Protein AF-0000000083552379 (afdb_homodimer)

Solvent-accessible surface area (backbone atoms only — not comparable to full-atom values): 50255 Å² total; per-residue (Å²): 136,83,77,77,76,73,77,76,77,77,76,72,52,44,50,58,52,42,52,51,47,37,53,50,40,31,54,47,55,54,47,52,36,70,73,76,73,83,84,56,86,86,41,32,59,34,33,29,39,21,57,22,73,61,21,47,32,29,53,51,40,29,38,46,55,10,47,71,55,46,42,28,28,20,52,40,52,89,89,48,46,54,44,47,80,64,39,48,59,56,69,42,51,89,58,67,52,64,53,26,42,72,20,79,62,30,49,61,47,11,48,57,44,48,46,30,29,72,62,30,66,68,50,53,72,68,51,72,48,43,38,22,64,58,53,50,50,49,53,52,45,53,40,56,77,68,65,58,53,68,42,56,63,36,44,72,45,32,44,48,52,34,78,74,30,30,40,37,31,31,76,88,69,50,74,49,42,13,42,25,38,37,41,20,40,40,79,48,85,22,26,49,62,46,80,60,71,53,50,43,80,78,33,55,83,79,37,40,40,46,50,82,41,91,73,68,43,72,77,35,42,65,29,39,32,36,32,41,29,70,35,48,60,24,39,20,48,48,25,47,33,49,73,44,41,24,55,28,36,42,30,35,20,63,50,65,66,68,48,42,46,44,58,68,66,64,62,59,48,62,46,46,63,56,9,38,63,62,36,56,67,70,54,32,48,51,53,45,50,51,54,62,69,54,42,64,37,40,54,43,66,41,53,50,57,32,64,72,43,87,45,63,47,76,38,51,50,18,47,68,58,31,35,36,76,51,89,88,27,35,34,38,39,35,81,61,48,93,54,43,78,25,48,31,37,37,39,23,57,59,68,37,54,31,47,77,64,16,61,44,30,66,79,43,34,92,32,48,20,26,31,57,76,76,52,82,66,56,80,94,63,61,48,74,69,62,27,45,28,48,36,47,48,97,54,32,13,41,32,61,56,47,91,84,34,61,78,13,45,55,35,36,19,46,44,13,49,49,28,30,71,46,40,38,56,40,39,67,45,71,88,25,43,57,51,24,24,46,53,43,30,48,41,48,40,14,50,53,32,46,76,42,36,66,64,52,50,51,49,48,72,66,58,75,84,52,51,53,28,66,91,44,96,66,49,61,67,72,63,54,73,70,62,59,111,134,83,78,78,78,74,76,74,79,75,75,72,50,44,51,57,51,43,52,52,47,38,52,49,40,31,52,46,56,54,47,52,38,70,74,76,74,83,84,56,86,86,42,32,59,34,33,29,38,21,57,22,74,61,22,46,32,30,52,50,40,28,37,45,56,10,47,71,54,46,41,28,28,20,52,39,52,88,89,48,48,52,44,46,80,64,38,49,60,55,69,41,50,90,58,67,54,66,53,26,42,72,21,80,63,30,50,61,48,11,48,58,45,49,47,32,30,71,62,30,66,69,51,54,72,67,52,72,48,43,39,24,62,57,52,50,49,49,51,53,45,52,40,57,77,68,66,60,51,68,43,56,62,37,43,71,44,34,45,47,51,35,77,75,30,31,40,36,30,31,76,88,70,49,73,47,42,12,42,26,36,36,40,20,40,40,79,46,84,23,26,48,64,44,80,61,70,52,50,43,83,79,33,59,74,84,35,31,39,46,52,81,40,92,71,70,43,71,78,36,43,66,30,39,32,36,31,42,29,70,35,47,60,24,39,22,48,48,25,48,32,50,74,44,40,24,55,28,35,42,29,35,19,62,50,65,65,71,48,42,47,46,58,68,67,64,63,59,50,62,46,47,64,56,10,39,64,62,38,55,68,70,54,32,47,51,53,44,50,50,55,62,70,53,41,63,38,40,54,41,66,43,52,50,57,32,64,73,43,87,44,64,45,76,39,50,49,16,48,70,58,30,34,36,75,53,87,87,26,35,33,38,40,36,79,60,49,88,53,44,78,24,50,32,37,37,40,25,56,58,69,37,54,32,46,78,65,17,60,44,30,66,79,44,36,91,32,47,19,26,30,57,76,74,51,82,66,56,80,94,63,62,49,74,71,64,27,46,28,48,36,47,49,96,53,32,15,41,32,62,56,47,91,84,32,60,78,14,44,55,33,35,20,47,44,13,49,50,28,30,72,46,40,38,56,39,38,66,44,71,89,24,42,56,52,25,23,47,53,42,30,48,40,49,42,15,50,52,32,47,75,41,36,65,66,54,51,50,48,48,73,67,60,73,84,51,51,54,28,66,91,44,94,65,48,62,66,74,66,53,72,69,60,60,110

pLDDT: mean 92.62, std 12.37, range [23.27, 98.94]

Sequence (970 aa):
MRSDAATGTTSETGLARLERQVADDLGALNLPWRDWVPAEEDILDVAILGAGQFGIGVAGALKLRGIRNVRVFDRAGEGQEGPWVTYARMPTLRSPKTLPGLSFGIPSLTFRSWYRAAYGDAAWEDLYKVWNGEWQDYILWIRKVLGLDVRNGRDAVDLIPAADHVTIRFVDGSAQRARHVVVATGRGATGGTVPVPGTGADLGPGLVAHTSDAIDFAALRGRRIAVIGAGASAWDNAATAIEAGAASVTMFARRSALPQLNKGRASTGIGFFEGWQSLPDADRWRLGAYLDDMQSPPPHETIQRALAHPGISVHFGTRIVSATRQGDRVRIAAEHGPSGDYDFLILGTGFRVDLAQEPLFSSVAGQIALWSDRYAPPPDLARPHLGRFPYLGDAFELLPKSPDAPAGLGRIHLFNMASWLSAGTLAADVPTLEVGPDRLAAALTARLFAENFEPIFDRLVAWEEEHELQDTAFYAPDYVNRTGRMRSDAATGTTSETGLARLERQVADDLGALNLPWRDWVPAEEDILDVAILGAGQFGIGVAGALKLRGIRNVRVFDRAGEGQEGPWVTYARMPTLRSPKTLPGLSFGIPSLTFRSWYRAAYGDAAWEDLYKVWNGEWQDYILWIRKVLGLDVRNGRDAVDLIPAADHVTIRFVDGSAQRARHVVVATGRGATGGTVPVPGTGADLGPGLVAHTSDAIDFAALRGRRIAVIGAGASAWDNAATAIEAGAASVTMFARRSALPQLNKGRASTGIGFFEGWQSLPDADRWRLGAYLDDMQSPPPHETIQRALAHPGISVHFGTRIVSATRQGDRVRIAAEHGPSGDYDFLILGTGFRVDLAQEPLFSSVAGQIALWSDRYAPPPDLARPHLGRFPYLGDAFELLPKSPDAPAGLGRIHLFNMASWLSAGTLAADVPTLEVGPDRLAAALTARLFAENFEPIFDRLVAWEEEHELQDTAFYAPDYVNRTGR

InterPro domains:
  IPR036188 FAD/NAD(P)-binding domain superfamily [G3DSA:3.50.50.60] (36-380)
  IPR036188 FAD/NAD(P)-binding domain superfamily [SSF51905] (45-397)
  IPR050982 Auxin biosynthesis and cation transport [PTHR43539] (46-257)

Secondary structure (DSSP, 8-state):
-------------HHHHHHHHHHHHHHHTT-SPPP-SPP-TT-EEEEEE--SHHHHHHHHHHHHTT---EEEEESSPTT--SSTTTT--SSB-SS-TTS--S-TT-GGGSHHHHHHHHH-HHHHHH--S-BHHHHHHHHHHHHHHTT--EEES--EEEEEE-SS-EEEEETTS-EEEEEEEEE--TTTTSS-BPP-TTB-GGGTTTTEEETTS---GGGGTT-EEEEE--SHHHHHHHHHHHHTT-SEEEEE-SSSS---B-HHHHT-SHHHHHHGGGS-HHHHHHHHHHHHHH-PPPPHHHHHHHHTSTTEEEE-S--EEEEEEETTEEEEEETTS--EEESEEEE---B---GGG-GGGTTTGGGBPBHHHH----GGG--TTGGGSB-B-TTSBB-BSSTTS-GGGGGEEE-SGGGHHHHTTTTT-GGGTTTHHHHHHHHHHHHHHHHTHHHHHHHHHH----BTTTTSTT---HHHHHH--/-------------HHHHHHHHHHHHHHHTT-SPPP-SPP-TT-EEEEEE--SHHHHHHHHHHHHTT---EEEEESSPTT--SSTTTT--SSB-SS-TTS--S-TT-GGGSHHHHHHHHH-HHHHHH--S-BHHHHHHHHHHHHHHTT--EEES--EEEEEE-SS-EEEEETTS-EEEEEEEEE--TTTTSS-BPP-TTB-TTSTTTTEEETTS---GGGGTT-EEEEE--SHHHHHHHHHHHHTT-SEEEEE-SSSS---B-HHHHT-SHHHHHHGGGS-HHHHHHHHHHHHHH-PPPPHHHHHHHHTSTTEEEE-S--EEEEEEETTEEEEEESSS--EEESEEEE---B---GGG-GGGTTTGGGBPBHHHH----GGG--TTGGGSB-B-TTSBB-BSSTTS-TTGGGEEE-SGGGHHHHTTTTT-GGGTTTHHHHHHHHHHHHHHHHTHHHHHHHHHH----BTTTTSTT---HHHHHH--

Nearest PDB structures (foldseek):
  5vqb-assembly3_C  TM=6.924E-01  e=1.327E-07  Streptomyces venezuelae ATCC 10712
  5kow-assembly1_A  TM=6.622E-01  e=3.886E-08  Nocardia farcinica
  6brd-assembly3_C  TM=6.849E-01  e=2.194E-07  Streptomyces venezuelae ATCC 10712
  5vqb-assembly2_B  TM=6.575E-01  e=3.625E-07  Streptomyces venezuelae ATCC 10712
  6brd-assembly1_A  TM=6.853E-01  e=5.992E-07  Streptomyces venezuelae ATCC 10712

Structure (mmCIF, N/CA/C/O backbone):
data_AF-0000000083552379-model_v1
#
loop_
_entity.id
_entity.type
_entity.pdbx_description
1 polymer 'NAD(P)/FAD-dependent oxidoreductase'
#
loop_
_atom_site.group_PDB
_atom_site.id
_atom_site.type_symbol
_atom_site.label_atom_id
_atom_site.label_alt_id
_atom_site.label_comp_id
_atom_site.label_asym_id
_atom_site.label_entity_id
_atom_site.label_seq_id
_atom_site.pdbx_PDB_ins_code
_atom_site.Cartn_x
_atom_site.Cartn_y
_atom_site.Cartn_z
_atom_site.occupancy
_atom_site.B_iso_or_equiv
_atom_site.auth_seq_id
_atom_site.auth_comp_id
_atom_site.auth_asym_id
_atom_site.auth_atom_id
_atom_site.pdbx_PDB_model_num
ATOM 1 N N . MET A 1 1 ? -64.312 -1.335 15.656 1 23.95 1 MET A N 1
ATOM 2 C CA . MET A 1 1 ? -63.344 -0.247 15.516 1 23.95 1 MET A CA 1
ATOM 3 C C . MET A 1 1 ? -61.938 -0.791 15.359 1 23.95 1 MET A C 1
ATOM 5 O O . MET A 1 1 ? -61.312 -1.241 16.328 1 23.95 1 MET A O 1
ATOM 9 N N . ARG A 1 2 ? -61.562 -1.427 14.195 1 25.73 2 ARG A N 1
ATOM 10 C CA . ARG A 1 2 ? -60.375 -2.18 13.773 1 25.73 2 ARG A CA 1
ATOM 11 C C . ARG A 1 2 ? -59.156 -1.275 13.68 1 25.73 2 ARG A C 1
ATOM 13 O O . ARG A 1 2 ? -59.156 -0.309 12.914 1 25.73 2 ARG A O 1
ATOM 20 N N . SER A 1 3 ? -58.531 -1.001 14.867 1 27.45 3 SER A N 1
ATOM 21 C CA . SER A 1 3 ? -57.344 -0.153 14.992 1 27.45 3 SER A CA 1
ATOM 22 C C . SER A 1 3 ? -56.281 -0.56 13.992 1 27.45 3 SER A C 1
ATOM 24 O O . SER A 1 3 ? -55.875 -1.728 13.93 1 27.45 3 SER A O 1
ATOM 26 N N . ASP A 1 4 ? -56.25 0.085 12.844 1 29.86 4 ASP A N 1
ATOM 27 C CA . ASP A 1 4 ? -55.344 -0.076 11.727 1 29.86 4 ASP A CA 1
ATOM 28 C C . ASP A 1 4 ? -53.875 0.079 12.188 1 29.86 4 ASP A C 1
ATOM 30 O O . ASP A 1 4 ? -53.5 1.153 12.641 1 29.86 4 ASP A O 1
ATOM 34 N N . ALA A 1 5 ? -53.25 -0.945 12.852 1 30.11 5 ALA A N 1
ATOM 35 C CA . ALA A 1 5 ? -51.844 -1.134 13.164 1 30.11 5 ALA A CA 1
ATOM 36 C C . ALA A 1 5 ? -50.969 -0.809 11.953 1 30.11 5 ALA A C 1
ATOM 38 O O . ALA A 1 5 ? -50.812 -1.636 11.055 1 30.11 5 ALA A O 1
ATOM 39 N N . ALA A 1 6 ? -51.219 0.387 11.281 1 31.91 6 ALA A N 1
ATOM 40 C CA . ALA A 1 6 ? -50.25 0.746 10.25 1 31.91 6 ALA A CA 1
ATOM 41 C C . ALA A 1 6 ? -48.812 0.562 10.75 1 31.91 6 ALA A C 1
ATOM 43 O O . ALA A 1 6 ? -48.406 1.2 11.727 1 31.91 6 ALA A O 1
ATOM 44 N N . THR A 1 7 ? -48.25 -0.6 10.711 1 34.88 7 THR A N 1
ATOM 45 C CA . THR A 1 7 ? -46.844 -0.965 10.961 1 34.88 7 THR A CA 1
ATOM 46 C C . THR A 1 7 ? -45.906 0.025 10.297 1 34.88 7 THR A C 1
ATOM 48 O O . THR A 1 7 ? -45.875 0.116 9.062 1 34.88 7 THR A O 1
ATOM 51 N N . GLY A 1 8 ? -45.812 1.315 10.711 1 34.03 8 GLY A N 1
ATOM 52 C CA . GLY A 1 8 ? -44.906 2.344 10.219 1 34.03 8 GLY A CA 1
ATOM 53 C C . GLY A 1 8 ? -43.5 1.817 9.906 1 34.03 8 GLY A C 1
ATOM 54 O O . GLY A 1 8 ? -42.781 1.393 10.812 1 34.03 8 GLY A O 1
ATOM 55 N N . THR A 1 9 ? -43.219 1.197 8.797 1 37.56 9 THR A N 1
ATOM 56 C CA . THR A 1 9 ? -41.906 0.854 8.273 1 37.56 9 THR A CA 1
ATOM 57 C C . THR A 1 9 ? -40.938 2.023 8.438 1 37.56 9 THR A C 1
ATOM 59 O O . THR A 1 9 ? -41.094 3.078 7.828 1 37.56 9 THR A O 1
ATOM 62 N N . THR A 1 10 ? -40.406 2.479 9.508 1 41.56 10 THR A N 1
ATOM 63 C CA . THR A 1 10 ? -39.438 3.498 9.828 1 41.56 10 THR A CA 1
ATOM 64 C C . THR A 1 10 ? -38.281 3.496 8.805 1 41.56 10 THR A C 1
ATOM 66 O O . THR A 1 10 ? -37.625 2.479 8.617 1 41.56 10 THR A O 1
ATOM 69 N N . SER A 1 11 ? -38.312 4.207 7.691 1 48.69 11 SER A N 1
ATOM 70 C CA . SER A 1 11 ? -37.344 4.449 6.629 1 48.69 11 SER A CA 1
ATOM 71 C C . SER A 1 11 ? -35.938 4.617 7.195 1 48.69 11 SER A C 1
ATOM 73 O O . SER A 1 11 ? -35.719 5.43 8.102 1 48.69 11 SER A O 1
ATOM 75 N N . GLU A 1 12 ? -35.094 3.736 7.113 1 66.56 12 GLU A N 1
ATOM 76 C CA . GLU A 1 12 ? -33.719 3.736 7.57 1 66.56 12 GLU A CA 1
ATOM 77 C C . GLU A 1 12 ? -33.031 5.055 7.234 1 66.56 12 GLU A C 1
ATOM 79 O O . GLU A 1 12 ? -33.188 5.586 6.137 1 66.56 12 GLU A O 1
ATOM 84 N N . THR A 1 13 ? -32.438 5.848 8.281 1 80.19 13 THR A N 1
ATOM 85 C CA . THR A 1 13 ? -31.688 7.078 8.047 1 80.19 13 THR A CA 1
ATOM 86 C C . THR A 1 13 ? -30.594 6.863 7.004 1 80.19 13 THR A C 1
ATOM 88 O O . THR A 1 13 ? -30.234 5.723 6.711 1 80.19 13 THR A O 1
ATOM 91 N N . GLY A 1 14 ? -30.422 7.852 6.262 1 92.69 14 GLY A N 1
ATOM 92 C CA . GLY A 1 14 ? -29.344 7.809 5.281 1 92.69 14 GLY A CA 1
ATOM 93 C C . GLY A 1 14 ? -28.062 7.223 5.828 1 92.69 14 GLY A C 1
ATOM 94 O O . GLY A 1 14 ? -27.406 6.398 5.172 1 92.69 14 GLY A O 1
ATOM 95 N N . LEU A 1 15 ? -27.812 7.473 7.117 1 95.38 15 LEU A N 1
ATOM 96 C CA . LEU A 1 15 ? -26.562 7.004 7.727 1 95.38 15 LEU A CA 1
ATOM 97 C C . LEU A 1 15 ? -26.641 5.516 8.039 1 95.38 15 LEU A C 1
ATOM 99 O O . LEU A 1 15 ? -25.656 4.793 7.891 1 95.38 15 LEU A O 1
ATOM 103 N N . ALA A 1 16 ? -27.766 5.031 8.523 1 96.56 16 ALA A N 1
ATOM 104 C CA . ALA A 1 16 ? -27.922 3.605 8.789 1 96.56 16 ALA A CA 1
ATOM 105 C C . ALA A 1 16 ? -27.75 2.789 7.508 1 96.56 16 ALA A C 1
ATOM 107 O O . ALA A 1 16 ? -27.141 1.716 7.527 1 96.56 16 ALA A O 1
ATOM 108 N N . ARG A 1 17 ? -28.312 3.305 6.465 1 97.19 17 ARG A N 1
ATOM 109 C CA . ARG A 1 17 ? -28.156 2.645 5.172 1 97.19 17 ARG A CA 1
ATOM 110 C C . ARG A 1 17 ? -26.688 2.615 4.75 1 97.19 17 ARG A C 1
ATOM 112 O O . ARG A 1 17 ? -26.203 1.607 4.23 1 97.19 17 ARG A O 1
ATOM 119 N N . LEU A 1 18 ? -26 3.785 4.938 1 98.12 18 LEU A N 1
ATOM 120 C CA . LEU A 1 18 ? -24.578 3.846 4.594 1 98.12 18 LEU A CA 1
ATOM 121 C C . LEU A 1 18 ? -23.781 2.855 5.43 1 98.12 18 LEU A C 1
ATOM 123 O O . LEU A 1 18 ? -22.891 2.174 4.914 1 98.12 18 LEU A O 1
ATOM 127 N N . GLU A 1 19 ? -24.094 2.75 6.668 1 98.31 19 GLU A N 1
ATOM 128 C CA . GLU A 1 19 ? -23.375 1.847 7.559 1 98.31 19 GLU A CA 1
ATOM 129 C C . GLU A 1 19 ? -23.578 0.391 7.148 1 98.31 19 GLU A C 1
ATOM 131 O O . GLU A 1 19 ? -22.641 -0.416 7.223 1 98.31 19 GLU A O 1
ATOM 136 N N . ARG A 1 20 ? -24.734 0.01 6.68 1 97.88 20 ARG A N 1
ATOM 137 C CA . ARG A 1 20 ? -24.953 -1.318 6.117 1 97.88 20 ARG A CA 1
ATOM 138 C C . ARG A 1 20 ? -24.125 -1.528 4.855 1 97.88 20 ARG A C 1
ATOM 140 O O . ARG A 1 20 ? -23.578 -2.609 4.641 1 97.88 20 ARG A O 1
ATOM 147 N N . GLN A 1 21 ? -24.094 -0.455 4.062 1 97.81 21 GLN A N 1
ATOM 148 C CA . GLN A 1 21 ? -23.281 -0.53 2.852 1 97.81 21 GLN A CA 1
ATOM 149 C C . GLN A 1 21 ? -21.812 -0.738 3.188 1 97.81 21 GLN A C 1
ATOM 151 O O . GLN A 1 21 ? -21.109 -1.482 2.498 1 97.81 21 GLN A O 1
ATOM 156 N N . VAL A 1 22 ? -21.328 -0.018 4.215 1 98.62 22 VAL A N 1
ATOM 157 C CA . VAL A 1 22 ? -19.953 -0.195 4.652 1 98.62 22 VAL A CA 1
ATOM 158 C C . VAL A 1 22 ? -19.719 -1.654 5.035 1 98.62 22 VAL A C 1
ATOM 160 O O . VAL A 1 22 ? -18.719 -2.252 4.633 1 98.62 22 VAL A O 1
ATOM 163 N N . ALA A 1 23 ? -20.641 -2.236 5.766 1 98.31 23 ALA A N 1
ATOM 164 C CA . ALA A 1 23 ? -20.531 -3.637 6.168 1 98.31 23 ALA A CA 1
ATOM 165 C C . ALA A 1 23 ? -20.5 -4.555 4.945 1 98.31 23 ALA A C 1
ATOM 167 O O . ALA A 1 23 ? -19.703 -5.492 4.887 1 98.31 23 ALA A O 1
ATOM 168 N N . ASP A 1 24 ? -21.328 -4.309 3.977 1 97.38 24 ASP A N 1
ATOM 169 C CA . ASP A 1 24 ? -21.359 -5.09 2.746 1 97.38 24 ASP A CA 1
ATOM 170 C C . ASP A 1 24 ? -20.062 -4.957 1.968 1 97.38 24 ASP A C 1
ATOM 172 O O . ASP A 1 24 ? -19.547 -5.941 1.442 1 97.38 24 ASP A O 1
ATOM 176 N N . ASP A 1 25 ? -19.609 -3.703 1.872 1 98.38 25 ASP A N 1
ATOM 177 C CA . ASP A 1 25 ? -18.359 -3.447 1.165 1 98.38 25 ASP A CA 1
ATOM 178 C C . ASP A 1 25 ? -17.188 -4.176 1.831 1 98.38 25 ASP A C 1
ATOM 180 O O . ASP A 1 25 ? -16.375 -4.797 1.152 1 98.38 25 ASP A O 1
ATOM 184 N N . LEU A 1 26 ? -17.141 -4.078 3.16 1 98.25 26 LEU A N 1
ATOM 185 C CA . LEU A 1 26 ? -16.094 -4.789 3.9 1 98.25 26 LEU A CA 1
ATOM 186 C C . LEU A 1 26 ? -16.219 -6.293 3.691 1 98.25 26 LEU A C 1
ATOM 188 O O . LEU A 1 26 ? -15.211 -6.98 3.508 1 98.25 26 LEU A O 1
ATOM 192 N N . GLY A 1 27 ? -17.422 -6.824 3.658 1 96.88 27 GLY A N 1
ATOM 193 C CA . GLY A 1 27 ? -17.656 -8.227 3.371 1 96.88 27 GLY A CA 1
ATOM 194 C C . GLY A 1 27 ? -17.172 -8.641 1.994 1 96.88 27 GLY A C 1
ATOM 195 O O . GLY A 1 27 ? -16.531 -9.68 1.844 1 96.88 27 GLY A O 1
ATOM 196 N N . ALA A 1 28 ? -17.453 -7.805 1.009 1 96.81 28 ALA A N 1
ATOM 197 C CA . ALA A 1 28 ? -17.047 -8.086 -0.367 1 96.81 28 ALA A CA 1
ATOM 198 C C . ALA A 1 28 ? -15.531 -8.109 -0.5 1 96.81 28 ALA A C 1
ATOM 200 O O . ALA A 1 28 ? -14.984 -8.82 -1.35 1 96.81 28 ALA A O 1
ATOM 201 N N . LEU A 1 29 ? -14.859 -7.418 0.39 1 97.81 29 LEU A N 1
ATOM 202 C CA . LEU A 1 29 ? -13.406 -7.309 0.322 1 97.81 29 LEU A CA 1
ATOM 203 C C . LEU A 1 29 ? -12.742 -8.266 1.306 1 97.81 29 LEU A C 1
ATOM 205 O O . LEU A 1 29 ? -11.516 -8.328 1.388 1 97.81 29 LEU A O 1
ATOM 209 N N . ASN A 1 30 ? -13.5 -9.016 2.057 1 96.38 30 ASN A N 1
ATOM 210 C CA . ASN A 1 30 ? -13.008 -9.914 3.09 1 96.38 30 ASN A CA 1
ATOM 211 C C . ASN A 1 30 ? -12.172 -9.18 4.129 1 96.38 30 ASN A C 1
ATOM 213 O O . ASN A 1 30 ? -11.07 -9.617 4.469 1 96.38 30 ASN A O 1
ATOM 217 N N . LEU A 1 31 ? -12.68 -8.016 4.562 1 97.19 31 LEU A N 1
ATOM 218 C CA . LEU A 1 31 ? -12.023 -7.199 5.574 1 97.19 31 LEU A CA 1
ATOM 219 C C . LEU A 1 31 ? -12.859 -7.137 6.852 1 97.19 31 LEU A C 1
ATOM 221 O O . LEU A 1 31 ? -14.086 -7.148 6.793 1 97.19 31 LEU A O 1
ATOM 225 N N . PRO A 1 32 ? -12.312 -7.039 7.98 1 97.38 32 PRO A N 1
ATOM 226 C CA . PRO A 1 32 ? -10.867 -7.039 8.188 1 97.38 32 PRO A CA 1
ATOM 227 C C . PRO A 1 32 ? -10.242 -8.43 8.039 1 97.38 32 PRO A C 1
ATOM 229 O O . PRO A 1 32 ? -10.953 -9.438 8.133 1 97.38 32 PRO A O 1
ATOM 232 N N . TRP A 1 33 ? -8.898 -8.469 7.77 1 97.19 33 TRP A N 1
ATOM 233 C CA . TRP A 1 33 ? -8.164 -9.734 7.793 1 97.19 33 TRP A CA 1
ATOM 234 C C . TRP A 1 33 ? -8.273 -10.398 9.156 1 97.19 33 TRP A C 1
ATOM 236 O O . TRP A 1 33 ? -8.531 -9.734 10.164 1 97.19 33 TRP A O 1
ATOM 246 N N . ARG A 1 34 ? -8.102 -11.695 9.148 1 94.31 34 ARG A N 1
ATOM 247 C CA . ARG A 1 34 ? -8.109 -12.438 10.406 1 94.31 34 ARG A CA 1
ATOM 248 C C . ARG A 1 34 ? -6.949 -12.008 11.297 1 94.31 34 ARG A C 1
ATOM 250 O O . ARG A 1 34 ? -5.848 -11.734 10.812 1 94.31 34 ARG A O 1
ATOM 257 N N . ASP A 1 35 ? -7.238 -12.023 12.578 1 95.38 35 ASP A N 1
ATOM 258 C CA . ASP A 1 35 ? -6.203 -11.727 13.562 1 95.38 35 ASP A CA 1
ATOM 259 C C . ASP A 1 35 ? -5.039 -12.711 13.445 1 95.38 35 ASP A C 1
ATOM 261 O O . ASP A 1 35 ? -5.246 -13.914 13.312 1 95.38 35 ASP A O 1
ATOM 265 N N . TRP A 1 36 ? -3.811 -12.25 13.469 1 95.94 36 TRP A N 1
ATOM 266 C CA . TRP A 1 36 ? -2.686 -13.133 13.195 1 95.94 36 TRP A CA 1
ATOM 267 C C . TRP A 1 36 ? -1.536 -12.867 14.164 1 95.94 36 TRP A C 1
ATOM 269 O O . TRP A 1 36 ? -0.594 -13.656 14.25 1 95.94 36 TRP A O 1
ATOM 279 N N . VAL A 1 37 ? -1.535 -11.719 14.914 1 96.88 37 VAL A N 1
ATOM 280 C CA . VAL A 1 37 ? -0.46 -11.375 15.836 1 96.88 37 VAL A CA 1
ATOM 281 C C . VAL A 1 37 ? -0.628 -12.148 17.141 1 96.88 37 VAL A C 1
ATOM 283 O O . VAL A 1 37 ? -1.677 -12.078 17.781 1 96.88 37 VAL A O 1
ATOM 286 N N . PRO A 1 38 ? 0.387 -12.852 17.531 1 94.62 38 PRO A N 1
ATOM 287 C CA . PRO A 1 38 ? 0.289 -13.562 18.812 1 94.62 38 PRO A CA 1
ATOM 288 C C . PRO A 1 38 ? 0.051 -12.633 20 1 94.62 38 PRO A C 1
ATOM 290 O O . PRO A 1 38 ? 0.73 -11.609 20.125 1 94.62 38 PRO A O 1
ATOM 293 N N . ALA A 1 39 ? -0.86 -12.969 20.797 1 87.56 39 ALA A N 1
ATOM 294 C CA . ALA A 1 39 ? -1.237 -12.148 21.938 1 87.56 39 ALA A CA 1
ATOM 295 C C . ALA A 1 39 ? -0.234 -12.305 23.078 1 87.56 39 ALA A C 1
ATOM 297 O O . ALA A 1 39 ? 0.33 -13.383 23.281 1 87.56 39 ALA A O 1
ATOM 298 N N . GLU A 1 40 ? 0.055 -11.203 23.703 1 90.25 40 GLU A N 1
ATOM 299 C CA . GLU A 1 40 ? 0.808 -11.172 24.953 1 90.25 40 GLU A CA 1
ATOM 300 C C . GLU A 1 40 ? 0.039 -10.43 26.047 1 90.25 40 GLU A C 1
ATOM 302 O O . GLU A 1 40 ? -0.674 -9.469 25.766 1 90.25 40 GLU A O 1
ATOM 307 N N . GLU A 1 41 ? 0.169 -10.898 27.234 1 89.56 41 GLU A N 1
ATOM 308 C CA . GLU A 1 41 ? -0.6 -10.328 28.328 1 89.56 41 GLU A CA 1
ATOM 309 C C . GLU A 1 41 ? -0.124 -8.914 28.656 1 89.56 41 GLU A C 1
ATOM 311 O O . GLU A 1 41 ? 1.08 -8.656 28.703 1 89.56 41 GLU A O 1
ATOM 316 N N . ASP A 1 42 ? -1.01 -8 28.828 1 92.06 42 ASP A N 1
ATOM 317 C CA . ASP A 1 42 ? -0.851 -6.648 29.359 1 92.06 42 ASP A CA 1
ATOM 318 C C . ASP A 1 42 ? 0.058 -5.809 28.453 1 92.06 42 ASP A C 1
ATOM 320 O O . ASP A 1 42 ? 0.798 -4.953 28.953 1 92.06 42 ASP A O 1
ATOM 324 N N . ILE A 1 43 ? 0.166 -6.168 27.219 1 97.06 43 ILE A N 1
ATOM 325 C CA . ILE A 1 43 ? 0.948 -5.375 26.266 1 97.06 43 ILE A CA 1
ATOM 326 C C . ILE A 1 43 ? 0.165 -5.199 24.969 1 97.06 43 ILE A C 1
ATOM 328 O O . ILE A 1 43 ? -0.432 -6.148 24.469 1 97.06 43 ILE A O 1
ATOM 332 N N . LEU A 1 44 ? -0.014 -4 24.531 1 98.5 44 LEU A N 1
ATOM 333 C CA . LEU A 1 44 ? -0.636 -3.715 23.25 1 98.5 44 LEU A CA 1
ATOM 334 C C . LEU A 1 44 ? 0.322 -4.023 22.094 1 98.5 44 LEU A C 1
ATOM 336 O O . LEU A 1 44 ? 1.539 -3.889 22.25 1 98.5 44 LEU A O 1
ATOM 340 N N . ASP A 1 45 ? -0.231 -4.492 20.969 1 98.62 45 ASP A N 1
ATOM 341 C CA . ASP A 1 45 ? 0.605 -4.57 19.781 1 98.62 45 ASP A CA 1
ATOM 342 C C . ASP A 1 45 ? 1.056 -3.182 19.328 1 98.62 45 ASP A C 1
ATOM 344 O O . ASP A 1 45 ? 2.227 -2.979 19 1 98.62 45 ASP A O 1
ATOM 348 N N . VAL A 1 46 ? 0.06 -2.234 19.297 1 98.88 46 VAL A N 1
ATOM 349 C CA . VAL A 1 46 ? 0.358 -0.861 18.906 1 98.88 46 VAL A CA 1
ATOM 350 C C . VAL A 1 46 ? -0.45 0.11 19.75 1 98.88 46 VAL A C 1
ATOM 352 O O . VAL A 1 46 ? -1.662 -0.055 19.922 1 98.88 46 VAL A O 1
ATOM 355 N N . ALA A 1 47 ? 0.193 1.041 20.344 1 98.94 47 ALA A N 1
ATOM 356 C CA . ALA A 1 47 ? -0.452 2.203 20.953 1 98.94 47 ALA A CA 1
ATOM 357 C C . ALA A 1 47 ? -0.302 3.438 20.062 1 98.94 47 ALA A C 1
ATOM 359 O O . ALA A 1 47 ? 0.769 3.68 19.5 1 98.94 47 ALA A O 1
ATOM 360 N N . ILE A 1 48 ? -1.383 4.141 19.922 1 98.94 48 ILE A N 1
ATOM 361 C CA . ILE A 1 48 ? -1.367 5.363 19.125 1 98.94 48 ILE A CA 1
ATOM 362 C C . ILE A 1 48 ? -1.67 6.566 20.016 1 98.94 48 ILE A C 1
ATOM 364 O O . ILE A 1 48 ? -2.674 6.578 20.734 1 98.94 48 ILE A O 1
ATOM 368 N N . LEU A 1 49 ? -0.764 7.488 20.016 1 98.88 49 LEU A N 1
ATOM 369 C CA . LEU A 1 49 ? -0.976 8.727 20.75 1 98.88 49 LEU A CA 1
ATOM 370 C C . LEU A 1 49 ? -1.519 9.82 19.828 1 98.88 49 LEU A C 1
ATOM 372 O O . LEU A 1 49 ? -0.815 10.289 18.938 1 98.88 49 LEU A O 1
ATOM 376 N N . GLY A 1 50 ? -2.752 10.242 20.078 1 98.56 50 GLY A N 1
ATOM 377 C CA . GLY A 1 50 ? -3.488 11.172 19.234 1 98.56 50 GLY A CA 1
ATOM 378 C C . GLY A 1 50 ? -4.629 10.508 18.484 1 98.56 50 GLY A C 1
ATOM 379 O O . GLY A 1 50 ? -4.41 9.602 17.672 1 98.56 50 GLY A O 1
ATOM 380 N N . ALA A 1 51 ? -5.848 10.977 18.766 1 98.5 51 ALA A N 1
ATOM 381 C CA . ALA A 1 51 ? -7.039 10.422 18.141 1 98.5 51 ALA A CA 1
ATOM 382 C C . ALA A 1 51 ? -7.633 11.391 17.125 1 98.5 51 ALA A C 1
ATOM 384 O O . ALA A 1 51 ? -8.844 11.383 16.891 1 98.5 51 ALA A O 1
ATOM 385 N N . GLY A 1 52 ? -6.789 12.32 16.594 1 97.75 52 GLY A N 1
ATOM 386 C CA . GLY A 1 52 ? -7.199 13.102 15.445 1 97.75 52 GLY A CA 1
ATOM 387 C C . GLY A 1 52 ? -7.266 12.289 14.164 1 97.75 52 GLY A C 1
ATOM 388 O O . GLY A 1 52 ? -7.266 11.062 14.195 1 97.75 52 GLY A O 1
ATOM 389 N N . GLN A 1 53 ? -7.316 13.008 13 1 97.81 53 GLN A N 1
ATOM 390 C CA . GLN A 1 53 ? -7.559 12.359 11.719 1 97.81 53 GLN A CA 1
ATOM 391 C C . GLN A 1 53 ? -6.465 11.336 11.406 1 97.81 53 GLN A C 1
ATOM 393 O O . GLN A 1 53 ? -6.75 10.25 10.906 1 97.81 53 GLN A O 1
ATOM 398 N N . PHE A 1 54 ? -5.219 11.562 11.75 1 98.12 54 PHE A N 1
ATOM 399 C CA . PHE A 1 54 ? -4.137 10.656 11.398 1 98.12 54 PHE A CA 1
ATOM 400 C C . PHE A 1 54 ? -4.094 9.469 12.352 1 98.12 54 PHE A C 1
ATOM 402 O O . PHE A 1 54 ? -3.85 8.336 11.938 1 98.12 54 PHE A O 1
ATOM 409 N N . GLY A 1 55 ? -4.324 9.719 13.672 1 98.69 55 GLY A N 1
ATOM 410 C CA . GLY A 1 55 ? -4.391 8.602 14.602 1 98.69 55 GLY A CA 1
ATOM 411 C C . GLY A 1 55 ? -5.512 7.629 14.281 1 98.69 55 GLY A C 1
ATOM 412 O O . GLY A 1 55 ? -5.309 6.414 14.281 1 98.69 55 GLY A O 1
ATOM 413 N N . ILE A 1 56 ? -6.68 8.188 14 1 98.81 56 ILE A N 1
ATOM 414 C CA . ILE A 1 56 ? -7.84 7.379 13.625 1 98.81 56 ILE A CA 1
ATOM 415 C C . ILE A 1 56 ? -7.562 6.648 12.312 1 98.81 56 ILE A C 1
ATOM 417 O O . ILE A 1 56 ? -7.934 5.484 12.156 1 98.81 56 ILE A O 1
ATOM 421 N N . GLY A 1 57 ? -6.918 7.332 11.367 1 98.69 57 GLY A N 1
ATOM 422 C CA . GLY A 1 57 ? -6.531 6.695 10.117 1 98.69 57 GLY A CA 1
ATOM 423 C C . GLY A 1 57 ? -5.621 5.496 10.312 1 98.69 57 GLY A C 1
ATOM 424 O O . GLY A 1 57 ? -5.844 4.441 9.719 1 98.69 57 GLY A O 1
ATOM 425 N N . VAL A 1 58 ? -4.609 5.652 11.164 1 98.81 58 VAL A N 1
ATOM 426 C CA . VAL A 1 58 ? -3.668 4.566 11.414 1 98.81 58 VAL A CA 1
ATOM 427 C C . VAL A 1 58 ? -4.383 3.412 12.117 1 98.81 58 VAL A C 1
ATOM 429 O O . VAL A 1 58 ? -4.199 2.248 11.758 1 98.81 58 VAL A O 1
ATOM 432 N N . ALA A 1 59 ? -5.219 3.76 13.109 1 98.88 59 ALA A N 1
ATOM 433 C CA . ALA A 1 59 ? -5.957 2.734 13.844 1 98.88 59 ALA A CA 1
ATOM 434 C C . ALA A 1 59 ? -6.836 1.913 12.906 1 98.88 59 ALA A C 1
ATOM 436 O O . ALA A 1 59 ? -6.859 0.683 12.984 1 98.88 59 ALA A O 1
ATOM 437 N N . GLY A 1 60 ? -7.551 2.602 12.031 1 98.81 60 GLY A N 1
ATOM 438 C CA . GLY A 1 60 ? -8.383 1.904 11.062 1 98.81 60 GLY A CA 1
ATOM 439 C C . GLY A 1 60 ? -7.586 1.014 10.125 1 98.81 60 GLY A C 1
ATOM 440 O O . GLY A 1 60 ? -7.969 -0.13 9.875 1 98.81 60 GLY A O 1
ATOM 441 N N . ALA A 1 61 ? -6.461 1.517 9.609 1 98.75 61 ALA A N 1
ATOM 442 C CA . ALA A 1 61 ? -5.621 0.756 8.688 1 98.75 61 ALA A CA 1
ATOM 443 C C . ALA A 1 61 ? -5.074 -0.502 9.359 1 98.75 61 ALA A C 1
ATOM 445 O O . ALA A 1 61 ? -5.008 -1.564 8.742 1 98.75 61 ALA A O 1
ATOM 446 N N . LEU A 1 62 ? -4.691 -0.363 10.625 1 98.81 62 LEU A N 1
ATOM 447 C CA . LEU A 1 62 ? -4.188 -1.508 11.375 1 98.81 62 LEU A CA 1
ATOM 448 C C . LEU A 1 62 ? -5.289 -2.535 11.609 1 98.81 62 LEU A C 1
ATOM 450 O O . LEU A 1 62 ? -5.074 -3.734 11.422 1 98.81 62 LEU A O 1
ATOM 454 N N . LYS A 1 63 ? -6.453 -2.061 11.969 1 98.44 63 LYS A N 1
ATOM 455 C CA . LYS A 1 63 ? -7.586 -2.949 12.211 1 98.44 63 LYS A CA 1
ATOM 456 C C . LYS A 1 63 ? -7.926 -3.754 10.961 1 98.44 63 LYS A C 1
ATOM 458 O O . LYS A 1 63 ? -8.164 -4.961 11.039 1 98.44 63 LYS A O 1
ATOM 463 N N . LEU A 1 64 ? -7.945 -3.127 9.836 1 98.25 64 LEU A N 1
ATOM 464 C CA . LEU A 1 64 ? -8.297 -3.779 8.578 1 98.25 64 LEU A CA 1
ATOM 465 C C . LEU A 1 64 ? -7.246 -4.816 8.195 1 98.25 64 LEU A C 1
ATOM 467 O O . LEU A 1 64 ? -7.523 -5.727 7.41 1 98.25 64 LEU A O 1
ATOM 471 N N . ARG A 1 65 ? -6.027 -4.746 8.773 1 98.19 65 ARG A N 1
ATOM 472 C CA . ARG A 1 65 ? -4.953 -5.703 8.523 1 98.19 65 ARG A CA 1
ATOM 473 C C . ARG A 1 65 ? -4.977 -6.832 9.547 1 98.19 65 ARG A C 1
ATOM 475 O O . ARG A 1 65 ? -4.059 -7.652 9.602 1 98.19 65 ARG A O 1
ATOM 482 N N . GLY A 1 66 ? -5.969 -6.859 10.383 1 97.81 66 GLY A N 1
ATOM 483 C CA . GLY A 1 66 ? -6.117 -7.93 11.359 1 97.81 66 GLY A CA 1
ATOM 484 C C . GLY A 1 66 ? -5.273 -7.723 12.602 1 97.81 66 GLY A C 1
ATOM 485 O O . GLY A 1 66 ? -5.039 -8.664 13.359 1 97.81 66 GLY A O 1
ATOM 486 N N . ILE A 1 67 ? -4.73 -6.57 12.805 1 98.25 67 ILE A N 1
ATOM 487 C CA . ILE A 1 67 ? -4.051 -6.215 14.047 1 98.25 67 ILE A CA 1
ATOM 488 C C . ILE A 1 67 ? -5.055 -5.613 15.023 1 98.25 67 ILE A C 1
ATOM 490 O O . ILE A 1 67 ? -5.441 -4.449 14.891 1 98.25 67 ILE A O 1
ATOM 494 N N . ARG A 1 68 ? -5.453 -6.336 16.016 1 93.38 68 ARG A N 1
ATOM 495 C CA . ARG A 1 68 ? -6.648 -5.98 16.766 1 93.38 68 ARG A CA 1
ATOM 496 C C . ARG A 1 68 ? -6.285 -5.398 18.141 1 93.38 68 ARG A C 1
ATOM 498 O O . ARG A 1 68 ? -7.062 -4.645 18.719 1 93.38 68 ARG A O 1
ATOM 505 N N . ASN A 1 69 ? -5.133 -5.766 18.656 1 97.88 69 ASN A N 1
ATOM 506 C CA . ASN A 1 69 ? -4.73 -5.246 19.969 1 97.88 69 ASN A CA 1
ATOM 507 C C . ASN A 1 69 ? -4.082 -3.871 19.844 1 97.88 69 ASN A C 1
ATOM 509 O O . ASN A 1 69 ? -2.9 -3.711 20.156 1 97.88 69 ASN A O 1
ATOM 513 N N . VAL A 1 70 ? -4.914 -2.936 19.391 1 98.69 70 VAL A N 1
ATOM 514 C CA . VAL A 1 70 ? -4.527 -1.547 19.172 1 98.69 70 VAL A CA 1
ATOM 515 C C . VAL A 1 70 ? -5.383 -0.624 20.031 1 98.69 70 VAL A C 1
ATOM 517 O O . VAL A 1 70 ? -6.59 -0.829 20.156 1 98.69 70 VAL A O 1
ATOM 520 N N . ARG A 1 71 ? -4.824 0.322 20.656 1 98.69 71 ARG A N 1
ATOM 521 C CA . ARG A 1 71 ? -5.555 1.319 21.438 1 98.69 71 ARG A CA 1
ATOM 522 C C . ARG A 1 71 ? -5.047 2.727 21.125 1 98.69 71 ARG A C 1
ATOM 524 O O . ARG A 1 71 ? -3.84 2.943 21 1 98.69 71 ARG A O 1
ATOM 531 N N . VAL A 1 72 ? -5.973 3.656 20.922 1 98.94 72 VAL A N 1
ATOM 532 C CA . VAL A 1 72 ? -5.656 5.062 20.703 1 98.94 72 VAL A CA 1
ATOM 533 C C . VAL A 1 72 ? -5.871 5.852 22 1 98.94 72 VAL A C 1
ATOM 535 O O . VAL A 1 72 ? -6.867 5.648 22.703 1 98.94 72 VAL A O 1
ATOM 538 N N . PHE A 1 73 ? -4.922 6.68 22.297 1 98.88 73 PHE A N 1
ATOM 539 C CA . PHE A 1 73 ? -5.031 7.547 23.469 1 98.88 73 PHE A CA 1
ATOM 540 C C . PHE A 1 73 ? -5.043 9.016 23.062 1 98.88 73 PHE A C 1
ATOM 542 O O . PHE A 1 73 ? -4.305 9.414 22.156 1 98.88 73 PHE A O 1
ATOM 549 N N . ASP A 1 74 ? -5.887 9.75 23.688 1 98.62 74 ASP A N 1
ATOM 550 C CA . ASP A 1 74 ? -5.922 11.195 23.469 1 98.62 74 ASP A CA 1
ATOM 551 C C . ASP A 1 74 ? -6.219 11.938 24.766 1 98.62 74 ASP A C 1
ATOM 553 O O . ASP A 1 74 ? -7.043 11.492 25.562 1 98.62 74 ASP A O 1
ATOM 557 N N . ARG A 1 75 ? -5.594 13.023 24.953 1 97.31 75 ARG A N 1
ATOM 558 C CA . ARG A 1 75 ? -5.82 13.82 26.156 1 97.31 75 ARG A CA 1
ATOM 559 C C . ARG A 1 75 ? -7.172 14.523 26.094 1 97.31 75 ARG A C 1
ATOM 561 O O . ARG A 1 75 ? -7.781 14.797 27.125 1 97.31 75 ARG A O 1
ATOM 568 N N . ALA A 1 76 ? -7.668 14.789 24.922 1 97.62 76 ALA A N 1
ATOM 569 C CA . ALA A 1 76 ? -8.93 15.5 24.75 1 97.62 76 ALA A CA 1
ATOM 570 C C . ALA A 1 76 ? -10.117 14.594 25.078 1 97.62 76 ALA A C 1
ATOM 572 O O . ALA A 1 76 ? -9.992 13.367 25.047 1 97.62 76 ALA A O 1
ATOM 573 N N . GLY A 1 77 ? -11.273 15.258 25.422 1 97.88 77 GLY A N 1
ATOM 574 C CA . GLY A 1 77 ? -12.523 14.516 25.5 1 97.88 77 GLY A CA 1
ATOM 575 C C . GLY A 1 77 ? -13.039 14.078 24.141 1 97.88 77 GLY A C 1
ATOM 576 O O . GLY A 1 77 ? -12.625 14.617 23.109 1 97.88 77 GLY A O 1
ATOM 577 N N . GLU A 1 78 ? -13.922 13.047 24.203 1 97.75 78 GLU A N 1
ATOM 578 C CA . GLU A 1 78 ? -14.477 12.539 22.938 1 97.75 78 GLU A CA 1
ATOM 579 C C . GLU A 1 78 ? -15.156 13.656 22.156 1 97.75 78 GLU A C 1
ATOM 581 O O . GLU A 1 78 ? -15.977 14.398 22.703 1 97.75 78 GLU A O 1
ATOM 586 N N . GLY A 1 79 ? -14.742 13.805 20.938 1 96.94 79 GLY A N 1
ATOM 587 C CA . GLY A 1 79 ? -15.328 14.812 20.078 1 96.94 79 GLY A CA 1
ATOM 588 C C . GLY A 1 79 ? -14.523 16.094 20.016 1 96.94 79 GLY A C 1
ATOM 589 O O . GLY A 1 79 ? -14.789 16.969 19.188 1 96.94 79 GLY A O 1
ATOM 590 N N . GLN A 1 80 ? -13.461 16.188 20.812 1 97 80 GLN A N 1
ATOM 591 C CA . GLN A 1 80 ? -12.633 17.391 20.875 1 97 80 GLN A CA 1
ATOM 592 C C . GLN A 1 80 ? -11.211 17.094 20.406 1 97 80 GLN A C 1
ATOM 594 O O . GLN A 1 80 ? -10.305 17.906 20.609 1 97 80 GLN A O 1
ATOM 599 N N . GLU A 1 81 ? -11.039 15.859 19.859 1 97 81 GLU A N 1
ATOM 600 C CA . GLU A 1 81 ? -9.719 15.477 19.375 1 97 81 GLU A CA 1
ATOM 601 C C . GLU A 1 81 ? -9.32 16.297 18.156 1 97 81 GLU A C 1
ATOM 603 O O . GLU A 1 81 ? -10.148 16.562 17.281 1 97 81 GLU A O 1
ATOM 608 N N . GLY A 1 82 ? -8.062 16.703 18.125 1 94.44 82 GLY A N 1
ATOM 609 C CA . GLY A 1 82 ? -7.574 17.453 16.969 1 94.44 82 GLY A CA 1
ATOM 610 C C . GLY A 1 82 ? -7.992 18.922 17 1 94.44 82 GLY A C 1
ATOM 611 O O . GLY A 1 82 ? -8.477 19.422 18.016 1 94.44 82 GLY A O 1
ATOM 612 N N . PRO A 1 83 ? -7.816 19.625 15.922 1 95.88 83 PRO A N 1
ATOM 613 C CA . PRO A 1 83 ? -7.961 21.078 15.93 1 95.88 83 PRO A CA 1
ATOM 614 C C . PRO A 1 83 ? -9.344 21.547 15.477 1 95.88 83 PRO A C 1
ATOM 616 O O . PRO A 1 83 ? -9.727 22.688 15.703 1 95.88 83 PRO A O 1
ATOM 619 N N . TRP A 1 84 ? -10.109 20.688 14.906 1 96.44 84 TRP A N 1
ATOM 620 C CA . TRP A 1 84 ? -11.164 21.094 13.984 1 96.44 84 TRP A CA 1
ATOM 621 C C . TRP A 1 84 ? -12.273 21.844 14.711 1 96.44 84 TRP A C 1
ATOM 623 O O . TRP A 1 84 ? -12.852 22.797 14.164 1 96.44 84 TRP A O 1
ATOM 633 N N . VAL A 1 85 ? -12.547 21.484 15.953 1 96 85 VAL A N 1
ATOM 634 C CA . VAL A 1 85 ? -13.594 22.172 16.703 1 96 85 VAL A CA 1
ATOM 635 C C . VAL A 1 85 ? -13 22.812 17.953 1 96 85 VAL A C 1
ATOM 637 O O . VAL A 1 85 ? -13.727 23.203 18.875 1 96 85 VAL A O 1
ATOM 640 N N . THR A 1 86 ? -11.695 22.906 18.016 1 94.5 86 THR A N 1
ATOM 641 C CA . THR A 1 86 ? -11.031 23.469 19.188 1 94.5 86 THR A CA 1
ATOM 642 C C . THR A 1 86 ? -10.258 24.734 18.812 1 94.5 86 THR A C 1
ATOM 644 O O . THR A 1 86 ? -10.742 25.844 19.016 1 94.5 86 THR A O 1
ATOM 647 N N . TYR A 1 87 ? -9.203 24.609 18 1 94.69 87 TYR A N 1
ATOM 648 C CA . TYR A 1 87 ? -8.398 25.812 17.828 1 94.69 87 TYR A CA 1
ATOM 649 C C . TYR A 1 87 ? -8.258 26.156 16.359 1 94.69 87 TYR A C 1
ATOM 651 O O . TYR A 1 87 ? -7.641 27.172 16 1 94.69 87 TYR A O 1
ATOM 659 N N . ALA A 1 88 ? -8.789 25.328 15.5 1 95.31 88 ALA A N 1
ATOM 660 C CA . ALA A 1 88 ? -8.922 25.797 14.125 1 95.31 88 ALA A CA 1
ATOM 661 C C . ALA A 1 88 ? -9.914 26.938 14.031 1 95.31 88 ALA A C 1
ATOM 663 O O . ALA A 1 88 ? -11.023 26.859 14.562 1 95.31 88 ALA A O 1
ATOM 664 N N . ARG A 1 89 ? -9.5 28.031 13.352 1 96.56 89 ARG A N 1
ATOM 665 C CA . ARG A 1 89 ? -10.359 29.219 13.352 1 96.56 89 ARG A CA 1
ATOM 666 C C . ARG A 1 89 ? -10.93 29.484 11.961 1 96.56 89 ARG A C 1
ATOM 668 O O . ARG A 1 89 ? -11.773 30.359 11.789 1 96.56 89 ARG A O 1
ATOM 675 N N . MET A 1 90 ? -10.422 28.719 10.922 1 95.75 90 MET A N 1
ATOM 676 C CA . MET A 1 90 ? -11.102 28.75 9.633 1 95.75 90 MET A CA 1
ATOM 677 C C . MET A 1 90 ? -12.414 27.969 9.688 1 95.75 90 MET A C 1
ATOM 679 O O . MET A 1 90 ? -12.5 26.953 10.367 1 95.75 90 MET A O 1
ATOM 683 N N . PRO A 1 91 ? -13.398 28.453 9.023 1 95.38 91 PRO A N 1
ATOM 684 C CA . PRO A 1 91 ? -14.695 27.797 9.133 1 95.38 91 PRO A CA 1
ATOM 685 C C . PRO A 1 91 ? -14.742 26.453 8.398 1 95.38 91 PRO A C 1
ATOM 687 O O . PRO A 1 91 ? -15.484 25.547 8.789 1 95.38 91 PRO A O 1
ATOM 690 N N . THR A 1 92 ? -14 26.359 7.262 1 96.44 92 THR A N 1
ATOM 691 C CA . THR A 1 92 ? -13.969 25.156 6.434 1 96.44 92 THR A CA 1
ATOM 692 C C . THR A 1 92 ? -12.547 24.641 6.262 1 96.44 92 THR A C 1
ATOM 694 O O . THR A 1 92 ? -11.586 25.375 6.504 1 96.44 92 THR A O 1
ATOM 697 N N . LEU A 1 93 ? -12.484 23.391 5.898 1 95.94 93 LEU A N 1
ATOM 698 C CA . LEU A 1 93 ? -11.188 22.906 5.426 1 95.94 93 LEU A CA 1
ATOM 699 C C . LEU A 1 93 ? -10.688 23.766 4.266 1 95.94 93 LEU A C 1
ATOM 701 O O . LEU A 1 93 ? -11.469 24.484 3.639 1 95.94 93 LEU A O 1
ATOM 705 N N . ARG A 1 94 ? -9.383 23.75 4.098 1 92.25 94 ARG A N 1
ATOM 706 C CA . ARG A 1 94 ? -8.773 24.469 2.979 1 92.25 94 ARG A CA 1
ATOM 707 C C . ARG A 1 94 ? -8.727 23.594 1.732 1 92.25 94 ARG A C 1
ATOM 709 O O . ARG A 1 94 ? -8.68 24.094 0.61 1 92.25 94 ARG A O 1
ATOM 716 N N . SER A 1 95 ? -8.781 22.25 1.91 1 91.81 95 SER A N 1
ATOM 717 C CA . SER A 1 95 ? -8.734 21.281 0.821 1 91.81 95 SER A CA 1
ATOM 718 C C . SER A 1 95 ? -10.094 21.141 0.142 1 91.81 95 SER A C 1
ATOM 720 O O . SER A 1 95 ? -11.125 21.391 0.754 1 91.81 95 SER A O 1
ATOM 722 N N . PRO A 1 96 ? -10.07 20.719 -1.155 1 93.25 96 PRO A N 1
ATOM 723 C CA . PRO A 1 96 ? -11.344 20.516 -1.857 1 93.25 96 PRO A CA 1
ATOM 724 C C . PRO A 1 96 ? -12.195 19.422 -1.218 1 93.25 96 PRO A C 1
ATOM 726 O O . PRO A 1 96 ? -11.664 18.438 -0.691 1 93.25 96 PRO A O 1
ATOM 729 N N . LYS A 1 97 ? -13.516 19.562 -1.373 1 96.5 97 LYS A N 1
ATOM 730 C CA . LYS A 1 97 ? -14.469 18.641 -0.766 1 96.5 97 LYS A CA 1
ATOM 731 C C . LYS A 1 97 ? -14.359 17.25 -1.383 1 96.5 97 LYS A C 1
ATOM 733 O O . LYS A 1 97 ? -14.875 16.281 -0.832 1 96.5 97 LYS A O 1
ATOM 738 N N . THR A 1 98 ? -13.664 17.156 -2.564 1 95.94 98 THR A N 1
ATOM 739 C CA . THR A 1 98 ? -13.68 15.93 -3.346 1 95.94 98 THR A CA 1
ATOM 740 C C . THR A 1 98 ? -12.641 14.938 -2.82 1 95.94 98 THR A C 1
ATOM 742 O O . THR A 1 98 ? -12.625 13.773 -3.225 1 95.94 98 THR A O 1
ATOM 745 N N . LEU A 1 99 ? -11.781 15.352 -1.877 1 96.19 99 LEU A N 1
ATOM 746 C CA . LEU A 1 99 ? -10.828 14.406 -1.311 1 96.19 99 LEU A CA 1
ATOM 747 C C . LEU A 1 99 ? -11.555 13.289 -0.566 1 96.19 99 LEU A C 1
ATOM 749 O O . LEU A 1 99 ? -12.547 13.531 0.116 1 96.19 99 LEU A O 1
ATOM 753 N N . PRO A 1 100 ? -11.039 12.109 -0.646 1 97.06 100 PRO A N 1
ATOM 754 C CA . PRO A 1 100 ? -11.781 10.969 -0.114 1 97.06 100 PRO A CA 1
ATOM 755 C C . PRO A 1 100 ? -11.828 10.945 1.412 1 97.06 100 PRO A C 1
ATOM 757 O O . PRO A 1 100 ? -12.742 10.359 2.002 1 97.06 100 PRO A O 1
ATOM 760 N N . GLY A 1 101 ? -10.82 11.539 2.086 1 97.19 101 GLY A N 1
ATOM 761 C CA . GLY A 1 101 ? -10.742 11.484 3.537 1 97.19 101 GLY A CA 1
ATOM 762 C C . GLY A 1 101 ? -10.195 10.172 4.062 1 97.19 101 GLY A C 1
ATOM 763 O O . GLY A 1 101 ? -9.195 9.664 3.559 1 97.19 101 GLY A O 1
ATOM 764 N N . LEU A 1 102 ? -10.82 9.648 5.125 1 97.75 102 LEU A N 1
ATOM 765 C CA . LEU A 1 102 ? -10.422 8.398 5.766 1 97.75 102 LEU A CA 1
ATOM 766 C C . LEU A 1 102 ? -11.18 7.223 5.168 1 97.75 102 LEU A C 1
ATOM 768 O O . LEU A 1 102 ? -11.891 6.508 5.879 1 97.75 102 LEU A O 1
ATOM 772 N N . SER A 1 103 ? -10.914 6.988 3.887 1 98 103 SER A N 1
ATOM 773 C CA . SER A 1 103 ? -11.742 6.031 3.168 1 98 103 SER A CA 1
ATOM 774 C C . SER A 1 103 ? -11.117 4.641 3.18 1 98 103 SER A C 1
ATOM 776 O O . SER A 1 103 ? -11.805 3.643 2.941 1 98 103 SER A O 1
ATOM 778 N N . PHE A 1 104 ? -9.766 4.559 3.361 1 97.75 104 PHE A N 1
ATOM 779 C CA . PHE A 1 104 ? -9.039 3.299 3.285 1 97.75 104 PHE A CA 1
ATOM 780 C C . PHE A 1 104 ? -9.25 2.633 1.93 1 97.75 104 PHE A C 1
ATOM 782 O O . PHE A 1 104 ? -9.219 1.405 1.824 1 97.75 104 PHE A O 1
ATOM 789 N N . GLY A 1 105 ? -9.562 3.461 0.896 1 97 105 GLY A N 1
ATOM 790 C CA . GLY A 1 105 ? -9.805 2.977 -0.455 1 97 105 GLY A CA 1
ATOM 791 C C . GLY A 1 105 ? -11.203 2.43 -0.656 1 97 105 GLY A C 1
ATOM 792 O O . GLY A 1 105 ? -11.516 1.874 -1.712 1 97 105 GLY A O 1
ATOM 793 N N . ILE A 1 106 ? -12.047 2.52 0.266 1 98.5 106 ILE A N 1
ATOM 794 C CA . ILE A 1 106 ? -13.406 1.987 0.201 1 98.5 106 ILE A CA 1
ATOM 795 C C . ILE A 1 106 ? -14.398 3.127 -0.015 1 98.5 106 ILE A C 1
ATOM 797 O O . ILE A 1 106 ? -14.547 4 0.842 1 98.5 106 ILE A O 1
ATOM 801 N N . PRO A 1 107 ? -15.141 3.137 -1.079 1 98.44 107 PRO A N 1
ATOM 802 C CA . PRO A 1 107 ? -15.984 4.273 -1.46 1 98.44 107 PRO A CA 1
ATOM 803 C C . PRO A 1 107 ? -17.016 4.621 -0.395 1 98.44 107 PRO A C 1
ATOM 805 O O . PRO A 1 107 ? -17.281 5.801 -0.143 1 98.44 107 PRO A O 1
ATOM 808 N N . SER A 1 108 ? -17.547 3.648 0.281 1 98.62 108 SER A N 1
ATOM 809 C CA . SER A 1 108 ? -18.609 3.896 1.248 1 98.62 108 SER A CA 1
ATOM 810 C C . SER A 1 108 ? -18.062 4.586 2.498 1 98.62 108 SER A C 1
ATOM 812 O O . SER A 1 108 ? -18.844 5.121 3.297 1 98.62 108 SER A O 1
ATOM 814 N N . LEU A 1 109 ? -16.781 4.637 2.625 1 98.75 109 LEU A N 1
ATOM 815 C CA . LEU A 1 109 ? -16.188 5.258 3.801 1 98.75 109 LEU A CA 1
ATOM 816 C C . LEU A 1 109 ? -15.703 6.672 3.484 1 98.75 109 LEU A C 1
ATOM 818 O O . LEU A 1 109 ? -15.219 7.379 4.371 1 98.75 109 LEU A O 1
ATOM 822 N N . THR A 1 110 ? -15.875 7.164 2.236 1 98.75 110 THR A N 1
ATOM 823 C CA . THR A 1 110 ? -15.43 8.5 1.853 1 98.75 110 THR A CA 1
ATOM 824 C C . THR A 1 110 ? -16.266 9.57 2.549 1 98.75 110 THR A C 1
ATOM 826 O O . THR A 1 110 ? -17.391 9.312 2.957 1 98.75 110 THR A O 1
ATOM 829 N N . PHE A 1 111 ? -15.656 10.766 2.748 1 98.44 111 PHE A N 1
ATOM 830 C CA . PHE A 1 111 ? -16.422 11.891 3.271 1 98.44 111 PHE A CA 1
ATOM 831 C C . PHE A 1 111 ? -17.672 12.141 2.42 1 98.44 111 PHE A C 1
ATOM 833 O O . PHE A 1 111 ? -18.75 12.398 2.951 1 98.44 111 PHE A O 1
ATOM 840 N N . ARG A 1 112 ? -17.531 12.078 1.103 1 98.38 112 ARG A N 1
ATOM 841 C CA . ARG A 1 112 ? -18.641 12.281 0.174 1 98.38 112 ARG A CA 1
ATOM 842 C C . ARG A 1 112 ? -19.812 11.359 0.497 1 98.38 112 ARG A C 1
ATOM 844 O O . ARG A 1 112 ? -20.953 11.805 0.579 1 98.38 112 ARG A O 1
ATOM 851 N N . SER A 1 113 ? -19.5 10.039 0.655 1 98.44 113 SER A N 1
ATOM 852 C CA . SER A 1 113 ? -20.547 9.07 0.963 1 98.44 113 SER A CA 1
ATOM 853 C C . SER A 1 113 ? -21.219 9.391 2.297 1 98.44 113 SER A C 1
ATOM 855 O O . SER A 1 113 ? -22.453 9.328 2.414 1 98.44 113 SER A O 1
ATOM 857 N N . TRP A 1 114 ? -20.422 9.719 3.289 1 98.56 114 TRP A N 1
ATOM 858 C CA . TRP A 1 114 ? -20.953 10.062 4.605 1 98.56 114 TRP A CA 1
ATOM 859 C C . TRP A 1 114 ? -21.828 11.305 4.535 1 98.56 114 TRP A C 1
ATOM 861 O O . TRP A 1 114 ? -22.938 11.32 5.066 1 98.56 114 TRP A O 1
ATOM 871 N N . TYR A 1 115 ? -21.344 12.383 3.852 1 98.44 115 TYR A N 1
ATOM 872 C CA . TYR A 1 115 ? -22.062 13.648 3.773 1 98.44 115 TYR A CA 1
ATOM 873 C C . TYR A 1 115 ? -23.391 13.469 3.041 1 98.44 115 TYR A C 1
ATOM 875 O O . TYR A 1 115 ? -24.422 13.969 3.482 1 98.44 115 TYR A O 1
ATOM 883 N N . ARG A 1 116 ? -23.375 12.742 1.928 1 97.81 116 ARG A N 1
ATOM 884 C CA . ARG A 1 116 ? -24.594 12.492 1.174 1 97.81 116 ARG A CA 1
ATOM 885 C C . ARG A 1 116 ? -25.609 11.719 2.014 1 97.81 116 ARG A C 1
ATOM 887 O O . ARG A 1 116 ? -26.812 11.961 1.926 1 97.81 116 ARG A O 1
ATOM 894 N N . ALA A 1 117 ? -25.156 10.766 2.734 1 98 117 ALA A N 1
ATOM 895 C CA . ALA A 1 117 ? -26.031 9.969 3.592 1 98 117 ALA A CA 1
ATOM 896 C C . ALA A 1 117 ? -26.625 10.828 4.703 1 98 117 ALA A C 1
ATOM 898 O O . ALA A 1 117 ? -27.797 10.672 5.051 1 98 117 ALA A O 1
ATOM 899 N N . ALA A 1 118 ? -25.828 11.734 5.223 1 97.19 118 ALA A N 1
ATOM 900 C CA . ALA A 1 118 ? -26.234 12.539 6.371 1 97.19 118 ALA A CA 1
ATOM 901 C C . ALA A 1 118 ? -27.109 13.703 5.941 1 97.19 118 ALA A C 1
ATOM 903 O O . ALA A 1 118 ? -28.047 14.078 6.645 1 97.19 118 ALA A O 1
ATOM 904 N N . TYR A 1 119 ? -26.797 14.32 4.688 1 97.12 119 TYR A N 1
ATOM 905 C CA . TYR A 1 119 ? -27.422 15.602 4.375 1 97.12 119 TYR A CA 1
ATOM 906 C C . TYR A 1 119 ? -28.125 15.555 3.023 1 97.12 119 TYR A C 1
ATOM 908 O O . TYR A 1 119 ? -28.891 16.469 2.676 1 97.12 119 TYR A O 1
ATOM 916 N N . GLY A 1 120 ? -27.875 14.578 2.225 1 96.75 120 GLY A N 1
ATOM 917 C CA . GLY A 1 120 ? -28.531 14.422 0.938 1 96.75 120 GLY A CA 1
ATOM 918 C C . GLY A 1 120 ? -27.688 14.891 -0.229 1 96.75 120 GLY A C 1
ATOM 919 O O . GLY A 1 120 ? -26.688 15.602 -0.039 1 96.75 120 GLY A O 1
ATOM 920 N N . ASP A 1 121 ? -28.078 14.492 -1.453 1 96.31 121 ASP A N 1
ATOM 921 C CA . ASP A 1 121 ? -27.328 14.773 -2.678 1 96.31 121 ASP A CA 1
ATOM 922 C C . ASP A 1 121 ? -27.328 16.266 -2.982 1 96.31 121 ASP A C 1
ATOM 924 O O . ASP A 1 121 ? -26.312 16.812 -3.422 1 96.31 121 ASP A O 1
ATOM 928 N N . ALA A 1 122 ? -28.375 16.922 -2.834 1 97.56 122 ALA A N 1
ATOM 929 C CA . ALA A 1 122 ? -28.484 18.344 -3.119 1 97.56 122 ALA A CA 1
ATOM 930 C C . ALA A 1 122 ? -27.531 19.156 -2.24 1 97.56 122 ALA A C 1
ATOM 932 O O . ALA A 1 122 ? -26.875 20.094 -2.713 1 97.56 122 ALA A O 1
ATOM 933 N N . ALA A 1 123 ? -27.484 18.719 -0.989 1 97.62 123 ALA A N 1
ATOM 934 C CA . ALA A 1 123 ? -26.578 19.391 -0.066 1 97.62 123 ALA A CA 1
ATOM 935 C C . ALA A 1 123 ? -25.125 19.219 -0.51 1 97.62 123 ALA A C 1
ATOM 937 O O . ALA A 1 123 ? -24.328 20.156 -0.39 1 97.62 123 ALA A O 1
ATOM 938 N N . TRP A 1 124 ? -24.781 18.062 -0.948 1 97.5 124 TRP A N 1
ATOM 939 C CA . TRP A 1 124 ? -23.422 17.812 -1.442 1 97.5 124 TRP A CA 1
ATOM 940 C C . TRP A 1 124 ? -23.109 18.719 -2.625 1 97.5 124 TRP A C 1
ATOM 942 O O . TRP A 1 124 ? -22.016 19.281 -2.699 1 97.5 124 TRP A O 1
ATOM 952 N N . GLU A 1 125 ? -23.984 18.844 -3.537 1 97.38 125 GLU A N 1
ATOM 953 C CA . GLU A 1 125 ? -23.766 19.656 -4.723 1 97.38 125 GLU A CA 1
ATOM 954 C C . GLU A 1 125 ? -23.562 21.125 -4.344 1 97.38 125 GLU A C 1
ATOM 956 O O . GLU A 1 125 ? -22.766 21.828 -4.961 1 97.38 125 GLU A O 1
ATOM 961 N N . ASP A 1 126 ? -24.172 21.562 -3.328 1 97.88 126 ASP A N 1
ATOM 962 C CA . ASP A 1 126 ? -24.125 22.953 -2.902 1 97.88 126 ASP A CA 1
ATOM 963 C C . ASP A 1 126 ? -22.891 23.234 -2.045 1 97.88 126 ASP A C 1
ATOM 965 O O . ASP A 1 126 ? -22.484 24.375 -1.891 1 97.88 126 ASP A O 1
ATOM 969 N N . LEU A 1 127 ? -22.344 22.188 -1.492 1 97.81 127 LEU A N 1
ATOM 970 C CA . LEU A 1 127 ? -21.219 22.344 -0.585 1 97.81 127 LEU A CA 1
ATOM 971 C C . LEU A 1 127 ? -19.984 22.844 -1.332 1 97.81 127 LEU A C 1
ATOM 973 O O . LEU A 1 127 ? -19.578 22.234 -2.332 1 97.81 127 LEU A O 1
ATOM 977 N N . TYR A 1 128 ? -19.359 23.922 -0.903 1 96.25 128 TYR A N 1
ATOM 978 C CA . TYR A 1 128 ? -18.125 24.453 -1.471 1 96.25 128 TYR A CA 1
ATOM 979 C C . TYR A 1 128 ? -16.906 23.75 -0.88 1 96.25 128 TYR A C 1
ATOM 981 O O . TYR A 1 128 ? -16.281 22.922 -1.547 1 96.25 128 TYR A O 1
ATOM 989 N N . LYS A 1 129 ? -16.734 23.875 0.441 1 97.06 129 LYS A N 1
ATOM 990 C CA . LYS A 1 129 ? -15.703 23.188 1.216 1 97.06 129 LYS A CA 1
ATOM 991 C C . LYS A 1 129 ? -16.281 22.594 2.5 1 97.06 129 LYS A C 1
ATOM 993 O O . LYS A 1 129 ? -17.344 23 2.949 1 97.06 129 LYS A O 1
ATOM 998 N N . VAL A 1 130 ? -15.57 21.688 3.006 1 97.94 130 VAL A N 1
ATOM 999 C CA . VAL A 1 130 ? -16.062 20.922 4.152 1 97.94 130 VAL A CA 1
ATOM 1000 C C . VAL A 1 130 ? -15.984 21.781 5.414 1 97.94 130 VAL A C 1
ATOM 1002 O O . VAL A 1 130 ? -14.922 22.312 5.742 1 97.94 130 VAL A O 1
ATOM 1005 N N . TRP A 1 131 ? -17.078 21.906 6.094 1 97.88 131 TRP A N 1
ATOM 1006 C CA . TRP A 1 131 ? -17.094 22.625 7.359 1 97.88 131 TRP A CA 1
ATOM 1007 C C . TRP A 1 131 ? -16.312 21.875 8.43 1 97.88 131 TRP A C 1
ATOM 1009 O O . TRP A 1 131 ? -16.406 20.641 8.516 1 97.88 131 TRP A O 1
ATOM 1019 N N . ASN A 1 132 ? -15.625 22.578 9.312 1 97.5 132 ASN A N 1
ATOM 1020 C CA . ASN A 1 132 ? -14.789 21.969 10.328 1 97.5 132 ASN A CA 1
ATOM 1021 C C . ASN A 1 132 ? -15.586 21.031 11.227 1 97.5 132 ASN A C 1
ATOM 1023 O O . ASN A 1 132 ? -15.148 19.922 11.523 1 97.5 132 ASN A O 1
ATOM 1027 N N . GLY A 1 133 ? -16.734 21.5 11.648 1 97.62 133 GLY A N 1
ATOM 1028 C CA . GLY A 1 133 ? -17.578 20.672 12.508 1 97.62 133 GLY A CA 1
ATOM 1029 C C . GLY A 1 133 ? -17.984 19.375 11.859 1 97.62 133 GLY A C 1
ATOM 1030 O O . GLY A 1 133 ? -17.984 18.328 12.508 1 97.62 133 GLY A O 1
ATOM 1031 N N . GLU A 1 134 ? -18.312 19.438 10.562 1 97.81 134 GLU A N 1
ATOM 1032 C CA . GLU A 1 134 ? -18.719 18.25 9.82 1 97.81 134 GLU A CA 1
ATOM 1033 C C . GLU A 1 134 ? -17.547 17.281 9.609 1 97.81 134 GLU A C 1
ATOM 1035 O O . GLU A 1 134 ? -17.734 16.062 9.625 1 97.81 134 GLU A O 1
ATOM 1040 N N . TRP A 1 135 ? -16.359 17.859 9.422 1 98.12 135 TRP A N 1
ATOM 1041 C CA . TRP A 1 135 ? -15.172 17.031 9.312 1 98.12 135 TRP A CA 1
ATOM 1042 C C . TRP A 1 135 ? -14.922 16.25 10.602 1 98.12 135 TRP A C 1
ATOM 1044 O O . TRP A 1 135 ? -14.641 15.055 10.57 1 98.12 135 TRP A O 1
ATOM 1054 N N . GLN A 1 136 ? -15.078 16.953 11.742 1 98.38 136 GLN A N 1
ATOM 1055 C CA . GLN A 1 136 ? -14.93 16.297 13.039 1 98.38 136 GLN A CA 1
ATOM 1056 C C . GLN A 1 136 ? -15.961 15.188 13.219 1 98.38 136 GLN A C 1
ATOM 1058 O O . GLN A 1 136 ? -15.633 14.109 13.719 1 98.38 136 GLN A O 1
ATOM 1063 N N . ASP A 1 137 ? -17.188 15.453 12.781 1 98.38 137 ASP A N 1
ATOM 1064 C CA . ASP A 1 137 ? -18.25 14.461 12.875 1 98.38 137 ASP A CA 1
ATOM 1065 C C . ASP A 1 137 ? -17.938 13.234 12.023 1 98.38 137 ASP A C 1
ATOM 1067 O O . ASP A 1 137 ? -18.188 12.102 12.438 1 98.38 137 ASP A O 1
ATOM 1071 N N . TYR A 1 138 ? -17.438 13.469 10.875 1 98.38 138 TYR A N 1
ATOM 1072 C CA . TYR A 1 138 ? -17.031 12.391 9.984 1 98.38 138 TYR A CA 1
ATOM 1073 C C . TYR A 1 138 ? -15.961 11.516 10.625 1 98.38 138 TYR A C 1
ATOM 1075 O O . TYR A 1 138 ? -16.047 10.289 10.594 1 98.38 138 TYR A O 1
ATOM 1083 N N . ILE A 1 139 ? -14.93 12.148 11.258 1 98.62 139 ILE A N 1
ATOM 1084 C CA . ILE A 1 139 ? -13.859 11.414 11.922 1 98.62 139 ILE A CA 1
ATOM 1085 C C . ILE A 1 139 ? -14.445 10.555 13.047 1 98.62 139 ILE A C 1
ATOM 1087 O O . ILE A 1 139 ? -14.078 9.391 13.203 1 98.62 139 ILE A O 1
ATOM 1091 N N . LEU A 1 140 ? -15.359 11.125 13.797 1 98.62 140 LEU A N 1
ATOM 1092 C CA . LEU A 1 140 ? -16.016 10.383 14.875 1 98.62 140 LEU A CA 1
ATOM 1093 C C . LEU A 1 140 ? -16.828 9.219 14.32 1 98.62 140 LEU A C 1
ATOM 1095 O O . LEU A 1 140 ? -16.906 8.156 14.945 1 98.62 140 LEU A O 1
ATOM 1099 N N . TRP A 1 141 ? -17.438 9.445 13.172 1 98.56 141 TRP A N 1
ATOM 1100 C CA . TRP A 1 141 ? -18.203 8.383 12.523 1 98.56 141 TRP A CA 1
ATOM 1101 C C . TRP A 1 141 ? -17.297 7.227 12.125 1 98.56 141 TRP A C 1
ATOM 1103 O O . TRP A 1 141 ? -17.641 6.059 12.312 1 98.56 141 TRP A O 1
ATOM 1113 N N . ILE A 1 142 ? -16.156 7.496 11.586 1 98.75 142 ILE A N 1
ATOM 1114 C CA . ILE A 1 142 ? -15.188 6.465 11.227 1 98.75 142 ILE A CA 1
ATOM 1115 C C . ILE A 1 142 ? -14.797 5.66 12.461 1 98.75 142 ILE A C 1
ATOM 1117 O O . ILE A 1 142 ? -14.773 4.426 12.422 1 98.75 142 ILE A O 1
ATOM 1121 N N . ARG A 1 143 ? -14.484 6.395 13.555 1 98.62 143 ARG A N 1
ATOM 1122 C CA . ARG A 1 143 ? -14.172 5.77 14.836 1 98.62 143 ARG A CA 1
ATOM 1123 C C . ARG A 1 143 ? -15.25 4.773 15.234 1 98.62 143 ARG A C 1
ATOM 1125 O O . ARG A 1 143 ? -14.945 3.641 15.625 1 98.62 143 ARG A O 1
ATOM 1132 N N . LYS A 1 144 ? -16.453 5.152 15.07 1 98.19 144 LYS A N 1
ATOM 1133 C CA . LYS A 1 144 ? -17.594 4.355 15.5 1 98.19 144 LYS A CA 1
ATOM 1134 C C . LYS A 1 144 ? -17.828 3.18 14.555 1 98.19 144 LYS A C 1
ATOM 1136 O O . LYS A 1 144 ? -17.953 2.035 15 1 98.19 144 LYS A O 1
ATOM 1141 N N . VAL A 1 145 ? -17.891 3.467 13.273 1 98.19 145 VAL A N 1
ATOM 1142 C CA . VAL A 1 145 ? -18.312 2.463 12.305 1 98.19 145 VAL A CA 1
ATOM 1143 C C . VAL A 1 145 ? -17.266 1.358 12.211 1 98.19 145 VAL A C 1
ATOM 1145 O O . VAL A 1 145 ? -17.594 0.197 11.961 1 98.19 145 VAL A O 1
ATOM 1148 N N . LEU A 1 146 ? -15.969 1.67 12.516 1 98.31 146 LEU A N 1
ATOM 1149 C CA . LEU A 1 146 ? -14.914 0.661 12.477 1 98.31 146 LEU A CA 1
ATOM 1150 C C . LEU A 1 146 ? -14.672 0.08 13.867 1 98.31 146 LEU A C 1
ATOM 1152 O O . LEU A 1 146 ? -13.859 -0.832 14.031 1 98.31 146 LEU A O 1
ATOM 1156 N N . GLY A 1 147 ? -15.352 0.572 14.852 1 98.25 147 GLY A N 1
ATOM 1157 C CA . GLY A 1 147 ? -15.219 0.057 16.203 1 98.25 147 GLY A CA 1
ATOM 1158 C C . GLY A 1 147 ? -13.828 0.22 16.781 1 98.25 147 GLY A C 1
ATOM 1159 O O . GLY A 1 147 ? -13.258 -0.727 17.328 1 98.25 147 GLY A O 1
ATOM 1160 N N . LEU A 1 148 ? -13.234 1.412 16.672 1 98.75 148 LEU A N 1
ATOM 1161 C CA . LEU A 1 148 ? -11.867 1.641 17.109 1 98.75 148 LEU A CA 1
ATOM 1162 C C . LEU A 1 148 ? -11.828 1.896 18.625 1 98.75 148 LEU A C 1
ATOM 1164 O O . LEU A 1 148 ? -12.703 2.57 19.156 1 98.75 148 LEU A O 1
ATOM 1168 N N . ASP A 1 149 ? -10.852 1.346 19.281 1 98.75 149 ASP A N 1
ATOM 1169 C CA . ASP A 1 149 ? -10.672 1.51 20.719 1 98.75 149 ASP A CA 1
ATOM 1170 C C . ASP A 1 149 ? -9.922 2.805 21.031 1 98.75 149 ASP A C 1
ATOM 1172 O O . ASP A 1 149 ? -8.688 2.846 20.969 1 98.75 149 ASP A O 1
ATOM 1176 N N . VAL A 1 150 ? -10.656 3.805 21.422 1 98.81 150 VAL A N 1
ATOM 1177 C CA . VAL A 1 150 ? -10.086 5.109 21.75 1 98.81 150 VAL A CA 1
ATOM 1178 C C . VAL A 1 150 ? -10.336 5.434 23.219 1 98.81 150 VAL A C 1
ATOM 1180 O O . VAL A 1 150 ? -11.461 5.332 23.703 1 98.81 150 VAL A O 1
ATOM 1183 N N . ARG A 1 151 ? -9.297 5.738 23.906 1 98.75 151 ARG A N 1
ATOM 1184 C CA . ARG A 1 151 ? -9.383 6.191 25.297 1 98.75 151 ARG A CA 1
ATOM 1185 C C . ARG A 1 151 ? -9.094 7.684 25.391 1 98.75 151 ARG A C 1
ATOM 1187 O O . ARG A 1 151 ? -7.934 8.109 25.312 1 98.75 151 ARG A O 1
ATOM 1194 N N . ASN A 1 152 ? -10.102 8.414 25.688 1 98.56 152 ASN A N 1
ATOM 1195 C CA . ASN A 1 152 ? -9.992 9.859 25.859 1 98.56 152 ASN A CA 1
ATOM 1196 C C . ASN A 1 152 ? -9.594 10.234 27.281 1 98.56 152 ASN A C 1
ATOM 1198 O O . ASN A 1 152 ? -9.648 9.398 28.188 1 98.56 152 ASN A O 1
ATOM 1202 N N . GLY A 1 153 ? -9.148 11.43 27.391 1 97.94 153 GLY A N 1
ATOM 1203 C CA . GLY A 1 153 ? -8.75 11.914 28.703 1 97.94 153 GLY A CA 1
ATOM 1204 C C . GLY A 1 153 ? -7.441 11.32 29.188 1 97.94 153 GLY A C 1
ATOM 1205 O O . GLY A 1 153 ? -7.211 11.211 30.391 1 97.94 153 GLY A O 1
ATOM 1206 N N . ARG A 1 154 ? -6.637 10.789 28.25 1 97.81 154 ARG A N 1
ATOM 1207 C CA . ARG A 1 154 ? -5.34 10.195 28.578 1 97.81 154 ARG A CA 1
ATOM 1208 C C . ARG A 1 154 ? -4.199 11.039 28.016 1 97.81 154 ARG A C 1
ATOM 1210 O O . ARG A 1 154 ? -4.016 11.109 26.797 1 97.81 154 ARG A O 1
ATOM 1217 N N . ASP A 1 155 ? -3.465 11.641 28.922 1 97.44 155 ASP A N 1
ATOM 1218 C CA . ASP A 1 155 ? -2.373 12.523 28.516 1 97.44 155 ASP A CA 1
ATOM 1219 C C . ASP A 1 155 ? -1.019 11.852 28.719 1 97.44 155 ASP A C 1
ATOM 1221 O O . ASP A 1 155 ? -0.526 11.758 29.844 1 97.44 155 ASP A O 1
ATOM 1225 N N . ALA A 1 156 ? -0.434 11.352 27.641 1 97.88 156 ALA A N 1
ATOM 1226 C CA . ALA A 1 156 ? 0.878 10.711 27.688 1 97.88 156 ALA A CA 1
ATOM 1227 C C . ALA A 1 156 ? 1.983 11.742 27.906 1 97.88 156 ALA A C 1
ATOM 1229 O O . ALA A 1 156 ? 2.014 12.773 27.219 1 97.88 156 ALA A O 1
ATOM 1230 N N . VAL A 1 157 ? 3 11.422 28.781 1 96.69 157 VAL A N 1
ATOM 1231 C CA . VAL A 1 157 ? 3.953 12.469 29.141 1 96.69 157 VAL A CA 1
ATOM 1232 C C . VAL A 1 157 ? 5.379 11.953 28.969 1 96.69 157 VAL A C 1
ATOM 1234 O O . VAL A 1 157 ? 6.336 12.727 29.016 1 96.69 157 VAL A O 1
ATOM 1237 N N . ASP A 1 158 ? 5.477 10.656 28.781 1 97.62 158 ASP A N 1
ATOM 1238 C CA . ASP A 1 158 ? 6.816 10.109 28.594 1 97.62 158 ASP A CA 1
ATOM 1239 C C . ASP A 1 158 ? 6.77 8.758 27.891 1 97.62 158 ASP A C 1
ATOM 1241 O O . ASP A 1 158 ? 5.824 7.988 28.062 1 97.62 158 ASP A O 1
ATOM 1245 N N . LEU A 1 159 ? 7.727 8.477 27.031 1 98.19 159 LEU A N 1
ATOM 1246 C CA . LEU A 1 159 ? 7.938 7.199 26.359 1 98.19 159 LEU A CA 1
ATOM 1247 C C . LEU A 1 159 ? 9.281 6.59 26.75 1 98.19 159 LEU A C 1
ATOM 1249 O O . LEU A 1 159 ? 10.328 7.207 26.547 1 98.19 159 LEU A O 1
ATOM 1253 N N . ILE A 1 160 ? 9.25 5.395 27.297 1 97.81 160 ILE A N 1
ATOM 1254 C CA . ILE A 1 160 ? 10.453 4.727 27.781 1 97.81 160 ILE A CA 1
ATOM 1255 C C . ILE A 1 160 ? 10.656 3.414 27.031 1 97.81 160 ILE A C 1
ATOM 1257 O O . ILE A 1 160 ? 10.062 2.393 27.375 1 97.81 160 ILE A O 1
ATOM 1261 N N . PRO A 1 161 ? 11.562 3.434 26.062 1 97.38 161 PRO A N 1
ATOM 1262 C CA . PRO A 1 161 ? 11.758 2.225 25.266 1 97.38 161 PRO A CA 1
ATOM 1263 C C . PRO A 1 161 ? 12.594 1.168 25.984 1 97.38 161 PRO A C 1
ATOM 1265 O O . PRO A 1 161 ? 13.555 1.507 26.688 1 97.38 161 PRO A O 1
ATOM 1268 N N . ALA A 1 162 ? 12.18 -0.015 25.875 1 95.88 162 ALA A N 1
ATOM 1269 C CA . ALA A 1 162 ? 12.922 -1.23 26.188 1 95.88 162 ALA A CA 1
ATOM 1270 C C . ALA A 1 162 ? 13.141 -2.084 24.938 1 95.88 162 ALA A C 1
ATOM 1272 O O . ALA A 1 162 ? 12.727 -1.704 23.844 1 95.88 162 ALA A O 1
ATOM 1273 N N . ALA A 1 163 ? 13.797 -3.195 25.094 1 94.81 163 ALA A N 1
ATOM 1274 C CA . ALA A 1 163 ? 14.172 -4.023 23.953 1 94.81 163 ALA A CA 1
ATOM 1275 C C . ALA A 1 163 ? 12.938 -4.551 23.219 1 94.81 163 ALA A C 1
ATOM 1277 O O . ALA A 1 163 ? 12.922 -4.641 22 1 94.81 163 ALA A O 1
ATOM 1278 N N . ASP A 1 164 ? 11.875 -4.816 23.969 1 95.56 164 ASP A N 1
ATOM 1279 C CA . ASP A 1 164 ? 10.758 -5.516 23.328 1 95.56 164 ASP A CA 1
ATOM 1280 C C . ASP A 1 164 ? 9.469 -4.707 23.438 1 95.56 164 ASP A C 1
ATOM 1282 O O . ASP A 1 164 ? 8.422 -5.125 22.938 1 95.56 164 ASP A O 1
ATOM 1286 N N . HIS A 1 165 ? 9.484 -3.555 24.078 1 97.56 165 HIS A N 1
ATOM 1287 C CA . HIS A 1 165 ? 8.289 -2.732 24.203 1 97.56 165 HIS A CA 1
ATOM 1288 C C . HIS A 1 165 ? 8.648 -1.292 24.562 1 97.56 165 HIS A C 1
ATOM 1290 O O . HIS A 1 165 ? 9.828 -0.967 24.734 1 97.56 165 HIS A O 1
ATOM 1296 N N . VAL A 1 166 ? 7.664 -0.436 24.531 1 98.44 166 VAL A N 1
ATOM 1297 C CA . VAL A 1 166 ? 7.738 0.933 25.031 1 98.44 166 VAL A CA 1
ATOM 1298 C C . VAL A 1 166 ? 6.734 1.123 26.172 1 98.44 166 VAL A C 1
ATOM 1300 O O . VAL A 1 166 ? 5.574 0.715 26.062 1 98.44 166 VAL A O 1
ATOM 1303 N N . THR A 1 167 ? 7.195 1.646 27.234 1 98.5 167 THR A N 1
ATOM 1304 C CA . THR A 1 167 ? 6.293 2.039 28.312 1 98.5 167 THR A CA 1
ATOM 1305 C C . THR A 1 167 ? 5.832 3.482 28.125 1 98.5 167 THR A C 1
ATOM 1307 O O . THR A 1 167 ? 6.656 4.395 28.031 1 98.5 167 THR A O 1
ATOM 1310 N N . ILE A 1 168 ? 4.52 3.686 28.062 1 98.69 168 ILE A N 1
ATOM 1311 C CA . ILE A 1 168 ? 3.908 5.008 27.984 1 98.69 168 ILE A CA 1
ATOM 1312 C C . ILE A 1 168 ? 3.473 5.445 29.391 1 98.69 168 ILE A C 1
ATOM 1314 O O . ILE A 1 168 ? 2.666 4.773 30.031 1 98.69 168 ILE A O 1
ATOM 1318 N N . ARG A 1 169 ? 3.982 6.551 29.812 1 98.38 169 ARG A N 1
ATOM 1319 C CA . ARG A 1 169 ? 3.547 7.117 31.094 1 98.38 169 ARG A CA 1
ATOM 1320 C C . ARG A 1 169 ? 2.521 8.227 30.875 1 98.38 169 ARG A C 1
ATOM 1322 O O . ARG A 1 169 ? 2.654 9.031 29.938 1 98.38 169 ARG A O 1
ATOM 1329 N N . PHE A 1 170 ? 1.533 8.211 31.719 1 98.12 170 PHE A N 1
ATOM 1330 C CA . PHE A 1 170 ? 0.485 9.219 31.641 1 98.12 170 PHE A CA 1
ATOM 1331 C C . PHE A 1 170 ? 0.575 10.195 32.812 1 98.12 170 PHE A C 1
ATOM 1333 O O . PHE A 1 170 ? 1.223 9.898 33.812 1 98.12 170 PHE A O 1
ATOM 1340 N N . VAL A 1 171 ? -0.068 11.305 32.656 1 96.81 171 VAL A N 1
ATOM 1341 C CA . VAL A 1 171 ? -0.01 12.398 33.625 1 96.81 171 VAL A CA 1
ATOM 1342 C C . VAL A 1 171 ? -0.556 11.922 34.969 1 96.81 171 VAL A C 1
ATOM 1344 O O . VAL A 1 171 ? -0.087 12.352 36.031 1 96.81 171 VAL A O 1
ATOM 1347 N N . ASP A 1 172 ? -1.494 10.977 35 1 96.88 172 ASP A N 1
ATOM 1348 C CA . ASP A 1 172 ? -2.123 10.516 36.25 1 96.88 172 ASP A CA 1
ATOM 1349 C C . ASP A 1 172 ? -1.266 9.461 36.938 1 96.88 172 ASP A C 1
ATOM 1351 O O . ASP A 1 172 ? -1.672 8.891 37.969 1 96.88 172 ASP A O 1
ATOM 1355 N N . GLY A 1 173 ? -0.2 9.141 36.375 1 96.44 173 GLY A N 1
ATOM 1356 C CA . GLY A 1 173 ? 0.731 8.219 37 1 96.44 173 GLY A CA 1
ATOM 1357 C C . GLY A 1 173 ? 0.612 6.801 36.469 1 96.44 173 GLY A C 1
ATOM 1358 O O . GLY A 1 173 ? 1.504 5.977 36.688 1 96.44 173 GLY A O 1
ATOM 1359 N N . SER A 1 174 ? -0.401 6.52 35.688 1 97.69 174 SER A N 1
ATOM 1360 C CA . SER A 1 174 ? -0.566 5.191 35.125 1 97.69 174 SER A CA 1
ATOM 1361 C C . SER A 1 174 ? 0.389 4.973 33.969 1 97.69 174 SER A C 1
ATOM 1363 O O . SER A 1 174 ? 1.066 5.902 33.531 1 97.69 174 SER A O 1
ATOM 1365 N N . ALA A 1 175 ? 0.464 3.705 33.594 1 98.06 175 ALA A N 1
ATOM 1366 C CA . ALA A 1 175 ? 1.351 3.354 32.469 1 98.06 175 ALA A CA 1
ATOM 1367 C C . ALA A 1 175 ? 0.719 2.291 31.578 1 98.06 175 ALA A C 1
ATOM 1369 O O . ALA A 1 175 ? -0.161 1.546 32.031 1 98.06 175 ALA A O 1
ATOM 1370 N N . GLN A 1 176 ? 1.057 2.295 30.328 1 98.31 176 GLN A N 1
ATOM 1371 C CA . GLN A 1 176 ? 0.659 1.308 29.328 1 98.31 176 GLN A CA 1
ATOM 1372 C C . GLN A 1 176 ? 1.863 0.818 28.531 1 98.31 176 GLN A C 1
ATOM 1374 O O . GLN A 1 176 ? 2.695 1.618 28.094 1 98.31 176 GLN A O 1
ATOM 1379 N N . ARG A 1 177 ? 2.01 -0.474 28.453 1 98.5 177 ARG A N 1
ATOM 1380 C CA . ARG A 1 177 ? 3.061 -1.044 27.609 1 98.5 177 ARG A CA 1
ATOM 1381 C C . ARG A 1 177 ? 2.537 -1.365 26.219 1 98.5 177 ARG A C 1
ATOM 1383 O O . ARG A 1 177 ? 1.402 -1.821 26.062 1 98.5 177 ARG A O 1
ATOM 1390 N N . ALA A 1 178 ? 3.348 -1.145 25.203 1 98.75 178 ALA A N 1
ATOM 1391 C CA . ALA A 1 178 ? 3.039 -1.498 23.812 1 98.75 178 ALA A CA 1
ATOM 1392 C C . ALA A 1 178 ? 4.293 -1.94 23.078 1 98.75 178 ALA A C 1
ATOM 1394 O O . ALA A 1 178 ? 5.391 -1.433 23.328 1 98.75 178 ALA A O 1
ATOM 1395 N N . ARG A 1 179 ? 4.148 -2.877 22.188 1 98.5 179 ARG A N 1
ATOM 1396 C CA . ARG A 1 179 ? 5.285 -3.291 21.375 1 98.5 179 ARG A CA 1
ATOM 1397 C C . ARG A 1 179 ? 5.777 -2.146 20.5 1 98.5 179 ARG A C 1
ATOM 1399 O O . ARG A 1 179 ? 6.984 -1.952 20.328 1 98.5 179 ARG A O 1
ATOM 1406 N N . HIS A 1 180 ? 4.844 -1.402 19.906 1 98.81 180 HIS A N 1
ATOM 1407 C CA . HIS A 1 180 ? 5.137 -0.212 19.125 1 98.81 180 HIS A CA 1
ATOM 1408 C C . HIS A 1 180 ? 4.254 0.958 19.547 1 98.81 180 HIS A C 1
ATOM 1410 O O . HIS A 1 180 ? 3.102 0.761 19.938 1 98.81 180 HIS A O 1
ATOM 1416 N N . VAL A 1 181 ? 4.789 2.17 19.438 1 98.94 181 VAL A N 1
ATOM 1417 C CA . VAL A 1 181 ? 4.047 3.385 19.766 1 98.94 181 VAL A CA 1
ATOM 1418 C C . VAL A 1 181 ? 4.078 4.332 18.562 1 98.94 181 VAL A C 1
ATOM 1420 O O . VAL A 1 181 ? 5.148 4.641 18.031 1 98.94 181 VAL A O 1
ATOM 1423 N N . VAL A 1 182 ? 2.912 4.715 18.125 1 98.94 182 VAL A N 1
ATOM 1424 C CA . VAL A 1 182 ? 2.781 5.719 17.078 1 98.94 182 VAL A CA 1
ATOM 1425 C C . VAL A 1 182 ? 2.422 7.07 17.688 1 98.94 182 VAL A C 1
ATOM 1427 O O . VAL A 1 182 ? 1.447 7.176 18.438 1 98.94 182 VAL A O 1
ATOM 1430 N N . VAL A 1 183 ? 3.234 8.023 17.391 1 98.75 183 VAL A N 1
ATOM 1431 C CA . VAL A 1 183 ? 2.959 9.375 17.859 1 98.75 183 VAL A CA 1
ATOM 1432 C C . VAL A 1 183 ? 2.279 10.18 16.75 1 98.75 183 VAL A C 1
ATOM 1434 O O . VAL A 1 183 ? 2.951 10.773 15.906 1 98.75 183 VAL A O 1
ATOM 1437 N N . ALA A 1 184 ? 0.966 10.195 16.797 1 98.44 184 ALA A N 1
ATOM 1438 C CA . ALA A 1 184 ? 0.141 10.859 15.789 1 98.44 184 ALA A CA 1
ATOM 1439 C C . ALA A 1 184 ? -0.466 12.148 16.344 1 98.44 184 ALA A C 1
ATOM 1441 O O . ALA A 1 184 ? -1.689 12.297 16.375 1 98.44 184 ALA A O 1
ATOM 1442 N N . THR A 1 185 ? 0.393 13.125 16.578 1 96.88 185 THR A N 1
ATOM 1443 C CA . THR A 1 185 ? -0.012 14.297 17.344 1 96.88 185 THR A CA 1
ATOM 1444 C C . THR A 1 185 ? -0.073 15.531 16.453 1 96.88 185 THR A C 1
ATOM 1446 O O . THR A 1 185 ? -0.01 16.656 16.938 1 96.88 185 THR A O 1
ATOM 1449 N N . GLY A 1 186 ? -0.068 15.297 15.109 1 93.94 186 GLY A N 1
ATOM 1450 C CA . GLY A 1 186 ? -0.138 16.438 14.211 1 93.94 186 GLY A CA 1
ATOM 1451 C C . GLY A 1 186 ? 0.996 17.422 14.406 1 93.94 186 GLY A C 1
ATOM 1452 O O . GLY A 1 186 ? 2.168 17.047 14.367 1 93.94 186 GLY A O 1
ATOM 1453 N N . ARG A 1 187 ? 0.638 18.672 14.688 1 89.88 187 ARG A N 1
ATOM 1454 C CA . ARG A 1 187 ? 1.652 19.688 14.953 1 89.88 187 ARG A CA 1
ATOM 1455 C C . ARG A 1 187 ? 2.002 19.719 16.438 1 89.88 187 ARG A C 1
ATOM 1457 O O . ARG A 1 187 ? 2.977 20.375 16.828 1 89.88 187 ARG A O 1
ATOM 1464 N N . GLY A 1 188 ? 1.291 18.906 17.172 1 86.19 188 GLY A N 1
ATOM 1465 C CA . GLY A 1 188 ? 1.561 18.828 18.594 1 86.19 188 GLY A CA 1
ATOM 1466 C C . GLY A 1 188 ? 2.697 17.875 18.938 1 86.19 188 GLY A C 1
ATOM 1467 O O . GLY A 1 188 ? 3.021 16.984 18.141 1 86.19 188 GLY A O 1
ATOM 1468 N N . ALA A 1 189 ? 3.326 18.156 20.062 1 83.88 189 ALA A N 1
ATOM 1469 C CA . ALA A 1 189 ? 4.371 17.312 20.625 1 83.88 189 ALA A CA 1
ATOM 1470 C C . ALA A 1 189 ? 5.586 17.234 19.719 1 83.88 189 ALA A C 1
ATOM 1472 O O . ALA A 1 189 ? 6.172 16.156 19.531 1 83.88 189 ALA A O 1
ATOM 1473 N N . THR A 1 190 ? 5.879 18.281 19 1 92.12 190 THR A N 1
ATOM 1474 C CA . THR A 1 190 ? 7.031 18.297 18.109 1 92.12 190 THR A CA 1
ATOM 1475 C C . THR A 1 190 ? 8.094 19.266 18.625 1 92.12 190 THR A C 1
ATOM 1477 O O . THR A 1 190 ? 9.156 19.422 18.016 1 92.12 190 THR A O 1
ATOM 1480 N N . GLY A 1 191 ? 7.801 19.938 19.766 1 91.44 191 GLY A N 1
ATOM 1481 C CA . GLY A 1 191 ? 8.781 20.859 20.328 1 91.44 191 GLY A CA 1
ATOM 1482 C C . GLY A 1 191 ? 8.18 22.188 20.719 1 91.44 191 GLY A C 1
ATOM 1483 O O . GLY A 1 191 ? 8.906 23.094 21.156 1 91.44 191 GLY A O 1
ATOM 1484 N N . GLY A 1 192 ? 6.918 22.344 20.5 1 90.62 192 GLY A N 1
ATOM 1485 C CA . GLY A 1 192 ? 6.227 23.547 20.938 1 90.62 192 GLY A CA 1
ATOM 1486 C C . GLY A 1 192 ? 6.156 24.625 19.875 1 90.62 192 GLY A C 1
ATOM 1487 O O . GLY A 1 192 ? 6.188 24.312 18.672 1 90.62 192 GLY A O 1
ATOM 1488 N N . THR A 1 193 ? 5.887 25.859 20.359 1 90.75 193 THR A N 1
ATOM 1489 C CA . THR A 1 193 ? 5.688 26.984 19.453 1 90.75 193 THR A CA 1
ATOM 1490 C C . THR A 1 193 ? 6.977 27.781 19.297 1 90.75 193 THR A C 1
ATOM 1492 O O . THR A 1 193 ? 7.895 27.672 20.109 1 90.75 193 THR A O 1
ATOM 1495 N N . VAL A 1 194 ? 7.043 28.516 18.219 1 88.44 194 VAL A N 1
ATOM 1496 C CA . VAL A 1 194 ? 8.195 29.375 18 1 88.44 194 VAL A CA 1
ATOM 1497 C C . VAL A 1 194 ? 8.109 30.609 18.906 1 88.44 194 VAL A C 1
ATOM 1499 O O . VAL A 1 194 ? 7.148 31.375 18.812 1 88.44 194 VAL A O 1
ATOM 1502 N N . PRO A 1 195 ? 9.094 30.844 19.656 1 85.69 195 PRO A N 1
ATOM 1503 C CA . PRO A 1 195 ? 9.055 32 20.562 1 85.69 195 PRO A CA 1
ATOM 1504 C C . PRO A 1 195 ? 9.312 33.312 19.828 1 85.69 195 PRO A C 1
ATOM 1506 O O . PRO A 1 195 ? 9.977 33.312 18.797 1 85.69 195 PRO A O 1
ATOM 1509 N N . VAL A 1 196 ? 8.766 34.312 20.359 1 89.38 196 VAL A N 1
ATOM 1510 C CA . VAL A 1 196 ? 9.07 35.656 19.922 1 89.38 196 VAL A CA 1
ATOM 1511 C C . VAL A 1 196 ? 10.016 36.344 20.906 1 89.38 196 VAL A C 1
ATOM 1513 O O . VAL A 1 196 ? 9.617 36.656 22.031 1 89.38 196 VAL A O 1
ATOM 1516 N N . PRO A 1 197 ? 11.211 36.531 20.453 1 87.69 197 PRO A N 1
ATOM 1517 C CA . PRO A 1 197 ? 12.156 37.188 21.359 1 87.69 197 PRO A CA 1
ATOM 1518 C C . PRO A 1 197 ? 11.617 38.5 21.938 1 87.69 197 PRO A C 1
ATOM 1520 O O . PRO A 1 197 ? 10.961 39.281 21.234 1 87.69 197 PRO A O 1
ATOM 1523 N N . GLY A 1 198 ? 11.805 38.688 23.188 1 89.94 198 GLY A N 1
ATOM 1524 C CA . GLY A 1 198 ? 11.391 39.938 23.828 1 89.94 198 GLY A CA 1
ATOM 1525 C C . GLY A 1 198 ? 10 39.875 24.422 1 89.94 198 GLY A C 1
ATOM 1526 O O . GLY A 1 198 ? 9.547 40.812 25.062 1 89.94 198 GLY A O 1
ATOM 1527 N N . THR A 1 199 ? 9.383 38.75 24.203 1 89.94 199 THR A N 1
ATOM 1528 C CA . THR A 1 199 ? 8.055 38.594 24.766 1 89.94 199 THR A CA 1
ATOM 1529 C C . THR A 1 199 ? 8.141 38.219 26.25 1 89.94 199 THR A C 1
ATOM 1531 O O . THR A 1 199 ? 8.797 37.219 26.609 1 89.94 199 THR A O 1
ATOM 1534 N N . GLY A 1 200 ? 7.488 38.906 27 1 87.38 200 GLY A N 1
ATOM 1535 C CA . GLY A 1 200 ? 7.531 38.688 28.438 1 87.38 200 GLY A CA 1
ATOM 1536 C C . GLY A 1 200 ? 6.883 37.406 28.875 1 87.38 200 GLY A C 1
ATOM 1537 O O . GLY A 1 200 ? 5.809 37.031 28.391 1 87.38 200 GLY A O 1
ATOM 1538 N N . ALA A 1 201 ? 7.484 36.719 29.812 1 85.38 201 ALA A N 1
ATOM 1539 C CA . ALA A 1 201 ? 6.988 35.438 30.328 1 85.38 201 ALA A CA 1
ATOM 1540 C C . ALA A 1 201 ? 5.746 35.656 31.188 1 85.38 201 ALA A C 1
ATOM 1542 O O . ALA A 1 201 ? 4.969 34.719 31.391 1 85.38 201 ALA A O 1
ATOM 1543 N N . ASP A 1 202 ? 5.59 36.875 31.609 1 90.69 202 ASP A N 1
ATOM 1544 C CA . ASP A 1 202 ? 4.5 37.156 32.531 1 90.69 202 ASP A CA 1
ATOM 1545 C C . ASP A 1 202 ? 3.225 37.531 31.797 1 90.69 202 ASP A C 1
ATOM 1547 O O . ASP A 1 202 ? 2.203 37.844 32.406 1 90.69 202 ASP A O 1
ATOM 1551 N N . LEU A 1 203 ? 3.285 37.5 30.578 1 90.44 203 LEU A N 1
ATOM 1552 C CA . LEU A 1 203 ? 2.115 37.906 29.812 1 90.44 203 LEU A CA 1
ATOM 1553 C C . LEU A 1 203 ? 1.06 36.781 29.828 1 90.44 203 LEU A C 1
ATOM 1555 O O . LEU A 1 203 ? -0.14 37.094 29.812 1 90.44 203 LEU A O 1
ATOM 1559 N N . GLY A 1 204 ? 1.538 35.562 29.969 1 80.12 204 GLY A N 1
ATOM 1560 C CA . GLY A 1 204 ? 0.598 34.469 29.828 1 80.12 204 GLY A CA 1
ATOM 1561 C C . GLY A 1 204 ? 0.129 33.906 31.172 1 80.12 204 GLY A C 1
ATOM 1562 O O . GLY A 1 204 ? 0.827 34.031 32.188 1 80.12 204 GLY A O 1
ATOM 1563 N N . PRO A 1 205 ? -1.033 33.344 31.438 1 77.56 205 PRO A N 1
ATOM 1564 C CA . PRO A 1 205 ? -2.172 33.344 30.516 1 77.56 205 PRO A CA 1
ATOM 1565 C C . PRO A 1 205 ? -3.035 34.594 30.656 1 77.56 205 PRO A C 1
ATOM 1567 O O . PRO A 1 205 ? -2.971 35.281 31.688 1 77.56 205 PRO A O 1
ATOM 1570 N N . GLY A 1 206 ? -3.531 35.312 29.734 1 87.25 206 GLY A N 1
ATOM 1571 C CA . GLY A 1 206 ? -4.484 36.406 29.844 1 87.25 206 GLY A CA 1
ATOM 1572 C C . GLY A 1 206 ? -4.293 37.5 28.797 1 87.25 206 GLY A C 1
ATOM 1573 O O . GLY A 1 206 ? -5.266 38.031 28.281 1 87.25 206 GLY A O 1
ATOM 1574 N N . LEU A 1 207 ? -2.926 37.719 28.719 1 95.62 207 LEU A N 1
ATOM 1575 C CA . LEU A 1 207 ? -2.691 38.812 27.797 1 95.62 207 LEU A CA 1
ATOM 1576 C C . LEU A 1 207 ? -2.123 38.312 26.469 1 95.62 207 LEU A C 1
ATOM 1578 O O . LEU A 1 207 ? -2.041 39.062 25.5 1 95.62 207 LEU A O 1
ATOM 1582 N N . VAL A 1 208 ? -1.729 37.062 26.469 1 96.12 208 VAL A N 1
ATOM 1583 C CA . VAL A 1 208 ? -1.136 36.531 25.25 1 96.12 208 VAL A CA 1
ATOM 1584 C C . VAL A 1 208 ? -1.584 35.062 25.062 1 96.12 208 VAL A C 1
ATOM 1586 O O . VAL A 1 208 ? -1.797 34.344 26.031 1 96.12 208 VAL A O 1
ATOM 1589 N N . ALA A 1 209 ? -1.808 34.688 23.859 1 95.81 209 ALA A N 1
ATOM 1590 C CA . ALA A 1 209 ? -2.094 33.281 23.5 1 95.81 209 ALA A CA 1
ATOM 1591 C C . ALA A 1 209 ? -1.531 32.938 22.125 1 95.81 209 ALA A C 1
ATOM 1593 O O . ALA A 1 209 ? -1.481 33.781 21.234 1 95.81 209 ALA A O 1
ATOM 1594 N N . HIS A 1 210 ? -0.996 31.75 22 1 95.44 210 HIS A N 1
ATOM 1595 C CA . HIS A 1 210 ? -0.697 31.219 20.672 1 95.44 210 HIS A CA 1
ATOM 1596 C C . HIS A 1 210 ? -1.971 30.797 19.953 1 95.44 210 HIS A C 1
ATOM 1598 O O . HIS A 1 210 ? -2.971 30.469 20.594 1 95.44 210 HIS A O 1
ATOM 1604 N N . THR A 1 211 ? -1.888 30.781 18.609 1 96.62 211 THR A N 1
ATOM 1605 C CA . THR A 1 211 ? -3.059 30.469 17.797 1 96.62 211 THR A CA 1
ATOM 1606 C C . THR A 1 211 ? -3.572 29.062 18.109 1 96.62 211 THR A C 1
ATOM 1608 O O . THR A 1 211 ? -4.723 28.734 17.812 1 96.62 211 THR A O 1
ATOM 1611 N N . SER A 1 212 ? -2.754 28.156 18.688 1 94.62 212 SER A N 1
ATOM 1612 C CA . SER A 1 212 ? -3.168 26.797 19.016 1 94.62 212 SER A CA 1
ATOM 1613 C C . SER A 1 212 ? -3.734 26.703 20.422 1 94.62 212 SER A C 1
ATOM 1615 O O . SER A 1 212 ? -4.164 25.641 20.875 1 94.62 212 SER A O 1
ATOM 1617 N N . ASP A 1 213 ? -3.793 27.859 21.156 1 94.31 213 ASP A N 1
ATOM 1618 C CA . ASP A 1 213 ? -4.344 27.906 22.516 1 94.31 213 ASP A CA 1
ATOM 1619 C C . ASP A 1 213 ? -5.84 28.203 22.484 1 94.31 213 ASP A C 1
ATOM 1621 O O . ASP A 1 213 ? -6.371 28.656 21.469 1 94.31 213 ASP A O 1
ATOM 1625 N N . ALA A 1 214 ? -6.441 27.875 23.641 1 94 214 ALA A N 1
ATOM 1626 C CA . ALA A 1 214 ? -7.812 28.344 23.828 1 94 214 ALA A CA 1
ATOM 1627 C C . ALA A 1 214 ? -7.863 29.859 23.984 1 94 214 ALA A C 1
ATOM 1629 O O . ALA A 1 214 ? -7.098 30.438 24.766 1 94 214 ALA A O 1
ATOM 1630 N N . ILE A 1 215 ? -8.656 30.516 23.172 1 96.44 215 ILE A N 1
ATOM 1631 C CA . ILE A 1 215 ? -8.859 31.953 23.25 1 96.44 215 ILE A CA 1
ATOM 1632 C C . ILE A 1 215 ? -10.352 32.25 23.375 1 96.44 215 ILE A C 1
ATOM 1634 O O . ILE A 1 215 ? -11.164 31.734 22.609 1 96.44 215 ILE A O 1
ATOM 1638 N N . ASP A 1 216 ? -10.719 33.031 24.359 1 96.5 216 ASP A N 1
ATOM 1639 C CA . ASP A 1 216 ? -12.086 33.531 24.469 1 96.5 216 ASP A CA 1
ATOM 1640 C C . ASP A 1 216 ? -12.305 34.781 23.609 1 96.5 216 ASP A C 1
ATOM 1642 O O . ASP A 1 216 ? -12.188 35.906 24.078 1 96.5 216 ASP A O 1
ATOM 1646 N N . PHE A 1 217 ? -12.734 34.594 22.422 1 97.38 217 PHE A N 1
ATOM 1647 C CA . PHE A 1 217 ? -12.844 35.688 21.469 1 97.38 217 PHE A CA 1
ATOM 1648 C C . PHE A 1 217 ? -13.977 36.625 21.844 1 97.38 217 PHE A C 1
ATOM 1650 O O . PHE A 1 217 ? -13.945 37.812 21.5 1 97.38 217 PHE A O 1
ATOM 1657 N N . ALA A 1 218 ? -15.008 36.125 22.5 1 97.12 218 ALA A N 1
ATOM 1658 C CA . ALA A 1 218 ? -16.078 36.969 23 1 97.12 218 ALA A CA 1
ATOM 1659 C C . ALA A 1 218 ? -15.539 38.031 23.953 1 97.12 218 ALA A C 1
ATOM 1661 O O . ALA A 1 218 ? -16.016 39.156 23.953 1 97.12 218 ALA A O 1
ATOM 1662 N N . ALA A 1 219 ? -14.562 37.688 24.688 1 96.81 219 ALA A N 1
ATOM 1663 C CA . ALA A 1 219 ? -13.961 38.594 25.656 1 96.81 219 ALA A CA 1
ATOM 1664 C C . ALA A 1 219 ? -13.117 39.656 24.969 1 96.81 219 ALA A C 1
ATOM 1666 O O . ALA A 1 219 ? -12.719 40.656 25.594 1 96.81 219 ALA A O 1
ATOM 1667 N N . LEU A 1 220 ? -12.875 39.531 23.719 1 97.38 220 LEU A N 1
ATOM 1668 C CA . LEU A 1 220 ? -12.031 40.469 22.984 1 97.38 220 LEU A CA 1
ATOM 1669 C C . LEU A 1 220 ? -12.875 41.594 22.359 1 97.38 220 LEU A C 1
ATOM 1671 O O . LEU A 1 220 ? -12.336 42.5 21.734 1 97.38 220 LEU A O 1
ATOM 1675 N N . ARG A 1 221 ? -14.195 41.531 22.547 1 98.06 221 ARG A N 1
ATOM 1676 C CA . ARG A 1 221 ? -15.078 42.562 22 1 98.06 221 ARG A CA 1
ATOM 1677 C C . ARG A 1 221 ? -14.664 43.938 22.484 1 98.06 221 ARG A C 1
ATOM 1679 O O . ARG A 1 221 ? -14.43 44.156 23.672 1 98.06 221 ARG A O 1
ATOM 1686 N N . GLY A 1 222 ? -14.57 44.781 21.516 1 98 222 GLY A N 1
ATOM 1687 C CA . GLY A 1 222 ? -14.25 46.156 21.797 1 98 222 GLY A CA 1
ATOM 1688 C C . GLY A 1 222 ? -12.789 46.375 22.141 1 98 222 GLY A C 1
ATOM 1689 O O . GLY A 1 222 ? -12.375 47.5 22.422 1 98 222 GLY A O 1
ATOM 1690 N N . ARG A 1 223 ? -11.977 45.406 22.078 1 97.94 223 ARG A N 1
ATOM 1691 C CA . ARG A 1 223 ? -10.578 45.469 22.484 1 97.94 223 ARG A CA 1
ATOM 1692 C C . ARG A 1 223 ? -9.664 45.625 21.281 1 97.94 223 ARG A C 1
ATOM 1694 O O . ARG A 1 223 ? -10.055 45.312 20.141 1 97.94 223 ARG A O 1
ATOM 1701 N N . ARG A 1 224 ? -8.492 46.219 21.516 1 98.19 224 ARG A N 1
ATOM 1702 C CA . ARG A 1 224 ? -7.438 46.312 20.516 1 98.19 224 ARG A CA 1
ATOM 1703 C C . ARG A 1 224 ? -6.496 45.125 20.578 1 98.19 224 ARG A C 1
ATOM 1705 O O . ARG A 1 224 ? -5.824 44.906 21.594 1 98.19 224 ARG A O 1
ATOM 1712 N N . ILE A 1 225 ? -6.441 44.344 19.5 1 98.31 225 ILE A N 1
ATOM 1713 C CA . ILE A 1 225 ? -5.719 43.094 19.484 1 98.31 225 ILE A CA 1
ATOM 1714 C C . ILE A 1 225 ? -4.473 43.219 18.609 1 98.31 225 ILE A C 1
ATOM 1716 O O . ILE A 1 225 ? -4.531 43.75 17.5 1 98.31 225 ILE A O 1
ATOM 1720 N N . ALA A 1 226 ? -3.328 42.75 19.078 1 97.88 226 ALA A N 1
ATOM 1721 C CA . ALA A 1 226 ? -2.127 42.594 18.266 1 97.88 226 ALA A CA 1
ATOM 1722 C C . ALA A 1 226 ? -1.953 41.125 17.844 1 97.88 226 ALA A C 1
ATOM 1724 O O . ALA A 1 226 ? -2.211 40.219 18.641 1 97.88 226 ALA A O 1
ATOM 1725 N N . VAL A 1 227 ? -1.587 40.875 16.625 1 97.69 227 VAL A N 1
ATOM 1726 C CA . VAL A 1 227 ? -1.259 39.531 16.125 1 97.69 227 VAL A CA 1
ATOM 1727 C C . VAL A 1 227 ? 0.153 39.562 15.539 1 97.69 227 VAL A C 1
ATOM 1729 O O . VAL A 1 227 ? 0.469 40.375 14.664 1 97.69 227 VAL A O 1
ATOM 1732 N N . ILE A 1 228 ? 1.036 38.719 16.016 1 96.69 228 ILE A N 1
ATOM 1733 C CA . ILE A 1 228 ? 2.365 38.562 15.438 1 96.69 228 ILE A CA 1
ATOM 1734 C C . ILE A 1 228 ? 2.381 37.375 14.5 1 96.69 228 ILE A C 1
ATOM 1736 O O . ILE A 1 228 ? 2.141 36.219 14.93 1 96.69 228 ILE A O 1
ATOM 1740 N N . GLY A 1 229 ? 2.684 37.594 13.281 1 95.12 229 GLY A N 1
ATOM 1741 C CA . GLY A 1 229 ? 2.658 36.562 12.25 1 95.12 229 GLY A CA 1
ATOM 1742 C C . GLY A 1 229 ? 1.727 36.906 11.102 1 95.12 229 GLY A C 1
ATOM 1743 O O . GLY A 1 229 ? 0.823 37.719 11.242 1 95.12 229 GLY A O 1
ATOM 1744 N N . ALA A 1 230 ? 1.944 36.25 9.953 1 93.31 230 ALA A N 1
ATOM 1745 C CA . ALA A 1 230 ? 1.104 36.5 8.789 1 93.31 230 ALA A CA 1
ATOM 1746 C C . ALA A 1 230 ? 0.845 35.219 8.016 1 93.31 230 ALA A C 1
ATOM 1748 O O . ALA A 1 230 ? 0.624 35.219 6.805 1 93.31 230 ALA A O 1
ATOM 1749 N N . GLY A 1 231 ? 0.959 34.062 8.664 1 93.56 231 GLY A N 1
ATOM 1750 C CA . GLY A 1 231 ? 0.552 32.781 8.078 1 93.56 231 GLY A CA 1
ATOM 1751 C C . GLY A 1 231 ? -0.939 32.531 8.188 1 93.56 231 GLY A C 1
ATOM 1752 O O . GLY A 1 231 ? -1.693 33.406 8.625 1 93.56 231 GLY A O 1
ATOM 1753 N N . ALA A 1 232 ? -1.328 31.391 7.82 1 93.5 232 ALA A N 1
ATOM 1754 C CA . ALA A 1 232 ? -2.744 31.031 7.777 1 93.5 232 ALA A CA 1
ATOM 1755 C C . ALA A 1 232 ? -3.393 31.188 9.148 1 93.5 232 ALA A C 1
ATOM 1757 O O . ALA A 1 232 ? -4.453 31.797 9.273 1 93.5 232 ALA A O 1
ATOM 1758 N N . SER A 1 233 ? -2.789 30.641 10.195 1 95.44 233 SER A N 1
ATOM 1759 C CA . SER A 1 233 ? -3.385 30.672 11.523 1 95.44 233 SER A CA 1
ATOM 1760 C C . SER A 1 233 ? -3.467 32.094 12.055 1 95.44 233 SER A C 1
ATOM 1762 O O . SER A 1 233 ? -4.41 32.438 12.773 1 95.44 233 SER A O 1
ATOM 1764 N N . ALA A 1 234 ? -2.475 32.938 11.742 1 96.75 234 ALA A N 1
ATOM 1765 C CA . ALA A 1 234 ? -2.512 34.344 12.141 1 96.75 234 ALA A CA 1
ATOM 1766 C C . ALA A 1 234 ? -3.717 35.062 11.531 1 96.75 234 ALA A C 1
ATOM 1768 O O . ALA A 1 234 ? -4.465 35.75 12.242 1 96.75 234 ALA A O 1
ATOM 1769 N N . TRP A 1 235 ? -3.895 34.844 10.281 1 96.5 235 TRP A N 1
ATOM 1770 C CA . TRP A 1 235 ? -5.004 35.5 9.578 1 96.5 235 TRP A CA 1
ATOM 1771 C C . TRP A 1 235 ? -6.344 34.969 10.078 1 96.5 235 TRP A C 1
ATOM 1773 O O . TRP A 1 235 ? -7.305 35.719 10.234 1 96.5 235 TRP A O 1
ATOM 1783 N N . ASP A 1 236 ? -6.395 33.688 10.281 1 97.5 236 ASP A N 1
ATOM 1784 C CA . ASP A 1 236 ? -7.625 33.094 10.789 1 97.5 236 ASP A CA 1
ATOM 1785 C C . ASP A 1 236 ? -8 33.656 12.148 1 97.5 236 ASP A C 1
ATOM 1787 O O . ASP A 1 236 ? -9.18 33.906 12.422 1 97.5 236 ASP A O 1
ATOM 1791 N N . ASN A 1 237 ? -7.051 33.812 13.008 1 98.19 237 ASN A N 1
ATOM 1792 C CA . ASN A 1 237 ? -7.312 34.344 14.336 1 98.19 237 ASN A CA 1
ATOM 1793 C C . ASN A 1 237 ? -7.652 35.844 14.273 1 98.19 237 ASN A C 1
ATOM 1795 O O . ASN A 1 237 ? -8.516 36.312 15.016 1 98.19 237 ASN A O 1
ATOM 1799 N N . ALA A 1 238 ? -6.988 36.562 13.383 1 97.88 238 ALA A N 1
ATOM 1800 C CA . ALA A 1 238 ? -7.332 37.969 13.172 1 97.88 238 ALA A CA 1
ATOM 1801 C C . ALA A 1 238 ? -8.781 38.125 12.719 1 97.88 238 ALA A C 1
ATOM 1803 O O . ALA A 1 238 ? -9.523 38.938 13.258 1 97.88 238 ALA A O 1
ATOM 1804 N N . ALA A 1 239 ? -9.109 37.281 11.742 1 97.5 239 ALA A N 1
ATOM 1805 C CA . ALA A 1 239 ? -10.477 37.312 11.219 1 97.5 239 ALA A CA 1
ATOM 1806 C C . ALA A 1 239 ? -11.484 36.969 12.312 1 97.5 239 ALA A C 1
ATOM 1808 O O . ALA A 1 239 ? -12.523 37.625 12.43 1 97.5 239 ALA A O 1
ATOM 1809 N N . THR A 1 240 ? -11.227 36 13.102 1 97.88 240 THR A N 1
ATOM 1810 C CA . THR A 1 240 ? -12.133 35.562 14.164 1 97.88 240 THR A CA 1
ATOM 1811 C C . THR A 1 240 ? -12.297 36.656 15.211 1 97.88 240 THR A C 1
ATOM 1813 O O . THR A 1 240 ? -13.406 36.906 15.695 1 97.88 240 THR A O 1
ATOM 1816 N N . ALA A 1 241 ? -11.203 37.312 15.57 1 98.06 241 ALA A N 1
ATOM 1817 C CA . ALA A 1 241 ? -11.242 38.406 16.562 1 98.06 241 ALA A CA 1
ATOM 1818 C C . ALA A 1 241 ? -12.109 39.562 16.078 1 98.06 241 ALA A C 1
ATOM 1820 O O . ALA A 1 241 ? -12.945 40.062 16.828 1 98.06 241 ALA A O 1
ATOM 1821 N N . ILE A 1 242 ? -11.875 39.969 14.844 1 97.31 242 ILE A N 1
ATOM 1822 C CA . ILE A 1 242 ? -12.617 41.094 14.312 1 97.31 242 ILE A CA 1
ATOM 1823 C C . ILE A 1 242 ? -14.102 40.75 14.18 1 97.31 242 ILE A C 1
ATOM 1825 O O . ILE A 1 242 ? -14.969 41.562 14.477 1 97.31 242 ILE A O 1
ATOM 1829 N N . GLU A 1 243 ? -14.391 39.531 13.75 1 97.06 243 GLU A N 1
ATOM 1830 C CA . GLU A 1 243 ? -15.758 39.031 13.633 1 97.06 243 GLU A CA 1
ATOM 1831 C C . GLU A 1 243 ? -16.453 39 14.992 1 97.06 243 GLU A C 1
ATOM 1833 O O . GLU A 1 243 ? -17.672 39.188 15.086 1 97.06 243 GLU A O 1
ATOM 1838 N N . ALA A 1 244 ? -15.68 38.781 16.016 1 97.06 244 ALA A N 1
ATOM 1839 C CA . ALA A 1 244 ? -16.219 38.688 17.375 1 97.06 244 ALA A CA 1
ATOM 1840 C C . ALA A 1 244 ? -16.422 40.094 17.969 1 97.06 244 ALA A C 1
ATOM 1842 O O . ALA A 1 244 ? -16.953 40.219 19.078 1 97.06 244 ALA A O 1
ATOM 1843 N N . GLY A 1 245 ? -15.969 41.125 17.266 1 97.12 245 GLY A N 1
ATOM 1844 C CA . GLY A 1 245 ? -16.297 42.469 17.672 1 97.12 245 GLY A CA 1
ATOM 1845 C C . GLY A 1 245 ? -15.102 43.219 18.234 1 97.12 245 GLY A C 1
ATOM 1846 O O . GLY A 1 245 ? -15.266 44.281 18.859 1 97.12 245 GLY A O 1
ATOM 1847 N N . ALA A 1 246 ? -13.906 42.75 18.047 1 98.31 246 ALA A N 1
ATOM 1848 C CA . ALA A 1 246 ? -12.734 43.5 18.469 1 98.31 246 ALA A CA 1
ATOM 1849 C C . ALA A 1 246 ? -12.75 44.906 17.859 1 98.31 246 ALA A C 1
ATOM 1851 O O . ALA A 1 246 ? -13.219 45.094 16.734 1 98.31 246 ALA A O 1
ATOM 1852 N N . ALA A 1 247 ? -12.219 45.844 18.594 1 97.94 247 ALA A N 1
ATOM 1853 C CA . ALA A 1 247 ? -12.164 47.219 18.094 1 97.94 247 ALA A CA 1
ATOM 1854 C C . ALA A 1 247 ? -11.195 47.344 16.906 1 97.94 247 ALA A C 1
ATOM 1856 O O . ALA A 1 247 ? -11.453 48.062 15.953 1 97.94 247 ALA A O 1
ATOM 1857 N N . SER A 1 248 ? -10.102 46.656 17.031 1 97.75 248 SER A N 1
ATOM 1858 C CA . SER A 1 248 ? -9.117 46.625 15.961 1 97.75 248 SER A CA 1
ATOM 1859 C C . SER A 1 248 ? -8.172 45.438 16.109 1 97.75 248 SER A C 1
ATOM 1861 O O . SER A 1 248 ? -8.008 44.906 17.203 1 97.75 248 SER A O 1
ATOM 1863 N N . VAL A 1 249 ? -7.629 45 15.008 1 98.06 249 VAL A N 1
ATOM 1864 C CA . VAL A 1 249 ? -6.578 43.969 14.961 1 98.06 249 VAL A CA 1
ATOM 1865 C C . VAL A 1 249 ? -5.391 44.5 14.156 1 98.06 249 VAL A C 1
ATOM 1867 O O . VAL A 1 249 ? -5.543 44.875 12.992 1 98.06 249 VAL A O 1
ATOM 1870 N N . THR A 1 250 ? -4.266 44.594 14.781 1 97.38 250 THR A N 1
ATOM 1871 C CA . THR A 1 250 ? -3.027 44.969 14.117 1 97.38 250 THR A CA 1
ATOM 1872 C C . THR A 1 250 ? -2.1 43.781 13.953 1 97.38 250 THR A C 1
ATOM 1874 O O . THR A 1 250 ? -1.679 43.188 14.938 1 97.38 250 THR A O 1
ATOM 1877 N N . MET A 1 251 ? -1.772 43.438 12.695 1 96.44 251 MET A N 1
ATOM 1878 C CA . MET A 1 251 ? -0.9 42.312 12.406 1 96.44 251 MET A CA 1
ATOM 1879 C C . MET A 1 251 ? 0.518 42.781 12.102 1 96.44 251 MET A C 1
ATOM 1881 O O . MET A 1 251 ? 0.712 43.719 11.344 1 96.44 251 MET A O 1
ATOM 1885 N N . PHE A 1 252 ? 1.465 42.156 12.734 1 95.94 252 PHE A N 1
ATOM 1886 C CA . PHE A 1 252 ? 2.881 42.406 12.523 1 95.94 252 PHE A CA 1
ATOM 1887 C C . PHE A 1 252 ? 3.561 41.25 11.828 1 95.94 252 PHE A C 1
ATOM 1889 O O . PHE A 1 252 ? 3.467 40.094 12.281 1 95.94 252 PHE A O 1
ATOM 1896 N N . ALA A 1 253 ? 4.203 41.531 10.742 1 93.44 253 ALA A N 1
ATOM 1897 C CA . ALA A 1 253 ? 4.902 40.5 9.984 1 93.44 253 ALA A CA 1
ATOM 1898 C C . ALA A 1 253 ? 6.324 40.938 9.641 1 93.44 253 ALA A C 1
ATOM 1900 O O . ALA A 1 253 ? 6.547 42.062 9.18 1 93.44 253 ALA A O 1
ATOM 1901 N N . ARG A 1 254 ? 7.289 40.031 9.852 1 90.12 254 ARG A N 1
ATOM 1902 C CA . ARG A 1 254 ? 8.68 40.344 9.531 1 90.12 254 ARG A CA 1
ATOM 1903 C C . ARG A 1 254 ? 8.898 40.344 8.023 1 90.12 254 ARG A C 1
ATOM 1905 O O . ARG A 1 254 ? 9.734 41.125 7.527 1 90.12 254 ARG A O 1
ATOM 1912 N N . ARG A 1 255 ? 8.102 39.594 7.344 1 89 255 ARG A N 1
ATOM 1913 C CA . ARG A 1 255 ? 8.242 39.531 5.891 1 89 255 ARG A CA 1
ATOM 1914 C C . ARG A 1 255 ? 7.738 40.812 5.23 1 89 255 ARG A C 1
ATOM 1916 O O . ARG A 1 255 ? 6.883 41.5 5.785 1 89 255 ARG A O 1
ATOM 1923 N N . SER A 1 256 ? 8.234 41.062 3.99 1 87.44 256 SER A N 1
ATOM 1924 C CA . SER A 1 256 ? 7.891 42.281 3.281 1 87.44 256 SER A CA 1
ATOM 1925 C C . SER A 1 256 ? 6.59 42.125 2.5 1 87.44 256 SER A C 1
ATOM 1927 O O . SER A 1 256 ? 5.93 43.125 2.174 1 87.44 256 SER A O 1
ATOM 1929 N N . ALA A 1 257 ? 6.277 40.875 2.195 1 88.19 257 ALA A N 1
ATOM 1930 C CA . ALA A 1 257 ? 5.051 40.562 1.468 1 88.19 257 ALA A CA 1
ATOM 1931 C C . ALA A 1 257 ? 4.602 39.125 1.735 1 88.19 257 ALA A C 1
ATOM 1933 O O . ALA A 1 257 ? 5.387 38.281 2.205 1 88.19 257 ALA A O 1
ATOM 1934 N N . LEU A 1 258 ? 3.342 38.906 1.498 1 90.88 258 LEU A N 1
ATOM 1935 C CA . LEU A 1 258 ? 2.842 37.562 1.639 1 90.88 258 LEU A CA 1
ATOM 1936 C C . LEU A 1 258 ? 3.299 36.688 0.474 1 90.88 258 LEU A C 1
ATOM 1938 O O . LEU A 1 258 ? 3.377 37.156 -0.664 1 90.88 258 LEU A O 1
ATOM 1942 N N . PRO A 1 259 ? 3.596 35.406 0.825 1 87.88 259 PRO A N 1
ATOM 1943 C CA . PRO A 1 259 ? 3.822 34.5 -0.302 1 87.88 259 PRO A CA 1
ATOM 1944 C C . PRO A 1 259 ? 2.617 34.406 -1.236 1 87.88 259 PRO A C 1
ATOM 1946 O O . PRO A 1 259 ? 1.474 34.5 -0.787 1 87.88 259 PRO A O 1
ATOM 1949 N N . GLN A 1 260 ? 2.883 34.188 -2.506 1 85.31 260 GLN A N 1
ATOM 1950 C CA . GLN A 1 260 ? 1.815 34.25 -3.5 1 85.31 260 GLN A CA 1
ATOM 1951 C C . GLN A 1 260 ? 1.461 32.844 -4.004 1 85.31 260 GLN A C 1
ATOM 1953 O O . GLN A 1 260 ? 0.319 32.594 -4.391 1 85.31 260 GLN A O 1
ATOM 1958 N N . LEU A 1 261 ? 2.486 32.031 -4.062 1 85.5 261 LEU A N 1
ATOM 1959 C CA . LEU A 1 261 ? 2.336 30.734 -4.684 1 85.5 261 LEU A CA 1
ATOM 1960 C C . LEU A 1 261 ? 2.332 29.625 -3.629 1 85.5 261 LEU A C 1
ATOM 1962 O O . LEU A 1 261 ? 3.188 29.609 -2.742 1 85.5 261 LEU A O 1
ATOM 1966 N N . ASN A 1 262 ? 1.364 28.828 -3.695 1 85.75 262 ASN A N 1
ATOM 1967 C CA . ASN A 1 262 ? 1.324 27.672 -2.809 1 85.75 262 ASN A CA 1
ATOM 1968 C C . ASN A 1 262 ? 2.025 26.469 -3.426 1 85.75 262 ASN A C 1
ATOM 1970 O O . ASN A 1 262 ? 1.371 25.562 -3.943 1 85.75 262 ASN A O 1
ATOM 1974 N N . LYS A 1 263 ? 3.299 26.344 -3.254 1 85.38 263 LYS A N 1
ATOM 1975 C CA . LYS A 1 263 ? 4.102 25.281 -3.854 1 85.38 263 LYS A CA 1
ATOM 1976 C C . LYS A 1 263 ? 3.812 23.938 -3.195 1 85.38 263 LYS A C 1
ATOM 1978 O O . LYS A 1 263 ? 4.105 22.891 -3.768 1 85.38 263 LYS A O 1
ATOM 1983 N N . GLY A 1 264 ? 3.264 23.969 -1.986 1 82.5 264 GLY A N 1
ATOM 1984 C CA . GLY A 1 264 ? 2.824 22.75 -1.344 1 82.5 264 GLY A CA 1
ATOM 1985 C C . GLY A 1 264 ? 1.758 22 -2.133 1 82.5 264 GLY A C 1
ATOM 1986 O O . GLY A 1 264 ? 1.759 20.766 -2.186 1 82.5 264 GLY A O 1
ATOM 1987 N N . ARG A 1 265 ? 0.963 22.734 -2.801 1 82.06 265 ARG A N 1
ATOM 1988 C CA . ARG A 1 265 ? -0.091 22.141 -3.611 1 82.06 265 ARG A CA 1
ATOM 1989 C C . ARG A 1 265 ? 0.49 21.453 -4.848 1 82.06 265 ARG A C 1
ATOM 1991 O O . ARG A 1 265 ? -0.039 20.453 -5.312 1 82.06 265 ARG A O 1
ATOM 1998 N N . ALA A 1 266 ? 1.535 21.984 -5.297 1 81.94 266 ALA A N 1
ATOM 1999 C CA . ALA A 1 266 ? 2.178 21.438 -6.492 1 81.94 266 ALA A CA 1
ATOM 2000 C C . ALA A 1 266 ? 2.994 20.188 -6.148 1 81.94 266 ALA A C 1
ATOM 2002 O O . ALA A 1 266 ? 3.396 19.438 -7.043 1 81.94 266 ALA A O 1
ATOM 2003 N N . SER A 1 267 ? 3.203 20 -4.93 1 87 267 SER A N 1
ATOM 2004 C CA . SER A 1 267 ? 3.965 18.828 -4.484 1 87 267 SER A CA 1
ATOM 2005 C C . SER A 1 267 ? 3.057 17.781 -3.852 1 87 267 SER A C 1
ATOM 2007 O O . SER A 1 267 ? 3.406 17.188 -2.832 1 87 267 SER A O 1
ATOM 2009 N N . THR A 1 268 ? 1.863 17.859 -4.434 1 85.69 268 THR A N 1
ATOM 2010 C CA . THR A 1 268 ? 0.896 16.844 -4.027 1 85.69 268 THR A CA 1
ATOM 2011 C C . THR A 1 268 ? 0.725 15.789 -5.117 1 85.69 268 THR A C 1
ATOM 2013 O O . THR A 1 268 ? 1.068 16.031 -6.277 1 85.69 268 THR A O 1
ATOM 2016 N N . GLY A 1 269 ? 0.585 14.57 -4.785 1 92.5 269 GLY A N 1
ATOM 2017 C CA . GLY A 1 269 ? 0.418 13.461 -5.711 1 92.5 269 GLY A CA 1
ATOM 2018 C C . GLY A 1 269 ? 1.068 12.18 -5.227 1 92.5 269 GLY A C 1
ATOM 2019 O O . GLY A 1 269 ? 1.949 12.211 -4.367 1 92.5 269 GLY A O 1
ATOM 2020 N N . ILE A 1 270 ? 0.643 11.234 -5.938 1 96.88 270 ILE A N 1
ATOM 2021 C CA . ILE A 1 270 ? 1.033 9.906 -5.469 1 96.88 270 ILE A CA 1
ATOM 2022 C C . ILE A 1 270 ? 2.535 9.719 -5.656 1 96.88 270 ILE A C 1
ATOM 2024 O O . ILE A 1 270 ? 3.184 9.031 -4.863 1 96.88 270 ILE A O 1
ATOM 2028 N N . GLY A 1 271 ? 3.145 10.391 -6.703 1 96.94 271 GLY A N 1
ATOM 2029 C CA . GLY A 1 271 ? 4.59 10.352 -6.863 1 96.94 271 GLY A CA 1
ATOM 2030 C C . GLY A 1 271 ? 5.34 10.883 -5.66 1 96.94 271 GLY A C 1
ATOM 2031 O O . GLY A 1 271 ? 6.246 10.227 -5.145 1 96.94 271 GLY A O 1
ATOM 2032 N N . PHE A 1 272 ? 4.922 12.062 -5.16 1 96.81 272 PHE A N 1
ATOM 2033 C CA . PHE A 1 272 ? 5.543 12.656 -3.984 1 96.81 272 PHE A CA 1
ATOM 2034 C C . PHE A 1 272 ? 5.266 11.82 -2.742 1 96.81 272 PHE A C 1
ATOM 2036 O O . PHE A 1 272 ? 6.148 11.633 -1.904 1 96.81 272 PHE A O 1
ATOM 2043 N N . PHE A 1 273 ? 4.027 11.305 -2.637 1 96.88 273 PHE A N 1
ATOM 2044 C CA . PHE A 1 273 ? 3.617 10.586 -1.436 1 96.88 273 PHE A CA 1
ATOM 2045 C C . PHE A 1 273 ? 4.383 9.281 -1.299 1 96.88 273 PHE A C 1
ATOM 2047 O O . PHE A 1 273 ? 4.898 8.969 -0.224 1 96.88 273 PHE A O 1
ATOM 2054 N N . GLU A 1 274 ? 4.543 8.547 -2.398 1 97.06 274 GLU A N 1
ATOM 2055 C CA . GLU A 1 274 ? 5.164 7.227 -2.34 1 97.06 274 GLU A CA 1
ATOM 2056 C C . GLU A 1 274 ? 6.645 7.297 -2.701 1 97.06 274 GLU A C 1
ATOM 2058 O O . GLU A 1 274 ? 7.395 6.352 -2.445 1 97.06 274 GLU A O 1
ATOM 2063 N N . GLY A 1 275 ? 7.121 8.469 -3.207 1 97.5 275 GLY A N 1
ATOM 2064 C CA . GLY A 1 275 ? 8.477 8.523 -3.723 1 97.5 275 GLY A CA 1
ATOM 2065 C C . GLY A 1 275 ? 9.43 9.281 -2.818 1 97.5 275 GLY A C 1
ATOM 2066 O O . GLY A 1 275 ? 10.648 9.125 -2.92 1 97.5 275 GLY A O 1
ATOM 2067 N N . TRP A 1 276 ? 8.945 10.086 -1.881 1 97.25 276 TRP A N 1
ATOM 2068 C CA . TRP A 1 276 ? 9.773 10.992 -1.098 1 97.25 276 TRP A CA 1
ATOM 2069 C C . TRP A 1 276 ? 10.852 10.227 -0.336 1 97.25 276 TRP A C 1
ATOM 2071 O O . TRP A 1 276 ? 12.039 10.562 -0.416 1 97.25 276 TRP A O 1
ATOM 2081 N N . GLN A 1 277 ? 10.516 9.117 0.282 1 95.75 277 GLN A N 1
ATOM 2082 C CA . GLN A 1 277 ? 11.438 8.383 1.145 1 95.75 277 GLN A CA 1
ATOM 2083 C C . GLN A 1 277 ? 12.469 7.625 0.322 1 95.75 277 GLN A C 1
ATOM 2085 O O . GLN A 1 277 ? 13.484 7.172 0.856 1 95.75 277 GLN A O 1
ATOM 2090 N N . SER A 1 278 ? 12.172 7.496 -0.946 1 95.44 278 SER A N 1
ATOM 2091 C CA . SER A 1 278 ? 13.094 6.758 -1.807 1 95.44 278 SER A CA 1
ATOM 2092 C C . SER A 1 278 ? 14.203 7.66 -2.332 1 95.44 278 SER A C 1
ATOM 2094 O O . SER A 1 278 ? 15.203 7.172 -2.867 1 95.44 278 SER A O 1
ATOM 2096 N N . LEU A 1 279 ? 14.133 8.953 -2.127 1 98 279 LEU A N 1
ATOM 2097 C CA . LEU A 1 279 ? 15.133 9.898 -2.602 1 98 279 LEU A CA 1
ATOM 2098 C C . LEU A 1 279 ? 16.391 9.852 -1.736 1 98 279 LEU A C 1
ATOM 2100 O O . LEU A 1 279 ? 16.297 9.609 -0.53 1 98 279 LEU A O 1
ATOM 2104 N N . PRO A 1 280 ? 17.547 10.07 -2.334 1 97.69 280 PRO A N 1
ATOM 2105 C CA . PRO A 1 280 ? 18.734 10.281 -1.509 1 97.69 280 PRO A CA 1
ATOM 2106 C C . PRO A 1 280 ? 18.594 11.469 -0.556 1 97.69 280 PRO A C 1
ATOM 2108 O O . PRO A 1 280 ? 17.797 12.383 -0.814 1 97.69 280 PRO A O 1
ATOM 2111 N N . ASP A 1 281 ? 19.328 11.477 0.503 1 98.25 281 ASP A N 1
ATOM 2112 C CA . ASP A 1 281 ? 19.266 12.523 1.515 1 98.25 281 ASP A CA 1
ATOM 2113 C C . ASP A 1 281 ? 19.438 13.906 0.885 1 98.25 281 ASP A C 1
ATOM 2115 O O . ASP A 1 281 ? 18.734 14.852 1.261 1 98.25 281 ASP A O 1
ATOM 2119 N N . ALA A 1 282 ? 20.359 13.992 -0.068 1 98.31 282 ALA A N 1
ATOM 2120 C CA . ALA A 1 282 ? 20.641 15.273 -0.711 1 98.31 282 ALA A CA 1
ATOM 2121 C C . ALA A 1 282 ? 19.391 15.82 -1.394 1 98.31 282 ALA A C 1
ATOM 2123 O O . ALA A 1 282 ? 19.109 17.016 -1.307 1 98.31 282 ALA A O 1
ATOM 2124 N N . ASP A 1 283 ? 18.625 14.945 -2.055 1 98.38 283 ASP A N 1
ATOM 2125 C CA . ASP A 1 283 ? 17.438 15.375 -2.787 1 98.38 283 ASP A CA 1
ATOM 2126 C C . ASP A 1 283 ? 16.281 15.656 -1.837 1 98.38 283 ASP A C 1
ATOM 2128 O O . ASP A 1 283 ? 15.508 16.594 -2.057 1 98.38 283 ASP A O 1
ATOM 2132 N N . ARG A 1 284 ? 16.125 14.867 -0.795 1 98.19 284 ARG A N 1
ATOM 2133 C CA . ARG A 1 284 ? 15.109 15.164 0.216 1 98.19 284 ARG A CA 1
ATOM 2134 C C . ARG A 1 284 ? 15.359 16.531 0.853 1 98.19 284 ARG A C 1
ATOM 2136 O O . ARG A 1 284 ? 14.43 17.312 1.051 1 98.19 284 ARG A O 1
ATOM 2143 N N . TRP A 1 285 ? 16.688 16.781 1.151 1 98.5 285 TRP A N 1
ATOM 2144 C CA . TRP A 1 285 ? 17.062 18.062 1.742 1 98.5 285 TRP A CA 1
ATOM 2145 C C . TRP A 1 285 ? 16.781 19.203 0.782 1 98.5 285 TRP A C 1
ATOM 2147 O O . TRP A 1 285 ? 16.203 20.219 1.177 1 98.5 285 TRP A O 1
ATOM 2157 N N . ARG A 1 286 ? 17.172 19.016 -0.484 1 97.81 286 ARG A N 1
ATOM 2158 C CA . ARG A 1 286 ? 16.953 20.047 -1.492 1 97.81 286 ARG A CA 1
ATOM 2159 C C . ARG A 1 286 ? 15.469 20.375 -1.636 1 97.81 286 ARG A C 1
ATOM 2161 O O . ARG A 1 286 ? 15.078 21.547 -1.657 1 97.81 286 ARG A O 1
ATOM 2168 N N . LEU A 1 287 ? 14.688 19.328 -1.73 1 97 287 LEU A N 1
ATOM 2169 C CA . LEU A 1 287 ? 13.242 19.484 -1.842 1 97 287 LEU A CA 1
ATOM 2170 C C . LEU A 1 287 ? 12.664 20.141 -0.596 1 97 287 LEU A C 1
ATOM 2172 O O . LEU A 1 287 ? 11.875 21.078 -0.699 1 97 287 LEU A O 1
ATOM 2176 N N . GLY A 1 288 ? 13.055 19.703 0.596 1 96.5 288 GLY A N 1
ATOM 2177 C CA . GLY A 1 288 ? 12.609 20.281 1.852 1 96.5 288 GLY A CA 1
ATOM 2178 C C . GLY A 1 288 ? 12.992 21.734 2.006 1 96.5 288 GLY A C 1
ATOM 2179 O O . GLY A 1 288 ? 12.18 22.562 2.412 1 96.5 288 GLY A O 1
ATOM 2180 N N . ALA A 1 289 ? 14.25 22.031 1.693 1 96.81 289 ALA A N 1
ATOM 2181 C CA . ALA A 1 289 ? 14.742 23.406 1.787 1 96.81 289 ALA A CA 1
ATOM 2182 C C . ALA A 1 289 ? 13.953 24.328 0.864 1 96.81 289 ALA A C 1
ATOM 2184 O O . ALA A 1 289 ? 13.578 25.438 1.259 1 96.81 289 ALA A O 1
ATOM 2185 N N . TYR A 1 290 ? 13.68 23.859 -0.333 1 95.38 290 TYR A N 1
ATOM 2186 C CA . TYR A 1 290 ? 12.922 24.656 -1.291 1 95.38 290 TYR A CA 1
ATOM 2187 C C . TYR A 1 290 ? 11.523 24.953 -0.762 1 95.38 290 TYR A C 1
ATOM 2189 O O . TYR A 1 290 ? 11.078 26.094 -0.772 1 95.38 290 TYR A O 1
ATOM 2197 N N . LEU A 1 291 ? 10.852 23.953 -0.29 1 93.31 291 LEU A N 1
ATOM 2198 C CA . LEU A 1 291 ? 9.484 24.109 0.191 1 93.31 291 LEU A CA 1
ATOM 2199 C C . LEU A 1 291 ? 9.445 24.969 1.455 1 93.31 291 LEU A C 1
ATOM 2201 O O . LEU A 1 291 ? 8.508 25.734 1.665 1 93.31 291 LEU A O 1
ATOM 2205 N N . ASP A 1 292 ? 10.453 24.766 2.268 1 91.75 292 ASP A N 1
ATOM 2206 C CA . ASP A 1 292 ? 10.57 25.578 3.48 1 91.75 292 ASP A CA 1
ATOM 2207 C C . ASP A 1 292 ? 10.742 27.047 3.145 1 91.75 292 ASP A C 1
ATOM 2209 O O . ASP A 1 292 ? 10.164 27.922 3.812 1 91.75 292 ASP A O 1
ATOM 2213 N N . ASP A 1 293 ? 11.523 27.328 2.125 1 90.44 293 ASP A N 1
ATOM 2214 C CA . ASP A 1 293 ? 11.781 28.703 1.697 1 90.44 293 ASP A CA 1
ATOM 2215 C C . ASP A 1 293 ? 10.523 29.328 1.103 1 90.44 293 ASP A C 1
ATOM 2217 O O . ASP A 1 293 ? 10.273 30.516 1.298 1 90.44 293 ASP A O 1
ATOM 2221 N N . MET A 1 294 ? 9.828 28.609 0.343 1 85.94 294 MET A N 1
ATOM 2222 C CA . MET A 1 294 ? 8.68 29.156 -0.379 1 85.94 294 MET A CA 1
ATOM 2223 C C . MET A 1 294 ? 7.527 29.438 0.574 1 85.94 294 MET A C 1
ATOM 2225 O O . MET A 1 294 ? 6.75 30.375 0.351 1 85.94 294 MET A O 1
ATOM 2229 N N . GLN A 1 295 ? 7.461 28.844 1.67 1 81.81 295 GLN A N 1
ATOM 2230 C CA . GLN A 1 295 ? 6.379 29 2.641 1 81.81 295 GLN A CA 1
ATOM 2231 C C . GLN A 1 295 ? 5.023 29.062 1.946 1 81.81 295 GLN A C 1
ATOM 2233 O O . GLN A 1 295 ? 4.945 29.312 0.741 1 81.81 295 GLN A O 1
ATOM 2238 N N . SER A 1 296 ? 3.945 28.828 2.549 1 85.94 296 SER A N 1
ATOM 2239 C CA . SER A 1 296 ? 2.598 28.812 1.99 1 85.94 296 SER A CA 1
ATOM 2240 C C . SER A 1 296 ? 1.881 30.125 2.24 1 85.94 296 SER A C 1
ATOM 2242 O O . SER A 1 296 ? 1.987 30.703 3.326 1 85.94 296 SER A O 1
ATOM 2244 N N . PRO A 1 297 ? 1.155 30.641 1.219 1 89.88 297 PRO A N 1
ATOM 2245 C CA . PRO A 1 297 ? 0.309 31.812 1.472 1 89.88 297 PRO A CA 1
ATOM 2246 C C . PRO A 1 297 ? -0.89 31.5 2.361 1 89.88 297 PRO A C 1
ATOM 2248 O O . PRO A 1 297 ? -1.344 30.344 2.402 1 89.88 297 PRO A O 1
ATOM 2251 N N . PRO A 1 298 ? -1.309 32.531 3.119 1 92.25 298 PRO A N 1
ATOM 2252 C CA . PRO A 1 298 ? -2.623 32.312 3.729 1 92.25 298 PRO A CA 1
ATOM 2253 C C . PRO A 1 298 ? -3.727 32.094 2.695 1 92.25 298 PRO A C 1
ATOM 2255 O O . PRO A 1 298 ? -3.65 32.625 1.587 1 92.25 298 PRO A O 1
ATOM 2258 N N . PRO A 1 299 ? -4.703 31.328 3.008 1 91.62 299 PRO A N 1
ATOM 2259 C CA . PRO A 1 299 ? -5.793 31.109 2.051 1 91.62 299 PRO A CA 1
ATOM 2260 C C . PRO A 1 299 ? -6.52 32.406 1.683 1 91.62 299 PRO A C 1
ATOM 2262 O O . PRO A 1 299 ? -6.758 33.25 2.547 1 91.62 299 PRO A O 1
ATOM 2265 N N . HIS A 1 300 ? -6.859 32.562 0.431 1 90.69 300 HIS A N 1
ATOM 2266 C CA . HIS A 1 300 ? -7.531 33.75 -0.038 1 90.69 300 HIS A CA 1
ATOM 2267 C C . HIS A 1 300 ? -8.852 33.969 0.695 1 90.69 300 HIS A C 1
ATOM 2269 O O . HIS A 1 300 ? -9.234 35.125 0.975 1 90.69 300 HIS A O 1
ATOM 2275 N N . GLU A 1 301 ? -9.461 32.906 1.024 1 91.94 301 GLU A N 1
ATOM 2276 C CA . GLU A 1 301 ? -10.742 33 1.716 1 91.94 301 GLU A CA 1
ATOM 2277 C C . GLU A 1 301 ? -10.578 33.656 3.088 1 91.94 301 GLU A C 1
ATOM 2279 O O . GLU A 1 301 ? -11.445 34.406 3.525 1 91.94 301 GLU A O 1
ATOM 2284 N N . THR A 1 302 ? -9.523 33.312 3.74 1 92.94 302 THR A N 1
ATOM 2285 C CA . THR A 1 302 ? -9.266 33.875 5.059 1 92.94 302 THR A CA 1
ATOM 2286 C C . THR A 1 302 ? -8.961 35.375 4.961 1 92.94 302 THR A C 1
ATOM 2288 O O . THR A 1 302 ? -9.391 36.156 5.809 1 92.94 302 THR A O 1
ATOM 2291 N N . ILE A 1 303 ? -8.211 35.75 3.977 1 92.69 303 ILE A N 1
ATOM 2292 C CA . ILE A 1 303 ? -7.902 37.156 3.76 1 92.69 303 ILE A CA 1
ATOM 2293 C C . ILE A 1 303 ? -9.188 37.938 3.488 1 92.69 303 ILE A C 1
ATOM 2295 O O . ILE A 1 303 ? -9.406 39 4.066 1 92.69 303 ILE A O 1
ATOM 2299 N N . GLN A 1 304 ? -9.992 37.375 2.65 1 93.25 304 GLN A N 1
ATOM 2300 C CA . GLN A 1 304 ? -11.258 38.031 2.322 1 93.25 304 GLN A CA 1
ATOM 2301 C C . GLN A 1 304 ? -12.148 38.156 3.553 1 93.25 304 GLN A C 1
ATOM 2303 O O . GLN A 1 304 ? -12.789 39.188 3.758 1 93.25 304 GLN A O 1
ATOM 2308 N N . ARG A 1 305 ? -12.164 37.156 4.355 1 93.88 305 ARG A N 1
ATOM 2309 C CA . ARG A 1 305 ? -12.922 37.188 5.605 1 93.88 305 ARG A CA 1
ATOM 2310 C C . ARG A 1 305 ? -12.422 38.281 6.52 1 93.88 305 ARG A C 1
ATOM 2312 O O . ARG A 1 305 ? -13.219 39.031 7.113 1 93.88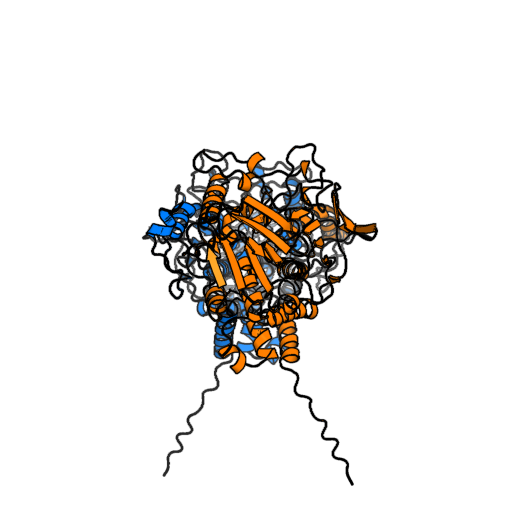 305 ARG A O 1
ATOM 2319 N N . ALA A 1 306 ? -11.109 38.375 6.645 1 92.75 306 ALA A N 1
ATOM 2320 C CA . ALA A 1 306 ? -10.492 39.375 7.512 1 92.75 306 ALA A CA 1
ATOM 2321 C C . ALA A 1 306 ? -10.766 40.781 7.008 1 92.75 306 ALA A C 1
ATOM 2323 O O . ALA A 1 306 ? -11.031 41.688 7.801 1 92.75 306 ALA A O 1
ATOM 2324 N N . LEU A 1 307 ? -10.789 40.938 5.719 1 89.62 307 LEU A N 1
ATOM 2325 C CA . LEU A 1 307 ? -10.883 42.281 5.133 1 89.62 307 LEU A CA 1
ATOM 2326 C C . LEU A 1 307 ? -12.344 42.688 4.938 1 89.62 307 LEU A C 1
ATOM 2328 O O . LEU A 1 307 ? -12.633 43.812 4.582 1 89.62 307 LEU A O 1
ATOM 2332 N N . ALA A 1 308 ? -13.188 41.812 5.125 1 92.19 308 ALA A N 1
ATOM 2333 C CA . ALA A 1 308 ? -14.609 42.094 4.988 1 92.19 308 ALA A CA 1
ATOM 2334 C C . ALA A 1 308 ? -15.07 43.062 6.066 1 92.19 308 ALA A C 1
ATOM 2336 O O . ALA A 1 308 ? -16.141 43.688 5.945 1 92.19 308 ALA A O 1
ATOM 2337 N N . HIS A 1 309 ? -14.328 43.219 7.141 1 89.06 309 HIS A N 1
ATOM 2338 C CA . HIS A 1 309 ? -14.641 44.125 8.25 1 89.06 309 HIS A CA 1
ATOM 2339 C C . HIS A 1 309 ? -13.555 45.188 8.422 1 89.06 309 HIS A C 1
ATOM 2341 O O . HIS A 1 309 ? -12.367 44.906 8.227 1 89.06 309 HIS A O 1
ATOM 2347 N N . PRO A 1 310 ? -14 46.375 8.75 1 92.56 310 PRO A N 1
ATOM 2348 C CA . PRO A 1 310 ? -12.969 47.344 9.055 1 92.56 310 PRO A CA 1
ATOM 2349 C C . PRO A 1 310 ? -12.234 47.062 10.359 1 92.56 310 PRO A C 1
ATOM 2351 O O . PRO A 1 310 ? -12.758 46.344 11.227 1 92.56 310 PRO A O 1
ATOM 2354 N N . GLY A 1 311 ? -11.016 47.5 10.414 1 94.62 311 GLY A N 1
ATOM 2355 C CA . GLY A 1 311 ? -10.344 47.438 11.703 1 94.62 311 GLY A CA 1
ATOM 2356 C C . GLY A 1 311 ? -9.094 46.594 11.68 1 94.62 311 GLY A C 1
ATOM 2357 O O . GLY A 1 311 ? -8.367 46.5 12.672 1 94.62 311 GLY A O 1
ATOM 2358 N N . ILE A 1 312 ? -8.828 46 10.578 1 95.44 312 ILE A N 1
ATOM 2359 C CA . ILE A 1 312 ? -7.621 45.156 10.484 1 95.44 312 ILE A CA 1
ATOM 2360 C C . ILE A 1 312 ? -6.539 45.938 9.727 1 95.44 312 ILE A C 1
ATOM 2362 O O . ILE A 1 312 ? -6.812 46.562 8.695 1 95.44 312 ILE A O 1
ATOM 2366 N N . SER A 1 313 ? -5.414 46 10.242 1 94.81 313 SER A N 1
ATOM 2367 C CA . SER A 1 313 ? -4.238 46.531 9.57 1 94.81 313 SER A CA 1
ATOM 2368 C C . SER A 1 313 ? -3.08 45.531 9.594 1 94.81 313 SER A C 1
ATOM 2370 O O . SER A 1 313 ? -2.879 44.844 10.586 1 94.81 313 SER A O 1
ATOM 2372 N N . VAL A 1 314 ? -2.365 45.5 8.531 1 94.06 314 VAL A N 1
ATOM 2373 C CA . VAL A 1 314 ? -1.229 44.594 8.406 1 94.06 314 VAL A CA 1
ATOM 2374 C C . VAL A 1 314 ? 0.046 45.375 8.156 1 94.06 314 VAL A C 1
ATOM 2376 O O . VAL A 1 314 ? 0.098 46.219 7.246 1 94.06 314 VAL A O 1
ATOM 2379 N N . HIS A 1 315 ? 1.011 45.156 8.938 1 94.69 315 HIS A N 1
ATOM 2380 C CA . HIS A 1 315 ? 2.291 45.844 8.82 1 94.69 315 HIS A CA 1
ATOM 2381 C C . HIS A 1 315 ? 3.41 44.875 8.461 1 94.69 315 HIS A C 1
ATOM 2383 O O . HIS A 1 315 ? 3.904 44.125 9.328 1 94.69 315 HIS A O 1
ATOM 2389 N N . PHE A 1 316 ? 3.84 44.938 7.223 1 92.75 316 PHE A N 1
ATOM 2390 C CA . PHE A 1 316 ? 4.91 44.094 6.715 1 92.75 316 PHE A CA 1
ATOM 2391 C C . PHE A 1 316 ? 6.273 44.719 7.02 1 92.75 316 PHE A C 1
ATOM 2393 O O . PHE A 1 316 ? 6.367 45.875 7.391 1 92.75 316 PHE A O 1
ATOM 2400 N N . GLY A 1 317 ? 7.336 43.844 6.918 1 91.31 317 GLY A N 1
ATOM 2401 C CA . GLY A 1 317 ? 8.68 44.344 7.176 1 91.31 317 GLY A CA 1
ATOM 2402 C C . GLY A 1 317 ? 8.852 44.875 8.586 1 91.31 317 GLY A C 1
ATOM 2403 O O . GLY A 1 317 ? 9.57 45.844 8.789 1 91.31 317 GLY A O 1
ATOM 2404 N N . THR A 1 318 ? 8.141 44.375 9.477 1 92.12 318 THR A N 1
ATOM 2405 C CA . THR A 1 318 ? 8.109 44.875 10.844 1 92.12 318 THR A CA 1
ATOM 2406 C C . THR A 1 318 ? 8.633 43.812 11.82 1 92.12 318 THR A C 1
ATOM 2408 O O . THR A 1 318 ? 8.062 42.719 11.938 1 92.12 318 THR A O 1
ATOM 2411 N N . ARG A 1 319 ? 9.68 44.156 12.492 1 91.62 319 ARG A N 1
ATOM 2412 C CA . ARG A 1 319 ? 10.258 43.281 13.516 1 91.62 319 ARG A CA 1
ATOM 2413 C C . ARG A 1 319 ? 9.828 43.719 14.914 1 91.62 319 ARG A C 1
ATOM 2415 O O . ARG A 1 319 ? 9.883 44.906 15.242 1 91.62 319 ARG A O 1
ATOM 2422 N N . ILE A 1 320 ? 9.406 42.75 15.719 1 93.94 320 ILE A N 1
ATOM 2423 C CA . ILE A 1 320 ? 9.023 43.031 17.094 1 93.94 320 ILE A CA 1
ATOM 2424 C C . ILE A 1 320 ? 10.258 43.062 17.984 1 93.94 320 ILE A C 1
ATOM 2426 O O . ILE A 1 320 ? 11.047 42.125 18 1 93.94 320 ILE A O 1
ATOM 2430 N N . VAL A 1 321 ? 10.383 44.094 18.688 1 94.44 321 VAL A N 1
ATOM 2431 C CA . VAL A 1 321 ? 11.5 44.25 19.609 1 94.44 321 VAL A CA 1
ATOM 2432 C C . VAL A 1 321 ? 11.133 43.656 20.969 1 94.44 321 VAL A C 1
ATOM 2434 O O . VAL A 1 321 ? 11.922 42.938 21.562 1 94.44 321 VAL A O 1
ATOM 2437 N N . SER A 1 322 ? 9.945 44.031 21.406 1 95 322 SER A N 1
ATOM 2438 C CA . SER A 1 322 ? 9.5 43.5 22.688 1 95 322 SER A CA 1
ATOM 2439 C C . SER A 1 322 ? 7.98 43.531 22.797 1 95 322 SER A C 1
ATOM 2441 O O . SER A 1 322 ? 7.324 44.312 22.125 1 95 322 SER A O 1
ATOM 2443 N N . ALA A 1 323 ? 7.457 42.656 23.578 1 96.06 323 ALA A N 1
ATOM 2444 C CA . ALA A 1 323 ? 6.082 42.625 24.062 1 96.06 323 ALA A CA 1
ATOM 2445 C C . ALA A 1 323 ? 6.047 42.438 25.578 1 96.06 323 ALA A C 1
ATOM 2447 O O . ALA A 1 323 ? 6.402 41.406 26.094 1 96.06 323 ALA A O 1
ATOM 2448 N N . THR A 1 324 ? 5.652 43.5 26.281 1 95.81 324 THR A N 1
ATOM 2449 C CA . THR A 1 324 ? 5.762 43.469 27.734 1 95.81 324 THR A CA 1
ATOM 2450 C C . THR A 1 324 ? 4.438 43.906 28.375 1 95.81 324 THR A C 1
ATOM 2452 O O . THR A 1 324 ? 3.605 44.531 27.734 1 95.81 324 THR A O 1
ATOM 2455 N N . ARG A 1 325 ? 4.332 43.469 29.641 1 95.75 325 ARG A N 1
ATOM 2456 C CA . ARG A 1 325 ? 3.119 43.812 30.391 1 95.75 325 ARG A CA 1
ATOM 2457 C C . ARG A 1 325 ? 3.086 45.281 30.75 1 95.75 325 ARG A C 1
ATOM 2459 O O . ARG A 1 325 ? 4.078 45.844 31.234 1 95.75 325 ARG A O 1
ATOM 2466 N N . GLN A 1 326 ? 2.047 45.938 30.453 1 94.75 326 GLN A N 1
ATOM 2467 C CA . GLN A 1 326 ? 1.722 47.281 30.891 1 94.75 326 GLN A CA 1
ATOM 2468 C C . GLN A 1 326 ? 0.35 47.344 31.547 1 94.75 326 GLN A C 1
ATOM 2470 O O . GLN A 1 326 ? -0.645 47.688 30.906 1 94.75 326 GLN A O 1
ATOM 2475 N N . GLY A 1 327 ? 0.317 47.094 32.938 1 94.06 327 GLY A N 1
ATOM 2476 C CA . GLY A 1 327 ? -0.962 46.969 33.594 1 94.06 327 GLY A CA 1
ATOM 2477 C C . GLY A 1 327 ? -1.759 45.75 33.125 1 94.06 327 GLY A C 1
ATOM 2478 O O . GLY A 1 327 ? -1.27 44.625 33.125 1 94.06 327 GLY A O 1
ATOM 2479 N N . ASP A 1 328 ? -2.908 46.156 32.625 1 94.62 328 ASP A N 1
ATOM 2480 C CA . ASP A 1 328 ? -3.777 45.094 32.125 1 94.62 328 ASP A CA 1
ATOM 2481 C C . ASP A 1 328 ? -3.715 45 30.594 1 94.62 328 ASP A C 1
ATOM 2483 O O . ASP A 1 328 ? -4.648 44.531 29.953 1 94.62 328 ASP A O 1
ATOM 2487 N N . ARG A 1 329 ? -2.57 45.469 30.047 1 97.12 329 ARG A N 1
ATOM 2488 C CA . ARG A 1 329 ? -2.381 45.5 28.609 1 97.12 329 ARG A CA 1
ATOM 2489 C C . ARG A 1 329 ? -0.991 45 28.219 1 97.12 329 ARG A C 1
ATOM 2491 O O . ARG A 1 329 ? -0.191 44.656 29.094 1 97.12 329 ARG A O 1
ATOM 2498 N N . VAL A 1 330 ? -0.757 44.844 26.922 1 97.25 330 VAL A N 1
ATOM 2499 C CA . VAL A 1 330 ? 0.542 44.438 26.391 1 97.25 330 VAL A CA 1
ATOM 2500 C C . VAL A 1 330 ? 1.135 45.594 25.562 1 97.25 330 VAL A C 1
ATOM 2502 O O . VAL A 1 330 ? 0.48 46.125 24.672 1 97.25 330 VAL A O 1
ATOM 2505 N N . ARG A 1 331 ? 2.316 46.031 25.906 1 97.12 331 ARG A N 1
ATOM 2506 C CA . ARG A 1 331 ? 3.031 47.031 25.125 1 97.12 331 ARG A CA 1
ATOM 2507 C C . ARG A 1 331 ? 3.916 46.344 24.062 1 97.12 331 ARG A C 1
ATOM 2509 O O . ARG A 1 331 ? 4.816 45.594 24.406 1 97.12 331 ARG A O 1
ATOM 2516 N N . ILE A 1 332 ? 3.688 46.625 22.828 1 96.56 332 ILE A N 1
ATOM 2517 C CA . ILE A 1 332 ? 4.484 46.125 21.703 1 96.56 332 ILE A CA 1
ATOM 2518 C C . ILE A 1 332 ? 5.457 47.219 21.234 1 96.56 332 ILE A C 1
ATOM 2520 O O . ILE A 1 332 ? 5.059 48.344 20.984 1 96.56 332 ILE A O 1
ATOM 2524 N N . ALA A 1 333 ? 6.695 46.906 21.219 1 96.38 333 ALA A N 1
ATOM 2525 C CA . ALA A 1 333 ? 7.707 47.75 20.562 1 96.38 333 ALA A CA 1
ATOM 2526 C C . ALA A 1 333 ? 8.148 47.125 19.234 1 96.38 333 ALA A C 1
ATOM 2528 O O . ALA A 1 333 ? 8.641 46 19.203 1 96.38 333 ALA A O 1
ATOM 2529 N N . ALA A 1 334 ? 7.879 47.906 18.188 1 94.81 334 ALA A N 1
ATOM 2530 C CA . ALA A 1 334 ? 8.242 47.438 16.859 1 94.81 334 ALA A CA 1
ATOM 2531 C C . ALA A 1 334 ? 9.25 48.375 16.203 1 94.81 334 ALA A C 1
ATOM 2533 O O . ALA A 1 334 ? 9.211 49.594 16.422 1 94.81 334 ALA A O 1
ATOM 2534 N N . GLU A 1 335 ? 10.258 48.031 15.5 1 89.69 335 GLU A N 1
ATOM 2535 C CA . GLU A 1 335 ? 11.242 48.844 14.812 1 89.69 335 GLU A CA 1
ATOM 2536 C C . GLU A 1 335 ? 10.594 49.688 13.727 1 89.69 335 GLU A C 1
ATOM 2538 O O . GLU A 1 335 ? 10.875 50.906 13.609 1 89.69 335 GLU A O 1
ATOM 2543 N N . HIS A 1 336 ? 9.852 49.188 12.797 1 83.25 336 HIS A N 1
ATOM 2544 C CA . HIS A 1 336 ? 9.203 49.875 11.688 1 83.25 336 HIS A CA 1
ATOM 2545 C C . HIS A 1 336 ? 7.699 49.656 11.695 1 83.25 336 HIS A C 1
ATOM 2547 O O . HIS A 1 336 ? 7.117 49.281 10.664 1 83.25 336 HIS A O 1
ATOM 2553 N N . GLY A 1 337 ? 7.09 49.812 12.859 1 81.94 337 GLY A N 1
ATOM 2554 C CA . GLY A 1 337 ? 5.664 49.531 12.922 1 81.94 337 GLY A CA 1
ATOM 2555 C C . GLY A 1 337 ? 4.973 50.25 14.07 1 81.94 337 GLY A C 1
ATOM 2556 O O . GLY A 1 337 ? 5.609 51 14.828 1 81.94 337 GLY A O 1
ATOM 2557 N N . PRO A 1 338 ? 3.721 50.062 14.117 1 87.62 338 PRO A N 1
ATOM 2558 C CA . PRO A 1 338 ? 2.932 50.781 15.133 1 87.62 338 PRO A CA 1
ATOM 2559 C C . PRO A 1 338 ? 3.162 50.219 16.531 1 87.62 338 PRO A C 1
ATOM 2561 O O . PRO A 1 338 ? 2.365 49.406 17.031 1 87.62 338 PRO A O 1
ATOM 2564 N N . SER A 1 339 ? 4.176 50.844 17.203 1 92.81 339 SER A N 1
ATOM 2565 C CA . SER A 1 339 ? 4.355 50.531 18.625 1 92.81 339 SER A CA 1
ATOM 2566 C C . SER A 1 339 ? 3.203 51.094 19.453 1 92.81 339 SER A C 1
ATOM 2568 O O . SER A 1 339 ? 2.602 52.094 19.094 1 92.81 339 SER A O 1
ATOM 2570 N N . GLY A 1 340 ? 2.861 50.312 20.516 1 95.44 340 GLY A N 1
ATOM 2571 C CA . GLY A 1 340 ? 1.764 50.812 21.344 1 95.44 340 GLY A CA 1
ATOM 2572 C C . GLY A 1 340 ? 1.216 49.75 22.281 1 95.44 340 GLY A C 1
ATOM 2573 O O . GLY A 1 340 ? 1.801 48.656 22.422 1 95.44 340 GLY A O 1
ATOM 2574 N N . ASP A 1 341 ? 0.2 50.219 22.953 1 97 341 ASP A N 1
ATOM 2575 C CA . ASP A 1 341 ? -0.443 49.344 23.906 1 97 341 ASP A CA 1
ATOM 2576 C C . ASP A 1 341 ? -1.633 48.625 23.266 1 97 341 ASP A C 1
ATOM 2578 O O . ASP A 1 341 ? -2.418 49.219 22.547 1 97 341 ASP A O 1
ATOM 2582 N N . TYR A 1 342 ? -1.728 47.344 23.438 1 97.81 342 TYR A N 1
ATOM 2583 C CA . TYR A 1 342 ? -2.824 46.5 22.984 1 97.81 342 TYR A CA 1
ATOM 2584 C C . TYR A 1 342 ? -3.455 45.75 24.156 1 97.81 342 TYR A C 1
ATOM 2586 O O . TYR A 1 342 ? -2.834 45.594 25.219 1 97.81 342 TYR A O 1
ATOM 2594 N N . ASP A 1 343 ? -4.668 45.344 23.984 1 97.88 343 ASP A N 1
ATOM 2595 C CA . ASP A 1 343 ? -5.398 44.688 25.062 1 97.88 343 ASP A CA 1
ATOM 2596 C C . ASP A 1 343 ? -5.094 43.219 25.109 1 97.88 343 ASP A C 1
ATOM 2598 O O . ASP A 1 343 ? -5.258 42.562 26.156 1 97.88 343 ASP A O 1
ATOM 2602 N N . PHE A 1 344 ? -4.699 42.594 24.078 1 97.62 344 PHE A N 1
ATOM 2603 C CA . PHE A 1 344 ? -4.418 41.188 23.969 1 97.62 344 PHE A CA 1
ATOM 2604 C C . PHE A 1 344 ? -3.484 40.875 22.812 1 97.62 344 PHE A C 1
ATOM 2606 O O . PHE A 1 344 ? -3.537 41.562 21.781 1 97.62 344 PHE A O 1
ATOM 2613 N N . LEU A 1 345 ? -2.594 39.906 22.969 1 97.75 345 LEU A N 1
ATOM 2614 C CA . LEU A 1 345 ? -1.622 39.5 21.953 1 97.75 345 LEU A CA 1
ATOM 2615 C C . LEU A 1 345 ? -1.846 38.062 21.516 1 97.75 345 LEU A C 1
ATOM 2617 O O . LEU A 1 345 ? -1.935 37.156 22.344 1 97.75 345 LEU A O 1
ATOM 2621 N N . ILE A 1 346 ? -2.02 37.844 20.219 1 97.69 346 ILE A N 1
ATOM 2622 C CA . ILE A 1 346 ? -2.102 36.531 19.625 1 97.69 346 ILE A CA 1
ATOM 2623 C C . ILE A 1 346 ? -0.822 36.219 18.844 1 97.69 346 ILE A C 1
ATOM 2625 O O . ILE A 1 346 ? -0.411 37 17.984 1 97.69 346 ILE A O 1
ATOM 2629 N N . LEU A 1 347 ? -0.193 35.125 19.172 1 96.5 347 LEU A N 1
ATOM 2630 C CA . LEU A 1 347 ? 1.027 34.688 18.5 1 96.5 347 LEU A CA 1
ATOM 2631 C C . LEU A 1 347 ? 0.714 33.688 17.406 1 96.5 347 LEU A C 1
ATOM 2633 O O . LEU A 1 347 ? 0.398 32.531 17.688 1 96.5 347 LEU A O 1
ATOM 2637 N N . GLY A 1 348 ? 0.752 34.062 16.156 1 96.31 348 GLY A N 1
ATOM 2638 C CA . GLY A 1 348 ? 0.683 33.188 15 1 96.31 348 GLY A CA 1
ATOM 2639 C C . GLY A 1 348 ? 2.045 32.875 14.414 1 96.31 348 GLY A C 1
ATOM 2640 O O . GLY A 1 348 ? 2.268 33.062 13.211 1 96.31 348 GLY A O 1
ATOM 2641 N N . THR A 1 349 ? 2.967 32.438 15.273 1 93.69 349 THR A N 1
ATOM 2642 C CA . THR A 1 349 ? 4.383 32.344 14.938 1 93.69 349 THR A CA 1
ATOM 2643 C C . THR A 1 349 ? 4.738 30.906 14.57 1 93.69 349 THR A C 1
ATOM 2645 O O . THR A 1 349 ? 5.91 30.578 14.367 1 93.69 349 THR A O 1
ATOM 2648 N N . GLY A 1 350 ? 3.75 30.031 14.5 1 92.12 350 GLY A N 1
ATOM 2649 C CA . GLY A 1 350 ? 3.959 28.672 14.047 1 92.12 350 GLY A CA 1
ATOM 2650 C C . GLY A 1 350 ? 4.555 27.781 15.117 1 92.12 350 GLY A C 1
ATOM 2651 O O . GLY A 1 350 ? 4.426 28.047 16.312 1 92.12 350 GLY A O 1
ATOM 2652 N N . PHE A 1 351 ? 5.012 26.609 14.641 1 92.06 351 PHE A N 1
ATOM 2653 C CA . PHE A 1 351 ? 5.535 25.578 15.516 1 92.06 351 PHE A CA 1
ATOM 2654 C C . PHE A 1 351 ? 6.992 25.266 15.188 1 92.06 351 PHE A C 1
ATOM 2656 O O . PHE A 1 351 ? 7.465 25.578 14.094 1 92.06 351 PHE A O 1
ATOM 2663 N N . ARG A 1 352 ? 7.664 24.828 16.172 1 92.19 352 ARG A N 1
ATOM 2664 C CA . ARG A 1 352 ? 9.031 24.375 15.945 1 92.19 352 ARG A CA 1
ATOM 2665 C C . ARG A 1 352 ? 9.148 22.875 16.109 1 92.19 352 ARG A C 1
ATOM 2667 O O . ARG A 1 352 ? 8.32 22.234 16.766 1 92.19 352 ARG A O 1
ATOM 2674 N N . VAL A 1 353 ? 10.078 22.281 15.414 1 95.12 353 VAL A N 1
ATOM 2675 C CA . VAL A 1 353 ? 10.43 20.875 15.602 1 95.12 353 VAL A CA 1
ATOM 2676 C C . VAL A 1 353 ? 11.734 20.766 16.391 1 95.12 353 VAL A C 1
ATOM 2678 O O . VAL A 1 353 ? 12.805 21.141 15.883 1 95.12 353 VAL A O 1
ATOM 2681 N N . ASP A 1 354 ? 11.617 20.359 17.594 1 95.69 354 ASP A N 1
ATOM 2682 C CA . ASP A 1 354 ? 12.711 20.141 18.531 1 95.69 354 ASP A CA 1
ATOM 2683 C C . ASP A 1 354 ? 12.305 19.172 19.625 1 95.69 354 ASP A C 1
ATOM 2685 O O . ASP A 1 354 ? 11.844 19.594 20.688 1 95.69 354 ASP A O 1
ATOM 2689 N N . LEU A 1 355 ? 12.586 17.906 19.391 1 95.69 355 LEU A N 1
ATOM 2690 C CA . LEU A 1 355 ? 12.094 16.859 20.297 1 95.69 355 LEU A CA 1
ATOM 2691 C C . LEU A 1 355 ? 12.75 16.984 21.672 1 95.69 355 LEU A C 1
ATOM 2693 O O . LEU A 1 355 ? 12.242 16.438 22.656 1 95.69 355 LEU A O 1
ATOM 2697 N N . ALA A 1 356 ? 13.828 17.672 21.75 1 93.94 356 ALA A N 1
ATOM 2698 C CA . ALA A 1 356 ? 14.5 17.891 23.031 1 93.94 356 ALA A CA 1
ATOM 2699 C C . ALA A 1 356 ? 13.664 18.797 23.938 1 93.94 356 ALA A C 1
ATOM 2701 O O . ALA A 1 356 ? 13.828 18.781 25.172 1 93.94 356 ALA A O 1
ATOM 2702 N N . GLN A 1 357 ? 12.789 19.531 23.328 1 92.75 357 GLN A N 1
ATOM 2703 C CA . GLN A 1 357 ? 11.945 20.438 24.094 1 92.75 357 GLN A CA 1
ATOM 2704 C C . GLN A 1 357 ? 10.57 19.828 24.359 1 92.75 357 GLN A C 1
ATOM 2706 O O . GLN A 1 357 ? 9.68 20.5 24.875 1 92.75 357 GLN A O 1
ATOM 2711 N N . GLU A 1 358 ? 10.414 18.547 24 1 93.38 358 GLU A N 1
ATOM 2712 C CA . GLU A 1 358 ? 9.117 17.891 24.156 1 93.38 358 GLU A CA 1
ATOM 2713 C C . GLU A 1 358 ? 9.141 16.906 25.312 1 93.38 358 GLU A C 1
ATOM 2715 O O . GLU A 1 358 ? 9.797 15.859 25.234 1 93.38 358 GLU A O 1
ATOM 2720 N N . PRO A 1 359 ? 8.367 17.156 26.344 1 91.12 359 PRO A N 1
ATOM 2721 C CA . PRO A 1 359 ? 8.359 16.281 27.516 1 91.12 359 PRO A CA 1
A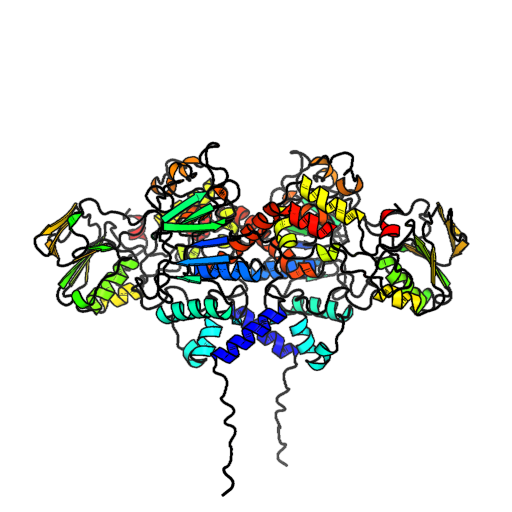TOM 2722 C C . PRO A 1 359 ? 8.109 14.82 27.156 1 91.12 359 PRO A C 1
ATOM 2724 O O . PRO A 1 359 ? 8.664 13.922 27.797 1 91.12 359 PRO A O 1
ATOM 2727 N N . LEU A 1 360 ? 7.355 14.539 26.172 1 95.94 360 LEU A N 1
ATOM 2728 C CA . LEU A 1 360 ? 7 13.18 25.75 1 95.94 360 LEU A CA 1
ATOM 2729 C C . LEU A 1 360 ? 8.25 12.367 25.453 1 95.94 360 LEU A C 1
ATOM 2731 O O . LEU A 1 360 ? 8.242 11.141 25.578 1 95.94 360 LEU A O 1
ATOM 2735 N N . PHE A 1 361 ? 9.32 13.07 25.094 1 96.88 361 PHE A N 1
ATOM 2736 C CA . PHE A 1 361 ? 10.523 12.383 24.656 1 96.88 361 PHE A CA 1
ATOM 2737 C C . PHE A 1 361 ? 11.672 12.609 25.641 1 96.88 361 PHE A C 1
ATOM 2739 O O . PHE A 1 361 ? 12.836 12.383 25.312 1 96.88 361 PHE A O 1
ATOM 2746 N N . SER A 1 362 ? 11.383 13.078 26.812 1 94 362 SER A N 1
ATOM 2747 C CA . SER A 1 362 ? 12.398 13.484 27.781 1 94 362 SER A CA 1
ATOM 2748 C C . SER A 1 362 ? 13.383 12.352 28.047 1 94 362 SER A C 1
ATOM 2750 O O . SER A 1 362 ? 14.578 12.594 28.234 1 94 362 SER A O 1
ATOM 2752 N N . SER A 1 363 ? 12.984 11.094 27.984 1 92.94 363 SER A N 1
ATOM 2753 C CA . SER A 1 363 ? 13.828 9.945 28.344 1 92.94 363 SER A CA 1
ATOM 2754 C C . SER A 1 363 ? 14.727 9.555 27.172 1 92.94 363 SER A C 1
ATOM 2756 O O . SER A 1 363 ? 15.695 8.805 27.359 1 92.94 363 SER A O 1
ATOM 2758 N N . VAL A 1 364 ? 14.43 10.133 25.953 1 94.69 364 VAL A N 1
ATOM 2759 C CA . VAL A 1 364 ? 15.156 9.547 24.828 1 94.69 364 VAL A CA 1
ATOM 2760 C C . VAL A 1 364 ? 15.648 10.656 23.891 1 94.69 364 VAL A C 1
ATOM 2762 O O . VAL A 1 364 ? 16.359 10.391 22.922 1 94.69 364 VAL A O 1
ATOM 2765 N N . ALA A 1 365 ? 15.328 11.898 24.125 1 94 365 ALA A N 1
ATOM 2766 C CA . ALA A 1 365 ? 15.547 12.984 23.172 1 94 365 ALA A CA 1
ATOM 2767 C C . ALA A 1 365 ? 17.016 13.047 22.734 1 94 365 ALA A C 1
ATOM 2769 O O . ALA A 1 365 ? 17.312 13.203 21.547 1 94 365 ALA A O 1
ATOM 2770 N N . GLY A 1 366 ? 17.922 12.883 23.656 1 94.5 366 GLY A N 1
ATOM 2771 C CA . GLY A 1 366 ? 19.344 12.992 23.344 1 94.5 366 GLY A CA 1
ATOM 2772 C C . GLY A 1 366 ? 19.875 11.828 22.531 1 94.5 366 GLY A C 1
ATOM 2773 O O . GLY A 1 366 ? 20.984 11.898 22 1 94.5 366 GLY A O 1
ATOM 2774 N N . GLN A 1 367 ? 19.047 10.836 22.359 1 96.38 367 GLN A N 1
ATOM 2775 C CA . GLN A 1 367 ? 19.516 9.617 21.703 1 96.38 367 GLN A CA 1
ATOM 2776 C C . GLN A 1 367 ? 18.922 9.484 20.297 1 96.38 367 GLN A C 1
ATOM 2778 O O . GLN A 1 367 ? 19.234 8.539 19.578 1 96.38 367 GLN A O 1
ATOM 2783 N N . ILE A 1 368 ? 18.141 10.383 19.906 1 97.94 368 ILE A N 1
ATOM 2784 C CA . ILE A 1 368 ? 17.453 10.352 18.625 1 97.94 368 ILE A CA 1
ATOM 2785 C C . ILE A 1 368 ? 18.344 10.961 17.547 1 97.94 368 ILE A C 1
ATOM 2787 O O . ILE A 1 368 ? 18.906 12.047 17.734 1 97.94 368 ILE A O 1
ATOM 2791 N N . ALA A 1 369 ? 18.516 10.297 16.422 1 98.62 369 ALA A N 1
ATOM 2792 C CA . ALA A 1 369 ? 19.25 10.844 15.281 1 98.62 369 ALA A CA 1
ATOM 2793 C C . ALA A 1 369 ? 18.484 11.992 14.633 1 98.62 369 ALA A C 1
ATOM 2795 O O . ALA A 1 369 ? 17.297 11.859 14.336 1 98.62 369 ALA A O 1
ATOM 2796 N N . LEU A 1 370 ? 19.172 13.086 14.445 1 98.5 370 LEU A N 1
ATOM 2797 C CA . LEU A 1 370 ? 18.625 14.234 13.727 1 98.5 370 LEU A CA 1
ATOM 2798 C C . LEU A 1 370 ? 19.203 14.312 12.312 1 98.5 370 LEU A C 1
ATOM 2800 O O . LEU A 1 370 ? 20.188 13.633 12 1 98.5 370 LEU A O 1
ATOM 2804 N N . TRP A 1 371 ? 18.594 15.031 11.438 1 98.62 371 TRP A N 1
ATOM 2805 C CA . TRP A 1 371 ? 19.094 15.219 10.078 1 98.62 371 TRP A CA 1
ATOM 2806 C C . TRP A 1 371 ? 20.516 15.781 10.094 1 98.62 371 TRP A C 1
ATOM 2808 O O . TRP A 1 371 ? 21.344 15.414 9.258 1 98.62 371 TRP A O 1
ATOM 2818 N N . SER A 1 372 ? 20.812 16.688 11.062 1 98.06 372 SER A N 1
ATOM 2819 C CA . SER A 1 372 ? 22.141 17.281 11.156 1 98.06 372 SER A CA 1
ATOM 2820 C C . SER A 1 372 ? 23.188 16.219 11.484 1 98.06 372 SER A C 1
ATOM 2822 O O . SER A 1 372 ? 24.375 16.422 11.242 1 98.06 372 SER A O 1
ATOM 2824 N N . ASP A 1 373 ? 22.734 15.078 12.039 1 98 373 ASP A N 1
ATOM 2825 C CA . ASP A 1 373 ? 23.656 13.992 12.367 1 98 373 ASP A CA 1
ATOM 2826 C C . ASP A 1 373 ? 23.953 13.141 11.133 1 98 373 ASP A C 1
ATOM 2828 O O . ASP A 1 373 ? 24.938 12.406 11.109 1 98 373 ASP A O 1
ATOM 2832 N N . ARG A 1 374 ? 23.109 13.18 10.125 1 98 374 ARG A N 1
ATOM 2833 C CA . ARG A 1 374 ? 23.172 12.195 9.047 1 98 374 ARG A CA 1
ATOM 2834 C C . ARG A 1 374 ? 23.562 12.859 7.727 1 98 374 ARG A C 1
ATOM 2836 O O . ARG A 1 374 ? 24.094 12.195 6.832 1 98 374 ARG A O 1
ATOM 2843 N N . TYR A 1 375 ? 23.266 14.141 7.57 1 98.19 375 TYR A N 1
ATOM 2844 C CA . TYR A 1 375 ? 23.484 14.805 6.293 1 98.19 375 TYR A CA 1
ATOM 2845 C C . TYR A 1 375 ? 24.031 16.219 6.496 1 98.19 375 TYR A C 1
ATOM 2847 O O . TYR A 1 375 ? 23.5 16.984 7.301 1 98.19 375 TYR A O 1
ATOM 2855 N N . ALA A 1 376 ? 25.078 16.547 5.824 1 98.06 376 ALA A N 1
ATOM 2856 C CA . ALA A 1 376 ? 25.656 17.891 5.777 1 98.06 376 ALA A CA 1
ATOM 2857 C C . ALA A 1 376 ? 25.391 18.562 4.43 1 98.06 376 ALA A C 1
ATOM 2859 O O . ALA A 1 376 ? 26.062 18.281 3.441 1 98.06 376 ALA A O 1
ATOM 2860 N N . PRO A 1 377 ? 24.453 19.422 4.398 1 97.88 377 PRO A N 1
ATOM 2861 C CA . PRO A 1 377 ? 24.156 20.078 3.123 1 97.88 377 PRO A CA 1
ATOM 2862 C C . PRO A 1 377 ? 25.266 21.016 2.67 1 97.88 377 PRO A C 1
ATOM 2864 O O . PRO A 1 377 ? 26.047 21.5 3.494 1 97.88 377 PRO A O 1
ATOM 2867 N N . PRO A 1 378 ? 25.359 21.328 1.369 1 97.44 378 PRO A N 1
ATOM 2868 C CA . PRO A 1 378 ? 26.25 22.406 0.92 1 97.44 378 PRO A CA 1
ATOM 2869 C C . PRO A 1 378 ? 25.891 23.75 1.526 1 97.44 378 PRO A C 1
ATOM 2871 O O . PRO A 1 378 ? 24.75 23.969 1.955 1 97.44 378 PRO A O 1
ATOM 2874 N N . PRO A 1 379 ? 26.812 24.672 1.557 1 96.69 379 PRO A N 1
ATOM 2875 C CA . PRO A 1 379 ? 26.625 25.953 2.242 1 96.69 379 PRO A CA 1
ATOM 2876 C C . PRO A 1 379 ? 25.406 26.719 1.734 1 96.69 379 PRO A C 1
ATOM 2878 O O . PRO A 1 379 ? 24.688 27.344 2.525 1 96.69 379 PRO A O 1
ATOM 2881 N N . ASP A 1 380 ? 25.141 26.625 0.471 1 95.56 380 ASP A N 1
ATOM 2882 C CA . ASP A 1 380 ? 24.047 27.391 -0.105 1 95.56 380 ASP A CA 1
ATOM 2883 C C . ASP A 1 380 ? 22.703 26.781 0.264 1 95.56 380 ASP A C 1
ATOM 2885 O O . ASP A 1 380 ? 21.656 27.438 0.13 1 95.56 380 ASP A O 1
ATOM 2889 N N . LEU A 1 381 ? 22.719 25.516 0.807 1 97 381 LEU A N 1
ATOM 2890 C CA . LEU A 1 381 ? 21.484 24.844 1.185 1 97 381 LEU A CA 1
ATOM 2891 C C . LEU A 1 381 ? 21.406 24.656 2.697 1 97 381 LEU A C 1
ATOM 2893 O O . LEU A 1 381 ? 20.531 23.953 3.195 1 97 381 LEU A O 1
ATOM 2897 N N . ALA A 1 382 ? 22.281 25.328 3.373 1 96.31 382 ALA A N 1
ATOM 2898 C CA . ALA A 1 382 ? 22.281 25.188 4.828 1 96.31 382 ALA A CA 1
ATOM 2899 C C . ALA A 1 382 ? 21.047 25.812 5.449 1 96.31 382 ALA A C 1
ATOM 2901 O O . ALA A 1 382 ? 20.703 26.969 5.148 1 96.31 382 ALA A O 1
ATOM 2902 N N . ARG A 1 383 ? 20.328 25.031 6.125 1 95.88 383 ARG A N 1
ATOM 2903 C CA . ARG A 1 383 ? 19.188 25.422 6.945 1 95.88 383 ARG A CA 1
ATOM 2904 C C . ARG A 1 383 ? 19.266 24.812 8.336 1 95.88 383 ARG A C 1
ATOM 2906 O O . ARG A 1 383 ? 18.734 23.734 8.578 1 95.88 383 ARG A O 1
ATOM 2913 N N . PRO A 1 384 ? 19.797 25.547 9.328 1 94.69 384 PRO A N 1
ATOM 2914 C CA . PRO A 1 384 ? 20.047 24.938 10.641 1 94.69 384 PRO A CA 1
ATOM 2915 C C . PRO A 1 384 ? 18.781 24.391 11.289 1 94.69 384 PRO A C 1
ATOM 2917 O O . PRO A 1 384 ? 18.828 23.344 11.945 1 94.69 384 PRO A O 1
ATOM 2920 N N . HIS A 1 385 ? 17.719 25.047 11.164 1 94.12 385 HIS A N 1
ATOM 2921 C CA . HIS A 1 385 ? 16.5 24.578 11.812 1 94.12 385 HIS A CA 1
ATOM 2922 C C . HIS A 1 385 ? 16.031 23.266 11.219 1 94.12 385 HIS A C 1
ATOM 2924 O O . HIS A 1 385 ? 15.461 22.422 11.93 1 94.12 385 HIS A O 1
ATOM 2930 N N . LEU A 1 386 ? 16.25 22.969 9.891 1 96.94 386 LEU A N 1
ATOM 2931 C CA . LEU A 1 386 ? 15.883 21.688 9.289 1 96.94 386 LEU A CA 1
ATOM 2932 C C . LEU A 1 386 ? 16.734 20.562 9.859 1 96.94 386 LEU A C 1
ATOM 2934 O O . LEU A 1 386 ? 16.281 19.422 9.93 1 96.94 386 LEU A O 1
ATOM 2938 N N . GLY A 1 387 ? 17.891 20.938 10.297 1 97.75 387 GLY A N 1
ATOM 2939 C CA . GLY A 1 387 ? 18.766 19.953 10.906 1 97.75 387 GLY A CA 1
ATOM 2940 C C . GLY A 1 387 ? 18.219 19.359 12.188 1 97.75 387 GLY A C 1
ATOM 2941 O O . GLY A 1 387 ? 18.625 18.281 12.602 1 97.75 387 GLY A O 1
ATOM 2942 N N . ARG A 1 388 ? 17.281 20.047 12.781 1 96.56 388 ARG A N 1
ATOM 2943 C CA . ARG A 1 388 ? 16.719 19.641 14.07 1 96.56 388 ARG A CA 1
ATOM 2944 C C . ARG A 1 388 ? 15.633 18.594 13.883 1 96.56 388 ARG A C 1
ATOM 2946 O O . ARG A 1 388 ? 15.234 17.922 14.844 1 96.56 388 ARG A O 1
ATOM 2953 N N . PHE A 1 389 ? 15.195 18.359 12.633 1 98.12 389 PHE A N 1
ATOM 2954 C CA . PHE A 1 389 ? 14.211 17.312 12.375 1 98.12 389 PHE A CA 1
ATOM 2955 C C . PHE A 1 389 ? 14.797 15.938 12.648 1 98.12 389 PHE A C 1
ATOM 2957 O O . PHE A 1 389 ? 15.961 15.68 12.328 1 98.12 389 PHE A O 1
ATOM 2964 N N . PRO A 1 390 ? 14.008 15.039 13.273 1 98.31 390 PRO A N 1
ATOM 2965 C CA . PRO A 1 390 ? 14.492 13.664 13.43 1 98.31 390 PRO A CA 1
ATOM 2966 C C . PRO A 1 390 ? 14.719 12.969 12.086 1 98.31 390 PRO A C 1
ATOM 2968 O O . PRO A 1 390 ? 13.93 13.148 11.156 1 98.31 390 PRO A O 1
ATOM 2971 N N . TYR A 1 391 ? 15.859 12.32 11.977 1 98.62 391 TYR A N 1
ATOM 2972 C CA . TYR A 1 391 ? 16.125 11.43 10.852 1 98.62 391 TYR A CA 1
ATOM 2973 C C . TYR A 1 391 ? 15.461 10.078 11.055 1 98.62 391 TYR A C 1
ATOM 2975 O O . TYR A 1 391 ? 15.883 9.297 11.906 1 98.62 391 TYR A O 1
ATOM 2983 N N . LEU A 1 392 ? 14.43 9.742 10.25 1 98.56 392 LEU A N 1
ATOM 2984 C CA . LEU A 1 392 ? 13.562 8.602 10.539 1 98.56 392 LEU A CA 1
ATOM 2985 C C . LEU A 1 392 ? 13.797 7.477 9.539 1 98.56 392 LEU A C 1
ATOM 2987 O O . LEU A 1 392 ? 14.281 7.715 8.43 1 98.56 392 LEU A O 1
ATOM 2991 N N . GLY A 1 393 ? 13.438 6.285 9.969 1 97.81 393 GLY A N 1
ATOM 2992 C CA . GLY A 1 393 ? 13.453 5.133 9.078 1 97.81 393 GLY A CA 1
ATOM 2993 C C . GLY A 1 393 ? 12.211 5.02 8.219 1 97.81 393 GLY A C 1
ATOM 2994 O O . GLY A 1 393 ? 11.367 5.918 8.227 1 97.81 393 GLY A O 1
ATOM 2995 N N . ASP A 1 394 ? 12.07 3.938 7.5 1 94.94 394 ASP A N 1
ATOM 2996 C CA . ASP A 1 394 ? 11.031 3.75 6.492 1 94.94 394 ASP A CA 1
ATOM 2997 C C . ASP A 1 394 ? 9.664 3.543 7.141 1 94.94 394 ASP A C 1
ATOM 2999 O O . ASP A 1 394 ? 8.633 3.707 6.492 1 94.94 394 ASP A O 1
ATOM 3003 N N . ALA A 1 395 ? 9.633 3.172 8.43 1 97.81 395 ALA A N 1
ATOM 3004 C CA . ALA A 1 395 ? 8.391 3.01 9.172 1 97.81 395 ALA A CA 1
ATOM 3005 C C . ALA A 1 395 ? 8.133 4.203 10.086 1 97.81 395 ALA A C 1
ATOM 3007 O O . ALA A 1 395 ? 7.461 4.078 11.117 1 97.81 395 ALA A O 1
ATOM 3008 N N . PHE A 1 396 ? 8.812 5.297 9.836 1 98.5 396 PHE A N 1
ATOM 3009 C CA . PHE A 1 396 ? 8.711 6.512 10.641 1 98.5 396 PHE A CA 1
ATOM 3010 C C . PHE A 1 396 ? 9.297 6.289 12.031 1 98.5 396 PHE A C 1
ATOM 3012 O O . PHE A 1 396 ? 8.906 6.965 12.984 1 98.5 396 PHE A O 1
ATOM 3019 N N . GLU A 1 397 ? 10.117 5.27 12.141 1 98.62 397 GLU A N 1
ATOM 3020 C CA . GLU A 1 397 ? 10.664 4.957 13.461 1 98.62 397 GLU A CA 1
ATOM 3021 C C . GLU A 1 397 ? 11.844 5.867 13.797 1 98.62 397 GLU A C 1
ATOM 3023 O O . GLU A 1 397 ? 12.609 6.258 12.906 1 98.62 397 GLU A O 1
ATOM 3028 N N . LEU A 1 398 ? 11.992 6.18 15.047 1 98.56 398 LEU A N 1
ATOM 3029 C CA . LEU A 1 398 ? 13.164 6.898 15.523 1 98.56 398 LEU A CA 1
ATOM 3030 C C . LEU A 1 398 ? 14.43 6.055 15.359 1 98.56 398 LEU A C 1
ATOM 3032 O O . LEU A 1 398 ? 14.414 4.848 15.617 1 98.56 398 LEU A O 1
ATOM 3036 N N . LEU A 1 399 ? 15.453 6.645 14.836 1 98.38 399 LEU A N 1
ATOM 3037 C CA . LEU A 1 399 ? 16.734 5.98 14.688 1 98.38 399 LEU A CA 1
ATOM 3038 C C . LEU A 1 399 ? 17.734 6.48 15.727 1 98.38 399 LEU A C 1
ATOM 3040 O O . LEU A 1 399 ? 17.672 7.645 16.141 1 98.38 399 LEU A O 1
ATOM 3044 N N . PRO A 1 400 ? 18.641 5.645 16.109 1 97.94 400 PRO A N 1
ATOM 3045 C CA . PRO A 1 400 ? 19.594 6.027 17.156 1 97.94 400 PRO A CA 1
ATOM 3046 C C . PRO A 1 400 ? 20.688 6.961 16.641 1 97.94 400 PRO A C 1
ATOM 3048 O O . PRO A 1 400 ? 21.172 6.797 15.523 1 97.94 400 PRO A O 1
ATOM 3051 N N . LYS A 1 401 ? 21 7.938 17.438 1 97.12 401 LYS A N 1
ATOM 3052 C CA . LYS A 1 401 ? 22.125 8.828 17.156 1 97.12 401 LYS A CA 1
ATOM 3053 C C . LYS A 1 401 ? 23.453 8.086 17.281 1 97.12 401 LYS A C 1
ATOM 3055 O O . LYS A 1 401 ? 24.391 8.344 16.531 1 97.12 401 LYS A O 1
ATOM 3060 N N . SER A 1 402 ? 23.531 7.203 18.234 1 95.12 402 SER A N 1
ATOM 3061 C CA . SER A 1 402 ? 24.719 6.387 18.5 1 95.12 402 SER A CA 1
ATOM 3062 C C . SER A 1 402 ? 24.328 4.973 18.922 1 95.12 402 SER A C 1
ATOM 3064 O O . SER A 1 402 ? 23.172 4.719 19.266 1 95.12 402 SER A O 1
ATOM 3066 N N . PRO A 1 403 ? 25.25 4.078 18.844 1 91.88 403 PRO A N 1
ATOM 3067 C CA . PRO A 1 403 ? 24.969 2.688 19.203 1 91.88 403 PRO A CA 1
ATOM 3068 C C . PRO A 1 403 ? 24.547 2.533 20.672 1 91.88 403 PRO A C 1
ATOM 3070 O O . PRO A 1 403 ? 24.016 1.486 21.047 1 91.88 403 PRO A O 1
ATOM 3073 N N . ASP A 1 404 ? 24.75 3.562 21.516 1 90.5 404 ASP A N 1
ATOM 3074 C CA . ASP A 1 404 ? 24.453 3.492 22.938 1 90.5 404 ASP A CA 1
ATOM 3075 C C . ASP A 1 404 ? 22.984 3.781 23.219 1 90.5 404 ASP A C 1
ATOM 3077 O O . ASP A 1 404 ? 22.516 3.658 24.359 1 90.5 404 ASP A O 1
ATOM 3081 N N . ALA A 1 405 ? 22.266 4.102 22.172 1 93.19 405 ALA A N 1
ATOM 3082 C CA . ALA A 1 405 ? 20.844 4.375 22.344 1 93.19 405 ALA A CA 1
ATOM 3083 C C . ALA A 1 405 ? 20.094 3.123 22.766 1 93.19 405 ALA A C 1
ATOM 3085 O O . ALA A 1 405 ? 20.531 2.002 22.5 1 93.19 405 ALA A O 1
ATOM 3086 N N . PRO A 1 406 ? 19 3.361 23.484 1 92.38 406 PRO A N 1
ATOM 3087 C CA . PRO A 1 406 ? 18.203 2.205 23.875 1 92.38 406 PRO A CA 1
ATOM 3088 C C . PRO A 1 406 ? 17.781 1.333 22.703 1 92.38 406 PRO A C 1
ATOM 3090 O O . PRO A 1 406 ? 17.438 1.854 21.641 1 92.38 406 PRO A O 1
ATOM 3093 N N . ALA A 1 407 ? 17.797 0.022 22.875 1 90.62 407 ALA A N 1
ATOM 3094 C CA . ALA A 1 407 ? 17.5 -0.942 21.812 1 90.62 407 ALA A CA 1
ATOM 3095 C C . ALA A 1 407 ? 16.078 -0.771 21.297 1 90.62 407 ALA A C 1
ATOM 3097 O O . ALA A 1 407 ? 15.812 -1.029 20.109 1 90.62 407 ALA A O 1
ATOM 3098 N N . GLY A 1 408 ? 15.219 -0.212 22.047 1 95.88 408 GLY A N 1
ATOM 3099 C CA . GLY A 1 408 ? 13.82 -0.129 21.656 1 95.88 408 GLY A CA 1
ATOM 3100 C C . GLY A 1 408 ? 13.438 1.233 21.109 1 95.88 408 GLY A C 1
ATOM 3101 O O . GLY A 1 408 ? 12.25 1.512 20.906 1 95.88 408 GLY A O 1
ATOM 3102 N N . LEU A 1 409 ? 14.422 2.109 20.797 1 97.5 409 LEU A N 1
ATOM 3103 C CA . LEU A 1 409 ? 14.141 3.439 20.266 1 97.5 409 LEU A CA 1
ATOM 3104 C C . LEU A 1 409 ? 13.344 3.354 18.969 1 97.5 409 LEU A C 1
ATOM 3106 O O . LEU A 1 409 ? 12.43 4.152 18.75 1 97.5 409 LEU A O 1
ATOM 3110 N N . GLY A 1 410 ? 13.656 2.322 18.172 1 98 410 GLY A N 1
ATOM 3111 C CA . GLY A 1 410 ? 13.016 2.135 16.875 1 98 410 GLY A CA 1
ATOM 3112 C C . GLY A 1 410 ? 11.586 1.651 16.984 1 98 410 GLY A C 1
ATOM 3113 O O . GLY A 1 410 ? 10.891 1.506 15.977 1 98 410 GLY A O 1
ATOM 3114 N N . ARG A 1 411 ? 11.078 1.405 18.203 1 98.62 411 ARG A N 1
ATOM 3115 C CA . ARG A 1 411 ? 9.695 0.993 18.438 1 98.62 411 ARG A CA 1
ATOM 3116 C C . ARG A 1 411 ? 8.781 2.203 18.547 1 98.62 411 ARG A C 1
ATOM 3118 O O . ARG A 1 411 ? 7.555 2.057 18.625 1 98.62 411 ARG A O 1
ATOM 3125 N N . ILE A 1 412 ? 9.336 3.395 18.531 1 98.75 412 ILE A N 1
ATOM 3126 C CA . ILE A 1 412 ? 8.586 4.645 18.531 1 98.75 412 ILE A CA 1
ATOM 3127 C C . ILE A 1 412 ? 8.547 5.215 17.109 1 98.75 412 ILE A C 1
ATOM 3129 O O . ILE A 1 412 ? 9.586 5.461 16.5 1 98.75 412 ILE A O 1
ATOM 3133 N N . HIS A 1 413 ? 7.363 5.402 16.578 1 98.81 413 HIS A N 1
ATOM 3134 C CA . HIS A 1 413 ? 7.145 5.875 15.219 1 98.81 413 HIS A CA 1
ATOM 3135 C C . HIS A 1 413 ? 6.535 7.27 15.211 1 98.81 413 HIS A C 1
ATOM 3137 O O . HIS A 1 413 ? 5.445 7.48 15.75 1 98.81 413 HIS A O 1
ATOM 3143 N N . LEU A 1 414 ? 7.238 8.203 14.57 1 98.38 414 LEU A N 1
ATOM 3144 C CA . LEU A 1 414 ? 6.773 9.586 14.523 1 98.38 414 LEU A CA 1
ATOM 3145 C C . LEU A 1 414 ? 5.887 9.82 13.305 1 98.38 414 LEU A C 1
ATOM 3147 O O . LEU A 1 414 ? 6.391 10.039 12.195 1 98.38 414 LEU A O 1
ATOM 3151 N N . PHE A 1 415 ? 4.605 9.852 13.539 1 98.38 415 PHE A N 1
ATOM 3152 C CA . PHE A 1 415 ? 3.627 10.078 12.484 1 98.38 415 PHE A CA 1
ATOM 3153 C C . PHE A 1 415 ? 2.918 11.414 12.68 1 98.38 415 PHE A C 1
ATOM 3155 O O . PHE A 1 415 ? 1.694 11.453 12.836 1 98.38 415 PHE A O 1
ATOM 3162 N N . ASN A 1 416 ? 3.701 12.453 12.703 1 97.5 416 ASN A N 1
ATOM 3163 C CA . ASN A 1 416 ? 3.307 13.844 12.859 1 97.5 416 ASN A CA 1
ATOM 3164 C C . ASN A 1 416 ? 4.215 14.781 12.07 1 97.5 416 ASN A C 1
ATOM 3166 O O . ASN A 1 416 ? 4.977 14.328 11.211 1 97.5 416 ASN A O 1
ATOM 3170 N N . MET A 1 417 ? 4.125 16.031 12.289 1 96 417 MET A N 1
ATOM 3171 C CA . MET A 1 417 ? 4.801 17.016 11.453 1 96 417 MET A CA 1
ATOM 3172 C C . MET A 1 417 ? 6.312 16.859 11.539 1 96 417 MET A C 1
ATOM 3174 O O . MET A 1 417 ? 7.035 17.281 10.633 1 96 417 MET A O 1
ATOM 3178 N N . ALA A 1 418 ? 6.824 16.234 12.562 1 97.5 418 ALA A N 1
ATOM 3179 C CA . ALA A 1 418 ? 8.266 16.078 12.734 1 97.5 418 ALA A CA 1
ATOM 3180 C C . ALA A 1 418 ? 8.828 15.07 11.734 1 97.5 418 ALA A C 1
ATOM 3182 O O . ALA A 1 418 ? 10.047 14.977 11.547 1 97.5 418 ALA A O 1
ATOM 3183 N N . SER A 1 419 ? 7.965 14.367 11.07 1 97.94 419 SER A N 1
ATOM 3184 C CA . SER A 1 419 ? 8.422 13.375 10.102 1 97.94 419 SER A CA 1
ATOM 3185 C C . SER A 1 419 ? 8.57 13.977 8.711 1 97.94 419 SER A C 1
ATOM 3187 O O . SER A 1 419 ? 9.031 13.312 7.785 1 97.94 419 SER A O 1
ATOM 3189 N N . TRP A 1 420 ? 8.281 15.211 8.531 1 96.38 420 TRP A N 1
ATOM 3190 C CA . TRP A 1 420 ? 8.086 15.867 7.242 1 96.38 420 TRP A CA 1
ATOM 3191 C C . TRP A 1 420 ? 9.344 15.758 6.387 1 96.38 420 TRP A C 1
ATOM 3193 O O . TRP A 1 420 ? 9.273 15.383 5.215 1 96.38 420 TRP A O 1
ATOM 3203 N N . LEU A 1 421 ? 10.5 16.047 6.953 1 97.75 421 LEU A N 1
ATOM 3204 C CA . LEU A 1 421 ? 11.711 16.062 6.141 1 97.75 421 LEU A CA 1
ATOM 3205 C C . LEU A 1 421 ? 12.086 14.664 5.684 1 97.75 421 LEU A C 1
ATOM 3207 O O . LEU A 1 421 ? 12.617 14.484 4.582 1 97.75 421 LEU A O 1
ATOM 3211 N N . SER A 1 422 ? 11.781 13.68 6.484 1 98.06 422 SER A N 1
ATOM 3212 C CA . SER A 1 422 ? 12.125 12.297 6.168 1 98.06 422 SER A CA 1
ATOM 3213 C C . SER A 1 422 ? 11.102 11.672 5.23 1 98.06 422 SER A C 1
ATOM 3215 O O . SER A 1 422 ? 11.438 10.797 4.434 1 98.06 422 SER A O 1
ATOM 3217 N N . ALA A 1 423 ? 9.82 12.117 5.32 1 96.5 423 ALA A N 1
ATOM 3218 C CA . ALA A 1 423 ? 8.789 11.32 4.672 1 96.5 423 ALA A CA 1
ATOM 3219 C C . ALA A 1 423 ? 7.797 12.211 3.926 1 96.5 423 ALA A C 1
ATOM 3221 O O . ALA A 1 423 ? 6.762 11.742 3.453 1 96.5 423 ALA A O 1
ATOM 3222 N N . GLY A 1 424 ? 8.055 13.453 3.807 1 94.5 424 GLY A N 1
ATOM 3223 C CA . GLY A 1 424 ? 7.125 14.352 3.139 1 94.5 424 GLY A CA 1
ATOM 3224 C C . GLY A 1 424 ? 5.875 14.633 3.953 1 94.5 424 GLY A C 1
ATOM 3225 O O . GLY A 1 424 ? 5.93 14.688 5.184 1 94.5 424 GLY A O 1
ATOM 3226 N N . THR A 1 425 ? 4.785 14.82 3.277 1 92.94 425 THR A N 1
ATOM 3227 C CA . THR A 1 425 ? 3.576 15.297 3.945 1 92.94 425 THR A CA 1
ATOM 3228 C C . THR A 1 425 ? 2.697 14.125 4.367 1 92.94 425 THR A C 1
ATOM 3230 O O . THR A 1 425 ? 1.511 14.297 4.652 1 92.94 425 THR A O 1
ATOM 3233 N N . LEU A 1 426 ? 3.162 12.891 4.453 1 94.88 426 LEU A N 1
ATOM 3234 C CA . LEU A 1 426 ? 2.371 11.688 4.684 1 94.88 426 LEU A CA 1
ATOM 3235 C C . LEU A 1 426 ? 1.645 11.766 6.023 1 94.88 426 LEU A C 1
ATOM 3237 O O . LEU A 1 426 ? 0.603 11.133 6.207 1 94.88 426 LEU A O 1
ATOM 3241 N N . ALA A 1 427 ? 2.127 12.594 6.973 1 93.94 427 ALA A N 1
ATOM 3242 C CA . ALA A 1 427 ? 1.52 12.703 8.297 1 93.94 427 ALA A CA 1
ATOM 3243 C C . ALA A 1 427 ? 1.112 14.141 8.594 1 93.94 427 ALA A C 1
ATOM 3245 O O . ALA A 1 427 ? 1.048 14.547 9.758 1 93.94 427 ALA A O 1
ATOM 3246 N N . ALA A 1 428 ? 0.77 14.945 7.508 1 87.88 428 ALA A N 1
ATOM 3247 C CA . ALA A 1 428 ? 0.68 16.375 7.793 1 87.88 428 ALA A CA 1
ATOM 3248 C C . ALA A 1 428 ? -0.621 16.969 7.25 1 87.88 428 ALA A C 1
ATOM 3250 O O . ALA A 1 428 ? -1.195 17.875 7.852 1 87.88 428 ALA A O 1
ATOM 3251 N N . ASP A 1 429 ? -1.105 16.359 6.082 1 89 429 ASP A N 1
ATOM 3252 C CA . ASP A 1 429 ? -2.166 17.078 5.387 1 89 429 ASP A CA 1
ATOM 3253 C C . ASP A 1 429 ? -3.322 16.156 5.023 1 89 429 ASP A C 1
ATOM 3255 O O . ASP A 1 429 ? -3.139 14.938 4.922 1 89 429 ASP A O 1
ATOM 3259 N N . VAL A 1 430 ? -4.43 16.75 4.816 1 91.69 430 VAL A N 1
ATOM 3260 C CA . VAL A 1 430 ? -5.668 16.031 4.531 1 91.69 430 VAL A CA 1
ATOM 3261 C C . VAL A 1 430 ? -5.512 15.211 3.256 1 91.69 430 VAL A C 1
ATOM 3263 O O . VAL A 1 430 ? -5.938 14.055 3.197 1 91.69 430 VAL A O 1
ATOM 3266 N N . PRO A 1 431 ? -4.805 15.711 2.258 1 91 431 PRO A N 1
ATOM 3267 C CA . PRO A 1 431 ? -4.703 14.953 1.013 1 91 431 PRO A CA 1
ATOM 3268 C C . PRO A 1 431 ? -3.951 13.633 1.189 1 91 431 PRO A C 1
ATOM 3270 O O . PRO A 1 431 ? -4.043 12.75 0.336 1 91 431 PRO A O 1
ATOM 3273 N N . THR A 1 432 ? -3.213 13.5 2.248 1 94.12 432 THR A N 1
ATOM 3274 C CA . THR A 1 432 ? -2.375 12.312 2.389 1 94.12 432 THR A CA 1
ATOM 3275 C C . THR A 1 432 ? -3.041 11.281 3.297 1 94.12 432 THR A C 1
ATOM 3277 O O . THR A 1 432 ? -2.471 10.227 3.568 1 94.12 432 THR A O 1
ATOM 3280 N N . LEU A 1 433 ? -4.277 11.539 3.713 1 95.38 433 LEU A N 1
ATOM 3281 C CA . LEU A 1 433 ? -4.984 10.648 4.637 1 95.38 433 LEU A CA 1
ATOM 3282 C C . LEU A 1 433 ? -5.223 9.289 4.004 1 95.38 433 LEU A C 1
ATOM 3284 O O . LEU A 1 433 ? -5.336 8.281 4.707 1 95.38 433 LEU A O 1
ATOM 3288 N N . GLU A 1 434 ? -5.223 9.273 2.717 1 90.88 434 GLU A N 1
ATOM 3289 C CA . GLU A 1 434 ? -5.461 8.008 2.029 1 90.88 434 GLU A CA 1
ATOM 3290 C C . GLU A 1 434 ? -4.184 7.184 1.936 1 90.88 434 GLU A C 1
ATOM 3292 O O . GLU A 1 434 ? -4.234 5.957 1.834 1 90.88 434 GLU A O 1
ATOM 3297 N N . VAL A 1 435 ? -3.043 7.793 2.02 1 95.75 435 VAL A N 1
ATOM 3298 C CA . VAL A 1 435 ? -1.796 7.117 1.674 1 95.75 435 VAL A CA 1
ATOM 3299 C C . VAL A 1 435 ? -0.948 6.922 2.928 1 95.75 435 VAL A C 1
ATOM 3301 O O . VAL A 1 435 ? -0.418 5.836 3.164 1 95.75 435 VAL A O 1
ATOM 3304 N N . GLY A 1 436 ? -0.892 7.945 3.746 1 97.25 436 GLY A N 1
ATOM 3305 C CA . GLY A 1 436 ? 0.009 7.957 4.887 1 97.25 436 GLY A CA 1
ATOM 3306 C C . GLY A 1 436 ? -0.275 6.848 5.883 1 97.25 436 GLY A C 1
ATOM 3307 O O . GLY A 1 436 ? 0.586 6.004 6.145 1 97.25 436 GLY A O 1
ATOM 3308 N N . PRO A 1 437 ? -1.522 6.766 6.414 1 98.25 437 PRO A N 1
ATOM 3309 C CA . PRO A 1 437 ? -1.869 5.734 7.391 1 98.25 437 PRO A CA 1
ATOM 3310 C C . PRO A 1 437 ? -1.647 4.32 6.859 1 98.25 437 PRO A C 1
ATOM 3312 O O . PRO A 1 437 ? -1.156 3.453 7.586 1 98.25 437 PRO A O 1
ATOM 3315 N N . ASP A 1 438 ? -1.961 4.133 5.605 1 97.31 438 ASP A N 1
ATOM 3316 C CA . ASP A 1 438 ? -1.771 2.818 4.996 1 97.31 438 ASP A CA 1
ATOM 3317 C C . ASP A 1 438 ? -0.29 2.443 4.949 1 97.31 438 ASP A C 1
ATOM 3319 O O . ASP A 1 438 ? 0.074 1.296 5.215 1 97.31 438 ASP A O 1
ATOM 3323 N N . ARG A 1 439 ? 0.547 3.381 4.582 1 97.31 439 ARG A N 1
ATOM 3324 C CA . ARG A 1 439 ? 1.989 3.172 4.516 1 97.31 439 ARG A CA 1
ATOM 3325 C C . ARG A 1 439 ? 2.547 2.754 5.871 1 97.31 439 ARG A C 1
ATOM 3327 O O . ARG A 1 439 ? 3.309 1.788 5.965 1 97.31 439 ARG A O 1
ATOM 3334 N N . LEU A 1 440 ? 2.205 3.479 6.898 1 98.56 440 LEU A N 1
ATOM 3335 C CA . LEU A 1 440 ? 2.701 3.16 8.234 1 98.56 440 LEU A CA 1
ATOM 3336 C C . LEU A 1 440 ? 2.168 1.812 8.703 1 98.56 440 LEU A C 1
ATOM 3338 O O . LEU A 1 440 ? 2.908 1.015 9.289 1 98.56 440 LEU A O 1
ATOM 3342 N N . ALA A 1 441 ? 0.897 1.542 8.445 1 98.56 441 ALA A N 1
ATOM 3343 C CA . ALA A 1 441 ? 0.293 0.285 8.883 1 98.56 441 ALA A CA 1
ATOM 3344 C C . ALA A 1 441 ? 0.973 -0.909 8.211 1 98.56 441 ALA A C 1
ATOM 3346 O O . ALA A 1 441 ? 1.206 -1.936 8.859 1 98.56 441 ALA A O 1
ATOM 3347 N N . ALA A 1 442 ? 1.271 -0.807 6.961 1 98 442 ALA A N 1
ATOM 3348 C CA . ALA A 1 442 ? 1.979 -1.877 6.266 1 98 442 ALA A CA 1
ATOM 3349 C C . ALA A 1 442 ? 3.355 -2.113 6.879 1 98 442 ALA A C 1
ATOM 3351 O O . ALA A 1 442 ? 3.777 -3.26 7.047 1 98 442 ALA A O 1
ATOM 3352 N N . ALA A 1 443 ? 4.039 -1.015 7.18 1 98.19 443 ALA A N 1
ATOM 3353 C CA . ALA A 1 443 ? 5.359 -1.133 7.793 1 98.19 443 ALA A CA 1
ATOM 3354 C C . ALA A 1 443 ? 5.273 -1.807 9.156 1 98.19 443 ALA A C 1
ATOM 3356 O O . ALA A 1 443 ? 6.102 -2.654 9.492 1 98.19 443 ALA A O 1
ATOM 3357 N N . LEU A 1 444 ? 4.27 -1.408 9.906 1 98.75 444 LEU A N 1
ATOM 3358 C CA . LEU A 1 444 ? 4.09 -2.002 11.227 1 98.75 444 LEU A CA 1
ATOM 3359 C C . LEU A 1 444 ? 3.709 -3.475 11.117 1 98.75 444 LEU A C 1
ATOM 3361 O O . LEU A 1 444 ? 4.105 -4.289 11.953 1 98.75 444 LEU A O 1
ATOM 3365 N N . THR A 1 445 ? 2.941 -3.838 10.102 1 98.62 445 THR A N 1
ATOM 3366 C CA . THR A 1 445 ? 2.623 -5.238 9.836 1 98.62 445 THR A CA 1
ATOM 3367 C C . THR A 1 445 ? 3.896 -6.051 9.625 1 98.62 445 THR A C 1
ATOM 3369 O O . THR A 1 445 ? 4.066 -7.117 10.219 1 98.62 445 THR A O 1
ATOM 3372 N N . ALA A 1 446 ? 4.766 -5.527 8.836 1 98.12 446 ALA A N 1
ATOM 3373 C CA . ALA A 1 446 ? 6.035 -6.195 8.555 1 98.12 446 ALA A CA 1
ATOM 3374 C C . ALA A 1 446 ? 6.867 -6.352 9.82 1 98.12 446 ALA A C 1
ATOM 3376 O O . ALA A 1 446 ? 7.445 -7.414 10.062 1 98.12 446 ALA A O 1
ATOM 3377 N N . ARG A 1 447 ? 6.902 -5.277 10.68 1 98 447 ARG A N 1
ATOM 3378 C CA . ARG A 1 447 ? 7.684 -5.328 11.906 1 98 447 ARG A CA 1
ATOM 3379 C C . ARG A 1 447 ? 7.117 -6.359 12.875 1 98 447 ARG A C 1
ATOM 3381 O O . ARG A 1 447 ? 7.867 -7.148 13.461 1 98 447 ARG A O 1
ATOM 3388 N N . LEU A 1 448 ? 5.836 -6.297 13.023 1 98.31 448 LEU A N 1
ATOM 3389 C CA . LEU A 1 448 ? 5.191 -7.227 13.945 1 98.31 448 LEU A CA 1
ATOM 3390 C C . LEU A 1 448 ? 5.367 -8.664 13.469 1 98.31 448 LEU A C 1
ATOM 3392 O O . LEU A 1 448 ? 5.539 -9.578 14.289 1 98.31 448 LEU A O 1
ATOM 3396 N N . PHE A 1 449 ? 5.348 -8.93 12.164 1 98.19 449 PHE A N 1
ATOM 3397 C CA . PHE A 1 449 ? 5.547 -10.266 11.625 1 98.19 449 PHE A CA 1
ATOM 3398 C C . PHE A 1 449 ? 6.957 -10.766 11.93 1 98.19 449 PHE A C 1
ATOM 3400 O O . PHE A 1 449 ? 7.129 -11.883 12.43 1 98.19 449 PHE A O 1
ATOM 3407 N N . ALA A 1 450 ? 7.91 -9.922 11.688 1 97.56 450 ALA A N 1
ATOM 3408 C CA . ALA A 1 450 ? 9.305 -10.305 11.898 1 97.56 450 ALA A CA 1
ATOM 3409 C C . ALA A 1 450 ? 9.578 -10.562 13.375 1 97.56 450 ALA A C 1
ATOM 3411 O O . ALA A 1 450 ? 10.242 -11.539 13.734 1 97.56 450 ALA A O 1
ATOM 3412 N N . GLU A 1 451 ? 9.031 -9.719 14.219 1 96.25 451 GLU A N 1
ATOM 3413 C CA . GLU A 1 451 ? 9.266 -9.82 15.656 1 96.25 451 GLU A CA 1
ATOM 3414 C C . GLU A 1 451 ? 8.609 -11.078 16.234 1 96.25 451 GLU A C 1
ATOM 3416 O O . GLU A 1 451 ? 9.062 -11.609 17.25 1 96.25 451 GLU A O 1
ATOM 3421 N N . ASN A 1 452 ? 7.57 -11.453 15.578 1 96.75 452 ASN A N 1
ATOM 3422 C CA . ASN A 1 452 ? 6.816 -12.602 16.062 1 96.75 452 ASN A CA 1
ATOM 3423 C C . ASN A 1 452 ? 7 -13.82 15.172 1 96.75 452 ASN A C 1
ATOM 3425 O O . ASN A 1 452 ? 6.148 -14.711 15.141 1 96.75 452 ASN A O 1
ATOM 3429 N N . PHE A 1 453 ? 8.039 -13.883 14.43 1 97.62 453 PHE A N 1
ATOM 3430 C CA . PHE A 1 453 ? 8.211 -14.93 13.43 1 97.62 453 PHE A CA 1
ATOM 3431 C C . PHE A 1 453 ? 8.227 -16.312 14.078 1 97.62 453 PHE A C 1
ATOM 3433 O O . PHE A 1 453 ? 7.59 -17.234 13.578 1 97.62 453 PHE A O 1
ATOM 3440 N N . GLU A 1 454 ? 8.914 -16.453 15.227 1 97.44 454 GLU A N 1
ATOM 3441 C CA . GLU A 1 454 ? 9.07 -17.766 15.844 1 97.44 454 GLU A CA 1
ATOM 3442 C C . GLU A 1 454 ? 7.715 -18.359 16.219 1 97.44 454 GLU A C 1
ATOM 3444 O O . GLU A 1 454 ? 7.367 -19.453 15.781 1 97.44 454 GLU A O 1
ATOM 3449 N N . PRO A 1 455 ? 6.91 -17.609 16.984 1 96.69 455 PRO A N 1
ATOM 3450 C CA . PRO A 1 455 ? 5.605 -18.188 17.297 1 96.69 455 PRO A CA 1
ATOM 3451 C C . PRO A 1 455 ? 4.727 -18.359 16.062 1 96.69 455 PRO A C 1
ATOM 3453 O O . PRO A 1 455 ? 3.922 -19.297 16 1 96.69 455 PRO A O 1
ATOM 3456 N N . ILE A 1 456 ? 4.805 -17.516 15.094 1 96.69 456 ILE A N 1
ATOM 3457 C CA . ILE A 1 456 ? 4.035 -17.641 13.867 1 96.69 456 ILE A CA 1
ATOM 3458 C C . ILE A 1 456 ? 4.469 -18.906 13.117 1 96.69 456 ILE A C 1
ATOM 3460 O O . ILE A 1 456 ? 3.629 -19.672 12.641 1 96.69 456 ILE A O 1
ATOM 3464 N N . PHE A 1 457 ? 5.805 -19.125 13.008 1 96.81 457 PHE A N 1
ATOM 3465 C CA . PHE A 1 457 ? 6.352 -20.312 12.359 1 96.81 457 PHE A CA 1
ATOM 3466 C C . PHE A 1 457 ? 5.953 -21.578 13.109 1 96.81 457 PHE A C 1
ATOM 3468 O O . PHE A 1 457 ? 5.582 -22.578 12.5 1 96.81 457 PHE A O 1
ATOM 3475 N N . ASP A 1 458 ? 5.98 -21.516 14.445 1 96.31 458 ASP A N 1
ATOM 3476 C CA . ASP A 1 458 ? 5.566 -22.656 15.266 1 96.31 458 ASP A CA 1
ATOM 3477 C C . ASP A 1 458 ? 4.105 -23.016 15.008 1 96.31 458 ASP A C 1
ATOM 3479 O O . ASP A 1 458 ? 3.756 -24.188 14.922 1 96.31 458 ASP A O 1
ATOM 3483 N N . ARG A 1 459 ? 3.311 -22 14.906 1 93 459 ARG A N 1
ATOM 3484 C CA . ARG A 1 459 ? 1.896 -22.219 14.617 1 93 459 ARG A CA 1
ATOM 3485 C C . ARG A 1 459 ? 1.71 -22.859 13.25 1 93 459 ARG A C 1
ATOM 3487 O O . ARG A 1 459 ? 0.85 -23.719 13.078 1 93 459 ARG A O 1
ATOM 3494 N N . LEU A 1 460 ? 2.465 -22.406 12.266 1 93.81 460 LEU A N 1
ATOM 3495 C CA . LEU A 1 460 ? 2.414 -22.984 10.922 1 93.81 460 LEU A CA 1
ATOM 3496 C C . LEU A 1 460 ? 2.797 -24.453 10.945 1 93.81 460 LEU A C 1
ATOM 3498 O O . LEU A 1 460 ? 2.105 -25.281 10.359 1 93.81 460 LEU A O 1
ATOM 3502 N N . VAL A 1 461 ? 3.857 -24.766 11.641 1 93.19 461 VAL A N 1
ATOM 3503 C CA . VAL A 1 461 ? 4.352 -26.141 11.727 1 93.19 461 VAL A CA 1
ATOM 3504 C C . VAL A 1 461 ? 3.318 -27.016 12.438 1 93.19 461 VAL A C 1
ATOM 3506 O O . VAL A 1 461 ? 3.059 -28.141 12.016 1 93.19 461 VAL A O 1
ATOM 3509 N N . ALA A 1 462 ? 2.602 -26.453 13.438 1 91.69 462 ALA A N 1
ATOM 3510 C CA . ALA A 1 462 ? 1.66 -27.219 14.258 1 91.69 462 ALA A CA 1
ATOM 3511 C C . ALA A 1 462 ? 0.296 -27.312 13.578 1 91.69 462 ALA A C 1
ATOM 3513 O O . ALA A 1 462 ? -0.556 -28.094 13.992 1 91.69 462 ALA A O 1
ATOM 3514 N N . TRP A 1 463 ? 0.106 -26.531 12.586 1 87.88 463 TRP A N 1
ATOM 3515 C CA . TRP A 1 463 ? -1.195 -26.438 11.938 1 87.88 463 TRP A CA 1
ATOM 3516 C C . TRP A 1 463 ? -1.571 -27.766 11.289 1 87.88 463 TRP A C 1
ATOM 3518 O O . TRP A 1 463 ? -0.826 -28.297 10.469 1 87.88 463 TRP A O 1
ATOM 3528 N N . GLU A 1 464 ? -2.762 -28.406 11.711 1 80.62 464 GLU A N 1
ATOM 3529 C CA . GLU A 1 464 ? -3.201 -29.703 11.203 1 80.62 464 GLU A CA 1
ATOM 3530 C C . GLU A 1 464 ? -4.676 -29.672 10.812 1 80.62 464 GLU A C 1
ATOM 3532 O O . GLU A 1 464 ? -5.32 -30.719 10.719 1 80.62 464 GLU A O 1
ATOM 3537 N N . GLU A 1 465 ? -5.23 -28.562 10.648 1 67.81 465 GLU A N 1
ATOM 3538 C CA . GLU A 1 465 ? -6.68 -28.422 10.531 1 67.81 465 GLU A CA 1
ATOM 3539 C C . GLU A 1 465 ? -7.164 -28.828 9.141 1 67.81 465 GLU A C 1
ATOM 3541 O O . GLU A 1 465 ? -8.32 -29.219 8.969 1 67.81 465 GLU A O 1
ATOM 3546 N N . GLU A 1 466 ? -6.359 -28.75 8.133 1 66.19 466 GLU A N 1
ATOM 3547 C CA . GLU A 1 466 ? -6.965 -29.016 6.828 1 66.19 466 GLU A CA 1
ATOM 3548 C C . GLU A 1 466 ? -6.375 -30.266 6.184 1 66.19 466 GLU A C 1
ATOM 3550 O O . GLU A 1 466 ? -5.418 -30.188 5.406 1 66.19 466 GLU A O 1
ATOM 3555 N N . HIS A 1 467 ? -7.062 -31.328 6.602 1 74.06 467 HIS A N 1
ATOM 3556 C CA . HIS A 1 467 ? -6.754 -32.562 5.906 1 74.06 467 HIS A CA 1
ATOM 3557 C C . HIS A 1 467 ? -7.531 -32.688 4.598 1 74.06 467 HIS A C 1
ATOM 3559 O O . HIS A 1 467 ? -8.625 -33.25 4.562 1 74.06 467 HIS A O 1
ATOM 3565 N N . GLU A 1 468 ? -6.914 -32.156 3.584 1 78.88 468 GLU A N 1
ATOM 3566 C CA . GLU A 1 468 ? -7.531 -31.984 2.271 1 78.88 468 GLU A CA 1
ATOM 3567 C C . GLU A 1 468 ? -8.07 -33.312 1.743 1 78.88 468 GLU A C 1
ATOM 3569 O O . GLU A 1 468 ? -9.102 -33.344 1.066 1 78.88 468 GLU A O 1
ATOM 3574 N N . LEU A 1 469 ? -7.484 -34.469 2.168 1 83.06 469 LEU A N 1
ATOM 3575 C CA . LEU A 1 469 ? -7.812 -35.75 1.525 1 83.06 469 LEU A CA 1
ATOM 3576 C C . LEU A 1 469 ? -8.609 -36.625 2.465 1 83.06 469 LEU A C 1
ATOM 3578 O O . LEU A 1 469 ? -8.781 -37.844 2.197 1 83.06 469 LEU A O 1
ATOM 3582 N N . GLN A 1 470 ? -9.078 -36.031 3.557 1 81.12 470 GLN A N 1
ATOM 3583 C CA . GLN A 1 470 ? -9.781 -36.812 4.566 1 81.12 470 GLN A CA 1
ATOM 3584 C C . GLN A 1 470 ? -10.961 -37.594 3.955 1 81.12 470 GLN A C 1
ATOM 3586 O O . GLN A 1 470 ? -11.258 -38.719 4.363 1 81.12 470 GLN A O 1
ATOM 3591 N N . ASP A 1 471 ? -11.547 -37.062 2.91 1 80.94 471 ASP A N 1
ATOM 3592 C CA . ASP A 1 471 ? -12.75 -37.656 2.338 1 80.94 471 ASP A CA 1
ATOM 3593 C C . ASP A 1 471 ? -12.414 -38.469 1.088 1 80.94 471 ASP A C 1
ATOM 3595 O O . ASP A 1 471 ? -13.289 -38.719 0.251 1 80.94 471 ASP A O 1
ATOM 3599 N N . THR A 1 472 ? -11.164 -38.812 0.949 1 84.44 472 THR A N 1
ATOM 3600 C CA . THR A 1 472 ? -10.75 -39.594 -0.212 1 84.44 472 THR A CA 1
ATOM 3601 C C . THR A 1 472 ? -10.102 -40.906 0.22 1 84.44 472 THR A C 1
ATOM 3603 O O . THR A 1 472 ? -9.812 -41.094 1.402 1 84.44 472 THR A O 1
ATOM 3606 N N . ALA A 1 473 ? -9.906 -41.75 -0.712 1 80.81 473 ALA A N 1
ATOM 3607 C CA . ALA A 1 473 ? -9.281 -43.062 -0.462 1 80.81 473 ALA A CA 1
ATOM 3608 C C . ALA A 1 473 ? -7.797 -42.906 -0.15 1 80.81 473 ALA A C 1
ATOM 3610 O O . ALA A 1 473 ? -7.152 -43.844 0.306 1 80.81 473 ALA A O 1
ATOM 3611 N N . PHE A 1 474 ? -7.336 -41.719 -0.254 1 84.44 474 PHE A N 1
ATOM 3612 C CA . PHE A 1 474 ? -5.902 -41.5 -0.094 1 84.44 474 PHE A CA 1
ATOM 3613 C C . PHE A 1 474 ? -5.598 -40.781 1.22 1 84.44 474 PHE A C 1
ATOM 3615 O O . PHE A 1 474 ? -4.508 -40.25 1.4 1 84.44 474 PHE A O 1
ATOM 3622 N N . TYR A 1 475 ? -6.695 -40.781 2.047 1 79.31 475 TYR A N 1
ATOM 3623 C CA . TYR A 1 475 ? -6.422 -40.281 3.379 1 79.31 475 TYR A CA 1
ATOM 3624 C C . TYR A 1 475 ? -5.406 -41.156 4.109 1 79.31 475 TYR A C 1
ATOM 3626 O O . TYR A 1 475 ? -5.539 -42.375 4.137 1 79.31 475 TYR A O 1
ATOM 3634 N N . ALA A 1 476 ? -4.246 -40.688 4.316 1 68.5 476 ALA A N 1
ATOM 3635 C CA . ALA A 1 476 ? -3.25 -41.406 5.098 1 68.5 476 ALA A CA 1
ATOM 3636 C C . ALA A 1 476 ? -2.928 -40.688 6.395 1 68.5 476 ALA A C 1
ATOM 3638 O O . ALA A 1 476 ? -2.656 -39.469 6.383 1 68.5 476 ALA A O 1
ATOM 3639 N N . PRO A 1 477 ? -3.324 -41.344 7.562 1 57.97 477 PRO A N 1
ATOM 3640 C CA . PRO A 1 477 ? -3.041 -40.688 8.852 1 57.97 477 PRO A CA 1
ATOM 3641 C C . PRO A 1 477 ? -1.608 -40.188 8.953 1 57.97 477 PRO A C 1
ATOM 3643 O O . PRO A 1 477 ? -0.748 -40.562 8.164 1 57.97 477 PRO A O 1
ATOM 3646 N N . ASP A 1 478 ? -1.267 -39.156 9.812 1 54.28 478 ASP A N 1
ATOM 3647 C CA . ASP A 1 478 ? -0.114 -38.281 10.07 1 54.28 478 ASP A CA 1
ATOM 3648 C C . ASP A 1 478 ? 1.191 -39.062 9.945 1 54.28 478 ASP A C 1
ATOM 3650 O O . ASP A 1 478 ? 2.188 -38.562 9.438 1 54.28 478 ASP A O 1
ATOM 3654 N N . TYR A 1 479 ? 1.221 -40.312 10.516 1 44.28 479 TYR A N 1
ATOM 3655 C CA . TYR A 1 479 ? 2.504 -40.969 10.664 1 44.28 479 TYR A CA 1
ATOM 3656 C C . TYR A 1 479 ? 3.062 -41.406 9.312 1 44.28 479 TYR A C 1
ATOM 3658 O O . TYR A 1 479 ? 4.277 -41.531 9.148 1 44.28 479 TYR A O 1
ATOM 3666 N N . VAL A 1 480 ? 2.213 -41.656 8.391 1 46.59 480 VAL A N 1
ATOM 3667 C CA . VAL A 1 480 ? 2.699 -42.094 7.09 1 46.59 480 VAL A CA 1
ATOM 3668 C C . VAL A 1 480 ? 3.473 -40.969 6.414 1 46.59 480 VAL A C 1
ATOM 3670 O O . VAL A 1 480 ? 4.492 -41.219 5.762 1 46.59 480 VAL A O 1
ATOM 3673 N N . ASN A 1 481 ? 2.957 -39.781 6.434 1 45.97 481 ASN A N 1
ATOM 3674 C CA . ASN A 1 481 ? 3.664 -38.656 5.805 1 45.97 481 ASN A CA 1
ATOM 3675 C C . ASN A 1 481 ? 4.969 -38.344 6.531 1 45.97 481 ASN A C 1
ATOM 3677 O O . ASN A 1 481 ? 5.844 -37.688 5.977 1 45.97 481 ASN A O 1
ATOM 3681 N N . ARG A 1 482 ? 5.113 -38.531 7.801 1 46.47 482 ARG A N 1
ATOM 3682 C CA . ARG A 1 482 ? 6.348 -38.312 8.547 1 46.47 482 ARG A CA 1
ATOM 3683 C C . ARG A 1 482 ? 7.379 -39.406 8.227 1 46.47 482 ARG A C 1
ATOM 3685 O O . ARG A 1 482 ? 8.586 -39.156 8.258 1 46.47 482 ARG A O 1
ATOM 3692 N N . THR A 1 483 ? 6.957 -40.688 8.203 1 39.12 483 THR A N 1
ATOM 3693 C CA . THR A 1 483 ? 7.902 -41.781 8.102 1 39.12 483 THR A CA 1
ATOM 3694 C C . THR A 1 483 ? 8.234 -42.062 6.637 1 39.12 483 THR A C 1
ATOM 3696 O O . THR A 1 483 ? 9.188 -42.812 6.344 1 39.12 483 THR A O 1
ATOM 3699 N N . GLY A 1 484 ? 7.383 -41.875 5.715 1 38.09 484 GLY A N 1
ATOM 3700 C CA . GLY A 1 484 ? 7.711 -42.312 4.367 1 38.09 484 GLY A CA 1
ATOM 3701 C C . GLY A 1 484 ? 8.703 -41.406 3.67 1 38.09 484 GLY A C 1
ATOM 3702 O O . GLY A 1 484 ? 8.82 -41.406 2.443 1 38.09 484 GLY A O 1
ATOM 3703 N N . ARG A 1 485 ? 9.375 -40.438 4.297 1 37.44 485 ARG A N 1
ATOM 3704 C CA . ARG A 1 485 ? 10.539 -39.844 3.65 1 37.44 485 ARG A CA 1
ATOM 3705 C C . ARG A 1 485 ? 11.648 -40.875 3.465 1 37.44 485 ARG A C 1
ATOM 3707 O O . ARG A 1 485 ? 11.938 -41.656 4.371 1 37.44 485 ARG A O 1
ATOM 3714 N N . MET B 1 1 ? -54.781 5.613 -36.469 1 23.27 1 MET B N 1
ATOM 3715 C CA . MET B 1 1 ? -54 4.473 -35.969 1 23.27 1 MET B CA 1
ATOM 3716 C C . MET B 1 1 ? -52.688 4.934 -35.344 1 23.27 1 MET B C 1
ATOM 3718 O O . MET B 1 1 ? -51.75 5.309 -36.062 1 23.27 1 MET B O 1
ATOM 3722 N N . ARG B 1 2 ? -52.688 5.605 -34.125 1 25.75 2 ARG B N 1
ATOM 3723 C CA . ARG B 1 2 ? -51.656 6.293 -33.375 1 25.75 2 ARG B CA 1
ATOM 3724 C C . ARG B 1 2 ? -50.625 5.309 -32.812 1 25.75 2 ARG B C 1
ATOM 3726 O O . ARG B 1 2 ? -50.969 4.383 -32.094 1 25.75 2 ARG B O 1
ATOM 3733 N N . SER B 1 3 ? -49.656 4.934 -33.719 1 27.44 3 SER B N 1
ATOM 3734 C CA . SER B 1 3 ? -48.562 4.016 -33.438 1 27.44 3 SER B CA 1
ATOM 3735 C C . SER B 1 3 ? -47.844 4.398 -32.125 1 27.44 3 SER B C 1
ATOM 3737 O O . SER B 1 3 ? -47.438 5.547 -31.953 1 27.44 3 SER B O 1
ATOM 3739 N N . ASP B 1 4 ? -48.281 3.811 -31.016 1 29.77 4 ASP B N 1
ATOM 3740 C CA . ASP B 1 4 ? -47.812 3.924 -29.641 1 29.77 4 ASP B CA 1
ATOM 3741 C C . ASP B 1 4 ? -46.312 3.666 -29.547 1 29.77 4 ASP B C 1
ATOM 3743 O O . ASP B 1 4 ? -45.844 2.557 -29.828 1 29.77 4 ASP B O 1
ATOM 3747 N N . ALA B 1 5 ? -45.406 4.637 -29.922 1 29.98 5 ALA B N 1
ATOM 3748 C CA . ALA B 1 5 ? -43.969 4.734 -29.719 1 29.98 5 ALA B CA 1
ATOM 3749 C C . ALA B 1 5 ? -43.594 4.371 -28.281 1 29.98 5 ALA B C 1
ATOM 3751 O O . ALA B 1 5 ? -43.688 5.211 -27.375 1 29.98 5 ALA B O 1
ATOM 3752 N N . ALA B 1 6 ? -44.219 3.248 -27.703 1 31.69 6 ALA B N 1
ATOM 3753 C CA . ALA B 1 6 ? -43.688 2.85 -26.391 1 31.69 6 ALA B CA 1
ATOM 3754 C C . ALA B 1 6 ? -42.156 2.824 -26.406 1 31.69 6 ALA B C 1
ATOM 3756 O O . ALA B 1 6 ? -41.562 2.039 -27.141 1 31.69 6 ALA B O 1
ATOM 3757 N N . THR B 1 7 ? -41.5 3.916 -26.312 1 34.31 7 THR B N 1
ATOM 3758 C CA . THR B 1 7 ? -40.062 4.059 -26.109 1 34.31 7 THR B CA 1
ATOM 3759 C C . THR B 1 7 ? -39.562 3.066 -25.078 1 34.31 7 THR B C 1
ATOM 3761 O O . THR B 1 7 ? -39.938 3.135 -23.906 1 34.31 7 THR B O 1
ATOM 3764 N N . GLY B 1 8 ? -39.531 1.735 -25.328 1 33.62 8 GLY B N 1
ATOM 3765 C CA . GLY B 1 8 ? -39 0.676 -24.5 1 33.62 8 GLY B CA 1
ATOM 3766 C C . GLY B 1 8 ? -37.719 1.077 -23.75 1 33.62 8 GLY B C 1
ATOM 3767 O O . GLY B 1 8 ? -36.688 1.37 -24.375 1 33.62 8 GLY B O 1
ATOM 3768 N N . THR B 1 9 ? -37.75 1.76 -22.625 1 37.59 9 THR B N 1
ATOM 3769 C CA . THR B 1 9 ? -36.625 2 -21.719 1 37.59 9 THR B CA 1
ATOM 3770 C C . THR B 1 9 ? -35.781 0.739 -21.531 1 37.59 9 THR B C 1
ATOM 3772 O O . THR B 1 9 ? -36.281 -0.27 -21.016 1 37.59 9 THR B O 1
ATOM 3775 N N . THR B 1 10 ? -35.031 0.197 -22.375 1 41.72 10 THR B N 1
ATOM 3776 C CA . THR B 1 10 ? -34.094 -0.924 -22.359 1 41.72 10 THR B CA 1
ATOM 3777 C C . THR B 1 10 ? -33.375 -0.99 -21.016 1 41.72 10 THR B C 1
ATOM 3779 O O . THR B 1 10 ? -32.719 -0.029 -20.609 1 41.72 10 THR B O 1
ATOM 3782 N N . SER B 1 11 ? -33.844 -1.673 -19.969 1 48.78 11 SER B N 1
ATOM 3783 C CA . SER B 1 11 ? -33.281 -1.972 -18.641 1 48.78 11 SER B CA 1
ATOM 3784 C C . SER B 1 11 ? -31.797 -2.264 -18.703 1 48.78 11 SER B C 1
ATOM 3786 O O . SER B 1 11 ? -31.359 -3.107 -19.484 1 48.78 11 SER B O 1
ATOM 3788 N N . GLU B 1 12 ? -30.969 -1.435 -18.344 1 66.38 12 GLU B N 1
ATOM 3789 C CA . GLU B 1 12 ? -29.516 -1.548 -18.312 1 66.38 12 GLU B CA 1
ATOM 3790 C C . GLU B 1 12 ? -29.078 -2.908 -17.766 1 66.38 12 GLU B C 1
ATOM 3792 O O . GLU B 1 12 ? -29.656 -3.406 -16.797 1 66.38 12 GLU B O 1
ATOM 3797 N N . THR B 1 13 ? -28.234 -3.748 -18.562 1 79.69 13 THR B N 1
ATOM 3798 C CA . THR B 1 13 ? -27.719 -5.027 -18.109 1 79.69 13 THR B CA 1
ATOM 3799 C C . THR B 1 13 ? -27.016 -4.879 -16.75 1 79.69 13 THR B C 1
ATOM 3801 O O . THR B 1 13 ? -26.688 -3.766 -16.344 1 79.69 13 THR B O 1
ATOM 3804 N N . GLY B 1 14 ? -27.172 -5.871 -16 1 92.75 14 GLY B N 1
ATOM 3805 C CA . GLY B 1 14 ? -26.484 -5.898 -14.719 1 92.75 14 GLY B CA 1
ATOM 3806 C C . GLY B 1 14 ? -25.047 -5.426 -14.797 1 92.75 14 GLY B C 1
ATOM 3807 O O . GLY B 1 14 ? -24.594 -4.648 -13.961 1 92.75 14 GLY B O 1
ATOM 3808 N N . LEU B 1 15 ? -24.406 -5.699 -15.938 1 95.44 15 LEU B N 1
ATOM 3809 C CA . LEU B 1 15 ? -23 -5.344 -16.094 1 95.44 15 LEU B CA 1
ATOM 3810 C C . LEU B 1 15 ? -22.844 -3.857 -16.391 1 95.44 15 LEU B C 1
ATOM 3812 O O . LEU B 1 15 ? -21.906 -3.215 -15.914 1 95.44 15 LEU B O 1
ATOM 3816 N N . ALA B 1 16 ? -23.703 -3.295 -17.219 1 96.56 16 ALA B N 1
ATOM 3817 C CA . ALA B 1 16 ? -23.656 -1.861 -17.5 1 96.56 16 ALA B CA 1
ATOM 3818 C C . ALA B 1 16 ? -23.844 -1.044 -16.234 1 96.56 16 ALA B C 1
ATOM 3820 O O . ALA B 1 16 ? -23.188 -0.023 -16.031 1 96.56 16 ALA B O 1
ATOM 3821 N N . ARG B 1 17 ? -24.766 -1.501 -15.43 1 97.19 17 ARG B N 1
ATOM 3822 C CA . ARG B 1 17 ? -25 -0.836 -14.156 1 97.19 17 ARG B CA 1
ATOM 3823 C C . ARG B 1 17 ? -23.766 -0.921 -13.266 1 97.19 17 ARG B C 1
ATOM 3825 O O . ARG B 1 17 ? -23.391 0.052 -12.602 1 97.19 17 ARG B O 1
ATOM 3832 N N . LEU B 1 18 ? -23.125 -2.139 -13.227 1 98.12 18 LEU B N 1
ATOM 3833 C CA . LEU B 1 18 ? -21.922 -2.309 -12.438 1 98.12 18 LEU B CA 1
ATOM 3834 C C . LEU B 1 18 ? -20.812 -1.397 -12.938 1 98.12 18 LEU B C 1
ATOM 3836 O O . LEU B 1 18 ? -20.094 -0.782 -12.148 1 98.12 18 LEU B O 1
ATOM 3840 N N . GLU B 1 19 ? -20.688 -1.273 -14.211 1 98.31 19 GLU B N 1
ATOM 3841 C CA . GLU B 1 19 ? -19.641 -0.443 -14.797 1 98.31 19 GLU B CA 1
ATOM 3842 C C . GLU B 1 19 ? -19.844 1.03 -14.453 1 98.31 19 GLU B C 1
ATOM 3844 O O . GLU B 1 19 ? -18.891 1.758 -14.203 1 98.31 19 GLU B O 1
ATOM 3849 N N . ARG B 1 20 ? -21.062 1.499 -14.391 1 97.88 20 ARG B N 1
ATOM 3850 C CA . ARG B 1 20 ? -21.359 2.85 -13.922 1 97.88 20 ARG B CA 1
ATOM 3851 C C . ARG B 1 20 ? -20.984 3.008 -12.453 1 97.88 20 ARG B C 1
ATOM 3853 O O . ARG B 1 20 ? -20.453 4.043 -12.047 1 97.88 20 ARG B O 1
ATOM 3860 N N . GLN B 1 21 ? -21.297 1.941 -11.703 1 97.81 21 GLN B N 1
ATOM 3861 C CA . GLN B 1 21 ? -20.938 1.966 -10.297 1 97.81 21 GLN B CA 1
ATOM 3862 C C . GLN B 1 21 ? -19.422 2.049 -10.117 1 97.81 21 GLN B C 1
ATOM 3864 O O . GLN B 1 21 ? -18.922 2.742 -9.227 1 97.81 21 GLN B O 1
ATOM 3869 N N . VAL B 1 22 ? -18.688 1.283 -10.938 1 98.62 22 VAL B N 1
ATOM 3870 C CA . VAL B 1 22 ? -17.219 1.341 -10.891 1 98.62 22 VAL B CA 1
ATOM 3871 C C . VAL B 1 22 ? -16.75 2.771 -11.156 1 98.62 22 VAL B C 1
ATOM 3873 O O . VAL B 1 22 ? -15.898 3.289 -10.438 1 98.62 22 VAL B O 1
ATOM 3876 N N . ALA B 1 23 ? -17.344 3.422 -12.148 1 98.31 23 ALA B N 1
ATOM 3877 C CA . ALA B 1 23 ? -16.984 4.805 -12.461 1 98.31 23 ALA B CA 1
ATOM 3878 C C . ALA B 1 23 ? -17.281 5.73 -11.289 1 98.31 23 ALA B C 1
ATOM 3880 O O . ALA B 1 23 ? -16.484 6.602 -10.953 1 98.31 23 ALA B O 1
ATOM 3881 N N . ASP B 1 24 ? -18.406 5.562 -10.648 1 97.44 24 ASP B N 1
ATOM 3882 C CA . ASP B 1 24 ? -18.797 6.363 -9.492 1 97.44 24 ASP B CA 1
ATOM 3883 C C . ASP B 1 24 ? -17.828 6.129 -8.32 1 97.44 24 ASP B C 1
ATOM 3885 O O . ASP B 1 24 ? -17.438 7.078 -7.637 1 97.44 24 ASP B O 1
ATOM 3889 N N . ASP B 1 25 ? -17.531 4.84 -8.102 1 98.38 25 ASP B N 1
ATOM 3890 C CA . ASP B 1 25 ? -16.625 4.492 -7.02 1 98.38 25 ASP B CA 1
ATOM 3891 C C . ASP B 1 25 ? -15.242 5.117 -7.25 1 98.38 25 ASP B C 1
ATOM 3893 O O . ASP B 1 25 ? -14.648 5.676 -6.328 1 98.38 25 ASP B O 1
ATOM 3897 N N . LEU B 1 26 ? -14.766 5.004 -8.492 1 98.25 26 LEU B N 1
ATOM 3898 C CA . LEU B 1 26 ? -13.484 5.617 -8.836 1 98.25 26 LEU B CA 1
ATOM 3899 C C . LEU B 1 26 ? -13.547 7.129 -8.656 1 98.25 26 LEU B C 1
ATOM 3901 O O . LEU B 1 26 ? -12.602 7.734 -8.141 1 98.25 26 LEU B O 1
ATOM 3905 N N . GLY B 1 27 ? -14.648 7.762 -9.016 1 96.94 27 GLY B N 1
ATOM 3906 C CA . GLY B 1 27 ? -14.844 9.188 -8.805 1 96.94 27 GLY B CA 1
ATOM 3907 C C . GLY B 1 27 ? -14.82 9.578 -7.34 1 96.94 27 GLY B C 1
ATOM 3908 O O . GLY B 1 27 ? -14.18 10.57 -6.969 1 96.94 27 GLY B O 1
ATOM 3909 N N . ALA B 1 28 ? -15.477 8.773 -6.516 1 96.88 28 ALA B N 1
ATOM 3910 C CA . ALA B 1 28 ? -15.531 9.039 -5.078 1 96.88 28 ALA B CA 1
ATOM 3911 C C . ALA B 1 28 ? -14.141 8.945 -4.449 1 96.88 28 ALA B C 1
ATOM 3913 O O . ALA B 1 28 ? -13.859 9.617 -3.457 1 96.88 28 ALA B O 1
ATOM 3914 N N . LEU B 1 29 ? -13.266 8.195 -5.082 1 97.88 29 LEU B N 1
ATOM 3915 C CA . LEU B 1 29 ? -11.93 7.973 -4.539 1 97.88 29 LEU B CA 1
ATOM 3916 C C . LEU B 1 29 ? -10.898 8.859 -5.234 1 97.88 29 LEU B C 1
ATOM 3918 O O . LEU B 1 29 ? -9.711 8.82 -4.906 1 97.88 29 LEU B O 1
ATOM 3922 N N . ASN B 1 30 ? -11.305 9.664 -6.176 1 96.5 30 ASN B N 1
ATOM 3923 C CA . ASN B 1 30 ? -10.43 10.508 -6.977 1 96.5 30 ASN B CA 1
ATOM 3924 C C . ASN B 1 30 ? -9.359 9.688 -7.691 1 96.5 30 ASN B C 1
ATOM 3926 O O . ASN B 1 30 ? -8.172 10.031 -7.645 1 96.5 30 ASN B O 1
ATOM 3930 N N . LEU B 1 31 ? -9.789 8.562 -8.281 1 97.25 31 LEU B N 1
ATOM 3931 C CA . LEU B 1 31 ? -8.898 7.684 -9.031 1 97.25 31 LEU B CA 1
ATOM 3932 C C . LEU B 1 31 ? -9.266 7.668 -10.508 1 97.25 31 LEU B C 1
ATOM 3934 O O . LEU B 1 31 ? -10.445 7.781 -10.867 1 97.25 31 LEU B O 1
ATOM 3938 N N . PRO B 1 32 ? -8.383 7.512 -11.398 1 97.38 32 PRO B N 1
ATOM 3939 C CA . PRO B 1 32 ? -6.953 7.395 -11.117 1 97.38 32 PRO B CA 1
ATOM 3940 C C . PRO B 1 32 ? -6.312 8.734 -10.75 1 97.38 32 PRO B C 1
ATOM 3942 O O . PRO B 1 32 ? -6.863 9.789 -11.062 1 97.38 32 PRO B O 1
ATOM 3945 N N . TRP B 1 33 ? -5.129 8.68 -10.047 1 97.19 33 TRP B N 1
ATOM 3946 C CA . TRP B 1 33 ? -4.332 9.875 -9.805 1 97.19 33 TRP B CA 1
ATOM 3947 C C . TRP B 1 33 ? -3.93 10.531 -11.125 1 97.19 33 TRP B C 1
ATOM 3949 O O . TRP B 1 33 ? -3.893 9.875 -12.164 1 97.19 33 TRP B O 1
ATOM 3959 N N . ARG B 1 34 ? -3.668 11.805 -11.031 1 94.31 34 ARG B N 1
ATOM 3960 C CA . ARG B 1 34 ? -3.193 12.531 -12.211 1 94.31 34 ARG B CA 1
ATOM 3961 C C . ARG B 1 34 ? -1.845 11.992 -12.68 1 94.31 34 ARG B C 1
ATOM 3963 O O . ARG B 1 34 ? -0.996 11.633 -11.859 1 94.31 34 ARG B O 1
ATOM 3970 N N . ASP B 1 35 ? -1.689 12.016 -13.984 1 95.25 35 ASP B N 1
ATOM 3971 C CA . ASP B 1 35 ? -0.414 11.617 -14.57 1 95.25 35 ASP B CA 1
ATOM 3972 C C . ASP B 1 35 ? 0.723 12.5 -14.062 1 95.25 35 ASP B C 1
ATOM 3974 O O . ASP B 1 35 ? 0.585 13.727 -14 1 95.25 35 ASP B O 1
ATOM 3978 N N . TRP B 1 36 ? 1.841 11.945 -13.672 1 95.94 36 TRP B N 1
ATOM 3979 C CA . TRP B 1 36 ? 2.881 12.742 -13.023 1 95.94 36 TRP B CA 1
ATOM 3980 C C . TRP B 1 36 ? 4.262 12.367 -13.562 1 95.94 36 TRP B C 1
ATOM 3982 O O . TRP B 1 36 ? 5.238 13.086 -13.32 1 95.94 36 TRP B O 1
ATOM 3992 N N . VAL B 1 37 ? 4.418 11.211 -14.289 1 96.94 37 VAL B N 1
ATOM 3993 C CA . VAL B 1 37 ? 5.707 10.773 -14.805 1 96.94 37 VAL B CA 1
ATOM 3994 C C . VAL B 1 37 ? 6.051 11.539 -16.078 1 96.94 37 VAL B C 1
ATOM 3996 O O . VAL B 1 37 ? 5.277 11.531 -17.047 1 96.94 37 VAL B O 1
ATOM 3999 N N . PRO B 1 38 ? 7.195 12.164 -16.109 1 94.62 38 PRO B N 1
ATOM 4000 C CA . PRO B 1 38 ? 7.586 12.859 -17.328 1 94.62 38 PRO B CA 1
ATOM 4001 C C . PRO B 1 38 ? 7.684 11.93 -18.547 1 94.62 38 PRO B C 1
ATOM 4003 O O . PRO B 1 38 ? 8.289 10.859 -18.453 1 94.62 38 PRO B O 1
ATOM 4006 N N . ALA B 1 39 ? 7.105 12.336 -19.594 1 87.56 39 ALA B N 1
ATOM 4007 C CA . ALA B 1 39 ? 7.066 11.523 -20.797 1 87.56 39 ALA B CA 1
ATOM 4008 C C . ALA B 1 39 ? 8.398 11.586 -21.547 1 87.56 39 ALA B C 1
ATOM 4010 O O . ALA B 1 39 ? 9.078 12.617 -21.531 1 87.56 39 ALA B O 1
ATOM 4011 N N . GLU B 1 40 ? 8.805 10.453 -22.047 1 90.25 40 GLU B N 1
ATOM 4012 C CA . GLU B 1 40 ? 9.922 10.344 -22.969 1 90.25 40 GLU B CA 1
ATOM 4013 C C . GLU B 1 40 ? 9.5 9.656 -24.266 1 90.25 40 GLU B C 1
ATOM 4015 O O . GLU B 1 40 ? 8.656 8.758 -24.25 1 90.25 40 GLU B O 1
ATOM 4020 N N . GLU B 1 41 ? 10.047 10.094 -25.344 1 89.62 41 GLU B N 1
ATOM 4021 C CA . GLU B 1 41 ? 9.648 9.57 -26.641 1 89.62 41 GLU B CA 1
ATOM 4022 C C . GLU B 1 41 ? 10.086 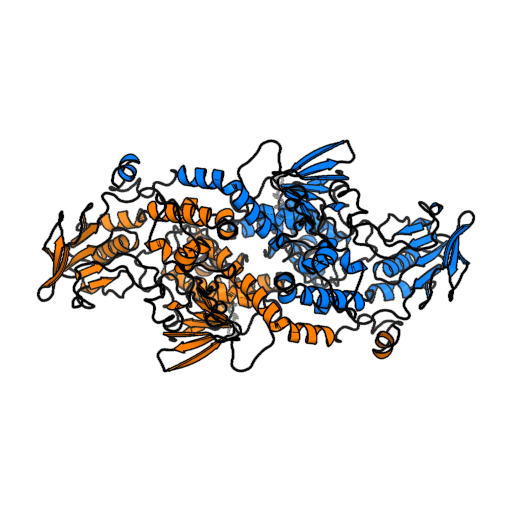8.117 -26.812 1 89.62 41 GLU B C 1
ATOM 4024 O O . GLU B 1 41 ? 11.211 7.762 -26.469 1 89.62 41 GLU B O 1
ATOM 4029 N N . ASP B 1 42 ? 9.234 7.281 -27.266 1 91.94 42 ASP B N 1
ATOM 4030 C CA . ASP B 1 42 ? 9.445 5.914 -27.734 1 91.94 42 ASP B CA 1
ATOM 4031 C C . ASP B 1 42 ? 9.938 5.02 -26.594 1 91.94 42 ASP B C 1
ATOM 4033 O O . ASP B 1 42 ? 10.719 4.094 -26.828 1 91.94 42 ASP B O 1
ATOM 4037 N N . ILE B 1 43 ? 9.672 5.383 -25.375 1 97.06 43 ILE B N 1
ATOM 4038 C CA . ILE B 1 43 ? 10.023 4.539 -24.234 1 97.06 43 ILE B CA 1
ATOM 4039 C C . ILE B 1 43 ? 8.844 4.445 -23.281 1 97.06 43 ILE B C 1
ATOM 4041 O O . ILE B 1 43 ? 8.195 5.449 -22.984 1 97.06 43 ILE B O 1
ATOM 4045 N N . LEU B 1 44 ? 8.43 3.27 -22.953 1 98.5 44 LEU B N 1
ATOM 4046 C CA . LEU B 1 44 ? 7.391 3.055 -21.938 1 98.5 44 LEU B CA 1
ATOM 4047 C C . LEU B 1 44 ? 7.934 3.299 -20.547 1 98.5 44 LEU B C 1
ATOM 4049 O O . LEU B 1 44 ? 9.117 3.061 -20.281 1 98.5 44 LEU B O 1
ATOM 4053 N N . ASP B 1 45 ? 7.078 3.826 -19.656 1 98.62 45 ASP B N 1
ATOM 4054 C CA . ASP B 1 45 ? 7.473 3.854 -18.25 1 98.62 45 ASP B CA 1
ATOM 4055 C C . ASP B 1 45 ? 7.633 2.439 -17.703 1 98.62 45 ASP B C 1
ATOM 4057 O O . ASP B 1 45 ? 8.609 2.145 -17 1 98.62 45 ASP B O 1
ATOM 4061 N N . VAL B 1 46 ? 6.605 1.578 -18.016 1 98.88 46 VAL B N 1
ATOM 4062 C CA . VAL B 1 46 ? 6.641 0.192 -17.562 1 98.88 46 VAL B CA 1
ATOM 4063 C C . VAL B 1 46 ? 6.09 -0.723 -18.656 1 98.88 46 VAL B C 1
ATOM 4065 O O . VAL B 1 46 ? 5.02 -0.462 -19.219 1 98.88 46 VAL B O 1
ATOM 4068 N N . ALA B 1 47 ? 6.82 -1.707 -19 1 98.94 47 ALA B N 1
ATOM 4069 C CA . ALA B 1 47 ? 6.32 -2.82 -19.812 1 98.94 47 ALA B CA 1
ATOM 4070 C C . ALA B 1 47 ? 6.07 -4.051 -18.953 1 98.94 47 ALA B C 1
ATOM 4072 O O . ALA B 1 47 ? 6.867 -4.371 -18.062 1 98.94 47 ALA B O 1
ATOM 4073 N N . ILE B 1 48 ? 4.949 -4.668 -19.188 1 98.94 48 ILE B N 1
ATOM 4074 C CA . ILE B 1 48 ? 4.598 -5.875 -18.438 1 98.94 48 ILE B CA 1
ATOM 4075 C C . ILE B 1 48 ? 4.512 -7.059 -19.406 1 98.94 48 ILE B C 1
ATOM 4077 O O . ILE B 1 48 ? 3.807 -7 -20.406 1 98.94 48 ILE B O 1
ATOM 4081 N N . LEU B 1 49 ? 5.297 -8.055 -19.109 1 98.88 49 LEU B N 1
ATOM 4082 C CA . LEU B 1 49 ? 5.246 -9.281 -19.891 1 98.88 49 LEU B CA 1
ATOM 4083 C C . LEU B 1 49 ? 4.34 -10.312 -19.219 1 98.88 49 LEU B C 1
ATOM 4085 O O . LEU B 1 49 ? 4.668 -10.836 -18.156 1 98.88 49 LEU B O 1
ATOM 4089 N N . GLY B 1 50 ? 3.229 -10.641 -19.875 1 98.56 50 GLY B N 1
ATOM 4090 C CA . GLY B 1 50 ? 2.18 -11.484 -19.328 1 98.56 50 GLY B CA 1
ATOM 4091 C C . GLY B 1 50 ? 0.91 -10.727 -19 1 98.56 50 GLY B C 1
ATOM 4092 O O . GLY B 1 50 ? 0.923 -9.828 -18.156 1 98.56 50 GLY B O 1
ATOM 4093 N N . ALA B 1 51 ? -0.18 -11.109 -19.672 1 98.5 51 ALA B N 1
ATOM 4094 C CA . ALA B 1 51 ? -1.466 -10.445 -19.469 1 98.5 51 ALA B CA 1
ATOM 4095 C C . ALA B 1 51 ? -2.439 -11.359 -18.719 1 98.5 51 ALA B C 1
ATOM 4097 O O . ALA B 1 51 ? -3.656 -11.258 -18.906 1 98.5 51 ALA B O 1
ATOM 4098 N N .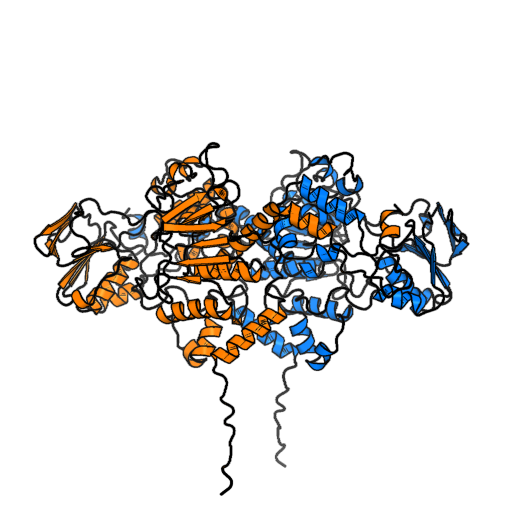 GLY B 1 52 ? -1.889 -12.344 -17.953 1 97.75 52 GLY B N 1
ATOM 4099 C CA . GLY B 1 52 ? -2.721 -13.078 -17.016 1 97.75 52 GLY B CA 1
ATOM 4100 C C . GLY B 1 52 ? -3.141 -12.25 -15.82 1 97.75 52 GLY B C 1
ATOM 4101 O O . GLY B 1 52 ? -3.029 -11.023 -15.836 1 97.75 52 GLY B O 1
ATOM 4102 N N . GLN B 1 53 ? -3.631 -12.945 -14.758 1 97.88 53 GLN B N 1
ATOM 4103 C CA . GLN B 1 53 ? -4.234 -12.258 -13.617 1 97.88 53 GLN B CA 1
ATOM 4104 C C . GLN B 1 53 ? -3.234 -11.32 -12.945 1 97.88 53 GLN B C 1
ATOM 4106 O O . GLN B 1 53 ? -3.586 -10.211 -12.555 1 97.88 53 GLN B O 1
ATOM 4111 N N . PHE B 1 54 ? -1.965 -11.656 -12.859 1 98.12 54 PHE B N 1
ATOM 4112 C CA . PHE B 1 54 ? -0.999 -10.828 -12.148 1 98.12 54 PHE B CA 1
ATOM 4113 C C . PHE B 1 54 ? -0.538 -9.664 -13.016 1 98.12 54 PHE B C 1
ATOM 4115 O O . PHE B 1 54 ? -0.355 -8.547 -12.523 1 98.12 54 PHE B O 1
ATOM 4122 N N . GLY B 1 55 ? -0.337 -9.906 -14.344 1 98.75 55 GLY B N 1
ATOM 4123 C CA . GLY B 1 55 ? -0.001 -8.797 -15.227 1 98.75 55 GLY B CA 1
ATOM 4124 C C . GLY B 1 55 ? -1.083 -7.734 -15.289 1 98.75 55 GLY B C 1
ATOM 4125 O O . GLY B 1 55 ? -0.793 -6.539 -15.203 1 98.75 55 GLY B O 1
ATOM 4126 N N . ILE B 1 56 ? -2.324 -8.188 -15.414 1 98.81 56 ILE B N 1
ATOM 4127 C CA . ILE B 1 56 ? -3.471 -7.289 -15.438 1 98.81 56 ILE B CA 1
ATOM 4128 C C . ILE B 1 56 ? -3.588 -6.566 -14.102 1 98.81 56 ILE B C 1
ATOM 4130 O O . ILE B 1 56 ? -3.895 -5.371 -14.055 1 98.81 56 ILE B O 1
ATOM 4134 N N . GLY B 1 57 ? -3.348 -7.289 -13 1 98.69 57 GLY B N 1
ATOM 4135 C CA . GLY B 1 57 ? -3.35 -6.672 -11.688 1 98.69 57 GLY B CA 1
ATOM 4136 C C . GLY B 1 57 ? -2.334 -5.551 -11.555 1 98.69 57 GLY B C 1
ATOM 4137 O O . GLY B 1 57 ? -2.656 -4.473 -11.055 1 98.69 57 GLY B O 1
ATOM 4138 N N . VAL B 1 58 ? -1.114 -5.793 -12.016 1 98.81 58 VAL B N 1
ATOM 4139 C CA . VAL B 1 58 ? -0.059 -4.789 -11.93 1 98.81 58 VAL B CA 1
ATOM 4140 C C . VAL B 1 58 ? -0.407 -3.594 -12.812 1 98.81 58 VAL B C 1
ATOM 4142 O O . VAL B 1 58 ? -0.258 -2.443 -12.398 1 98.81 58 VAL B O 1
ATOM 4145 N N . ALA B 1 59 ? -0.897 -3.883 -14.031 1 98.88 59 ALA B N 1
ATOM 4146 C CA . ALA B 1 59 ? -1.266 -2.812 -14.953 1 98.88 59 ALA B CA 1
ATOM 4147 C C . ALA B 1 59 ? -2.338 -1.911 -14.344 1 98.88 59 ALA B C 1
ATOM 4149 O O . ALA B 1 59 ? -2.236 -0.684 -14.414 1 98.88 59 ALA B O 1
ATOM 4150 N N . GLY B 1 60 ? -3.35 -2.533 -13.766 1 98.81 60 GLY B N 1
ATOM 4151 C CA . GLY B 1 60 ? -4.398 -1.761 -13.117 1 98.81 60 GLY B CA 1
ATOM 4152 C C . GLY B 1 60 ? -3.891 -0.923 -11.961 1 98.81 60 GLY B C 1
ATOM 4153 O O . GLY B 1 60 ? -4.25 0.25 -11.828 1 98.81 60 GLY B O 1
ATOM 4154 N N . ALA B 1 61 ? -3.047 -1.508 -11.102 1 98.75 61 ALA B N 1
ATOM 4155 C CA . ALA B 1 61 ? -2.498 -0.804 -9.945 1 98.75 61 ALA B CA 1
ATOM 4156 C C . ALA B 1 61 ? -1.663 0.397 -10.383 1 98.75 61 ALA B C 1
ATOM 4158 O O . ALA B 1 61 ? -1.719 1.459 -9.758 1 98.75 61 ALA B O 1
ATOM 4159 N N . LEU B 1 62 ? -0.894 0.217 -11.453 1 98.81 62 LEU B N 1
ATOM 4160 C CA . LEU B 1 62 ? -0.079 1.308 -11.977 1 98.81 62 LEU B CA 1
ATOM 4161 C C . LEU B 1 62 ? -0.957 2.416 -12.547 1 98.81 62 LEU B C 1
ATOM 4163 O O . LEU B 1 62 ? -0.722 3.598 -12.289 1 98.81 62 LEU B O 1
ATOM 4167 N N . LYS B 1 63 ? -1.967 2.031 -13.289 1 98.44 63 LYS B N 1
ATOM 4168 C CA . LYS B 1 63 ? -2.885 3.002 -13.875 1 98.44 63 LYS B CA 1
ATOM 4169 C C . LYS B 1 63 ? -3.553 3.85 -12.797 1 98.44 63 LYS B C 1
ATOM 4171 O O . LYS B 1 63 ? -3.652 5.07 -12.93 1 98.44 63 LYS B O 1
ATOM 4176 N N . LEU B 1 64 ? -3.988 3.236 -11.75 1 98.25 64 LEU B N 1
ATOM 4177 C CA . LEU B 1 64 ? -4.684 3.93 -10.672 1 98.25 64 LEU B CA 1
ATOM 4178 C C . LEU B 1 64 ? -3.74 4.883 -9.945 1 98.25 64 LEU B C 1
ATOM 4180 O O . LEU B 1 64 ? -4.191 5.828 -9.289 1 98.25 64 LEU B O 1
ATOM 4184 N N . ARG B 1 65 ? -2.408 4.707 -10.094 1 98.19 65 ARG B N 1
ATOM 4185 C CA . ARG B 1 65 ? -1.406 5.574 -9.484 1 98.19 65 ARG B CA 1
ATOM 4186 C C . ARG B 1 65 ? -1.001 6.691 -10.445 1 98.19 65 ARG B C 1
ATOM 4188 O O . ARG B 1 65 ? -0.055 7.434 -10.172 1 98.19 65 ARG B O 1
ATOM 4195 N N . GLY B 1 66 ? -1.649 6.789 -11.555 1 97.81 66 GLY B N 1
ATOM 4196 C CA . GLY B 1 66 ? -1.382 7.852 -12.508 1 97.81 66 GLY B CA 1
ATOM 4197 C C . GLY B 1 66 ? -0.192 7.566 -13.406 1 97.81 66 GLY B C 1
ATOM 4198 O O . GLY B 1 66 ? 0.353 8.477 -14.031 1 97.81 66 GLY B O 1
ATOM 4199 N N . ILE B 1 67 ? 0.301 6.371 -13.43 1 98.25 67 ILE B N 1
ATOM 4200 C CA . ILE B 1 67 ? 1.322 5.945 -14.383 1 98.25 67 ILE B CA 1
ATOM 4201 C C . ILE B 1 67 ? 0.657 5.414 -15.648 1 98.25 67 ILE B C 1
ATOM 4203 O O . ILE B 1 67 ? 0.137 4.297 -15.664 1 98.25 67 ILE B O 1
ATOM 4207 N N . ARG B 1 68 ? 0.679 6.164 -16.703 1 93.25 68 ARG B N 1
ATOM 4208 C CA . ARG B 1 68 ? -0.223 5.898 -17.828 1 93.25 68 ARG B CA 1
ATOM 4209 C C . ARG B 1 68 ? 0.525 5.27 -19 1 93.25 68 ARG B C 1
ATOM 4211 O O . ARG B 1 68 ? -0.073 4.578 -19.828 1 93.25 68 ARG B O 1
ATOM 4218 N N . ASN B 1 69 ? 1.81 5.52 -19.109 1 97.88 69 ASN B N 1
ATOM 4219 C CA . ASN B 1 69 ? 2.576 4.953 -20.203 1 97.88 69 ASN B CA 1
ATOM 4220 C C . ASN B 1 69 ? 3.039 3.531 -19.891 1 97.88 69 ASN B C 1
ATOM 4222 O O . ASN B 1 69 ? 4.238 3.271 -19.797 1 97.88 69 ASN B O 1
ATOM 4226 N N . VAL B 1 70 ? 2.02 2.676 -19.75 1 98.62 70 VAL B N 1
ATOM 4227 C CA . VAL B 1 70 ? 2.195 1.264 -19.438 1 98.62 70 VAL B CA 1
ATOM 4228 C C . VAL B 1 70 ? 1.608 0.402 -20.547 1 98.62 70 VAL B C 1
ATOM 4230 O O . VAL B 1 70 ? 0.533 0.703 -21.078 1 98.62 70 VAL B O 1
ATOM 4233 N N . ARG B 1 71 ? 2.264 -0.59 -20.953 1 98.69 71 ARG B N 1
ATOM 4234 C CA . ARG B 1 71 ? 1.758 -1.536 -21.953 1 98.69 71 ARG B CA 1
ATOM 4235 C C . ARG B 1 71 ? 2.02 -2.975 -21.516 1 98.69 71 ARG B C 1
ATOM 4237 O O . ARG B 1 71 ? 3.094 -3.287 -21 1 98.69 71 ARG B O 1
ATOM 4244 N N . VAL B 1 72 ? 1.008 -3.828 -21.641 1 98.94 72 VAL B N 1
ATOM 4245 C CA . VAL B 1 72 ? 1.116 -5.254 -21.344 1 98.94 72 VAL B CA 1
ATOM 4246 C C . VAL B 1 72 ? 1.277 -6.039 -22.656 1 98.94 72 VAL B C 1
ATOM 4248 O O . VAL B 1 72 ? 0.592 -5.766 -23.641 1 98.94 72 VAL B O 1
ATOM 4251 N N . PHE B 1 73 ? 2.213 -6.934 -22.641 1 98.88 73 PHE B N 1
ATOM 4252 C CA . PHE B 1 73 ? 2.428 -7.801 -23.797 1 98.88 73 PHE B CA 1
ATOM 4253 C C . PHE B 1 73 ? 2.162 -9.258 -23.422 1 98.88 73 PHE B C 1
ATOM 4255 O O . PHE B 1 73 ? 2.529 -9.711 -22.344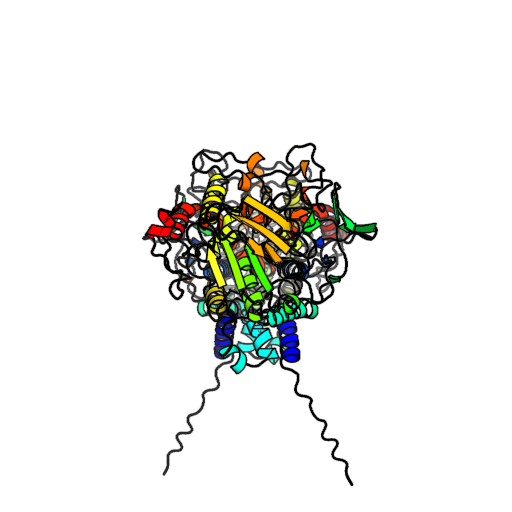 1 98.88 73 PHE B O 1
ATOM 4262 N N . ASP B 1 74 ? 1.518 -9.945 -24.297 1 98.62 74 ASP B N 1
ATOM 4263 C CA . ASP B 1 74 ? 1.3 -11.375 -24.125 1 98.62 74 ASP B CA 1
ATOM 4264 C C . ASP B 1 74 ? 1.39 -12.109 -25.469 1 98.62 74 ASP B C 1
ATOM 4266 O O . ASP B 1 74 ? 0.921 -11.609 -26.484 1 98.62 74 ASP B O 1
ATOM 4270 N N . ARG B 1 75 ? 1.953 -13.242 -25.453 1 97.31 75 ARG B N 1
ATOM 4271 C CA . ARG B 1 75 ? 2.076 -14.039 -26.672 1 97.31 75 ARG B CA 1
ATOM 4272 C C . ARG B 1 75 ? 0.729 -14.625 -27.078 1 97.31 75 ARG B C 1
ATOM 4274 O O . ARG B 1 75 ? 0.481 -14.859 -28.266 1 97.31 75 ARG B O 1
ATOM 4281 N N . ALA B 1 76 ? -0.144 -14.836 -26.141 1 97.62 76 ALA B N 1
ATOM 4282 C CA . ALA B 1 76 ? -1.444 -15.445 -26.406 1 97.62 76 ALA B CA 1
ATOM 4283 C C . ALA B 1 76 ? -2.383 -14.453 -27.094 1 97.62 76 ALA B C 1
ATOM 4285 O O . ALA B 1 76 ? -2.178 -13.242 -27.016 1 97.62 76 ALA B O 1
ATOM 4286 N N . GLY B 1 77 ? -3.398 -15.023 -27.828 1 97.81 77 GLY B N 1
ATOM 4287 C CA . GLY B 1 77 ? -4.488 -14.18 -28.297 1 97.81 77 GLY B CA 1
ATOM 4288 C C . GLY B 1 77 ? -5.391 -13.695 -27.188 1 97.81 77 GLY B C 1
ATOM 4289 O O . GLY B 1 77 ? -5.391 -14.258 -26.094 1 97.81 77 GLY B O 1
ATOM 4290 N N . GLU B 1 78 ? -6.117 -12.594 -27.516 1 97.75 78 GLU B N 1
ATOM 4291 C CA . GLU B 1 78 ? -7.012 -12.031 -26.5 1 97.75 78 GLU B CA 1
ATOM 4292 C C . GLU B 1 78 ? -8 -13.078 -26 1 97.75 78 GLU B C 1
ATOM 4294 O O . GLU B 1 78 ? -8.641 -13.766 -26.797 1 97.75 78 GLU B O 1
ATOM 4299 N N . GLY B 1 79 ? -8.031 -13.242 -24.719 1 96.88 79 GLY B N 1
ATOM 4300 C CA . GLY B 1 79 ? -8.953 -14.188 -24.109 1 96.88 79 GLY B CA 1
ATOM 4301 C C . GLY B 1 79 ? -8.312 -15.531 -23.812 1 96.88 79 GLY B C 1
ATOM 4302 O O . GLY B 1 79 ? -8.906 -16.359 -23.109 1 96.88 79 GLY B O 1
ATOM 4303 N N . GLN B 1 80 ? -7.062 -15.719 -24.219 1 97 80 GLN B N 1
ATOM 4304 C CA . GLN B 1 80 ? -6.359 -16.984 -24.016 1 97 80 GLN B CA 1
ATOM 4305 C C . GLN B 1 80 ? -5.152 -16.797 -23.094 1 97 80 GLN B C 1
ATOM 4307 O O . GLN B 1 80 ? -4.297 -17.672 -23 1 97 80 GLN B O 1
ATOM 4312 N N . GLU B 1 81 ? -5.082 -15.57 -22.516 1 97.06 81 GLU B N 1
ATOM 4313 C CA . GLU B 1 81 ? -3.967 -15.289 -21.609 1 97.06 81 GLU B CA 1
ATOM 4314 C C . GLU B 1 81 ? -4.066 -16.109 -20.328 1 97.06 81 GLU B C 1
ATOM 4316 O O . GLU B 1 81 ? -5.16 -16.312 -19.797 1 97.06 81 GLU B O 1
ATOM 4321 N N . GLY B 1 82 ? -2.936 -16.609 -19.875 1 94.56 82 GLY B N 1
ATOM 4322 C CA . GLY B 1 82 ? -2.916 -17.391 -18.656 1 94.56 82 GLY B CA 1
ATOM 4323 C C . GLY B 1 82 ? -3.41 -18.812 -18.828 1 94.56 82 GLY B C 1
ATOM 4324 O O . GLY B 1 82 ? -3.562 -19.281 -19.953 1 94.56 82 GLY B O 1
ATOM 4325 N N . PRO B 1 83 ? -3.662 -19.516 -17.766 1 95.94 83 PRO B N 1
ATOM 4326 C CA . PRO B 1 83 ? -3.91 -20.953 -17.844 1 95.94 83 PRO B CA 1
ATOM 4327 C C . PRO B 1 83 ? -5.398 -21.297 -17.875 1 95.94 83 PRO B C 1
ATOM 4329 O O . PRO B 1 83 ? -5.77 -22.422 -18.219 1 95.94 83 PRO B O 1
ATOM 4332 N N . TRP B 1 84 ? -6.234 -20.375 -17.578 1 96.5 84 TRP B N 1
ATOM 4333 C CA . TRP B 1 84 ? -7.562 -20.688 -17.062 1 96.5 84 TRP B CA 1
ATOM 4334 C C . TRP B 1 84 ? -8.422 -21.359 -18.125 1 96.5 84 TRP B C 1
ATOM 4336 O O . TRP B 1 84 ? -9.227 -22.234 -17.812 1 96.5 84 TRP B O 1
ATOM 4346 N N . VAL B 1 85 ? -8.242 -20.984 -19.391 1 96.06 85 VAL B N 1
ATOM 4347 C CA . VAL B 1 85 ? -9.031 -21.594 -20.453 1 96.06 85 VAL B CA 1
ATOM 4348 C C . VAL B 1 85 ? -8.109 -22.297 -21.438 1 96.06 85 VAL B C 1
ATOM 4350 O O . VAL B 1 85 ? -8.523 -22.641 -22.562 1 96.06 85 VAL B O 1
ATOM 4353 N N . THR B 1 86 ? -6.871 -22.5 -21.078 1 94.56 86 THR B N 1
ATOM 4354 C CA . THR B 1 86 ? -5.906 -23.125 -21.984 1 94.56 86 THR B CA 1
ATOM 4355 C C . THR B 1 86 ? -5.402 -24.438 -21.391 1 94.56 86 THR B C 1
ATOM 4357 O O . THR B 1 86 ? -5.863 -25.516 -21.781 1 94.56 86 THR B O 1
ATOM 4360 N N . TYR B 1 87 ? -4.684 -24.391 -20.266 1 94.69 87 TYR B N 1
ATOM 4361 C CA . TYR B 1 87 ? -4.082 -25.656 -19.859 1 94.69 87 TYR B CA 1
ATOM 4362 C C . TYR B 1 87 ? -4.469 -26 -18.422 1 94.69 87 TYR B C 1
ATOM 4364 O O . TYR B 1 87 ? -4.086 -27.047 -17.906 1 94.69 87 TYR B O 1
ATOM 4372 N N . ALA B 1 88 ? -5.176 -25.125 -17.781 1 95.38 88 ALA B N 1
ATOM 4373 C CA . ALA B 1 88 ? -5.793 -25.562 -16.531 1 95.38 88 ALA B CA 1
ATOM 4374 C C . ALA B 1 88 ? -6.855 -26.625 -16.781 1 95.38 88 ALA B C 1
ATOM 4376 O O . ALA B 1 88 ? -7.723 -26.453 -17.641 1 95.38 88 ALA B O 1
ATOM 4377 N N . ARG B 1 89 ? -6.781 -27.734 -16.031 1 96.56 89 ARG B N 1
ATOM 4378 C CA . ARG B 1 89 ? -7.68 -28.844 -16.328 1 96.56 89 ARG B CA 1
ATOM 4379 C C . ARG B 1 89 ? -8.703 -29.031 -15.219 1 96.56 89 ARG B C 1
ATOM 4381 O O . ARG B 1 89 ? -9.617 -29.844 -15.344 1 96.56 89 ARG B O 1
ATOM 4388 N N . MET B 1 90 ? -8.508 -28.312 -14.047 1 95.75 90 MET B N 1
ATOM 4389 C CA . MET B 1 90 ? -9.586 -28.281 -13.062 1 95.75 90 MET B CA 1
ATOM 4390 C C . MET B 1 90 ? -10.727 -27.391 -13.539 1 95.75 90 MET B C 1
ATOM 4392 O O . MET B 1 90 ? -10.492 -26.375 -14.195 1 95.75 90 MET B O 1
ATOM 4396 N N . PRO B 1 91 ? -11.914 -27.781 -13.258 1 95.38 91 PRO B N 1
ATOM 4397 C CA . PRO B 1 91 ? -13.047 -27 -13.773 1 95.38 91 PRO B CA 1
ATOM 4398 C C . PRO B 1 91 ? -13.219 -25.656 -13.07 1 95.38 91 PRO B C 1
ATOM 4400 O O . PRO B 1 91 ? -13.719 -24.703 -13.672 1 95.38 91 PRO B O 1
ATOM 4403 N N . THR B 1 92 ? -12.883 -25.609 -11.75 1 96.44 92 THR B N 1
ATOM 4404 C CA . THR B 1 92 ? -13.039 -24.406 -10.945 1 96.44 92 THR B CA 1
ATOM 4405 C C . THR B 1 92 ? -11.711 -24.016 -10.305 1 96.44 92 THR B C 1
ATOM 4407 O O . THR B 1 92 ? -10.781 -24.828 -10.227 1 96.44 92 THR B O 1
ATOM 4410 N N . LEU B 1 93 ? -11.672 -22.766 -9.922 1 95.94 93 LEU B N 1
ATOM 4411 C CA . LEU B 1 93 ? -10.578 -22.391 -9.039 1 95.94 93 LEU B CA 1
ATOM 4412 C C . LEU B 1 93 ? -10.562 -23.266 -7.793 1 95.94 93 LEU B C 1
ATOM 4414 O O . LEU B 1 93 ? -11.555 -23.922 -7.473 1 95.94 93 LEU B O 1
ATOM 4418 N N . ARG B 1 94 ? -9.383 -23.344 -7.199 1 92.19 94 ARG B N 1
ATOM 4419 C CA . ARG B 1 94 ? -9.242 -24.094 -5.949 1 92.19 94 ARG B CA 1
ATOM 4420 C C . ARG B 1 94 ? -9.539 -23.203 -4.746 1 92.19 94 ARG B C 1
ATOM 4422 O O . ARG B 1 94 ? -9.914 -23.703 -3.682 1 92.19 94 ARG B O 1
ATOM 4429 N N . SER B 1 95 ? -9.438 -21.875 -4.918 1 91.81 95 SER B N 1
ATOM 4430 C CA . SER B 1 95 ? -9.672 -20.891 -3.859 1 91.81 95 SER B CA 1
ATOM 4431 C C . SER B 1 95 ? -11.164 -20.641 -3.67 1 91.81 95 SER B C 1
ATOM 4433 O O . SER B 1 95 ? -11.953 -20.812 -4.598 1 91.81 95 SER B O 1
ATOM 4435 N N . PRO B 1 96 ? -11.547 -20.203 -2.434 1 93.19 96 PRO B N 1
ATOM 4436 C CA . PRO B 1 96 ? -12.953 -19.891 -2.191 1 93.19 96 PRO B CA 1
ATOM 4437 C C . PRO B 1 96 ? -13.461 -18.734 -3.061 1 93.19 96 PRO B C 1
ATOM 4439 O O . PRO B 1 96 ? -12.695 -17.812 -3.371 1 93.19 96 PRO B O 1
ATOM 4442 N N . LYS B 1 97 ? -14.766 -18.766 -3.348 1 96.44 97 LYS B N 1
ATOM 4443 C CA . LYS B 1 97 ? -15.383 -17.781 -4.223 1 96.44 97 LYS B CA 1
ATOM 4444 C C . LYS B 1 97 ? -15.367 -16.391 -3.582 1 96.44 97 LYS B C 1
ATOM 4446 O O . LYS B 1 97 ? -15.594 -15.391 -4.258 1 96.44 97 LYS B O 1
ATOM 4451 N N . THR B 1 98 ? -15.094 -16.344 -2.24 1 95.88 98 THR B N 1
ATOM 4452 C CA . THR B 1 98 ? -15.273 -15.109 -1.49 1 95.88 98 THR B CA 1
ATOM 4453 C C . THR B 1 98 ? -14.039 -14.219 -1.623 1 95.88 98 THR B C 1
ATOM 4455 O O . THR B 1 98 ? -14.055 -13.055 -1.215 1 95.88 98 THR B O 1
ATOM 4458 N N . LEU B 1 99 ? -12.961 -14.711 -2.232 1 96.19 99 LEU B N 1
ATOM 4459 C CA . LEU B 1 99 ? -11.797 -13.852 -2.438 1 96.19 99 LEU B CA 1
ATOM 4460 C C . LEU B 1 99 ? -12.133 -12.688 -3.365 1 96.19 99 LEU B C 1
ATOM 4462 O O . LEU B 1 99 ? -12.867 -12.859 -4.344 1 96.19 99 LEU B O 1
ATOM 4466 N N . PRO B 1 100 ? -11.594 -11.547 -3.102 1 97.06 100 PRO B N 1
ATOM 4467 C CA . PRO B 1 100 ? -12.023 -10.352 -3.834 1 97.06 100 PRO B CA 1
ATOM 4468 C C . PRO B 1 100 ? -11.547 -10.352 -5.285 1 97.06 100 PRO B C 1
ATOM 4470 O O . PRO B 1 100 ? -12.164 -9.703 -6.137 1 97.06 100 PRO B O 1
ATOM 4473 N N . GLY B 1 101 ? -10.422 -11.039 -5.594 1 97.19 101 GLY B N 1
ATOM 4474 C CA . GLY B 1 101 ? -9.867 -11.016 -6.938 1 97.19 101 GLY B CA 1
ATOM 4475 C C . GLY B 1 101 ? -9.078 -9.75 -7.234 1 97.19 101 GLY B C 1
ATOM 4476 O O . GLY B 1 101 ? -8.266 -9.312 -6.414 1 97.19 101 GLY B O 1
ATOM 4477 N N . LEU B 1 102 ? -9.266 -9.203 -8.438 1 97.75 102 LEU B N 1
ATOM 4478 C CA . LEU B 1 102 ? -8.594 -7.992 -8.898 1 97.75 102 LEU B CA 1
ATOM 4479 C C . LEU B 1 102 ? -9.414 -6.75 -8.562 1 97.75 102 LEU B C 1
ATOM 4481 O O . LEU B 1 102 ? -9.781 -5.992 -9.461 1 97.75 102 LEU B O 1
ATOM 4485 N N . SER B 1 103 ? -9.57 -6.527 -7.27 1 98.06 103 SER B N 1
ATOM 4486 C CA . SER B 1 103 ? -10.516 -5.492 -6.855 1 98.06 103 SER B CA 1
ATOM 4487 C C . SER B 1 103 ? -9.812 -4.156 -6.641 1 98.06 103 SER B C 1
ATOM 4489 O O . SER B 1 103 ? -10.453 -3.105 -6.633 1 98.06 103 SER B O 1
ATOM 4491 N N . PHE B 1 104 ? -8.469 -4.199 -6.352 1 97.75 104 PHE B N 1
ATOM 4492 C CA . PHE B 1 104 ? -7.707 -3 -6.023 1 97.75 104 PHE B CA 1
ATOM 4493 C C . PHE B 1 104 ? -8.297 -2.305 -4.801 1 97.75 104 PHE B C 1
ATOM 4495 O O . PHE B 1 104 ? -8.211 -1.082 -4.676 1 97.75 104 PHE B O 1
ATOM 4502 N N . GLY B 1 105 ? -9.008 -3.088 -3.951 1 97 105 GLY B N 1
ATOM 4503 C CA . GLY B 1 105 ? -9.633 -2.568 -2.748 1 97 105 GLY B CA 1
ATOM 4504 C C . GLY B 1 105 ? -10.969 -1.901 -3.016 1 97 105 GLY B C 1
ATOM 4505 O O . GLY B 1 105 ? -11.562 -1.298 -2.117 1 97 105 GLY B O 1
ATOM 4506 N N . ILE B 1 106 ? -11.477 -1.93 -4.16 1 98.5 106 ILE B N 1
ATOM 4507 C CA . ILE B 1 106 ? -12.727 -1.287 -4.543 1 98.5 106 ILE B CA 1
ATOM 4508 C C . ILE B 1 106 ? -13.82 -2.34 -4.688 1 98.5 106 ILE B C 1
ATOM 4510 O O . ILE B 1 106 ? -13.742 -3.211 -5.555 1 98.5 106 ILE B O 1
ATOM 4514 N N . PRO B 1 107 ? -14.875 -2.275 -3.928 1 98.44 107 PRO B N 1
ATOM 4515 C CA . PRO B 1 107 ? -15.883 -3.336 -3.865 1 98.44 107 PRO B CA 1
ATOM 4516 C C . PRO B 1 107 ? -16.531 -3.615 -5.219 1 98.44 107 PRO B C 1
ATOM 4518 O O . PRO B 1 107 ? -16.781 -4.773 -5.559 1 98.44 107 PRO B O 1
ATOM 4521 N N . SER B 1 108 ? -16.703 -2.613 -6.016 1 98.62 108 SER B N 1
ATOM 4522 C CA . SER B 1 108 ? -17.406 -2.787 -7.285 1 98.62 108 SER B CA 1
ATOM 4523 C C . SER B 1 108 ? -16.547 -3.535 -8.297 1 98.62 108 SER B C 1
ATOM 4525 O O . SER B 1 108 ? -17.047 -4.016 -9.312 1 98.62 108 SER B O 1
ATOM 4527 N N . LEU B 1 109 ? -15.297 -3.695 -7.988 1 98.75 109 LEU B N 1
ATOM 4528 C CA . LEU B 1 109 ? -14.391 -4.379 -8.906 1 98.75 109 LEU B CA 1
ATOM 4529 C C . LEU B 1 109 ? -14.164 -5.82 -8.469 1 98.75 109 LEU B C 1
ATOM 4531 O O . LEU B 1 109 ? -13.461 -6.574 -9.148 1 98.75 109 LEU B O 1
ATOM 4535 N N . THR B 1 110 ? -14.773 -6.281 -7.355 1 98.75 110 THR B N 1
ATOM 4536 C CA . THR B 1 110 ? -14.594 -7.641 -6.863 1 98.75 110 THR B CA 1
ATOM 4537 C C . THR B 1 110 ? -15.234 -8.648 -7.816 1 98.75 110 THR B C 1
ATOM 4539 O O . THR B 1 110 ? -16.141 -8.305 -8.578 1 98.75 110 THR B O 1
ATOM 4542 N N . PHE B 1 111 ? -14.703 -9.898 -7.82 1 98.44 111 PHE B N 1
ATOM 4543 C CA . PHE B 1 111 ? -15.344 -10.961 -8.586 1 98.44 111 PHE B CA 1
ATOM 4544 C C . PHE B 1 111 ? -16.812 -11.102 -8.203 1 98.44 111 PHE B C 1
ATOM 4546 O O . PHE B 1 111 ? -17.672 -11.273 -9.062 1 98.44 111 PHE B O 1
ATOM 4553 N N . ARG B 1 112 ? -17.109 -11.023 -6.914 1 98.38 112 ARG B N 1
ATOM 4554 C CA . ARG B 1 112 ? -18.484 -11.125 -6.41 1 98.38 112 ARG B CA 1
ATOM 4555 C C . ARG B 1 112 ? -19.391 -10.117 -7.09 1 98.38 112 ARG B C 1
ATOM 4557 O O . ARG B 1 112 ? -20.484 -10.469 -7.551 1 98.38 112 ARG B O 1
ATOM 4564 N N . SER B 1 113 ? -18.938 -8.82 -7.117 1 98.44 113 SER B N 1
ATOM 4565 C CA . SER B 1 113 ? -19.75 -7.777 -7.742 1 98.44 113 SER B CA 1
ATOM 4566 C C . SER B 1 113 ? -19.953 -8.062 -9.227 1 98.44 113 SER B C 1
ATOM 4568 O O . SER B 1 113 ? -21.062 -7.91 -9.742 1 98.44 113 SER B O 1
ATOM 4570 N N . TRP B 1 114 ? -18.906 -8.477 -9.906 1 98.56 114 TRP B N 1
ATOM 4571 C CA . TRP B 1 114 ? -18.984 -8.797 -11.32 1 98.56 114 TRP B CA 1
ATOM 4572 C C . TRP B 1 114 ? -19.938 -9.961 -11.562 1 98.56 114 TRP B C 1
ATOM 4574 O O . TRP B 1 114 ? -20.812 -9.891 -12.43 1 98.56 114 TRP B O 1
ATOM 4584 N N . TYR B 1 115 ? -19.812 -11.062 -10.773 1 98.44 115 TYR B N 1
ATOM 4585 C CA . TYR B 1 115 ? -20.625 -12.258 -10.961 1 98.44 115 TYR B CA 1
ATOM 4586 C C . TYR B 1 115 ? -22.094 -11.961 -10.703 1 98.44 115 TYR B C 1
ATOM 4588 O O . TYR B 1 115 ? -22.969 -12.391 -11.469 1 98.44 115 TYR B O 1
ATOM 4596 N N . ARG B 1 116 ? -22.391 -11.227 -9.633 1 97.81 116 ARG B N 1
ATOM 4597 C CA . ARG B 1 116 ? -23.766 -10.867 -9.328 1 97.81 116 ARG B CA 1
ATOM 4598 C C . ARG B 1 116 ? -24.375 -10.031 -10.445 1 97.81 116 ARG B C 1
ATOM 4600 O O . ARG B 1 116 ? -25.547 -10.172 -10.766 1 97.81 116 ARG B O 1
ATOM 4607 N N . ALA B 1 117 ? -23.625 -9.125 -10.961 1 98 117 ALA B N 1
ATOM 4608 C CA . ALA B 1 117 ? -24.094 -8.281 -12.047 1 98 117 ALA B CA 1
ATOM 4609 C C . ALA B 1 117 ? -24.375 -9.102 -13.305 1 98 117 ALA B C 1
ATOM 4611 O O . ALA B 1 117 ? -25.344 -8.859 -14.023 1 98 117 ALA B O 1
ATOM 4612 N N . ALA B 1 118 ? -23.5 -10.078 -13.547 1 97.19 118 ALA B N 1
ATOM 4613 C CA . ALA B 1 118 ? -23.562 -10.867 -14.773 1 97.19 118 ALA B CA 1
ATOM 4614 C C . ALA B 1 118 ? -24.641 -11.953 -14.672 1 97.19 118 ALA B C 1
ATOM 4616 O O . ALA B 1 118 ? -25.312 -12.25 -15.656 1 97.19 118 ALA B O 1
ATOM 4617 N N . TYR B 1 119 ? -24.812 -12.57 -13.398 1 97.12 119 TYR B N 1
ATOM 4618 C CA . TYR B 1 119 ? -25.609 -13.797 -13.328 1 97.12 119 TYR B CA 1
ATOM 4619 C C . TYR B 1 119 ? -26.703 -13.664 -12.281 1 97.12 119 TYR B C 1
ATOM 4621 O O . TYR B 1 119 ? -27.609 -14.508 -12.219 1 97.12 119 TYR B O 1
ATOM 4629 N N . GLY B 1 120 ? -26.656 -12.703 -11.43 1 96.81 120 GLY B N 1
ATOM 4630 C CA . GLY B 1 120 ? -27.703 -12.469 -10.438 1 96.81 120 GLY B CA 1
ATOM 4631 C C . GLY B 1 120 ? -27.328 -12.992 -9.062 1 96.81 120 GLY B C 1
ATOM 4632 O O . GLY B 1 120 ? -26.391 -13.789 -8.922 1 96.81 120 GLY B O 1
ATOM 4633 N N . ASP B 1 121 ? -28.078 -12.539 -8.031 1 96.31 121 ASP B N 1
ATOM 4634 C CA . ASP B 1 121 ? -27.797 -12.867 -6.633 1 96.31 121 ASP B CA 1
ATOM 4635 C C . ASP B 1 121 ? -28.016 -14.352 -6.363 1 96.31 121 ASP B C 1
ATOM 4637 O O . ASP B 1 121 ? -27.25 -14.977 -5.629 1 96.31 121 ASP B O 1
ATOM 4641 N N . ALA B 1 122 ? -29 -14.914 -6.863 1 97.56 122 ALA B N 1
ATOM 4642 C CA . ALA B 1 122 ? -29.312 -16.328 -6.648 1 97.56 122 ALA B CA 1
ATOM 4643 C C . ALA B 1 122 ? -28.188 -17.219 -7.172 1 97.56 122 ALA B C 1
ATOM 4645 O O . ALA B 1 122 ? -27.812 -18.203 -6.527 1 97.56 122 ALA B O 1
ATOM 4646 N N . ALA B 1 123 ? -27.703 -16.812 -8.328 1 97.62 123 ALA B N 1
ATOM 4647 C CA . ALA B 1 123 ? -26.594 -17.562 -8.906 1 97.62 123 ALA B CA 1
ATOM 4648 C C . ALA B 1 123 ? -25.359 -17.516 -8.008 1 97.62 123 ALA B C 1
ATOM 4650 O O . ALA B 1 123 ? -24.641 -18.5 -7.867 1 97.62 123 ALA B O 1
ATOM 4651 N N . TRP B 1 124 ? -25.094 -16.359 -7.465 1 97.5 124 TRP B N 1
ATOM 4652 C CA . TRP B 1 124 ? -23.969 -16.219 -6.547 1 97.5 124 TRP B CA 1
ATOM 4653 C C . TRP B 1 124 ? -24.125 -17.141 -5.336 1 97.5 124 TRP B C 1
ATOM 4655 O O . TRP B 1 124 ? -23.172 -17.797 -4.914 1 97.5 124 TRP B O 1
ATOM 4665 N N . GLU B 1 125 ? -25.266 -17.172 -4.766 1 97.38 125 GLU B N 1
ATOM 4666 C CA . GLU B 1 125 ? -25.516 -18 -3.588 1 97.38 125 GLU B CA 1
ATOM 4667 C C . GLU B 1 125 ? -25.312 -19.469 -3.896 1 97.38 125 GLU B C 1
ATOM 4669 O O . GLU B 1 125 ? -24.812 -20.234 -3.059 1 97.38 125 GLU B O 1
ATOM 4674 N N . ASP B 1 126 ? -25.594 -19.875 -5.062 1 97.88 126 ASP B N 1
ATOM 4675 C CA . ASP B 1 126 ? -25.516 -21.266 -5.469 1 97.88 126 ASP B CA 1
ATOM 4676 C C . ASP B 1 126 ? -24.094 -21.656 -5.871 1 97.88 126 ASP B C 1
ATOM 4678 O O . ASP B 1 126 ? -23.75 -22.828 -5.895 1 97.88 126 ASP B O 1
ATOM 4682 N N . LEU B 1 127 ? -23.328 -20.672 -6.203 1 97.81 127 LEU B N 1
ATOM 4683 C CA . LEU B 1 127 ? -21.969 -20.922 -6.688 1 97.81 127 LEU B CA 1
ATOM 4684 C C . LEU B 1 127 ? -21.094 -21.516 -5.582 1 97.81 127 LEU B C 1
ATOM 4686 O O . LEU B 1 127 ? -21 -20.938 -4.496 1 97.81 127 LEU B O 1
ATOM 4690 N N . TYR B 1 128 ? -20.469 -22.641 -5.797 1 96.31 128 TYR B N 1
ATOM 4691 C CA . TYR B 1 128 ? -19.531 -23.25 -4.859 1 96.31 128 TYR B CA 1
ATOM 4692 C C . TYR B 1 128 ? -18.141 -22.656 -5.004 1 96.31 128 TYR B C 1
ATOM 4694 O O . TYR B 1 128 ? -17.703 -21.859 -4.168 1 96.31 128 TYR B O 1
ATOM 4702 N N . LYS B 1 129 ? -17.531 -22.828 -6.188 1 97.12 129 LYS B N 1
ATOM 4703 C CA . LYS B 1 129 ? -16.25 -22.25 -6.562 1 97.12 129 LYS B CA 1
ATOM 4704 C C . LYS B 1 129 ? -16.312 -21.625 -7.957 1 97.12 129 LYS B C 1
ATOM 4706 O O . LYS B 1 129 ? -17.219 -21.953 -8.742 1 97.12 129 LYS B O 1
ATOM 4711 N N . VAL B 1 130 ? -15.414 -20.766 -8.188 1 98 130 VAL B N 1
ATOM 4712 C CA . VAL B 1 130 ? -15.43 -19.984 -9.422 1 98 130 VAL B CA 1
ATOM 4713 C C . VAL B 1 130 ? -15.008 -20.875 -10.594 1 98 130 VAL B C 1
ATOM 4715 O O . VAL B 1 130 ? -13.945 -21.5 -10.555 1 98 130 VAL B O 1
ATOM 4718 N N . TRP B 1 131 ? -15.828 -20.922 -11.602 1 97.94 131 TRP B N 1
ATOM 4719 C CA . TRP B 1 131 ? -15.477 -21.656 -12.812 1 97.94 131 TRP B CA 1
ATOM 4720 C C . TRP B 1 131 ? -14.328 -20.969 -13.555 1 97.94 131 TRP B C 1
ATOM 4722 O O . TRP B 1 131 ? -14.297 -19.75 -13.656 1 97.94 131 TRP B O 1
ATOM 4732 N N . ASN B 1 132 ? -13.438 -21.766 -14.172 1 97.56 132 ASN B N 1
ATOM 4733 C CA . ASN B 1 132 ? -12.258 -21.219 -14.836 1 97.56 132 ASN B CA 1
ATOM 4734 C C . ASN B 1 132 ? -12.641 -20.234 -15.945 1 97.56 132 ASN B C 1
ATOM 4736 O O . ASN B 1 132 ? -12.039 -19.172 -16.062 1 97.56 132 ASN B O 1
ATOM 4740 N N . GLY B 1 133 ? -13.617 -20.609 -16.719 1 97.69 133 GLY B N 1
ATOM 4741 C CA . GLY B 1 133 ? -14.047 -19.75 -17.797 1 97.69 133 GLY B CA 1
ATOM 4742 C C . GLY B 1 133 ? -14.555 -18.391 -17.312 1 97.69 133 GLY B C 1
ATOM 4743 O O . GLY B 1 133 ? -14.242 -17.359 -17.906 1 97.69 133 GLY B O 1
ATOM 4744 N N . GLU B 1 134 ? -15.289 -18.422 -16.188 1 97.81 134 GLU B N 1
ATOM 4745 C CA . GLU B 1 134 ? -15.828 -17.188 -15.617 1 97.81 134 GLU B CA 1
ATOM 4746 C C . GLU B 1 134 ? -14.719 -16.328 -15.016 1 97.81 134 GLU B C 1
ATOM 4748 O O . GLU B 1 134 ? -14.789 -15.102 -15.07 1 97.81 134 GLU B O 1
ATOM 4753 N N . TRP B 1 135 ? -13.711 -17 -14.453 1 98.12 135 TRP B N 1
ATOM 4754 C CA . TRP B 1 135 ? -12.562 -16.266 -13.938 1 98.12 135 TRP B CA 1
ATOM 4755 C C . TRP B 1 135 ? -11.844 -15.523 -15.062 1 98.12 135 TRP B C 1
ATOM 4757 O O . TRP B 1 135 ? -11.5 -14.352 -14.922 1 98.12 135 TRP B O 1
ATOM 4767 N N . GLN B 1 136 ? -11.664 -16.219 -16.203 1 98.38 136 GLN B N 1
ATOM 4768 C CA . GLN B 1 136 ? -11.039 -15.594 -17.359 1 98.38 136 GLN B CA 1
ATOM 4769 C C . GLN B 1 136 ? -11.859 -14.414 -17.859 1 98.38 136 GLN B C 1
ATOM 4771 O O . GLN B 1 136 ? -11.305 -13.367 -18.219 1 98.38 136 GLN B O 1
ATOM 4776 N N . ASP B 1 137 ? -13.18 -14.578 -17.859 1 98.38 137 ASP B N 1
ATOM 4777 C CA . ASP B 1 137 ? -14.078 -13.5 -18.281 1 98.38 137 ASP B CA 1
ATOM 4778 C C . ASP B 1 137 ? -13.953 -12.289 -17.359 1 98.38 137 ASP B C 1
ATOM 4780 O O . ASP B 1 137 ? -13.961 -11.148 -17.812 1 98.38 137 ASP B O 1
ATOM 4784 N N . TYR B 1 138 ? -13.891 -12.562 -16.109 1 98.38 138 TYR B N 1
ATOM 4785 C CA . TYR B 1 138 ? -13.719 -11.508 -15.117 1 98.38 138 TYR B CA 1
ATOM 4786 C C . TYR B 1 138 ? -12.43 -10.734 -15.359 1 98.38 138 TYR B C 1
ATOM 4788 O O . TYR B 1 138 ? -12.43 -9.5 -15.344 1 98.38 138 TYR B O 1
ATOM 4796 N N . ILE B 1 139 ? -11.297 -11.445 -15.625 1 98.62 139 ILE B N 1
ATOM 4797 C CA . ILE B 1 139 ? -10.016 -10.805 -15.891 1 98.62 139 ILE B CA 1
ATOM 4798 C C . ILE B 1 139 ? -10.125 -9.922 -17.125 1 98.62 139 ILE B C 1
ATOM 4800 O O . ILE B 1 139 ? -9.625 -8.789 -17.141 1 98.62 139 ILE B O 1
ATOM 4804 N N . LEU B 1 140 ? -10.781 -10.422 -18.156 1 98.62 140 LEU B N 1
ATOM 4805 C CA . LEU B 1 140 ? -10.977 -9.648 -19.375 1 98.62 140 LEU B CA 1
ATOM 4806 C C . LEU B 1 140 ? -11.836 -8.414 -19.109 1 98.62 140 LEU B C 1
ATOM 4808 O O . LEU B 1 140 ? -11.609 -7.359 -19.703 1 98.62 140 LEU B O 1
ATOM 4812 N N . TRP B 1 141 ? -12.805 -8.57 -18.219 1 98.56 141 TRP B N 1
ATOM 4813 C CA . TRP B 1 141 ? -13.648 -7.441 -17.859 1 98.56 141 TRP B CA 1
ATOM 4814 C C . TRP B 1 141 ? -12.836 -6.359 -17.156 1 98.56 141 TRP B C 1
ATOM 4816 O O . TRP B 1 141 ? -13.008 -5.168 -17.438 1 98.56 141 TRP B O 1
ATOM 4826 N N . ILE B 1 142 ? -11.969 -6.719 -16.281 1 98.75 142 ILE B N 1
ATOM 4827 C CA . ILE B 1 142 ? -11.094 -5.766 -15.602 1 98.75 142 ILE B CA 1
ATOM 4828 C C . ILE B 1 142 ? -10.258 -5.008 -16.625 1 98.75 142 ILE B C 1
ATOM 4830 O O . ILE B 1 142 ? -10.141 -3.781 -16.562 1 98.75 142 ILE B O 1
ATOM 4834 N N . ARG B 1 143 ? -9.656 -5.781 -17.562 1 98.56 143 ARG B N 1
ATOM 4835 C CA . ARG B 1 143 ? -8.883 -5.199 -18.656 1 98.56 143 ARG B CA 1
ATOM 4836 C C . ARG B 1 143 ? -9.688 -4.121 -19.375 1 98.56 143 ARG B C 1
ATOM 4838 O O . ARG B 1 143 ? -9.18 -3.025 -19.625 1 98.56 143 ARG B O 1
ATOM 4845 N N . LYS B 1 144 ? -10.906 -4.395 -19.625 1 98.19 144 LYS B N 1
ATOM 4846 C CA . LYS B 1 144 ? -11.773 -3.514 -20.406 1 98.19 144 LYS B CA 1
ATOM 4847 C C . LYS B 1 144 ? -12.211 -2.311 -19.578 1 98.19 144 LYS B C 1
ATOM 4849 O O . LYS B 1 144 ? -12.086 -1.166 -20.016 1 98.19 144 LYS B O 1
ATOM 4854 N N . VAL B 1 145 ? -12.719 -2.584 -18.391 1 98.19 145 VAL B N 1
ATOM 4855 C CA . VAL B 1 145 ? -13.352 -1.536 -17.594 1 98.19 145 VAL B CA 1
ATOM 4856 C C . VAL B 1 145 ? -12.305 -0.519 -17.141 1 98.19 145 VAL B C 1
ATOM 4858 O O . VAL B 1 145 ? -12.609 0.669 -17 1 98.19 145 VAL B O 1
ATOM 4861 N N . LEU B 1 146 ? -11.023 -0.942 -17 1 98.31 146 LEU B N 1
ATOM 4862 C CA . LEU B 1 146 ? -9.961 -0.022 -16.609 1 98.31 146 LEU B CA 1
ATOM 4863 C C . LEU B 1 146 ? -9.227 0.519 -17.828 1 98.31 146 LEU B C 1
ATOM 4865 O O . LEU B 1 146 ? -8.328 1.358 -17.703 1 98.31 146 LEU B O 1
ATOM 4869 N N . GLY B 1 147 ? -9.578 0.074 -18.984 1 98.25 147 GLY B N 1
ATOM 4870 C CA . GLY B 1 147 ? -8.969 0.559 -20.219 1 98.25 147 GLY B CA 1
ATOM 4871 C C . GLY B 1 147 ? -7.477 0.279 -20.297 1 98.25 147 GLY B C 1
ATOM 4872 O O . GLY B 1 147 ? -6.688 1.17 -20.609 1 98.25 147 GLY B O 1
ATOM 4873 N N . LEU B 1 148 ? -7.055 -0.964 -20.016 1 98.75 148 LEU B N 1
ATOM 4874 C CA . LEU B 1 148 ? -5.637 -1.307 -19.984 1 98.75 148 LEU B CA 1
ATOM 4875 C C . LEU B 1 148 ? -5.117 -1.585 -21.391 1 98.75 148 LEU B C 1
ATOM 4877 O O . LEU B 1 148 ? -5.812 -2.197 -22.203 1 98.75 148 LEU B O 1
ATOM 4881 N N . ASP B 1 149 ? -3.932 -1.11 -21.688 1 98.75 149 ASP B N 1
ATOM 4882 C CA . ASP B 1 149 ? -3.293 -1.308 -22.984 1 98.75 149 ASP B CA 1
ATOM 4883 C C . ASP B 1 149 ? -2.59 -2.662 -23.062 1 98.75 149 ASP B C 1
ATOM 4885 O O . ASP B 1 149 ? -1.454 -2.801 -22.594 1 98.75 149 ASP B O 1
ATOM 4889 N N . VAL B 1 150 ? -3.238 -3.613 -23.688 1 98.81 150 VAL B N 1
ATOM 4890 C CA . VAL B 1 150 ? -2.701 -4.965 -23.812 1 98.81 150 VAL B CA 1
ATOM 4891 C C . VAL B 1 150 ? -2.469 -5.289 -25.281 1 98.81 150 VAL B C 1
ATOM 4893 O O . VAL B 1 150 ? -3.361 -5.105 -26.109 1 98.81 150 VAL B O 1
ATOM 4896 N N . ARG B 1 151 ? -1.289 -5.672 -25.578 1 98.75 151 ARG B N 1
ATOM 4897 C CA . ARG B 1 151 ? -0.943 -6.137 -26.922 1 98.75 151 ARG B CA 1
ATOM 4898 C C . ARG B 1 151 ? -0.756 -7.648 -26.953 1 98.75 151 ARG B C 1
ATOM 4900 O O . ARG B 1 151 ? 0.267 -8.164 -26.484 1 98.75 151 ARG B O 1
ATOM 4907 N N . ASN B 1 152 ? -1.677 -8.305 -27.578 1 98.56 152 ASN B N 1
ATOM 4908 C CA . ASN B 1 152 ? -1.628 -9.758 -27.719 1 98.56 152 ASN B CA 1
ATOM 4909 C C . ASN B 1 152 ? -0.811 -10.18 -28.922 1 98.56 152 ASN B C 1
ATOM 4911 O O . ASN B 1 152 ? -0.498 -9.352 -29.781 1 98.56 152 ASN B O 1
ATOM 4915 N N . GLY B 1 153 ? -0.439 -11.406 -28.906 1 97.94 153 GLY B N 1
ATOM 4916 C CA . GLY B 1 153 ? 0.331 -11.938 -30.016 1 97.94 153 GLY B CA 1
ATOM 4917 C C . GLY B 1 153 ? 1.769 -11.453 -30.031 1 97.94 153 GLY B C 1
ATOM 4918 O O . GLY B 1 153 ? 2.391 -11.383 -31.094 1 97.94 153 GLY B O 1
ATOM 4919 N N . ARG B 1 154 ? 2.254 -10.977 -28.875 1 97.75 154 ARG B N 1
ATOM 4920 C CA . ARG B 1 154 ? 3.625 -10.492 -28.734 1 97.75 154 ARG B CA 1
ATOM 4921 C C . ARG B 1 154 ? 4.441 -11.422 -27.844 1 97.75 154 ARG B C 1
ATOM 4923 O O . ARG B 1 154 ? 4.203 -11.492 -26.641 1 97.75 154 ARG B O 1
ATOM 4930 N N . ASP B 1 155 ? 5.383 -12.094 -28.453 1 97.38 155 ASP B N 1
ATOM 4931 C CA . ASP B 1 155 ? 6.207 -13.062 -27.734 1 97.38 155 ASP B CA 1
ATOM 4932 C C . ASP B 1 155 ? 7.602 -12.5 -27.469 1 97.38 155 ASP B C 1
ATOM 4934 O O . ASP B 1 155 ? 8.445 -12.461 -28.359 1 97.38 155 ASP B O 1
ATOM 4938 N N . ALA B 1 156 ? 7.828 -12.039 -26.25 1 97.88 156 ALA B N 1
ATOM 4939 C CA . ALA B 1 156 ? 9.133 -11.508 -25.844 1 97.88 156 ALA B CA 1
ATOM 4940 C C . ALA B 1 156 ? 10.156 -12.625 -25.688 1 97.88 156 ALA B C 1
ATOM 4942 O O . ALA B 1 156 ? 9.875 -13.648 -25.062 1 97.88 156 ALA B O 1
ATOM 4943 N N . VAL B 1 157 ? 11.43 -12.398 -26.188 1 96.62 157 VAL B N 1
ATOM 4944 C CA . VAL B 1 157 ? 12.359 -13.523 -26.219 1 96.62 157 VAL B CA 1
ATOM 4945 C C . VAL B 1 157 ? 13.68 -13.117 -25.562 1 96.62 157 VAL B C 1
ATOM 4947 O O . VAL B 1 157 ? 14.539 -13.961 -25.312 1 96.62 157 VAL B O 1
ATOM 4950 N N . ASP B 1 158 ? 13.82 -11.82 -25.328 1 97.62 158 ASP B N 1
ATOM 4951 C CA . ASP B 1 158 ? 15.062 -11.391 -24.703 1 97.62 158 ASP B CA 1
ATOM 4952 C C . ASP B 1 158 ? 14.891 -10.031 -24.031 1 97.62 158 ASP B C 1
ATOM 4954 O O . ASP B 1 158 ? 14.117 -9.188 -24.5 1 97.62 158 ASP B O 1
ATOM 4958 N N . LEU B 1 159 ? 15.531 -9.82 -22.922 1 98.19 159 LEU B N 1
ATOM 4959 C CA . LEU B 1 159 ? 15.609 -8.555 -22.188 1 98.19 159 LEU B CA 1
ATOM 4960 C C . LEU B 1 159 ? 17.047 -8.062 -22.109 1 98.19 159 LEU B C 1
ATOM 4962 O O . LEU B 1 159 ? 17.922 -8.758 -21.578 1 98.19 159 LEU B O 1
ATOM 4966 N N . ILE B 1 160 ? 17.297 -6.875 -22.609 1 97.75 160 ILE B N 1
ATOM 4967 C CA . ILE B 1 160 ? 18.641 -6.309 -22.672 1 97.75 160 ILE B CA 1
ATOM 4968 C C . ILE B 1 160 ? 18.688 -5.008 -21.875 1 97.75 160 ILE B C 1
ATOM 4970 O O . ILE B 1 160 ? 18.328 -3.947 -22.375 1 97.75 160 ILE B O 1
ATOM 4974 N N . PRO B 1 161 ? 19.219 -5.09 -20.656 1 97.38 161 PRO B N 1
ATOM 4975 C CA . PRO B 1 161 ? 19.234 -3.889 -19.812 1 97.38 161 PRO B CA 1
ATOM 4976 C C . PRO B 1 161 ? 20.344 -2.912 -20.203 1 97.38 161 PRO B C 1
ATOM 4978 O O . PRO B 1 161 ? 21.438 -3.336 -20.547 1 97.38 161 PRO B O 1
ATOM 4981 N N . ALA B 1 162 ? 20.016 -1.693 -20.219 1 95.88 162 ALA B N 1
ATOM 4982 C CA . ALA B 1 162 ? 20.906 -0.546 -20.25 1 95.88 162 ALA B CA 1
ATOM 4983 C C . ALA B 1 162 ? 20.766 0.304 -18.984 1 95.88 162 ALA B C 1
ATOM 4985 O O . ALA B 1 162 ? 19.969 -0.022 -18.109 1 95.88 162 ALA B O 1
ATOM 4986 N N . ALA B 1 163 ? 21.531 1.351 -18.891 1 94.88 163 ALA B N 1
ATOM 4987 C CA . ALA B 1 163 ? 21.562 2.16 -17.672 1 94.88 163 ALA B CA 1
ATOM 4988 C C . ALA B 1 163 ? 20.203 2.797 -17.406 1 94.88 163 ALA B C 1
ATOM 4990 O O . ALA B 1 163 ? 19.781 2.906 -16.25 1 94.88 163 ALA B O 1
ATOM 4991 N N . ASP B 1 164 ? 19.484 3.141 -18.453 1 95.69 164 ASP B N 1
ATOM 4992 C CA . ASP B 1 164 ? 18.281 3.938 -18.219 1 95.69 164 ASP B CA 1
ATOM 4993 C C . ASP B 1 164 ? 17.031 3.232 -18.766 1 95.69 164 ASP B C 1
ATOM 4995 O O . ASP B 1 164 ? 15.922 3.746 -18.641 1 95.69 164 ASP B O 1
ATOM 4999 N N . HIS B 1 165 ? 17.172 2.066 -19.375 1 97.56 165 HIS B N 1
ATOM 5000 C CA . HIS B 1 165 ? 16.016 1.341 -19.906 1 97.56 165 HIS B CA 1
ATOM 5001 C C . HIS B 1 165 ? 16.359 -0.128 -20.141 1 97.56 165 HIS B C 1
ATOM 5003 O O . HIS B 1 165 ? 17.5 -0.549 -19.922 1 97.56 165 HIS B O 1
ATOM 5009 N N . VAL B 1 166 ? 15.344 -0.898 -20.453 1 98.44 166 VAL B N 1
ATOM 5010 C CA . VAL B 1 166 ? 15.469 -2.275 -20.922 1 98.44 166 VAL B CA 1
ATOM 5011 C C . VAL B 1 166 ? 14.883 -2.4 -22.328 1 98.44 166 VAL B C 1
ATOM 5013 O O . VAL B 1 166 ? 13.789 -1.901 -22.594 1 98.44 166 VAL B O 1
ATOM 5016 N N . THR B 1 167 ? 15.648 -2.975 -23.172 1 98.5 167 THR B N 1
ATOM 5017 C CA . THR B 1 167 ? 15.125 -3.309 -24.5 1 98.5 167 THR B CA 1
ATOM 5018 C C . THR B 1 167 ? 14.516 -4.707 -24.5 1 98.5 167 THR B C 1
ATOM 5020 O O . THR B 1 167 ? 15.188 -5.684 -24.156 1 98.5 167 THR B O 1
ATOM 5023 N N . ILE B 1 168 ? 13.234 -4.801 -24.859 1 98.69 168 ILE B N 1
ATOM 5024 C CA . ILE B 1 168 ? 12.531 -6.066 -25.031 1 98.69 168 ILE B CA 1
ATOM 5025 C C . ILE B 1 168 ? 12.555 -6.484 -26.5 1 98.69 168 ILE B C 1
ATOM 5027 O O . ILE B 1 168 ? 12.062 -5.758 -27.359 1 98.69 168 ILE B O 1
ATOM 5031 N N . ARG B 1 169 ? 13.094 -7.629 -26.75 1 98.38 169 ARG B N 1
ATOM 5032 C CA . ARG B 1 169 ? 13.062 -8.172 -28.109 1 98.38 169 ARG B CA 1
ATOM 5033 C C . ARG B 1 169 ? 11.938 -9.195 -28.25 1 98.38 169 ARG B C 1
ATOM 5035 O O . ARG B 1 169 ? 11.695 -9.992 -27.344 1 98.38 169 ARG B O 1
ATOM 5042 N N . PHE B 1 170 ? 11.281 -9.117 -29.375 1 98.06 170 PHE B N 1
ATOM 5043 C CA . PHE B 1 170 ? 10.188 -10.039 -29.656 1 98.06 170 PHE B CA 1
ATOM 5044 C C . PHE B 1 170 ? 10.586 -11.031 -30.75 1 98.06 170 PHE B C 1
ATOM 5046 O O . PHE B 1 170 ? 11.555 -10.812 -31.469 1 98.06 170 PHE B O 1
ATOM 5053 N N . VAL B 1 171 ? 9.844 -12.086 -30.844 1 96.81 171 VAL B N 1
ATOM 5054 C CA . VAL B 1 171 ? 10.133 -13.195 -31.75 1 96.81 171 VAL B CA 1
ATOM 5055 C C . VAL B 1 171 ? 10.117 -12.688 -33.188 1 96.81 171 VAL B C 1
ATOM 5057 O O . VAL B 1 171 ? 10.875 -13.172 -34.031 1 96.81 171 VAL B O 1
ATOM 5060 N N . ASP B 1 172 ? 9.328 -11.672 -33.562 1 96.88 172 ASP B N 1
ATOM 5061 C CA . ASP B 1 172 ? 9.188 -11.18 -34.906 1 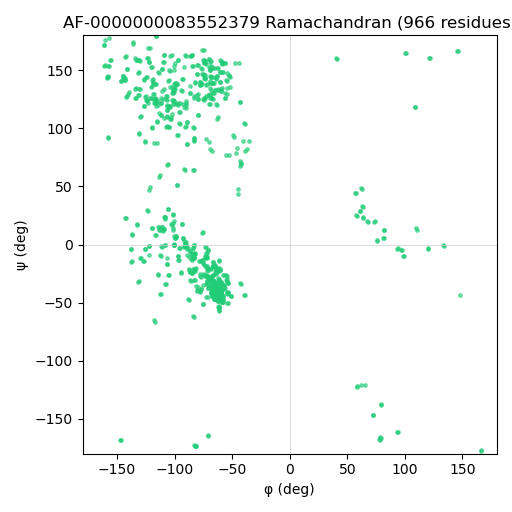96.88 172 ASP B CA 1
ATOM 5062 C C . ASP B 1 172 ? 10.312 -10.203 -35.25 1 96.88 172 ASP B C 1
ATOM 5064 O O . ASP B 1 172 ? 10.32 -9.609 -36.344 1 96.88 172 ASP B O 1
ATOM 5068 N N . GLY B 1 173 ? 11.148 -9.961 -34.375 1 96.44 173 GLY B N 1
ATOM 5069 C CA . GLY B 1 173 ? 12.312 -9.125 -34.625 1 96.44 173 GLY B CA 1
ATOM 5070 C C . GLY B 1 173 ? 12.141 -7.699 -34.156 1 96.44 173 GLY B C 1
ATOM 5071 O O . GLY B 1 173 ? 13.117 -6.953 -34.031 1 96.44 173 GLY B O 1
ATOM 5072 N N . SER B 1 174 ? 10.945 -7.324 -33.781 1 97.69 174 SER B N 1
ATOM 5073 C CA . SER B 1 174 ? 10.703 -5.98 -33.25 1 97.69 174 SER B CA 1
ATOM 5074 C C . SER B 1 174 ? 11.227 -5.824 -31.828 1 97.69 174 SER B C 1
ATOM 5076 O O . SER B 1 174 ? 11.641 -6.801 -31.203 1 97.69 174 SER B O 1
ATOM 5078 N N . ALA B 1 175 ? 11.273 -4.566 -31.422 1 98.06 175 ALA B N 1
ATOM 5079 C CA . ALA B 1 175 ? 11.758 -4.273 -30.078 1 98.06 175 ALA B CA 1
ATOM 5080 C C . ALA B 1 175 ? 10.953 -3.152 -29.438 1 98.06 175 ALA B C 1
ATOM 5082 O O . ALA B 1 175 ? 10.336 -2.346 -30.125 1 98.06 175 ALA B O 1
ATOM 5083 N N . GLN B 1 176 ? 10.852 -3.164 -28.141 1 98.31 176 GLN B N 1
ATOM 5084 C CA . GLN B 1 176 ? 10.219 -2.135 -27.328 1 98.31 176 GLN B CA 1
ATOM 5085 C C . GLN B 1 176 ? 11.125 -1.731 -26.156 1 98.31 176 GLN B C 1
ATOM 5087 O O . GLN B 1 176 ? 11.695 -2.59 -25.484 1 98.31 176 GLN B O 1
ATOM 5092 N N . ARG B 1 177 ? 11.344 -0.455 -26.016 1 98.5 177 ARG B N 1
ATOM 5093 C CA . ARG B 1 177 ? 12.102 0.04 -24.875 1 98.5 177 ARG B CA 1
ATOM 5094 C C . ARG B 1 177 ? 11.172 0.423 -23.734 1 98.5 177 ARG B C 1
ATOM 5096 O O . ARG B 1 177 ? 10.086 0.969 -23.953 1 98.5 177 ARG B O 1
ATOM 5103 N N . ALA B 1 178 ? 11.578 0.152 -22.5 1 98.75 178 ALA B N 1
ATOM 5104 C CA . ALA B 1 178 ? 10.859 0.55 -21.297 1 98.75 178 ALA B CA 1
ATOM 5105 C C . ALA B 1 178 ? 11.82 0.9 -20.172 1 98.75 178 ALA B C 1
ATOM 5107 O O . ALA B 1 178 ? 12.898 0.303 -20.062 1 98.75 178 ALA B O 1
ATOM 5108 N N . ARG B 1 179 ? 11.461 1.863 -19.375 1 98.56 179 ARG B N 1
ATOM 5109 C CA . ARG B 1 179 ? 12.289 2.195 -18.219 1 98.56 179 ARG B CA 1
ATOM 5110 C C . ARG B 1 179 ? 12.367 1.025 -17.25 1 98.56 179 ARG B C 1
ATOM 5112 O O . ARG B 1 179 ? 13.438 0.738 -16.703 1 98.56 179 ARG B O 1
ATOM 5119 N N . HIS B 1 180 ? 11.242 0.36 -17.016 1 98.81 180 HIS B N 1
ATOM 5120 C CA . HIS B 1 180 ? 11.164 -0.84 -16.188 1 98.81 180 HIS B CA 1
ATOM 5121 C C . HIS B 1 180 ? 10.375 -1.94 -16.906 1 98.81 180 HIS B C 1
ATOM 5123 O O . HIS B 1 180 ? 9.438 -1.656 -17.656 1 98.81 180 HIS B O 1
ATOM 5129 N N . VAL B 1 181 ? 10.75 -3.184 -16.656 1 98.94 181 VAL B N 1
ATOM 5130 C CA . VAL B 1 181 ? 10.055 -4.34 -17.219 1 98.94 181 VAL B CA 1
ATOM 5131 C C . VAL B 1 181 ? 9.609 -5.273 -16.094 1 98.94 181 VAL B C 1
ATOM 5133 O O . VAL B 1 181 ? 10.422 -5.66 -15.242 1 98.94 181 VAL B O 1
ATOM 5136 N N . VAL B 1 182 ? 8.336 -5.559 -16.062 1 98.94 182 VAL B N 1
ATOM 5137 C CA . VAL B 1 182 ? 7.781 -6.535 -15.133 1 98.94 182 VAL B CA 1
ATOM 5138 C C . VAL B 1 182 ? 7.543 -7.863 -15.859 1 98.94 182 VAL B C 1
ATOM 5140 O O . VAL B 1 182 ? 6.871 -7.902 -16.891 1 98.94 182 VAL B O 1
ATOM 5143 N N . VAL B 1 183 ? 8.141 -8.875 -15.32 1 98.75 183 VAL B N 1
ATOM 5144 C CA . VAL B 1 183 ? 7.926 -10.211 -15.867 1 98.75 183 VAL B CA 1
ATOM 5145 C C . VAL B 1 183 ? 6.855 -10.938 -15.062 1 98.75 183 VAL B C 1
ATOM 5147 O O . VAL B 1 183 ? 7.16 -11.578 -14.055 1 98.75 183 VAL B O 1
ATOM 5150 N N . ALA B 1 184 ? 5.641 -10.844 -15.531 1 98.5 184 ALA B N 1
ATOM 5151 C CA . ALA B 1 184 ? 4.477 -11.43 -14.875 1 98.5 184 ALA B CA 1
ATOM 5152 C C . ALA B 1 184 ? 3.992 -12.672 -15.625 1 98.5 184 ALA B C 1
ATOM 5154 O O . ALA B 1 184 ? 2.844 -12.727 -16.062 1 98.5 184 ALA B O 1
ATOM 5155 N N . THR B 1 185 ? 4.793 -13.719 -15.57 1 96.94 185 THR B N 1
ATOM 5156 C CA . THR B 1 185 ? 4.574 -14.867 -16.453 1 96.94 185 THR B CA 1
ATOM 5157 C C . THR B 1 185 ? 4.117 -16.078 -15.648 1 96.94 185 THR B C 1
ATOM 5159 O O . THR B 1 185 ? 4.25 -17.219 -16.094 1 96.94 185 THR B O 1
ATOM 5162 N N . GLY B 1 186 ? 3.682 -15.828 -14.375 1 94.06 186 GLY B N 1
ATOM 5163 C CA . GLY B 1 186 ? 3.217 -16.953 -13.57 1 94.06 186 GLY B CA 1
ATOM 5164 C C . GLY B 1 186 ? 4.266 -18.031 -13.383 1 94.06 186 GLY B C 1
ATOM 5165 O O . GLY B 1 186 ? 5.383 -17.75 -12.945 1 94.06 186 GLY B O 1
ATOM 5166 N N . ARG B 1 187 ? 3.934 -19.234 -13.797 1 90.12 187 ARG B N 1
ATOM 5167 C CA . ARG B 1 187 ? 4.891 -20.328 -13.727 1 90.12 187 ARG B CA 1
ATOM 5168 C C . ARG B 1 187 ? 5.715 -20.422 -15.008 1 90.12 187 ARG B C 1
ATOM 5170 O O . ARG B 1 187 ? 6.695 -21.172 -15.07 1 90.12 187 ARG B O 1
ATOM 5177 N N . GLY B 1 188 ? 5.375 -19.547 -15.922 1 86.62 188 GLY B N 1
ATOM 5178 C CA . GLY B 1 188 ? 6.113 -19.5 -17.172 1 86.62 188 GLY B CA 1
ATOM 5179 C C . GLY B 1 188 ? 7.371 -18.656 -17.094 1 86.62 188 GLY B C 1
ATOM 5180 O O . GLY B 1 188 ? 7.488 -17.797 -16.219 1 86.62 188 GLY B O 1
ATOM 5181 N N . ALA B 1 189 ? 8.312 -19 -17.953 1 84.12 189 ALA B N 1
ATOM 5182 C CA . ALA B 1 189 ? 9.555 -18.266 -18.125 1 84.12 189 ALA B CA 1
ATOM 5183 C C . ALA B 1 189 ? 10.398 -18.281 -16.859 1 84.12 189 ALA B C 1
ATOM 5185 O O . ALA B 1 189 ? 10.977 -17.266 -16.484 1 84.12 189 ALA B O 1
ATOM 5186 N N . THR B 1 190 ? 10.352 -19.328 -16.109 1 92.19 190 THR B N 1
ATOM 5187 C CA . THR B 1 190 ? 11.133 -19.438 -14.883 1 92.19 190 THR B CA 1
ATOM 5188 C C . THR B 1 190 ? 12.227 -20.484 -15.039 1 92.19 190 THR B C 1
ATOM 5190 O O . THR B 1 190 ? 13.016 -20.719 -14.109 1 92.19 190 THR B O 1
ATOM 5193 N N . GLY B 1 191 ? 12.258 -21.141 -16.219 1 91.56 191 GLY B N 1
ATOM 5194 C CA . GLY B 1 191 ? 13.289 -22.156 -16.438 1 91.56 191 GLY B CA 1
ATOM 5195 C C . GLY B 1 191 ? 12.75 -23.438 -17.031 1 91.56 191 GLY B C 1
ATOM 5196 O O . GLY B 1 191 ? 13.5 -24.406 -17.219 1 91.56 191 GLY B O 1
ATOM 5197 N N . GLY B 1 192 ? 11.477 -23.484 -17.234 1 90.62 192 GLY B N 1
ATOM 5198 C CA . GLY B 1 192 ? 10.875 -24.625 -17.906 1 90.62 192 GLY B CA 1
ATOM 5199 C C . GLY B 1 192 ? 10.367 -25.672 -16.938 1 90.62 192 GLY B C 1
ATOM 5200 O O . GLY B 1 192 ? 10.031 -25.359 -15.789 1 90.62 192 GLY B O 1
ATOM 5201 N N . THR B 1 193 ? 10.172 -26.906 -17.5 1 90.56 193 THR B N 1
ATOM 5202 C CA . THR B 1 193 ? 9.594 -28 -16.719 1 90.56 193 THR B CA 1
ATOM 5203 C C . THR B 1 193 ? 10.695 -28.891 -16.156 1 90.56 193 THR B C 1
ATOM 5205 O O . THR B 1 193 ? 11.828 -28.859 -16.625 1 90.56 193 THR B O 1
ATOM 5208 N N . VAL B 1 194 ? 10.344 -29.594 -15.141 1 88.12 194 VAL B N 1
ATOM 5209 C CA . VAL B 1 194 ? 11.281 -30.547 -14.555 1 88.12 194 VAL B CA 1
ATOM 5210 C C . VAL B 1 194 ? 11.398 -31.781 -15.453 1 88.12 194 VAL B C 1
ATOM 5212 O O . VAL B 1 194 ? 10.406 -32.469 -15.703 1 88.12 194 VAL B O 1
ATOM 5215 N N . PRO B 1 195 ? 12.57 -32.094 -15.852 1 85.31 195 PRO B N 1
ATOM 5216 C CA . PRO B 1 195 ? 12.742 -33.25 -16.719 1 85.31 195 PRO B CA 1
ATOM 5217 C C . PRO B 1 195 ? 12.633 -34.594 -15.969 1 85.31 195 PRO B C 1
ATOM 5219 O O . PRO B 1 195 ? 12.914 -34.656 -14.773 1 85.31 195 PRO B O 1
ATOM 5222 N N . VAL B 1 196 ? 12.219 -35.531 -16.656 1 89.12 196 VAL B N 1
ATOM 5223 C CA . VAL B 1 196 ? 12.25 -36.906 -16.156 1 89.12 196 VAL B CA 1
ATOM 5224 C C . VAL B 1 196 ? 13.422 -37.656 -16.797 1 89.12 196 VAL B C 1
ATOM 5226 O O . VAL B 1 196 ? 13.398 -37.969 -17.984 1 89.12 196 VAL B O 1
ATOM 5229 N N . PRO B 1 197 ? 14.367 -37.969 -15.961 1 87.38 197 PRO B N 1
ATOM 5230 C CA . PRO B 1 197 ? 15.508 -38.688 -16.516 1 87.38 197 PRO B CA 1
ATOM 5231 C C . PRO B 1 197 ? 15.094 -39.969 -17.266 1 87.38 197 PRO B C 1
ATOM 5233 O O . PRO B 1 197 ? 14.18 -40.688 -16.828 1 87.38 197 PRO B O 1
ATOM 5236 N N . GLY B 1 198 ? 15.656 -40.156 -18.391 1 89.62 198 GLY B N 1
ATOM 5237 C CA . GLY B 1 198 ? 15.398 -41.375 -19.156 1 89.62 198 GLY B CA 1
ATOM 5238 C C . GLY B 1 198 ? 14.281 -41.219 -20.188 1 89.62 198 GLY B C 1
ATOM 5239 O O . GLY B 1 198 ? 13.992 -42.125 -20.953 1 89.62 198 GLY B O 1
ATOM 5240 N N . THR B 1 199 ? 13.719 -40.031 -20.156 1 89.5 199 THR B N 1
ATOM 5241 C CA . THR B 1 199 ? 12.672 -39.781 -21.125 1 89.5 199 THR B CA 1
ATOM 5242 C C . THR B 1 199 ? 13.273 -39.438 -22.484 1 89.5 199 THR B C 1
ATOM 5244 O O . THR B 1 199 ? 14.078 -38.5 -22.594 1 89.5 199 THR B O 1
ATOM 5247 N N . GLY B 1 200 ? 12.852 -40.062 -23.438 1 86.75 200 GLY B N 1
ATOM 5248 C CA . GLY B 1 200 ? 13.383 -39.875 -24.781 1 86.75 200 GLY B CA 1
ATOM 5249 C C . GLY B 1 200 ? 13.023 -38.531 -25.375 1 86.75 200 GLY B C 1
ATOM 5250 O O . GLY B 1 200 ? 11.875 -38.094 -25.281 1 86.75 200 GLY B O 1
ATOM 5251 N N . ALA B 1 201 ? 13.945 -37.938 -26.062 1 84.94 201 ALA B N 1
ATOM 5252 C CA . ALA B 1 201 ? 13.75 -36.625 -26.672 1 84.94 201 ALA B CA 1
ATOM 5253 C C . ALA B 1 201 ? 12.852 -36.75 -27.906 1 84.94 201 ALA B C 1
ATOM 5255 O O . ALA B 1 201 ? 12.273 -35.75 -28.344 1 84.94 201 ALA B O 1
ATOM 5256 N N . ASP B 1 202 ? 12.727 -37.969 -28.391 1 90.44 202 ASP B N 1
ATOM 5257 C CA . ASP B 1 202 ? 11.992 -38.156 -29.625 1 90.44 202 ASP B CA 1
ATOM 5258 C C . ASP B 1 202 ? 10.516 -38.438 -29.359 1 90.44 202 ASP B C 1
ATOM 5260 O O . ASP B 1 202 ? 9.742 -38.688 -30.281 1 90.44 202 ASP B O 1
ATOM 5264 N N . LEU B 1 203 ? 10.141 -38.406 -28.188 1 90.31 203 LEU B N 1
ATOM 5265 C CA . LEU B 1 203 ? 8.75 -38.688 -27.844 1 90.31 203 LEU B CA 1
ATOM 5266 C C . LEU B 1 203 ? 7.844 -37.531 -28.188 1 90.31 203 LEU B C 1
ATOM 5268 O O . LEU B 1 203 ? 6.695 -37.719 -28.594 1 90.31 203 LEU B O 1
ATOM 5272 N N . GLY B 1 204 ? 8.242 -36.344 -28.078 1 79.5 204 GLY B N 1
ATOM 5273 C CA . GLY B 1 204 ? 7.387 -35.156 -28.234 1 79.5 204 GLY B CA 1
ATOM 5274 C C . GLY B 1 204 ? 7.359 -34.625 -29.656 1 79.5 204 GLY B C 1
ATOM 5275 O O . GLY B 1 204 ? 8.305 -34.844 -30.422 1 79.5 204 GLY B O 1
ATOM 5276 N N . PRO B 1 205 ? 6.121 -34 -29.766 1 76.12 205 PRO B N 1
ATOM 5277 C CA . PRO B 1 205 ? 4.883 -33.75 -29.016 1 76.12 205 PRO B CA 1
ATOM 5278 C C . PRO B 1 205 ? 3.85 -34.844 -29.203 1 76.12 205 PRO B C 1
ATOM 5280 O O . PRO B 1 205 ? 2.84 -34.875 -28.5 1 76.12 205 PRO B O 1
ATOM 5283 N N . GLY B 1 206 ? 4.137 -35.812 -30.016 1 87.56 206 GLY B N 1
ATOM 5284 C CA . GLY B 1 206 ? 3.148 -36.781 -30.438 1 87.56 206 GLY B CA 1
ATOM 5285 C C . GLY B 1 206 ? 2.855 -37.844 -29.391 1 87.56 206 GLY B C 1
ATOM 5286 O O . GLY B 1 206 ? 1.711 -38.281 -29.234 1 87.56 206 GLY B O 1
ATOM 5287 N N . LEU B 1 207 ? 3.803 -38.156 -28.5 1 95.69 207 LEU B N 1
ATOM 5288 C CA . LEU B 1 207 ? 3.615 -39.25 -27.578 1 95.69 207 LEU B CA 1
ATOM 5289 C C . LEU B 1 207 ? 3.74 -38.781 -26.125 1 95.69 207 LEU B C 1
ATOM 5291 O O . LEU B 1 207 ? 3.43 -39.5 -25.203 1 95.69 207 LEU B O 1
ATOM 5295 N N . VAL B 1 208 ? 4.172 -37.531 -25.938 1 96.12 208 VAL B N 1
ATOM 5296 C CA . VAL B 1 208 ? 4.367 -37 -24.594 1 96.12 208 VAL B CA 1
ATOM 5297 C C . VAL B 1 208 ? 4.004 -35.531 -24.547 1 96.12 208 VAL B C 1
ATOM 5299 O O . VAL B 1 208 ? 4.191 -34.812 -25.531 1 96.12 208 VAL B O 1
ATOM 5302 N N . ALA B 1 209 ? 3.428 -35.094 -23.484 1 95.81 209 ALA B N 1
ATOM 5303 C CA . ALA B 1 209 ? 3.154 -33.688 -23.219 1 95.81 209 ALA B CA 1
ATOM 5304 C C . ALA B 1 209 ? 3.25 -33.375 -21.734 1 95.81 209 ALA B C 1
ATOM 5306 O O . ALA B 1 209 ? 2.928 -34.219 -20.891 1 95.81 209 ALA B O 1
ATOM 5307 N N . HIS B 1 210 ? 3.799 -32.25 -21.406 1 95.5 210 HIS B N 1
ATOM 5308 C CA . HIS B 1 210 ? 3.68 -31.703 -20.047 1 95.5 210 HIS B CA 1
ATOM 5309 C C . HIS B 1 210 ? 2.275 -31.172 -19.781 1 95.5 210 HIS B C 1
ATOM 5311 O O . HIS B 1 210 ? 1.572 -30.781 -20.719 1 95.5 210 HIS B O 1
ATOM 5317 N N . THR B 1 211 ? 1.913 -31.141 -18.484 1 96.62 211 THR B N 1
ATOM 5318 C CA . THR B 1 211 ? 0.565 -30.734 -18.109 1 96.62 211 THR B CA 1
ATOM 5319 C C . THR B 1 211 ? 0.295 -29.297 -18.547 1 96.62 211 THR B C 1
ATOM 5321 O O . THR B 1 211 ? -0.861 -28.875 -18.641 1 96.62 211 THR B O 1
ATOM 5324 N N . SER B 1 212 ? 1.331 -28.469 -18.812 1 94.69 212 SER B N 1
ATOM 5325 C CA . SER B 1 212 ? 1.154 -27.078 -19.234 1 94.69 212 SER B CA 1
ATOM 5326 C C . SER B 1 212 ? 1.095 -26.969 -20.75 1 94.69 212 SER B C 1
ATOM 5328 O O . SER B 1 212 ? 0.915 -25.875 -21.297 1 94.69 212 SER B O 1
ATOM 5330 N N . ASP B 1 213 ? 1.188 -28.109 -21.484 1 94.44 213 ASP B N 1
ATOM 5331 C CA . ASP B 1 213 ? 1.119 -28.125 -22.953 1 94.44 213 ASP B CA 1
ATOM 5332 C C . ASP B 1 213 ? -0.318 -28.312 -23.422 1 94.44 213 ASP B C 1
ATOM 5334 O O . ASP B 1 213 ? -1.192 -28.703 -22.656 1 94.44 213 ASP B O 1
ATOM 5338 N N . ALA B 1 214 ? -0.473 -27.969 -24.719 1 94.06 214 ALA B N 1
ATOM 5339 C CA . ALA B 1 214 ? -1.738 -28.328 -25.359 1 94.06 214 ALA B CA 1
ATOM 5340 C C . ALA B 1 214 ? -1.847 -29.828 -25.547 1 94.06 214 ALA B C 1
ATOM 5342 O O . ALA B 1 214 ? -0.912 -30.469 -26.031 1 94.06 214 ALA B O 1
ATOM 5343 N N . ILE B 1 215 ? -2.904 -30.406 -25.062 1 96.44 215 ILE B N 1
ATOM 5344 C CA . ILE B 1 215 ? -3.186 -31.828 -25.219 1 96.44 215 ILE B CA 1
ATOM 5345 C C . ILE B 1 215 ? -4.57 -32.031 -25.828 1 96.44 215 ILE B C 1
ATOM 5347 O O . ILE B 1 215 ? -5.547 -31.422 -25.375 1 96.44 215 ILE B O 1
ATOM 5351 N N . ASP B 1 216 ? -4.652 -32.781 -26.891 1 96.5 216 ASP B N 1
ATOM 5352 C CA . ASP B 1 216 ? -5.938 -33.156 -27.469 1 96.5 216 ASP B CA 1
ATOM 5353 C C . ASP B 1 216 ? -6.531 -34.375 -26.734 1 96.5 216 ASP B C 1
ATOM 5355 O O . ASP B 1 216 ? -6.344 -35.5 -27.156 1 96.5 216 ASP B O 1
ATOM 5359 N N . PHE B 1 217 ? -7.301 -34.125 -25.766 1 97.38 217 PHE B N 1
ATOM 5360 C CA . PHE B 1 217 ? -7.812 -35.188 -24.906 1 97.38 217 PHE B CA 1
ATOM 5361 C C . PHE B 1 217 ? -8.828 -36.062 -25.656 1 97.38 217 PHE B C 1
ATOM 5363 O O . PHE B 1 217 ? -9 -37.219 -25.344 1 97.38 217 PHE B O 1
ATOM 5370 N N . ALA B 1 218 ? -9.539 -35.469 -26.609 1 97.19 218 ALA B N 1
ATOM 5371 C CA . ALA B 1 218 ? -10.453 -36.25 -27.438 1 97.19 218 ALA B CA 1
ATOM 5372 C C . ALA B 1 218 ? -9.711 -37.375 -28.172 1 97.19 218 ALA B C 1
ATOM 5374 O O . ALA B 1 218 ? -10.25 -38.469 -28.359 1 97.19 218 ALA B O 1
ATOM 5375 N N . ALA B 1 219 ? -8.516 -37.094 -28.562 1 96.81 219 ALA B N 1
ATOM 5376 C CA . ALA B 1 219 ? -7.703 -38.062 -29.297 1 96.81 219 ALA B CA 1
ATOM 5377 C C . ALA B 1 219 ? -7.215 -39.188 -28.375 1 96.81 219 ALA B C 1
ATOM 5379 O O . ALA B 1 219 ? -6.711 -40.219 -28.844 1 96.81 219 ALA B O 1
ATOM 5380 N N . LEU B 1 220 ? -7.391 -39.062 -27.109 1 97.38 220 LEU B N 1
ATOM 5381 C CA . LEU B 1 220 ? -6.926 -40.062 -26.141 1 97.38 220 LEU B CA 1
ATOM 5382 C C . LEU B 1 220 ? -8.008 -41.094 -25.859 1 97.38 220 LEU B C 1
ATOM 5384 O O . LEU B 1 220 ? -7.793 -42.031 -25.094 1 97.38 220 LEU B O 1
ATOM 5388 N N . ARG B 1 221 ? -9.188 -40.938 -26.469 1 98.06 221 ARG B N 1
ATOM 5389 C CA . ARG B 1 221 ? -10.281 -41.875 -26.281 1 98.06 221 ARG B CA 1
ATOM 5390 C C . ARG B 1 221 ? -9.836 -43.312 -26.609 1 98.06 221 ARG B C 1
ATOM 5392 O O . ARG B 1 221 ? -9.242 -43.562 -27.656 1 98.06 221 ARG B O 1
ATOM 5399 N N . GLY B 1 222 ? -10.148 -44.125 -25.672 1 98 222 GLY B N 1
ATOM 5400 C CA . GLY B 1 222 ? -9.867 -45.562 -25.859 1 98 222 GLY B CA 1
ATOM 5401 C C . GLY B 1 222 ? -8.398 -45.875 -25.688 1 98 222 GLY B C 1
ATOM 5402 O O . GLY B 1 222 ? -7.996 -47.031 -25.844 1 98 222 GLY B O 1
ATOM 5403 N N . ARG B 1 223 ? -7.574 -44.969 -25.359 1 97.94 223 ARG B N 1
ATOM 5404 C CA . ARG B 1 223 ? -6.129 -45.156 -25.281 1 97.94 223 ARG B CA 1
ATOM 5405 C C . ARG B 1 223 ? -5.688 -45.375 -23.828 1 97.94 223 ARG B C 1
ATOM 5407 O O . ARG B 1 223 ? -6.402 -45 -22.891 1 97.94 223 ARG B O 1
ATOM 5414 N N . ARG B 1 224 ? -4.547 -46.031 -23.672 1 98.19 224 ARG B N 1
ATOM 5415 C CA . ARG B 1 224 ? -3.9 -46.219 -22.375 1 98.19 224 ARG B CA 1
ATOM 5416 C C . ARG B 1 224 ? -2.902 -45.094 -22.094 1 98.19 224 ARG B C 1
ATOM 5418 O O . ARG B 1 224 ? -1.92 -44.938 -22.828 1 98.19 224 ARG B O 1
ATOM 5425 N N . ILE B 1 225 ? -3.143 -44.344 -21.047 1 98.31 225 ILE B N 1
ATOM 5426 C CA . ILE B 1 225 ? -2.371 -43.125 -20.766 1 98.31 225 ILE B CA 1
ATOM 5427 C C . ILE B 1 225 ? -1.504 -43.344 -19.531 1 98.31 225 ILE B C 1
ATOM 5429 O O . ILE B 1 225 ? -1.968 -43.875 -18.531 1 98.31 225 ILE B O 1
ATOM 5433 N N . ALA B 1 226 ? -0.242 -43 -19.578 1 97.88 226 ALA B N 1
ATOM 5434 C CA . ALA B 1 226 ? 0.631 -42.906 -18.422 1 97.88 226 ALA B CA 1
ATOM 5435 C C . ALA B 1 226 ? 0.771 -41.469 -17.953 1 97.88 226 ALA B C 1
ATOM 5437 O O . ALA B 1 226 ? 0.867 -40.531 -18.766 1 97.88 226 ALA B O 1
ATOM 5438 N N . VAL B 1 227 ? 0.726 -41.219 -16.672 1 97.69 227 VAL B N 1
ATOM 5439 C CA . VAL B 1 227 ? 0.969 -39.906 -16.062 1 97.69 227 VAL B CA 1
ATOM 5440 C C . VAL B 1 227 ? 2.1 -40 -15.047 1 97.69 227 VAL B C 1
ATOM 5442 O O . VAL B 1 227 ? 2.041 -40.844 -14.133 1 97.69 227 VAL B O 1
ATOM 5445 N N . ILE B 1 228 ? 3.16 -39.25 -15.195 1 96.62 228 ILE B N 1
ATOM 5446 C CA . ILE B 1 228 ? 4.227 -39.219 -14.203 1 96.62 228 ILE B CA 1
ATOM 5447 C C . ILE B 1 228 ? 4.027 -38 -13.297 1 96.62 228 ILE B C 1
ATOM 5449 O O . ILE B 1 228 ? 4.031 -36.844 -13.758 1 96.62 228 ILE B O 1
ATOM 5453 N N . GLY B 1 229 ? 3.889 -38.25 -12.047 1 95 229 GLY B N 1
ATOM 5454 C CA . GLY B 1 229 ? 3.602 -37.219 -11.062 1 95 229 GLY B CA 1
ATOM 5455 C C . GLY B 1 229 ? 2.318 -37.438 -10.297 1 95 229 GLY B C 1
ATOM 5456 O O . GLY B 1 229 ? 1.452 -38.188 -10.75 1 95 229 GLY B O 1
ATOM 5457 N N . ALA B 1 230 ? 2.195 -36.781 -9.133 1 93.19 230 ALA B N 1
ATOM 5458 C CA . ALA B 1 230 ? 0.996 -36.969 -8.32 1 93.19 230 ALA B CA 1
ATOM 5459 C C . ALA B 1 230 ? 0.601 -35.656 -7.656 1 93.19 230 ALA B C 1
ATOM 5461 O O . ALA B 1 230 ? -0.007 -35.625 -6.582 1 93.19 230 ALA B O 1
ATOM 5462 N N . GLY B 1 231 ? 1.011 -34.531 -8.203 1 93.5 231 GLY B N 1
ATOM 5463 C CA . GLY B 1 231 ? 0.535 -33.219 -7.766 1 93.5 231 GLY B CA 1
ATOM 5464 C C . GLY B 1 231 ? -0.807 -32.844 -8.367 1 93.5 231 GLY B C 1
ATOM 5465 O O . GLY B 1 231 ? -1.446 -33.656 -9.031 1 93.5 231 GLY B O 1
ATOM 5466 N N . ALA B 1 232 ? -1.206 -31.656 -8.133 1 93.5 232 ALA B N 1
ATOM 5467 C CA . ALA B 1 232 ? -2.521 -31.188 -8.555 1 93.5 232 ALA B CA 1
ATOM 5468 C C . ALA B 1 232 ? -2.688 -31.312 -10.07 1 93.5 232 ALA B C 1
ATOM 5470 O O . ALA B 1 232 ? -3.691 -31.844 -10.547 1 93.5 232 ALA B O 1
ATOM 5471 N N . SER B 1 233 ? -1.729 -30.828 -10.844 1 95.44 233 SER B N 1
ATOM 5472 C CA . SER B 1 233 ? -1.85 -30.828 -12.297 1 95.44 233 SER B CA 1
ATOM 5473 C C . SER B 1 233 ? -1.867 -32.25 -12.844 1 95.44 233 SER B C 1
ATOM 5475 O O . SER B 1 233 ? -2.547 -32.531 -13.836 1 95.44 233 SER B O 1
ATOM 5477 N N . ALA B 1 234 ? -1.104 -33.188 -12.234 1 96.75 234 ALA B N 1
ATOM 5478 C CA . ALA B 1 234 ? -1.121 -34.594 -12.648 1 96.75 234 ALA B CA 1
ATOM 5479 C C . ALA B 1 234 ? -2.512 -35.188 -12.484 1 96.75 234 ALA B C 1
ATOM 5481 O O . ALA B 1 234 ? -3.039 -35.812 -13.414 1 96.75 234 ALA B O 1
ATOM 5482 N N . TRP B 1 235 ? -3.076 -34.938 -11.359 1 96.5 235 TRP B N 1
ATOM 5483 C CA . TRP B 1 235 ? -4.406 -35.469 -11.086 1 96.5 235 TRP B CA 1
ATOM 5484 C C . TRP B 1 235 ? -5.449 -34.844 -11.992 1 96.5 235 TRP B C 1
ATOM 5486 O O . TRP B 1 235 ? -6.359 -35.531 -12.477 1 96.5 235 TRP B O 1
ATOM 5496 N N . ASP B 1 236 ? -5.34 -33.562 -12.18 1 97.5 236 ASP B N 1
ATOM 5497 C CA . ASP B 1 236 ? -6.277 -32.875 -13.055 1 97.5 236 ASP B CA 1
ATOM 5498 C C . ASP B 1 236 ? -6.223 -33.438 -14.477 1 97.5 236 ASP B C 1
ATOM 5500 O O . ASP B 1 236 ? -7.258 -33.625 -15.125 1 97.5 236 ASP B O 1
ATOM 5504 N N . ASN B 1 237 ? -5.055 -33.688 -14.977 1 98.19 237 ASN B N 1
ATOM 5505 C CA . ASN B 1 237 ? -4.898 -34.219 -16.328 1 98.19 237 ASN B CA 1
ATOM 5506 C C . ASN B 1 237 ? -5.359 -35.688 -16.406 1 98.19 237 ASN B C 1
ATOM 5508 O O . ASN B 1 237 ? -5.965 -36.094 -17.391 1 98.19 237 ASN B O 1
ATOM 5512 N N . ALA B 1 238 ? -5.078 -36.438 -15.352 1 97.94 238 ALA B N 1
ATOM 5513 C CA . ALA B 1 238 ? -5.586 -37.812 -15.289 1 97.94 238 ALA B CA 1
ATOM 5514 C C . ALA B 1 238 ? -7.109 -37.844 -15.344 1 97.94 238 ALA B C 1
ATOM 5516 O O . ALA B 1 238 ? -7.695 -38.594 -16.109 1 97.94 238 ALA B O 1
ATOM 5517 N N . ALA B 1 239 ? -7.684 -36.969 -14.516 1 97.56 239 ALA B N 1
ATOM 5518 C CA . ALA B 1 239 ? -9.141 -36.875 -14.484 1 97.56 239 ALA B CA 1
ATOM 5519 C C . ALA B 1 239 ? -9.695 -36.469 -15.844 1 97.56 239 ALA B C 1
ATOM 5521 O O . ALA B 1 239 ? -10.68 -37.062 -16.312 1 97.56 239 ALA B O 1
ATOM 5522 N N . THR B 1 240 ? -9.117 -35.531 -16.484 1 97.88 240 THR B N 1
ATOM 5523 C CA . THR B 1 240 ? -9.578 -35.062 -17.781 1 97.88 240 THR B CA 1
ATOM 5524 C C . THR B 1 240 ? -9.477 -36.156 -18.844 1 97.88 240 THR B C 1
ATOM 5526 O O . THR B 1 240 ? -10.375 -36.312 -19.672 1 97.88 240 THR B O 1
ATOM 5529 N N . ALA B 1 241 ? -8.367 -36.906 -18.828 1 98.06 241 ALA B N 1
ATOM 5530 C CA . ALA B 1 241 ? -8.164 -37.969 -19.797 1 98.06 241 ALA B CA 1
ATOM 5531 C C . ALA B 1 241 ? -9.227 -39.062 -19.641 1 98.06 241 ALA B C 1
ATOM 5533 O O . ALA B 1 241 ? -9.812 -39.5 -20.641 1 98.06 241 ALA B O 1
ATOM 5534 N N . ILE B 1 242 ? -9.461 -39.469 -18.406 1 97.38 242 ILE B N 1
ATOM 5535 C CA . ILE B 1 242 ? -10.422 -40.531 -18.172 1 97.38 242 ILE B CA 1
ATOM 5536 C C . ILE B 1 242 ? -11.82 -40.062 -18.547 1 97.38 242 ILE B C 1
ATOM 5538 O O . ILE B 1 242 ? -12.609 -40.812 -19.125 1 97.38 242 ILE B O 1
ATOM 5542 N N . GLU B 1 243 ? -12.141 -38.812 -18.203 1 97.06 243 GLU B N 1
ATOM 5543 C CA . GLU B 1 243 ? -13.43 -38.219 -18.547 1 97.06 243 GLU B CA 1
ATOM 5544 C C . GLU B 1 243 ? -13.625 -38.125 -20.062 1 97.06 243 GLU B C 1
ATOM 5546 O O . GLU B 1 243 ? -14.75 -38.219 -20.547 1 97.06 243 GLU B O 1
ATOM 5551 N N . ALA B 1 244 ? -12.547 -38 -20.781 1 97.06 244 ALA B N 1
ATOM 5552 C CA . ALA B 1 244 ? -12.586 -37.875 -22.234 1 97.06 244 ALA B CA 1
ATOM 5553 C C . ALA B 1 244 ? -12.703 -39.25 -22.875 1 97.06 244 ALA B C 1
ATOM 5555 O O . ALA B 1 244 ? -12.828 -39.375 -24.094 1 97.06 244 ALA B O 1
ATOM 5556 N N . GLY B 1 245 ? -12.578 -40.312 -22.062 1 97.12 245 GLY B N 1
ATOM 5557 C CA . GLY B 1 245 ? -12.859 -41.625 -22.578 1 97.12 245 GLY B CA 1
ATOM 5558 C C . GLY B 1 245 ? -11.617 -42.5 -22.719 1 97.12 245 GLY B C 1
ATOM 5559 O O . GLY B 1 245 ? -11.641 -43.531 -23.391 1 97.12 245 GLY B O 1
ATOM 5560 N N . ALA B 1 246 ? -10.5 -42.125 -22.156 1 98.31 246 ALA B N 1
ATOM 5561 C CA . ALA B 1 246 ? -9.32 -42.969 -22.156 1 98.31 246 ALA B CA 1
ATOM 5562 C C . ALA B 1 246 ? -9.648 -44.375 -21.609 1 98.31 246 ALA B C 1
ATOM 5564 O O . ALA B 1 246 ? -10.484 -44.5 -20.719 1 98.31 246 ALA B O 1
ATOM 5565 N N . ALA B 1 247 ? -8.992 -45.344 -22.141 1 98 247 ALA B N 1
ATOM 5566 C CA . ALA B 1 247 ? -9.219 -46.719 -21.672 1 98 247 ALA B CA 1
ATOM 5567 C C . ALA B 1 247 ? -8.711 -46.906 -20.234 1 98 247 ALA B C 1
ATOM 5569 O O . ALA B 1 247 ? -9.336 -47.594 -19.438 1 98 247 ALA B O 1
ATOM 5570 N N . SER B 1 248 ? -7.59 -46.312 -19.984 1 97.75 248 SER B N 1
ATOM 5571 C CA . SER B 1 248 ? -7.02 -46.344 -18.641 1 97.75 248 SER B CA 1
ATOM 5572 C C . SER B 1 248 ? -5.992 -45.219 -18.438 1 97.75 248 SER B C 1
ATOM 5574 O O . SER B 1 248 ? -5.426 -44.719 -19.422 1 97.75 248 SER B O 1
ATOM 5576 N N . VAL B 1 249 ? -5.809 -44.812 -17.219 1 98.12 249 VAL B N 1
ATOM 5577 C CA . VAL B 1 249 ? -4.758 -43.906 -16.812 1 98.12 249 VAL B CA 1
ATOM 5578 C C . VAL B 1 249 ? -3.949 -44.5 -15.672 1 98.12 249 VAL B C 1
ATOM 5580 O O . VAL B 1 249 ? -4.508 -44.844 -14.625 1 98.12 249 VAL B O 1
ATOM 5583 N N . THR B 1 250 ? -2.695 -44.688 -15.883 1 97.38 250 THR B N 1
ATOM 5584 C CA . THR B 1 250 ? -1.782 -45.156 -14.852 1 97.38 250 THR B CA 1
ATOM 5585 C C . THR B 1 250 ? -0.874 -44.031 -14.367 1 97.38 250 THR B C 1
ATOM 5587 O O . THR B 1 250 ? -0.101 -43.469 -15.148 1 97.38 250 THR B O 1
ATOM 5590 N N . MET B 1 251 ? -0.956 -43.719 -13.07 1 96.44 251 MET B N 1
ATOM 5591 C CA . MET B 1 251 ? -0.145 -42.656 -12.492 1 96.44 251 MET B CA 1
ATOM 5592 C C . MET B 1 251 ? 1.05 -43.219 -11.734 1 96.44 251 MET B C 1
ATOM 5594 O O . MET B 1 251 ? 0.905 -44.188 -10.977 1 96.44 251 MET B O 1
ATOM 5598 N N . PHE B 1 252 ? 2.199 -42.656 -12.008 1 95.94 252 PHE B N 1
ATOM 5599 C CA . PHE B 1 252 ? 3.436 -43.062 -11.336 1 95.94 252 PHE B CA 1
ATOM 5600 C C . PHE B 1 252 ? 3.932 -41.938 -10.438 1 95.94 252 PHE B C 1
ATOM 5602 O O . PHE B 1 252 ? 4.086 -40.781 -10.883 1 95.94 252 PHE B O 1
ATOM 5609 N N . ALA B 1 253 ? 4.145 -42.25 -9.203 1 93.38 253 ALA B N 1
ATOM 5610 C CA . ALA B 1 253 ? 4.629 -41.281 -8.242 1 93.38 253 ALA B CA 1
ATOM 5611 C C . ALA B 1 253 ? 5.82 -41.812 -7.453 1 93.38 253 ALA B C 1
ATOM 5613 O O . ALA B 1 253 ? 5.789 -42.938 -6.957 1 93.38 253 ALA B O 1
ATOM 5614 N N . ARG B 1 254 ? 6.879 -40.969 -7.32 1 90.06 254 ARG B N 1
ATOM 5615 C CA . ARG B 1 254 ? 8.055 -41.406 -6.559 1 90.06 254 ARG B CA 1
ATOM 5616 C C . ARG B 1 254 ? 7.754 -41.406 -5.062 1 90.06 254 ARG B C 1
ATOM 5618 O O . ARG B 1 254 ? 8.312 -42.25 -4.328 1 90.06 254 ARG B O 1
ATOM 5625 N N . ARG B 1 255 ? 6.84 -40.594 -4.672 1 88.94 255 ARG B N 1
ATOM 5626 C CA . ARG B 1 255 ? 6.496 -40.531 -3.256 1 88.94 255 ARG B CA 1
ATOM 5627 C C . ARG B 1 255 ? 5.699 -41.75 -2.822 1 88.94 255 ARG B C 1
ATOM 5629 O O . ARG B 1 255 ? 5.027 -42.375 -3.641 1 88.94 255 ARG B O 1
ATOM 5636 N N . SER B 1 256 ? 5.723 -42.031 -1.49 1 87.25 256 SER B N 1
ATOM 5637 C CA . SER B 1 256 ? 5.062 -43.219 -0.956 1 87.25 256 SER B CA 1
ATOM 5638 C C . SER B 1 256 ? 3.594 -42.938 -0.652 1 87.25 256 SER B C 1
ATOM 5640 O O . SER B 1 256 ? 2.785 -43.875 -0.58 1 87.25 256 SER B O 1
ATOM 5642 N N . ALA B 1 257 ? 3.295 -41.656 -0.445 1 88 257 ALA B N 1
ATOM 5643 C CA . ALA B 1 257 ? 1.924 -41.219 -0.164 1 88 257 ALA B CA 1
ATOM 5644 C C . ALA B 1 257 ? 1.704 -39.781 -0.549 1 88 257 ALA B C 1
ATOM 5646 O O . ALA B 1 257 ? 2.664 -39.031 -0.712 1 88 257 ALA B O 1
ATOM 5647 N N . LEU B 1 258 ? 0.465 -39.469 -0.744 1 90.75 258 LEU B N 1
ATOM 5648 C CA . LEU B 1 258 ? 0.152 -38.062 -1.025 1 90.75 258 LEU B CA 1
ATOM 5649 C C . LEU B 1 258 ? 0.27 -37.219 0.237 1 90.75 258 LEU B C 1
ATOM 5651 O O . LEU B 1 258 ? -0.08 -37.688 1.329 1 90.75 258 LEU B O 1
ATOM 5655 N N . PRO B 1 259 ? 0.773 -35.969 0.037 1 87.75 259 PRO B N 1
ATOM 5656 C CA . PRO B 1 259 ? 0.688 -35.062 1.188 1 87.75 259 PRO B CA 1
ATOM 5657 C C . PRO B 1 259 ? -0.746 -34.875 1.674 1 87.75 259 PRO B C 1
ATOM 5659 O O . PRO B 1 259 ? -1.683 -34.875 0.872 1 87.75 259 PRO B O 1
ATOM 5662 N N . GLN B 1 260 ? -0.893 -34.656 2.955 1 84.88 260 GLN B N 1
ATOM 5663 C CA . GLN B 1 260 ? -2.229 -34.625 3.539 1 84.88 260 GLN B CA 1
ATOM 5664 C C . GLN B 1 260 ? -2.611 -33.188 3.926 1 84.88 260 GLN B C 1
ATOM 5666 O O . GLN B 1 260 ? -3.793 -32.844 3.924 1 84.88 260 GLN B O 1
ATOM 5671 N N . LEU B 1 261 ? -1.61 -32.469 4.336 1 85.12 261 LEU B N 1
ATOM 5672 C CA . LEU B 1 261 ? -1.847 -31.141 4.895 1 85.12 261 LEU B CA 1
ATOM 5673 C C . LEU B 1 261 ? -1.413 -30.062 3.914 1 85.12 261 LEU B C 1
ATOM 5675 O O . LEU B 1 261 ? -0.311 -30.109 3.363 1 85.12 261 LEU B O 1
ATOM 5679 N N . ASN B 1 262 ? -2.285 -29.188 3.662 1 85.62 262 ASN B N 1
ATOM 5680 C CA . ASN B 1 262 ? -1.938 -28.047 2.828 1 85.62 262 ASN B CA 1
ATOM 5681 C C . ASN B 1 262 ? -1.393 -26.891 3.664 1 85.62 262 ASN B C 1
ATOM 5683 O O . ASN B 1 262 ? -2.113 -25.938 3.949 1 85.62 262 ASN B O 1
ATOM 5687 N N . LYS B 1 263 ? -0.128 -26.875 3.939 1 85.25 263 LYS B N 1
ATOM 5688 C CA . LYS B 1 263 ? 0.508 -25.859 4.785 1 85.25 263 LYS B CA 1
ATOM 5689 C C . LYS B 1 263 ? 0.555 -24.5 4.09 1 85.25 263 LYS B C 1
ATOM 5691 O O . LYS B 1 263 ? 0.716 -23.469 4.738 1 85.25 263 LYS B O 1
ATOM 5696 N N . GLY B 1 264 ? 0.442 -24.516 2.764 1 82.5 264 GLY B N 1
ATOM 5697 C CA . GLY B 1 264 ? 0.34 -23.266 2.027 1 82.5 264 GLY B CA 1
ATOM 5698 C C . GLY B 1 264 ? -0.865 -22.438 2.428 1 82.5 264 GLY B C 1
ATOM 5699 O O . GLY B 1 264 ? -0.786 -21.203 2.49 1 82.5 264 GLY B O 1
ATOM 5700 N N . ARG B 1 265 ? -1.891 -23.094 2.789 1 82 265 ARG B N 1
ATOM 5701 C CA . ARG B 1 265 ? -3.102 -22.406 3.213 1 82 265 ARG B CA 1
ATOM 5702 C C . ARG B 1 265 ? -2.91 -21.75 4.578 1 82 265 ARG B C 1
ATOM 5704 O O . ARG B 1 265 ? -3.482 -20.688 4.855 1 82 265 ARG B O 1
ATOM 5711 N N . ALA B 1 266 ? -2.123 -22.359 5.344 1 81.81 266 ALA B N 1
ATOM 5712 C CA . ALA B 1 266 ? -1.869 -21.844 6.688 1 81.81 266 ALA B CA 1
ATOM 5713 C C . ALA B 1 266 ? -0.889 -20.672 6.648 1 81.81 266 ALA B C 1
ATOM 5715 O O . ALA B 1 266 ? -0.75 -19.938 7.629 1 81.81 266 ALA B O 1
ATOM 5716 N N . SER B 1 267 ? -0.265 -20.516 5.566 1 86.88 267 SER B N 1
ATOM 5717 C CA . SER B 1 267 ? 0.691 -19.422 5.41 1 86.88 267 SER B CA 1
ATOM 5718 C C . SER B 1 267 ? 0.131 -18.312 4.523 1 86.88 267 SER B C 1
ATOM 5720 O O . SER B 1 267 ? 0.848 -17.766 3.689 1 86.88 267 SER B O 1
ATOM 5722 N N . THR B 1 268 ? -1.186 -18.281 4.676 1 85.81 268 THR B N 1
ATOM 5723 C CA . THR B 1 268 ? -1.88 -17.203 3.982 1 85.81 268 THR B CA 1
ATOM 5724 C C . THR B 1 268 ? -2.33 -16.125 4.965 1 85.81 268 THR B C 1
ATOM 5726 O O . THR B 1 268 ? -2.43 -16.375 6.168 1 85.81 268 THR B O 1
ATOM 5729 N N . GLY B 1 269 ? -2.248 -14.898 4.629 1 92.56 269 GLY B N 1
ATOM 5730 C CA . GLY B 1 269 ? -2.627 -13.766 5.461 1 92.56 269 GLY B CA 1
ATOM 5731 C C . GLY B 1 269 ? -1.753 -12.547 5.238 1 92.56 269 GLY B C 1
ATOM 5732 O O . GLY B 1 269 ? -0.638 -12.656 4.727 1 92.56 269 GLY B O 1
ATOM 5733 N N . ILE B 1 270 ? -2.311 -11.562 5.777 1 96.94 270 ILE B N 1
ATOM 5734 C CA . ILE B 1 270 ? -1.684 -10.281 5.48 1 96.94 270 ILE B CA 1
ATOM 5735 C C . ILE B 1 270 ? -0.318 -10.203 6.164 1 96.94 270 ILE B C 1
ATOM 5737 O O . ILE B 1 270 ? 0.61 -9.586 5.641 1 96.94 270 ILE B O 1
ATOM 5741 N N . GLY B 1 271 ? -0.152 -10.898 7.348 1 97 271 GLY B N 1
ATOM 5742 C CA . GLY B 1 271 ? 1.155 -10.969 7.98 1 97 271 GLY B CA 1
ATOM 5743 C C . GLY B 1 271 ? 2.219 -11.578 7.09 1 97 271 GLY B C 1
ATOM 5744 O O . GLY B 1 271 ? 3.295 -11 6.91 1 97 271 GLY B O 1
ATOM 5745 N N . PHE B 1 272 ? 1.896 -12.727 6.461 1 96.81 272 PHE B N 1
ATOM 5746 C CA . PHE B 1 272 ? 2.824 -13.391 5.551 1 96.81 272 PHE B CA 1
ATOM 5747 C C . PHE B 1 272 ? 3.045 -12.547 4.301 1 96.81 272 PHE B C 1
ATOM 5749 O O . PHE B 1 272 ? 4.172 -12.438 3.809 1 96.81 272 PHE B O 1
ATOM 5756 N N . PHE B 1 273 ? 1.954 -11.945 3.793 1 96.94 273 PHE B N 1
ATOM 5757 C CA . PHE B 1 273 ? 2.025 -11.219 2.533 1 96.94 273 PHE B CA 1
ATOM 5758 C C . PHE B 1 273 ? 2.896 -9.977 2.678 1 96.94 273 PHE B C 1
ATOM 5760 O O . PHE B 1 273 ? 3.762 -9.719 1.839 1 96.94 273 PHE B O 1
ATOM 5767 N N . GLU B 1 274 ? 2.744 -9.242 3.775 1 97.12 274 GLU B N 1
ATOM 5768 C CA . GLU B 1 274 ? 3.449 -7.973 3.945 1 97.12 274 GLU B CA 1
ATOM 5769 C C . GLU B 1 274 ? 4.715 -8.156 4.777 1 97.12 274 GLU B C 1
ATOM 5771 O O . GLU B 1 274 ? 5.582 -7.273 4.801 1 97.12 274 GLU B O 1
ATOM 5776 N N . GLY B 1 275 ? 4.906 -9.344 5.395 1 97.5 275 GLY B N 1
ATOM 5777 C CA . GLY B 1 275 ? 6.008 -9.508 6.332 1 97.5 275 GLY B CA 1
ATOM 5778 C C . GLY B 1 275 ? 7.141 -10.352 5.785 1 97.5 275 GLY B C 1
ATOM 5779 O O . GLY B 1 275 ? 8.266 -10.289 6.289 1 97.5 275 GLY B O 1
ATOM 5780 N N . TRP B 1 276 ? 6.934 -11.125 4.73 1 97.25 276 TRP B N 1
ATOM 5781 C CA . TRP B 1 276 ? 7.902 -12.102 4.258 1 97.25 276 TRP B CA 1
ATOM 5782 C C . TRP B 1 276 ? 9.227 -11.438 3.908 1 97.25 276 TRP B C 1
ATOM 5784 O O . TRP B 1 276 ? 10.289 -11.867 4.375 1 97.25 276 TRP B O 1
ATOM 5794 N N . GLN B 1 277 ? 9.211 -10.32 3.23 1 95.69 277 GLN B N 1
ATOM 5795 C CA . GLN B 1 277 ? 10.422 -9.672 2.734 1 95.69 277 GLN B CA 1
ATOM 5796 C C . GLN B 1 277 ? 11.18 -8.984 3.867 1 95.69 277 GLN B C 1
ATOM 5798 O O . GLN B 1 277 ? 12.344 -8.625 3.707 1 95.69 277 GLN B O 1
ATOM 5803 N N . SER B 1 278 ? 10.484 -8.812 4.965 1 95.38 278 SER B N 1
ATOM 5804 C CA . SER B 1 278 ? 11.117 -8.141 6.094 1 95.38 278 SER B CA 1
ATOM 5805 C C . SER B 1 278 ? 11.922 -9.125 6.941 1 95.38 278 SER B C 1
ATOM 5807 O O . SER B 1 278 ? 12.719 -8.711 7.785 1 95.38 278 SER B O 1
ATOM 5809 N N . LEU B 1 279 ? 11.812 -10.406 6.703 1 98 279 LEU B N 1
ATOM 5810 C CA . LEU B 1 279 ? 12.523 -11.43 7.465 1 98 279 LEU B CA 1
ATOM 5811 C C . LEU B 1 279 ? 13.992 -11.484 7.066 1 98 279 LEU B C 1
ATOM 5813 O O . LEU B 1 279 ? 14.336 -11.258 5.902 1 98 279 LEU B O 1
ATOM 5817 N N . PRO B 1 280 ? 14.859 -11.797 8.016 1 97.75 280 PRO B N 1
ATOM 5818 C CA . PRO B 1 280 ? 16.234 -12.109 7.625 1 97.75 280 PRO B CA 1
ATOM 5819 C C . PRO B 1 280 ? 16.328 -13.289 6.66 1 97.75 280 PRO B C 1
ATOM 5821 O O . PRO B 1 280 ? 15.422 -14.133 6.629 1 97.75 280 PRO B O 1
ATOM 5824 N N . ASP B 1 281 ? 17.375 -13.383 5.906 1 98.25 281 ASP B N 1
ATOM 5825 C CA . ASP B 1 281 ? 17.562 -14.43 4.91 1 98.25 281 ASP B CA 1
ATOM 5826 C C . ASP B 1 281 ? 17.391 -15.812 5.539 1 98.25 281 ASP B C 1
ATOM 5828 O O . ASP B 1 281 ? 16.797 -16.703 4.945 1 98.25 281 ASP B O 1
ATOM 5832 N N . ALA B 1 282 ? 17.953 -15.953 6.75 1 98.31 282 ALA B N 1
ATOM 5833 C CA . ALA B 1 282 ? 17.891 -17.25 7.426 1 98.31 282 ALA B CA 1
ATOM 5834 C C . ALA B 1 282 ? 16.453 -17.688 7.652 1 98.31 282 ALA B C 1
ATOM 5836 O O . ALA B 1 282 ? 16.109 -18.859 7.453 1 98.31 282 ALA B O 1
ATOM 5837 N N . ASP B 1 283 ? 15.586 -16.734 8.039 1 98.38 283 ASP B N 1
ATOM 5838 C CA . ASP B 1 283 ? 14.195 -17.062 8.336 1 98.38 283 ASP B CA 1
ATOM 5839 C C . ASP B 1 283 ? 13.398 -17.266 7.047 1 98.38 283 ASP B C 1
ATOM 5841 O O . ASP B 1 283 ? 12.523 -18.141 6.984 1 98.38 283 ASP B O 1
ATOM 5845 N N . ARG B 1 284 ? 13.648 -16.484 6.027 1 98.19 284 ARG B N 1
ATOM 5846 C CA . ARG B 1 284 ? 13.016 -16.719 4.734 1 98.19 284 ARG B CA 1
ATOM 5847 C C . ARG B 1 284 ? 13.352 -18.094 4.199 1 98.19 284 ARG B C 1
ATOM 5849 O O . ARG B 1 284 ? 12.477 -18.797 3.695 1 98.19 284 ARG B O 1
ATOM 5856 N N . TRP B 1 285 ? 14.68 -18.453 4.348 1 98.44 285 TRP B N 1
ATOM 5857 C CA . TRP B 1 285 ? 15.125 -19.766 3.895 1 98.44 285 TRP B CA 1
ATOM 5858 C C . TRP B 1 285 ? 14.438 -20.875 4.688 1 98.44 285 TRP B C 1
ATOM 5860 O O . TRP B 1 285 ? 13.953 -21.844 4.109 1 98.44 285 TRP B O 1
ATOM 5870 N N . ARG B 1 286 ? 14.406 -20.703 6.016 1 97.81 286 ARG B N 1
ATOM 5871 C CA . ARG B 1 286 ? 13.781 -21.703 6.875 1 97.81 286 ARG B CA 1
ATOM 5872 C C . ARG B 1 286 ? 12.312 -21.906 6.516 1 97.81 286 ARG B C 1
ATOM 5874 O O . ARG B 1 286 ? 11.844 -23.031 6.387 1 97.81 286 ARG B O 1
ATOM 5881 N N . LEU B 1 287 ? 11.633 -20.797 6.363 1 97 287 LEU B N 1
ATOM 5882 C CA . LEU B 1 287 ? 10.227 -20.828 5.98 1 97 287 LEU B CA 1
ATOM 5883 C C . LEU B 1 287 ? 10.047 -21.469 4.605 1 97 287 LEU B C 1
ATOM 5885 O O . LEU B 1 287 ? 9.195 -22.344 4.43 1 97 287 LEU B O 1
ATOM 5889 N N . GLY B 1 288 ? 10.836 -21.078 3.613 1 96.44 288 GLY B N 1
ATOM 5890 C CA . GLY B 1 288 ? 10.789 -21.625 2.273 1 96.44 288 GLY B CA 1
ATOM 5891 C C . GLY B 1 288 ? 11.086 -23.125 2.236 1 96.44 288 GLY B C 1
ATOM 5892 O O . GLY B 1 288 ? 10.391 -23.875 1.569 1 96.44 288 GLY B O 1
ATOM 5893 N N . ALA B 1 289 ? 12.148 -23.516 2.949 1 96.69 289 ALA B N 1
ATOM 5894 C CA . ALA B 1 289 ? 12.531 -24.922 3.006 1 96.69 289 ALA B CA 1
ATOM 5895 C C . ALA B 1 289 ? 11.414 -25.766 3.602 1 96.69 289 ALA B C 1
ATOM 5897 O O . ALA B 1 289 ? 11.102 -26.844 3.09 1 96.69 289 ALA B O 1
ATOM 5898 N N . TYR B 1 290 ? 10.789 -25.25 4.645 1 95.25 290 TYR B N 1
ATOM 5899 C CA . TYR B 1 290 ? 9.688 -25.969 5.281 1 95.25 290 TYR B CA 1
ATOM 5900 C C . TYR B 1 290 ? 8.531 -26.156 4.312 1 95.25 290 TYR B C 1
ATOM 5902 O O . TYR B 1 290 ? 8.016 -27.266 4.156 1 95.25 290 TYR B O 1
ATOM 5910 N N . LEU B 1 291 ? 8.133 -25.125 3.66 1 93.25 291 LEU B N 1
ATOM 5911 C CA . LEU B 1 291 ? 6.996 -25.188 2.75 1 93.25 291 LEU B CA 1
ATOM 5912 C C . LEU B 1 291 ? 7.316 -26.047 1.534 1 93.25 291 LEU B C 1
ATOM 5914 O O . LEU B 1 291 ? 6.441 -26.75 1.016 1 93.25 291 LEU B O 1
ATOM 5918 N N . ASP B 1 292 ? 8.547 -25.938 1.103 1 91.69 292 ASP B N 1
ATOM 5919 C CA . ASP B 1 292 ? 9 -26.766 -0.012 1 91.69 292 ASP B CA 1
ATOM 5920 C C . ASP B 1 292 ? 8.922 -28.25 0.342 1 91.69 292 ASP B C 1
ATOM 5922 O O . ASP B 1 292 ? 8.539 -29.078 -0.49 1 91.69 292 ASP B O 1
ATOM 5926 N N . ASP B 1 293 ? 9.297 -28.562 1.563 1 90.31 293 ASP B N 1
ATOM 5927 C CA . ASP B 1 293 ? 9.289 -29.953 2.035 1 90.31 293 ASP B CA 1
ATOM 5928 C C . ASP B 1 293 ? 7.859 -30.469 2.17 1 90.31 293 ASP B C 1
ATOM 5930 O O . ASP B 1 293 ? 7.594 -31.641 1.881 1 90.31 293 ASP B O 1
ATOM 5934 N N . MET B 1 294 ? 7.012 -29.688 2.674 1 85.75 294 MET B N 1
ATOM 5935 C CA . MET B 1 294 ? 5.648 -30.125 2.965 1 85.75 294 MET B CA 1
ATOM 5936 C C . MET B 1 294 ? 4.855 -30.328 1.679 1 85.75 294 MET B C 1
ATOM 5938 O O . MET B 1 294 ? 3.982 -31.203 1.613 1 85.75 294 MET B O 1
ATOM 5942 N N . GLN B 1 295 ? 5.203 -29.766 0.629 1 81.69 295 GLN B N 1
ATOM 5943 C CA . GLN B 1 295 ? 4.5 -29.844 -0.645 1 81.69 295 GLN B CA 1
ATOM 5944 C C . GLN B 1 295 ? 2.988 -29.781 -0.442 1 81.69 295 GLN B C 1
ATOM 5946 O O . GLN B 1 295 ? 2.498 -29.984 0.67 1 81.69 295 GLN B O 1
ATOM 5951 N N . SER B 1 296 ? 2.191 -29.469 -1.366 1 85.75 296 SER B N 1
ATOM 5952 C CA . SER B 1 296 ? 0.74 -29.344 -1.283 1 85.75 296 SER B CA 1
ATOM 5953 C C . SER B 1 296 ? 0.043 -30.609 -1.779 1 85.75 296 SER B C 1
ATOM 5955 O O . SER B 1 296 ? 0.457 -31.203 -2.777 1 85.75 296 SER B O 1
ATOM 5957 N N . PRO B 1 297 ? -1.019 -31.047 -1.066 1 89.69 297 PRO B N 1
ATOM 5958 C CA . PRO B 1 297 ? -1.823 -32.156 -1.604 1 89.69 297 PRO B CA 1
ATOM 5959 C C . PRO B 1 297 ? -2.629 -31.75 -2.836 1 89.69 297 PRO B C 1
ATOM 5961 O O . PRO B 1 297 ? -2.949 -30.562 -3.01 1 89.69 297 PRO B O 1
ATOM 5964 N N . PRO B 1 298 ? -2.852 -32.75 -3.713 1 92.19 298 PRO B N 1
ATOM 5965 C CA . PRO B 1 298 ? -3.863 -32.438 -4.727 1 92.19 298 PRO B CA 1
ATOM 5966 C C . PRO B 1 298 ? -5.227 -32.125 -4.121 1 92.19 298 PRO B C 1
ATOM 5968 O O . PRO B 1 298 ? -5.57 -32.625 -3.057 1 92.19 298 PRO B O 1
ATOM 5971 N N . PRO B 1 299 ? -5.988 -31.281 -4.73 1 91.5 299 PRO B N 1
ATOM 5972 C CA . PRO B 1 299 ? -7.312 -30.953 -4.191 1 91.5 299 PRO B CA 1
ATOM 5973 C C . PRO B 1 299 ? -8.227 -32.188 -4.109 1 91.5 299 PRO B C 1
ATOM 5975 O O . PRO B 1 299 ? -8.227 -33.031 -5.016 1 91.5 299 PRO B O 1
ATOM 5978 N N . HIS B 1 300 ? -8.969 -32.281 -3.045 1 90.5 300 HIS B N 1
ATOM 5979 C CA . HIS B 1 300 ? -9.852 -33.438 -2.848 1 90.5 300 HIS B CA 1
ATOM 5980 C C . HIS B 1 300 ? -10.867 -33.531 -3.982 1 90.5 300 HIS B C 1
ATOM 5982 O O . HIS B 1 300 ? -11.219 -34.656 -4.391 1 90.5 300 HIS B O 1
ATOM 5988 N N . GLU B 1 301 ? -11.242 -32.438 -4.477 1 91.88 301 GLU B N 1
ATOM 5989 C CA . GLU B 1 301 ? -12.227 -32.438 -5.559 1 91.88 301 GLU B CA 1
ATOM 5990 C C . GLU B 1 301 ? -11.664 -33.125 -6.805 1 91.88 301 GLU B C 1
ATOM 5992 O O . GLU B 1 301 ? -12.391 -33.812 -7.52 1 91.88 301 GLU B O 1
ATOM 5997 N N . THR B 1 302 ? -10.43 -32.875 -7.074 1 92.88 302 THR B N 1
ATOM 5998 C CA . THR B 1 302 ? -9.789 -33.5 -8.234 1 92.88 302 THR B CA 1
ATOM 5999 C C . THR B 1 302 ? -9.656 -35 -8.062 1 92.88 302 THR B C 1
ATOM 6001 O O . THR B 1 302 ? -9.844 -35.75 -9.016 1 92.88 302 THR B O 1
ATOM 6004 N N . ILE B 1 303 ? -9.312 -35.438 -6.887 1 92.69 303 ILE B N 1
ATOM 6005 C CA . ILE B 1 303 ? -9.203 -36.844 -6.598 1 92.69 303 ILE B CA 1
ATOM 6006 C C . ILE B 1 303 ? -10.562 -37.531 -6.785 1 92.69 303 ILE B C 1
ATOM 6008 O O . ILE B 1 303 ? -10.656 -38.562 -7.418 1 92.69 303 ILE B O 1
ATOM 6012 N N . GLN B 1 304 ? -11.555 -36.875 -6.262 1 93.19 304 GLN B N 1
ATOM 6013 C CA . GLN B 1 304 ? -12.906 -37.438 -6.387 1 93.19 304 GLN B CA 1
ATOM 6014 C C . GLN B 1 304 ? -13.336 -37.5 -7.848 1 93.19 304 GLN B C 1
ATOM 6016 O O . GLN B 1 304 ? -13.953 -38.469 -8.273 1 93.19 304 GLN B O 1
ATOM 6021 N N . ARG B 1 305 ? -13.008 -36.5 -8.602 1 93.88 305 ARG B N 1
ATOM 6022 C CA . ARG B 1 305 ? -13.297 -36.5 -10.039 1 93.88 305 ARG B CA 1
ATOM 6023 C C . ARG B 1 305 ? -12.609 -37.656 -10.742 1 93.88 305 ARG B C 1
ATOM 6025 O O . ARG B 1 305 ? -13.219 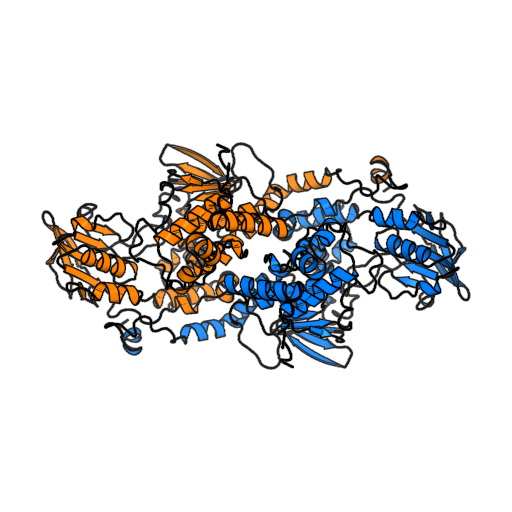-38.344 -11.57 1 93.88 305 ARG B O 1
ATOM 6032 N N . ALA B 1 306 ? -11.344 -37.844 -10.406 1 92.81 306 ALA B N 1
ATOM 6033 C CA . ALA B 1 306 ? -10.555 -38.906 -11.031 1 92.81 306 ALA B CA 1
ATOM 6034 C C . ALA B 1 306 ? -11.094 -40.281 -10.664 1 92.81 306 ALA B C 1
ATOM 6036 O O . ALA B 1 306 ? -11.164 -41.188 -11.516 1 92.81 306 ALA B O 1
ATOM 6037 N N . LEU B 1 307 ? -11.539 -40.406 -9.453 1 89.56 307 LEU B N 1
ATOM 6038 C CA . LEU B 1 307 ? -11.938 -41.719 -8.945 1 89.56 307 LEU B CA 1
ATOM 6039 C C . LEU B 1 307 ? -13.398 -42.031 -9.266 1 89.56 307 LEU B C 1
ATOM 6041 O O . LEU B 1 307 ? -13.883 -43.125 -9.047 1 89.56 307 LEU B O 1
ATOM 6045 N N . ALA B 1 308 ? -14.07 -41.094 -9.703 1 92.19 308 ALA B N 1
ATOM 6046 C CA . ALA B 1 308 ? -15.477 -41.25 -10.062 1 92.19 308 ALA B CA 1
ATOM 6047 C C . ALA B 1 308 ? -15.625 -42.188 -11.258 1 92.19 308 ALA B C 1
ATOM 6049 O O . ALA B 1 308 ? -16.719 -42.719 -11.516 1 92.19 308 ALA B O 1
ATOM 6050 N N . HIS B 1 309 ? -14.586 -42.438 -12.023 1 89.44 309 HIS B N 1
ATOM 6051 C CA . HIS B 1 309 ? -14.578 -43.312 -13.188 1 89.44 309 HIS B CA 1
ATOM 6052 C C . HIS B 1 309 ? -13.586 -44.469 -13.008 1 89.44 309 HIS B C 1
ATOM 6054 O O . HIS B 1 309 ? -12.523 -44.281 -12.414 1 89.44 309 HIS B O 1
ATOM 6060 N N . PRO B 1 310 ? -13.992 -45.594 -13.477 1 92.69 310 PRO B N 1
ATOM 6061 C CA . PRO B 1 310 ? -13 -46.688 -13.43 1 92.69 310 PRO B CA 1
ATOM 6062 C C . PRO B 1 310 ? -11.852 -46.469 -14.406 1 92.69 310 PRO B C 1
ATOM 6064 O O . PRO B 1 310 ? -12 -45.719 -15.391 1 92.69 310 PRO B O 1
ATOM 6067 N N . GLY B 1 311 ? -10.711 -47 -14.055 1 94.75 311 GLY B N 1
ATOM 6068 C CA . GLY B 1 311 ? -9.648 -47 -15.047 1 94.75 311 GLY B CA 1
ATOM 6069 C C . GLY B 1 311 ? -8.414 -46.25 -14.586 1 94.75 311 GLY B C 1
ATOM 6070 O O . GLY B 1 311 ? -7.391 -46.25 -15.281 1 94.75 311 GLY B O 1
ATOM 6071 N N . ILE B 1 312 ? -8.492 -45.656 -13.445 1 95.5 312 ILE B N 1
ATOM 6072 C CA . ILE B 1 312 ? -7.32 -44.938 -12.945 1 95.5 312 ILE B CA 1
ATOM 6073 C C . ILE B 1 312 ? -6.613 -45.781 -11.891 1 95.5 312 ILE B C 1
ATOM 6075 O O . ILE B 1 312 ? -7.258 -46.375 -11.016 1 95.5 312 ILE B O 1
ATOM 6079 N N . SER B 1 313 ? -5.387 -45.938 -12 1 94.88 313 SER B N 1
ATOM 6080 C CA . SER B 1 313 ? -4.547 -46.562 -10.992 1 94.88 313 SER B CA 1
ATOM 6081 C C . SER B 1 313 ? -3.375 -45.656 -10.609 1 94.88 313 SER B C 1
ATOM 6083 O O . SER B 1 313 ? -2.799 -44.969 -11.469 1 94.88 313 SER B O 1
ATOM 6085 N N . VAL B 1 314 ? -3.053 -45.656 -9.367 1 94.06 314 VAL B N 1
ATOM 6086 C CA . VAL B 1 314 ? -1.956 -44.844 -8.859 1 94.06 314 VAL B CA 1
ATOM 6087 C C . VAL B 1 314 ? -0.902 -45.719 -8.211 1 94.06 314 VAL B C 1
ATOM 6089 O O . VAL B 1 314 ? -1.222 -46.562 -7.344 1 94.06 314 VAL B O 1
ATOM 6092 N N . HIS B 1 315 ? 0.271 -45.594 -8.617 1 94.69 315 HIS B N 1
ATOM 6093 C CA . HIS B 1 315 ? 1.381 -46.375 -8.094 1 94.69 315 HIS B CA 1
ATOM 6094 C C . HIS B 1 315 ? 2.389 -45.469 -7.371 1 94.69 315 HIS B C 1
ATOM 6096 O O . HIS B 1 315 ? 3.193 -44.781 -8.008 1 94.69 315 HIS B O 1
ATOM 6102 N N . PHE B 1 316 ? 2.373 -45.562 -6.062 1 92.69 316 PHE B N 1
ATOM 6103 C CA . PHE B 1 316 ? 3.277 -44.812 -5.215 1 92.69 316 PHE B CA 1
ATOM 6104 C C . PHE B 1 316 ? 4.613 -45.531 -5.055 1 92.69 316 PHE B C 1
ATOM 6106 O O . PHE B 1 316 ? 4.73 -46.719 -5.391 1 92.69 316 PHE B O 1
ATOM 6113 N N . GLY B 1 317 ? 5.637 -44.75 -4.594 1 91.38 317 GLY B N 1
ATOM 6114 C CA . GLY B 1 317 ? 6.945 -45.344 -4.398 1 91.38 317 GLY B CA 1
ATOM 6115 C C . GLY B 1 317 ? 7.543 -45.906 -5.672 1 91.38 317 GLY B C 1
ATOM 6116 O O . GLY B 1 317 ? 8.219 -46.938 -5.645 1 91.38 317 GLY B O 1
ATOM 6117 N N . THR B 1 318 ? 7.207 -45.375 -6.758 1 92.19 318 THR B N 1
ATOM 6118 C CA . THR B 1 318 ? 7.602 -45.875 -8.062 1 92.19 318 THR B CA 1
ATOM 6119 C C . THR B 1 318 ? 8.516 -44.875 -8.781 1 92.19 318 THR B C 1
ATOM 6121 O O . THR B 1 318 ? 8.109 -43.75 -9.055 1 92.19 318 THR B O 1
ATOM 6124 N N . ARG B 1 319 ? 9.688 -45.312 -9.086 1 91.44 319 ARG B N 1
ATOM 6125 C CA . ARG B 1 319 ? 10.648 -44.5 -9.836 1 91.44 319 ARG B CA 1
ATOM 6126 C C . ARG B 1 319 ? 10.672 -44.938 -11.305 1 91.44 319 ARG B C 1
ATOM 6128 O O . ARG B 1 319 ? 10.75 -46.125 -11.617 1 91.44 319 ARG B O 1
ATOM 6135 N N . ILE B 1 320 ? 10.617 -43.969 -12.188 1 93.88 320 ILE B N 1
ATOM 6136 C CA . ILE B 1 320 ? 10.688 -44.219 -13.625 1 93.88 320 ILE B CA 1
ATOM 6137 C C . ILE B 1 320 ? 12.148 -44.344 -14.055 1 93.88 320 ILE B C 1
ATOM 6139 O O . ILE B 1 320 ? 12.961 -43.469 -13.789 1 93.88 320 ILE B O 1
ATOM 6143 N N . VAL B 1 321 ? 12.406 -45.406 -14.68 1 94.31 321 VAL B N 1
ATOM 6144 C CA . VAL B 1 321 ? 13.758 -45.656 -15.18 1 94.31 321 VAL B CA 1
ATOM 6145 C C . VAL B 1 321 ? 13.906 -45.031 -16.578 1 94.31 321 VAL B C 1
ATOM 6147 O O . VAL B 1 321 ? 14.906 -44.375 -16.859 1 94.31 321 VAL B O 1
ATOM 6150 N N . SER B 1 322 ? 12.914 -45.312 -17.391 1 94.88 322 SER B N 1
ATOM 6151 C CA . SER B 1 322 ? 12.961 -44.75 -18.734 1 94.88 322 SER B CA 1
ATOM 6152 C C . SER B 1 322 ? 11.57 -44.688 -19.359 1 94.88 322 SER B C 1
ATOM 6154 O O . SER B 1 322 ? 10.664 -45.406 -18.953 1 94.88 322 SER B O 1
ATOM 6156 N N . ALA B 1 323 ? 11.398 -43.781 -20.25 1 95.94 323 ALA B N 1
ATOM 6157 C CA . ALA B 1 323 ? 10.273 -43.656 -21.172 1 95.94 323 ALA B CA 1
ATOM 6158 C C . ALA B 1 323 ? 10.758 -43.5 -22.609 1 95.94 323 ALA B C 1
ATOM 6160 O O . ALA B 1 323 ? 11.352 -42.469 -22.953 1 95.94 323 ALA B O 1
ATOM 6161 N N . THR B 1 324 ? 10.539 -44.5 -23.422 1 95.69 324 THR B N 1
ATOM 6162 C CA . THR B 1 324 ? 11.125 -44.531 -24.766 1 95.69 324 THR B CA 1
ATOM 6163 C C . THR B 1 324 ? 10.062 -44.844 -25.812 1 95.69 324 THR B C 1
ATOM 6165 O O . THR B 1 324 ? 9.023 -45.406 -25.5 1 95.69 324 THR B O 1
ATOM 6168 N N . ARG B 1 325 ? 10.406 -44.438 -27.031 1 95.69 325 ARG B N 1
ATOM 6169 C CA . ARG B 1 325 ? 9.484 -44.688 -28.141 1 95.69 325 ARG B CA 1
ATOM 6170 C C . ARG B 1 325 ? 9.461 -46.156 -28.516 1 95.69 325 ARG B C 1
ATOM 6172 O O . ARG B 1 325 ? 10.516 -46.781 -28.641 1 95.69 325 ARG B O 1
ATOM 6179 N N . GLN B 1 326 ? 8.336 -46.719 -28.578 1 94.62 326 GLN B N 1
ATOM 6180 C CA . GLN B 1 326 ? 8.07 -48.062 -29.125 1 94.62 326 GLN B CA 1
ATOM 6181 C C . GLN B 1 326 ? 7 -48 -30.203 1 94.62 326 GLN B C 1
ATOM 6183 O O . GLN B 1 326 ? 5.824 -48.25 -29.938 1 94.62 326 GLN B O 1
ATOM 6188 N N . GLY B 1 327 ? 7.449 -47.781 -31.516 1 94 327 GLY B N 1
ATOM 6189 C CA . GLY B 1 327 ? 6.488 -47.531 -32.562 1 94 327 GLY B CA 1
ATOM 6190 C C . GLY B 1 327 ? 5.664 -46.281 -32.344 1 94 327 GLY B C 1
ATOM 6191 O O . GLY B 1 327 ? 6.219 -45.188 -32.188 1 94 327 GLY B O 1
ATOM 6192 N N . ASP B 1 328 ? 4.406 -46.531 -32.281 1 94.62 328 ASP B N 1
ATOM 6193 C CA . ASP B 1 328 ? 3.5 -45.406 -32.094 1 94.62 328 ASP B CA 1
ATOM 6194 C C . ASP B 1 328 ? 3.059 -45.344 -30.625 1 94.62 328 ASP B C 1
ATOM 6196 O O . ASP B 1 328 ? 2.006 -44.781 -30.312 1 94.62 328 ASP B O 1
ATOM 6200 N N . ARG B 1 329 ? 3.908 -45.875 -29.734 1 97.12 329 ARG B N 1
ATOM 6201 C CA . ARG B 1 329 ? 3.605 -45.906 -28.312 1 97.12 329 ARG B CA 1
ATOM 6202 C C . ARG B 1 329 ? 4.828 -45.5 -27.484 1 97.12 329 ARG B C 1
ATOM 6204 O O . ARG B 1 329 ? 5.898 -45.25 -28.047 1 97.12 329 ARG B O 1
ATOM 6211 N N . VAL B 1 330 ? 4.641 -45.375 -26.172 1 97.25 330 VAL B N 1
ATOM 6212 C CA . VAL B 1 330 ? 5.715 -45.062 -25.234 1 97.25 330 VAL B CA 1
ATOM 6213 C C . VAL B 1 330 ? 5.902 -46.25 -24.281 1 97.25 330 VAL B C 1
ATOM 6215 O O . VAL B 1 330 ? 4.945 -46.719 -23.656 1 97.25 330 VAL B O 1
ATOM 6218 N N . ARG B 1 331 ? 7.078 -46.75 -24.188 1 97.06 331 ARG B N 1
ATOM 6219 C CA . ARG B 1 331 ? 7.406 -47.812 -23.219 1 97.06 331 ARG B CA 1
ATOM 6220 C C . ARG B 1 331 ? 7.938 -47.188 -21.922 1 97.06 331 ARG B C 1
ATOM 6222 O O . ARG B 1 331 ? 8.961 -46.5 -21.938 1 97.06 331 ARG B O 1
ATOM 6229 N N . ILE B 1 332 ? 7.305 -47.438 -20.844 1 96.44 332 ILE B N 1
ATOM 6230 C CA . ILE B 1 332 ? 7.719 -46.969 -19.531 1 96.44 332 ILE B CA 1
ATOM 6231 C C . ILE B 1 332 ? 8.391 -48.125 -18.766 1 96.44 332 ILE B C 1
ATOM 6233 O O . ILE B 1 332 ? 7.836 -49.219 -18.672 1 96.44 332 ILE B O 1
ATOM 6237 N N . ALA B 1 333 ? 9.578 -47.938 -18.328 1 96.25 333 ALA B N 1
ATOM 6238 C CA . ALA B 1 333 ? 10.25 -48.844 -17.391 1 96.25 333 ALA B CA 1
ATOM 6239 C C . ALA B 1 333 ? 10.273 -48.25 -15.992 1 96.25 333 ALA B C 1
ATOM 6241 O O . ALA B 1 333 ? 10.82 -47.156 -15.773 1 96.25 333 ALA B O 1
ATOM 6242 N N . ALA B 1 334 ? 9.609 -49 -15.094 1 94.69 334 ALA B N 1
ATOM 6243 C CA . ALA B 1 334 ? 9.547 -48.531 -13.711 1 94.69 334 ALA B CA 1
ATOM 6244 C C . ALA B 1 334 ? 10.203 -49.531 -12.773 1 94.69 334 ALA B C 1
ATOM 6246 O O . ALA B 1 334 ? 10.148 -50.75 -13.023 1 94.69 334 ALA B O 1
ATOM 6247 N N . GLU B 1 335 ? 10.953 -49.25 -11.781 1 89.44 335 GLU B N 1
ATOM 6248 C CA . GLU B 1 335 ? 11.586 -50.125 -10.812 1 89.44 335 GLU B CA 1
ATOM 6249 C C . GLU B 1 335 ? 10.539 -50.906 -10.016 1 89.44 335 GLU B C 1
ATOM 6251 O O . GLU B 1 335 ? 10.672 -52.125 -9.828 1 89.44 335 GLU B O 1
ATOM 6256 N N . HIS B 1 336 ? 9.57 -50.344 -9.375 1 83.06 336 HIS B N 1
ATOM 6257 C CA . HIS B 1 336 ? 8.523 -50.938 -8.562 1 83.06 336 HIS B CA 1
ATOM 6258 C C . HIS B 1 336 ? 7.141 -50.594 -9.078 1 83.06 336 HIS B C 1
ATOM 6260 O O . HIS B 1 336 ? 6.277 -50.156 -8.312 1 83.06 336 HIS B O 1
ATOM 6266 N N . GLY B 1 337 ? 6.906 -50.781 -10.367 1 81.75 337 GLY B N 1
ATOM 6267 C CA . GLY B 1 337 ? 5.613 -50.375 -10.906 1 81.75 337 GLY B CA 1
ATOM 6268 C C . GLY B 1 337 ? 5.297 -51.062 -12.234 1 81.75 337 GLY B C 1
ATOM 6269 O O . GLY B 1 337 ? 6.09 -51.844 -12.734 1 81.75 337 GLY B O 1
ATOM 6270 N N . PRO B 1 338 ? 4.152 -50.781 -12.68 1 87.31 338 PRO B N 1
ATOM 6271 C CA . PRO B 1 338 ? 3.703 -51.406 -13.914 1 87.31 338 PRO B CA 1
ATOM 6272 C C . PRO B 1 338 ? 4.43 -50.906 -15.156 1 87.31 338 PRO B C 1
ATOM 6274 O O . PRO B 1 338 ? 3.912 -50.031 -15.859 1 87.31 338 PRO B O 1
ATOM 6277 N N . SER B 1 339 ? 5.562 -51.594 -15.445 1 92.5 339 SER B N 1
ATOM 6278 C CA . SER B 1 339 ? 6.227 -51.344 -16.719 1 92.5 339 SER B CA 1
ATOM 6279 C C . SER B 1 339 ? 5.379 -51.812 -17.891 1 92.5 339 SER B C 1
ATOM 6281 O O . SER B 1 339 ? 4.621 -52.781 -17.766 1 92.5 339 SER B O 1
ATOM 6283 N N . GLY B 1 340 ? 5.461 -51.031 -19 1 95.38 340 GLY B N 1
ATOM 6284 C CA . GLY B 1 340 ? 4.664 -51.438 -20.156 1 95.38 340 GLY B CA 1
ATOM 6285 C C . GLY B 1 340 ? 4.551 -50.344 -21.203 1 95.38 340 GLY B C 1
ATOM 6286 O O . GLY B 1 340 ? 5.234 -49.312 -21.125 1 95.38 340 GLY B O 1
ATOM 6287 N N . ASP B 1 341 ? 3.781 -50.75 -22.188 1 97 341 ASP B N 1
ATOM 6288 C CA . ASP B 1 341 ? 3.568 -49.812 -23.281 1 97 341 ASP B CA 1
ATOM 6289 C C . ASP B 1 341 ? 2.291 -49 -23.078 1 97 341 ASP B C 1
ATOM 6291 O O . ASP B 1 341 ? 1.264 -49.562 -22.672 1 97 341 ASP B O 1
ATOM 6295 N N . TYR B 1 342 ? 2.361 -47.75 -23.25 1 97.81 342 TYR B N 1
ATOM 6296 C CA . TYR B 1 342 ? 1.245 -46.812 -23.188 1 97.81 342 TYR B CA 1
ATOM 6297 C C . TYR B 1 342 ? 1.103 -46.031 -24.484 1 97.81 342 TYR B C 1
ATOM 6299 O O . TYR B 1 342 ? 2.053 -45.938 -25.266 1 97.81 342 TYR B O 1
ATOM 6307 N N . ASP B 1 343 ? -0.061 -45.531 -24.719 1 97.88 343 ASP B N 1
ATOM 6308 C CA . ASP B 1 343 ? -0.334 -44.844 -25.969 1 97.88 343 ASP B CA 1
ATOM 6309 C C . ASP B 1 343 ? 0.084 -43.375 -25.891 1 97.88 343 ASP B C 1
ATOM 6311 O O . ASP B 1 343 ? 0.329 -42.719 -26.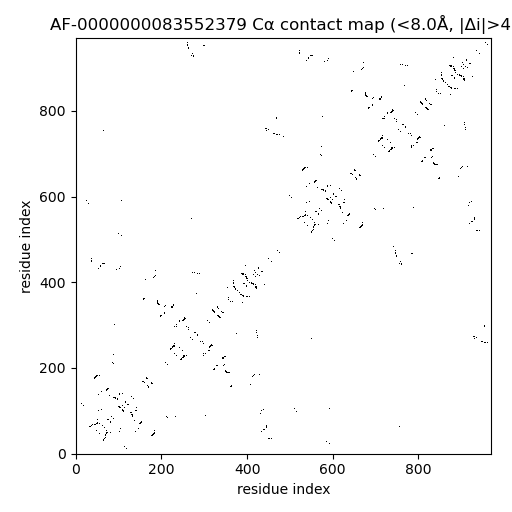922 1 97.88 343 ASP B O 1
ATOM 6315 N N . PHE B 1 344 ? 0.153 -42.781 -24.766 1 97.69 344 PHE B N 1
ATOM 6316 C CA . PHE B 1 344 ? 0.495 -41.375 -24.562 1 97.69 344 PHE B CA 1
ATOM 6317 C C . PHE B 1 344 ? 1.008 -41.156 -23.141 1 97.69 344 PHE B C 1
ATOM 6319 O O . PHE B 1 344 ? 0.563 -41.812 -22.203 1 97.69 344 PHE B O 1
ATOM 6326 N N . LEU B 1 345 ? 1.974 -40.25 -22.984 1 97.75 345 LEU B N 1
ATOM 6327 C CA . LEU B 1 345 ? 2.58 -39.938 -21.688 1 97.75 345 LEU B CA 1
ATOM 6328 C C . LEU B 1 345 ? 2.334 -38.469 -21.328 1 97.75 345 LEU B C 1
ATOM 6330 O O . LEU B 1 345 ? 2.6 -37.562 -22.125 1 97.75 345 LEU B O 1
ATOM 6334 N N . ILE B 1 346 ? 1.761 -38.219 -20.156 1 97.69 346 ILE B N 1
ATOM 6335 C CA . ILE B 1 346 ? 1.591 -36.875 -19.609 1 97.69 346 ILE B CA 1
ATOM 6336 C C . ILE B 1 346 ? 2.557 -36.656 -18.453 1 97.69 346 ILE B C 1
ATOM 6338 O O . ILE B 1 346 ? 2.598 -37.469 -17.516 1 97.69 346 ILE B O 1
ATOM 6342 N N . LEU B 1 347 ? 3.342 -35.625 -18.531 1 96.5 347 LEU B N 1
ATOM 6343 C CA . LEU B 1 347 ? 4.301 -35.281 -17.484 1 96.5 347 LEU B CA 1
ATOM 6344 C C . LEU B 1 347 ? 3.721 -34.25 -16.531 1 96.5 347 LEU B C 1
ATOM 6346 O O . LEU B 1 347 ? 3.607 -33.062 -16.891 1 96.5 347 LEU B O 1
ATOM 6350 N N . GLY B 1 348 ? 3.305 -34.625 -15.344 1 96.31 348 GLY B N 1
ATOM 6351 C CA . GLY B 1 348 ? 2.924 -33.719 -14.266 1 96.31 348 GLY B CA 1
ATOM 6352 C C . GLY B 1 348 ? 4.035 -33.5 -13.25 1 96.31 348 GLY B C 1
ATOM 6353 O O . GLY B 1 348 ? 3.832 -33.688 -12.047 1 96.31 348 GLY B O 1
ATOM 6354 N N . THR B 1 349 ? 5.23 -33.156 -13.75 1 93.62 349 THR B N 1
ATOM 6355 C CA . THR B 1 349 ? 6.457 -33.156 -12.961 1 93.62 349 THR B CA 1
ATOM 6356 C C . THR B 1 349 ? 6.785 -31.75 -12.484 1 93.62 349 THR B C 1
ATOM 6358 O O . THR B 1 349 ? 7.848 -31.516 -11.898 1 93.62 349 THR B O 1
ATOM 6361 N N . GLY B 1 350 ? 5.898 -30.812 -12.727 1 92.12 350 GLY B N 1
ATOM 6362 C CA . GLY B 1 350 ? 6.055 -29.453 -12.211 1 92.12 350 GLY B CA 1
ATOM 6363 C C . GLY B 1 350 ? 7.043 -28.625 -13.016 1 92.12 350 GLY B C 1
ATOM 6364 O O . GLY B 1 350 ? 7.289 -28.906 -14.188 1 92.12 350 GLY B O 1
ATOM 6365 N N . PHE B 1 351 ? 7.41 -27.516 -12.398 1 92.12 351 PHE B N 1
ATOM 6366 C CA . PHE B 1 351 ? 8.273 -26.531 -13.039 1 92.12 351 PHE B CA 1
ATOM 6367 C C . PHE B 1 351 ? 9.562 -26.328 -12.242 1 92.12 351 PHE B C 1
ATOM 6369 O O . PHE B 1 351 ? 9.617 -26.656 -11.055 1 92.12 351 PHE B O 1
ATOM 6376 N N . ARG B 1 352 ? 10.539 -25.953 -12.945 1 92.19 352 ARG B N 1
ATOM 6377 C CA . ARG B 1 352 ? 11.789 -25.609 -12.273 1 92.19 352 ARG B CA 1
ATOM 6378 C C . ARG B 1 352 ? 12.078 -24.109 -12.359 1 92.19 352 ARG B C 1
ATOM 6380 O O . ARG B 1 352 ? 11.562 -23.438 -13.242 1 92.19 352 ARG B O 1
ATOM 6387 N N . VAL B 1 353 ? 12.766 -23.609 -11.391 1 95.12 353 VAL B N 1
ATOM 6388 C CA . VAL B 1 353 ? 13.273 -22.234 -11.43 1 95.12 353 VAL B CA 1
ATOM 6389 C C . VAL B 1 353 ? 14.766 -22.25 -11.734 1 95.12 353 VAL B C 1
ATOM 6391 O O . VAL B 1 353 ? 15.57 -22.688 -10.914 1 95.12 353 VAL B O 1
ATOM 6394 N N . ASP B 1 354 ? 15.086 -21.844 -12.898 1 95.69 354 ASP B N 1
ATOM 6395 C CA . ASP B 1 354 ? 16.453 -21.734 -13.414 1 95.69 354 ASP B CA 1
ATOM 6396 C C . ASP B 1 354 ? 16.516 -20.734 -14.578 1 95.69 354 ASP B C 1
ATOM 6398 O O . ASP B 1 354 ? 16.406 -21.141 -15.742 1 95.69 354 ASP B O 1
ATOM 6402 N N . LEU B 1 355 ? 16.781 -19.5 -14.25 1 95.69 355 LEU B N 1
ATOM 6403 C CA . LEU B 1 355 ? 16.703 -18.438 -15.25 1 95.69 355 LEU B CA 1
ATOM 6404 C C . LEU B 1 355 ? 17.766 -18.625 -16.328 1 95.69 355 LEU B C 1
ATOM 6406 O O . LEU B 1 355 ? 17.656 -18.062 -17.422 1 95.69 355 LEU B O 1
ATOM 6410 N N . ALA B 1 356 ? 18.766 -19.406 -16.047 1 93.94 356 ALA B N 1
ATOM 6411 C CA . ALA B 1 356 ? 19.797 -19.688 -17.047 1 93.94 356 ALA B CA 1
ATOM 6412 C C . ALA B 1 356 ? 19.25 -20.531 -18.188 1 93.94 356 ALA B C 1
ATOM 6414 O O . ALA B 1 356 ? 19.812 -20.547 -19.281 1 93.94 356 ALA B O 1
ATOM 6415 N N . GLN B 1 357 ? 18.156 -21.188 -17.906 1 92.81 357 GLN B N 1
ATOM 6416 C CA . GLN B 1 357 ? 17.547 -22.031 -18.922 1 92.81 357 GLN B CA 1
ATOM 6417 C C . GLN B 1 357 ? 16.391 -21.312 -19.609 1 92.81 357 GLN B C 1
ATOM 6419 O O . GLN B 1 357 ? 15.664 -21.922 -20.406 1 92.81 357 GLN B O 1
ATOM 6424 N N . GLU B 1 358 ? 16.219 -20.031 -19.312 1 93.5 358 GLU B N 1
ATOM 6425 C CA . GLU B 1 358 ? 15.117 -19.281 -19.875 1 93.5 358 GLU B CA 1
ATOM 6426 C C . GLU B 1 358 ? 15.594 -18.312 -20.953 1 93.5 358 GLU B C 1
ATOM 6428 O O . GLU B 1 358 ? 16.281 -17.328 -20.656 1 93.5 358 GLU B O 1
ATOM 6433 N N . PRO B 1 359 ? 15.18 -18.5 -22.188 1 91.06 359 PRO B N 1
ATOM 6434 C CA . PRO B 1 359 ? 15.625 -17.656 -23.297 1 91.06 359 PRO B CA 1
ATOM 6435 C C . PRO B 1 359 ? 15.398 -16.172 -23.016 1 91.06 359 PRO B C 1
ATOM 6437 O O . PRO B 1 359 ? 16.203 -15.328 -23.422 1 91.06 359 PRO B O 1
ATOM 6440 N N . LEU B 1 360 ? 14.391 -15.812 -22.312 1 96 360 LEU B N 1
ATOM 6441 C CA . LEU B 1 360 ? 14.039 -14.43 -22.016 1 96 360 LEU B CA 1
ATOM 6442 C C . LEU B 1 360 ? 15.18 -13.711 -21.312 1 96 360 LEU B C 1
ATOM 6444 O O . LEU B 1 360 ? 15.312 -12.492 -21.406 1 96 360 LEU B O 1
ATOM 6448 N N . PHE B 1 361 ? 16 -14.5 -20.625 1 96.88 361 PHE B N 1
ATOM 6449 C CA . PHE B 1 361 ? 17.047 -13.906 -19.797 1 96.88 361 PHE B CA 1
ATOM 6450 C C . PHE B 1 361 ? 18.438 -14.242 -20.359 1 96.88 361 PHE B C 1
ATOM 6452 O O . PHE B 1 361 ? 19.438 -14.109 -19.656 1 96.88 361 PHE B O 1
ATOM 6459 N N . SER B 1 362 ? 18.516 -14.695 -21.562 1 93.94 362 SER B N 1
ATOM 6460 C CA . SER B 1 362 ? 19.75 -15.188 -22.156 1 93.94 362 SER B CA 1
ATOM 6461 C C . SER B 1 362 ? 20.859 -14.148 -22.062 1 93.94 362 SER B C 1
ATOM 6463 O O . SER B 1 362 ? 22.016 -14.492 -21.844 1 93.94 362 SER B O 1
ATOM 6465 N N . SER B 1 363 ? 20.562 -12.859 -22.109 1 92.88 363 SER B N 1
ATOM 6466 C CA . SER B 1 363 ? 21.562 -11.797 -22.141 1 92.88 363 SER B CA 1
ATOM 6467 C C . SER B 1 363 ? 22.047 -11.461 -20.734 1 92.88 363 SER B C 1
ATOM 6469 O O . SER B 1 363 ? 23.078 -10.797 -20.562 1 92.88 363 SER B O 1
ATOM 6471 N N . VAL B 1 364 ? 21.312 -12 -19.672 1 94.75 364 VAL B N 1
ATOM 6472 C CA . VAL B 1 364 ? 21.672 -11.461 -18.359 1 94.75 364 VAL B CA 1
ATOM 6473 C C . VAL B 1 364 ? 21.734 -12.594 -17.344 1 94.75 364 VAL B C 1
ATOM 6475 O O . VAL B 1 364 ? 22.125 -12.375 -16.188 1 94.75 364 VAL B O 1
ATOM 6478 N N . ALA B 1 365 ? 21.406 -13.812 -17.688 1 94.06 365 ALA B N 1
ATOM 6479 C CA . ALA B 1 365 ? 21.203 -14.898 -16.734 1 94.06 365 ALA B CA 1
ATOM 6480 C C . ALA B 1 365 ? 22.438 -15.07 -15.836 1 94.06 365 ALA B C 1
ATOM 6482 O O . ALA B 1 365 ? 22.312 -15.234 -14.617 1 94.06 365 ALA B O 1
ATOM 6483 N N . GLY B 1 366 ? 23.609 -14.977 -16.391 1 94.5 366 GLY B N 1
ATOM 6484 C CA . GLY B 1 366 ? 24.844 -15.203 -15.641 1 94.5 366 GLY B CA 1
ATOM 6485 C C . GLY B 1 366 ? 25.172 -14.07 -14.68 1 94.5 366 GLY B C 1
ATOM 6486 O O . GLY B 1 366 ? 26.031 -14.219 -13.812 1 94.5 366 GLY B O 1
ATOM 6487 N N . GLN B 1 367 ? 24.406 -13.008 -14.773 1 96.38 367 GLN B N 1
ATOM 6488 C CA . GLN B 1 367 ? 24.719 -11.812 -13.984 1 96.38 367 GLN B CA 1
ATOM 6489 C C . GLN B 1 367 ? 23.703 -11.617 -12.859 1 96.38 367 GLN B C 1
ATOM 6491 O O . GLN B 1 367 ? 23.828 -10.688 -12.062 1 96.38 367 GLN B O 1
ATOM 6496 N N . ILE B 1 368 ? 22.766 -12.453 -12.758 1 98 368 ILE B N 1
ATOM 6497 C CA . ILE B 1 368 ? 21.703 -12.352 -11.773 1 98 368 ILE B CA 1
ATOM 6498 C C . ILE B 1 368 ? 22.141 -13.016 -10.469 1 98 368 ILE B C 1
ATOM 6500 O O . ILE B 1 368 ? 22.641 -14.141 -10.484 1 98 368 ILE B O 1
ATOM 6504 N N . ALA B 1 369 ? 21.984 -12.344 -9.352 1 98.62 369 ALA B N 1
ATOM 6505 C CA . ALA B 1 369 ? 22.25 -12.938 -8.047 1 98.62 369 ALA B CA 1
ATOM 6506 C C . ALA B 1 369 ? 21.219 -14.008 -7.699 1 98.62 369 ALA B C 1
ATOM 6508 O O . ALA B 1 369 ? 20.016 -13.773 -7.812 1 98.62 369 ALA B O 1
ATOM 6509 N N . LEU B 1 370 ? 21.719 -15.156 -7.32 1 98.5 370 LEU B N 1
ATOM 6510 C CA . LEU B 1 370 ? 20.875 -16.25 -6.836 1 98.5 370 LEU B CA 1
ATOM 6511 C C . LEU B 1 370 ? 20.938 -16.344 -5.316 1 98.5 370 LEU B C 1
ATOM 6513 O O . LEU B 1 370 ? 21.812 -15.758 -4.688 1 98.5 370 LEU B O 1
ATOM 6517 N N . TRP B 1 371 ? 20.016 -17.016 -4.699 1 98.62 371 TRP B N 1
ATOM 6518 C CA . TRP B 1 371 ? 20.016 -17.219 -3.254 1 98.62 371 TRP B CA 1
ATOM 6519 C C . TRP B 1 371 ? 21.312 -17.891 -2.807 1 98.62 371 TRP B C 1
ATOM 6521 O O . TRP B 1 371 ? 21.844 -17.578 -1.741 1 98.62 371 TRP B O 1
ATOM 6531 N N . SER B 1 372 ? 21.844 -18.844 -3.639 1 98.06 372 SER B N 1
ATOM 6532 C CA . SER B 1 372 ? 23.078 -19.531 -3.293 1 98.06 372 SER B CA 1
ATOM 6533 C C . SER B 1 372 ? 24.25 -18.562 -3.234 1 98.06 372 SER B C 1
ATOM 6535 O O . SER B 1 372 ? 25.281 -18.859 -2.611 1 98.06 372 SER B O 1
ATOM 6537 N N . ASP B 1 373 ? 24.109 -17.406 -3.9 1 98 373 ASP B N 1
ATOM 6538 C CA . ASP B 1 373 ? 25.172 -16.406 -3.887 1 98 373 ASP B CA 1
ATOM 6539 C C . ASP B 1 373 ? 25.109 -15.562 -2.615 1 98 373 ASP B C 1
ATOM 6541 O O . ASP B 1 373 ? 26.094 -14.898 -2.256 1 98 373 ASP B O 1
ATOM 6545 N N . ARG B 1 374 ? 23.984 -15.516 -1.947 1 98.06 374 ARG B N 1
ATOM 6546 C CA . ARG B 1 374 ? 23.781 -14.523 -0.897 1 98.06 374 ARG B CA 1
ATOM 6547 C C . ARG B 1 374 ? 23.641 -15.195 0.466 1 98.06 374 ARG B C 1
ATOM 6549 O O . ARG B 1 374 ? 23.891 -14.57 1.498 1 98.06 374 ARG B O 1
ATOM 6556 N N . TYR B 1 375 ? 23.203 -16.438 0.5 1 98.19 375 TYR B N 1
ATOM 6557 C CA . TYR B 1 375 ? 22.938 -17.109 1.77 1 98.19 375 TYR B CA 1
ATOM 6558 C C . TYR B 1 375 ? 23.406 -18.562 1.737 1 98.19 375 TYR B C 1
ATOM 6560 O O . TYR B 1 375 ? 23.109 -19.281 0.791 1 98.19 375 TYR B O 1
ATOM 6568 N N . ALA B 1 376 ? 24.125 -18.984 2.717 1 98.06 376 ALA B N 1
ATOM 6569 C CA . ALA B 1 376 ? 24.547 -20.359 2.938 1 98.06 376 ALA B CA 1
ATOM 6570 C C . ALA B 1 376 ? 23.797 -20.984 4.109 1 98.06 376 ALA B C 1
ATOM 6572 O O . ALA B 1 376 ? 24.125 -20.734 5.27 1 98.06 376 ALA B O 1
ATOM 6573 N N . PRO B 1 377 ? 22.859 -21.75 3.822 1 97.88 377 PRO B N 1
ATOM 6574 C CA . PRO B 1 377 ? 22.094 -22.359 4.914 1 97.88 377 PRO B CA 1
ATOM 6575 C C . PRO B 1 377 ? 22.906 -23.391 5.691 1 97.88 377 PRO B C 1
ATOM 6577 O O . PRO B 1 377 ? 23.875 -23.953 5.172 1 97.88 377 PRO B O 1
ATOM 6580 N N . PRO B 1 378 ? 22.547 -23.688 6.945 1 97.38 378 PRO B N 1
ATOM 6581 C CA . PRO B 1 378 ? 23.141 -24.828 7.648 1 97.38 378 PRO B CA 1
ATOM 6582 C C . PRO B 1 378 ? 22.891 -26.156 6.934 1 97.38 378 PRO B C 1
ATOM 6584 O O . PRO B 1 378 ? 21.953 -26.281 6.152 1 97.38 378 PRO B O 1
ATOM 6587 N N . PRO B 1 379 ? 23.703 -27.141 7.195 1 96.56 379 PRO B N 1
ATOM 6588 C CA . PRO B 1 379 ? 23.656 -28.406 6.465 1 96.56 379 PRO B CA 1
ATOM 6589 C C . PRO B 1 379 ? 22.281 -29.078 6.527 1 96.56 379 PRO B C 1
ATOM 6591 O O . PRO B 1 379 ? 21.828 -29.641 5.535 1 96.56 379 PRO B O 1
ATOM 6594 N N . ASP B 1 380 ? 21.625 -28.938 7.633 1 95.44 380 ASP B N 1
ATOM 6595 C CA . ASP B 1 380 ? 20.344 -29.625 7.801 1 95.44 380 ASP B CA 1
ATOM 6596 C C . ASP B 1 380 ? 19.25 -28.906 7.02 1 95.44 380 ASP B C 1
ATOM 6598 O O . ASP B 1 380 ? 18.172 -29.469 6.793 1 95.44 380 ASP B O 1
ATOM 6602 N N . LEU B 1 381 ? 19.547 -27.641 6.543 1 96.88 381 LEU B N 1
ATOM 6603 C CA . LEU B 1 381 ? 18.562 -26.875 5.789 1 96.88 381 LEU B CA 1
ATOM 6604 C C . LEU B 1 381 ? 19 -26.703 4.336 1 96.88 381 LEU B C 1
ATOM 6606 O O . LEU B 1 381 ? 18.391 -25.938 3.588 1 96.88 381 LEU B O 1
ATOM 6610 N N . ALA B 1 382 ? 19.984 -27.453 3.969 1 96.25 382 ALA B N 1
ATOM 6611 C CA . ALA B 1 382 ? 20.484 -27.328 2.602 1 96.25 382 ALA B CA 1
ATOM 6612 C C . ALA B 1 382 ? 19.484 -27.875 1.596 1 96.25 382 ALA B C 1
ATOM 6614 O O . ALA B 1 382 ? 18.984 -28.984 1.751 1 96.25 382 ALA B O 1
ATOM 6615 N N . ARG B 1 383 ? 19.078 -27.047 0.729 1 95.75 383 ARG B N 1
ATOM 6616 C CA . ARG B 1 383 ? 18.25 -27.375 -0.429 1 95.75 383 ARG B CA 1
ATOM 6617 C C . ARG B 1 383 ? 18.844 -26.781 -1.706 1 95.75 383 ARG B C 1
ATOM 6619 O O . ARG B 1 383 ? 18.5 -25.672 -2.096 1 95.75 383 ARG B O 1
ATOM 6626 N N . PRO B 1 384 ? 19.609 -27.562 -2.463 1 94.62 384 PRO B N 1
ATOM 6627 C CA . PRO B 1 384 ? 20.328 -27 -3.605 1 94.62 384 PRO B CA 1
ATOM 6628 C C . PRO B 1 384 ? 19.406 -26.359 -4.633 1 94.62 384 PRO B C 1
ATOM 6630 O O . PRO B 1 384 ? 19.75 -25.328 -5.215 1 94.62 384 PRO B O 1
ATOM 6633 N N . HIS B 1 385 ? 18.312 -26.922 -4.891 1 94.06 385 HIS B N 1
ATOM 6634 C CA . HIS B 1 385 ? 17.422 -26.375 -5.906 1 94.06 385 HIS B CA 1
ATOM 6635 C C . HIS B 1 385 ? 16.891 -25.016 -5.484 1 94.06 385 HIS B C 1
ATOM 6637 O O . HIS B 1 385 ? 16.656 -24.141 -6.332 1 94.06 385 HIS B O 1
ATOM 6643 N N . LEU B 1 386 ? 16.672 -24.719 -4.141 1 96.88 386 LEU B N 1
ATOM 6644 C CA . LEU B 1 386 ? 16.234 -23.406 -3.676 1 96.88 386 LEU B CA 1
ATOM 6645 C C . LEU B 1 386 ? 17.312 -22.359 -3.918 1 96.88 386 LEU B C 1
ATOM 6647 O O . LEU B 1 386 ? 17 -21.188 -4.117 1 96.88 386 LEU B O 1
ATOM 6651 N N . GLY B 1 387 ? 18.516 -22.828 -3.955 1 97.75 387 GLY B N 1
ATOM 6652 C CA . GLY B 1 387 ? 19.625 -21.922 -4.219 1 97.75 387 GLY B CA 1
ATOM 6653 C C . GLY B 1 387 ? 19.578 -21.312 -5.605 1 97.75 387 GLY B C 1
ATOM 6654 O O . GLY B 1 387 ? 20.188 -20.266 -5.844 1 97.75 387 GLY B O 1
ATOM 6655 N N . ARG B 1 388 ? 18.828 -21.938 -6.484 1 96.56 388 ARG B N 1
ATOM 6656 C CA . ARG B 1 388 ? 18.781 -21.484 -7.871 1 96.56 388 ARG B CA 1
ATOM 6657 C C . ARG B 1 388 ? 17.781 -20.344 -8.047 1 96.56 388 ARG B C 1
ATOM 6659 O O . ARG B 1 388 ? 17.766 -19.672 -9.07 1 96.56 388 ARG B O 1
ATOM 6666 N N . PHE B 1 389 ? 16.953 -20.078 -7.008 1 98.12 389 PHE B N 1
ATOM 6667 C CA . PHE B 1 389 ? 16.031 -18.953 -7.078 1 98.12 389 PHE B CA 1
ATOM 6668 C C . PHE B 1 389 ? 16.781 -17.625 -7.117 1 98.12 389 PHE B C 1
ATOM 6670 O O . PHE B 1 389 ? 17.797 -17.453 -6.426 1 98.12 389 PHE B O 1
ATOM 6677 N N . PRO B 1 390 ? 16.328 -16.672 -7.957 1 98.31 390 PRO B N 1
ATOM 6678 C CA . PRO B 1 390 ? 16.938 -15.344 -7.922 1 98.31 390 PRO B CA 1
ATOM 6679 C C . PRO B 1 390 ? 16.766 -14.648 -6.574 1 98.31 390 PRO B C 1
ATOM 6681 O O . PRO B 1 390 ? 15.703 -14.75 -5.957 1 98.31 390 PRO B O 1
ATOM 6684 N N . TYR B 1 391 ? 17.844 -14.094 -6.082 1 98.62 391 TYR B N 1
ATOM 6685 C CA . TYR B 1 391 ? 17.797 -13.219 -4.918 1 98.62 391 TYR B CA 1
ATOM 6686 C C . TYR B 1 391 ? 17.344 -11.812 -5.309 1 98.62 391 TYR B C 1
ATOM 6688 O O . TYR B 1 391 ? 18.078 -11.086 -5.969 1 98.62 391 TYR B O 1
ATOM 6696 N N . LEU B 1 392 ? 16.141 -11.383 -4.895 1 98.56 392 LEU B N 1
ATOM 6697 C CA . LEU B 1 392 ? 15.508 -10.188 -5.434 1 98.56 392 LEU B CA 1
ATOM 6698 C C . LEU B 1 392 ? 15.492 -9.07 -4.398 1 98.56 392 LEU B C 1
ATOM 6700 O O . LEU B 1 392 ? 15.57 -9.328 -3.195 1 98.56 392 LEU B O 1
ATOM 6704 N N . GLY B 1 393 ? 15.398 -7.852 -4.898 1 97.81 393 GLY B N 1
ATOM 6705 C CA . GLY B 1 393 ? 15.211 -6.691 -4.039 1 97.81 393 GLY B CA 1
ATOM 6706 C C . GLY B 1 393 ? 13.766 -6.469 -3.641 1 97.81 393 GLY B C 1
ATOM 6707 O O . GLY B 1 393 ? 12.898 -7.297 -3.939 1 97.81 393 GLY B O 1
ATOM 6708 N N . ASP B 1 394 ? 13.477 -5.375 -2.988 1 94.81 394 ASP B N 1
ATOM 6709 C CA . ASP B 1 394 ? 12.18 -5.094 -2.381 1 94.81 394 ASP B CA 1
ATOM 6710 C C . ASP B 1 394 ? 11.133 -4.781 -3.445 1 94.81 394 ASP B C 1
ATOM 6712 O O . ASP B 1 394 ? 9.93 -4.84 -3.176 1 94.81 394 ASP B O 1
ATOM 6716 N N . ALA B 1 395 ? 11.562 -4.434 -4.668 1 97.75 395 ALA B N 1
ATOM 6717 C CA . ALA B 1 395 ? 10.648 -4.18 -5.781 1 97.75 395 ALA B CA 1
ATOM 6718 C C . ALA B 1 395 ? 10.617 -5.363 -6.746 1 97.75 395 ALA B C 1
ATOM 6720 O O . ALA B 1 395 ? 10.336 -5.195 -7.934 1 97.75 395 ALA B O 1
ATOM 6721 N N . PHE B 1 396 ? 11.07 -6.504 -6.301 1 98.5 396 PHE B N 1
ATOM 6722 C CA . PHE B 1 396 ? 11.156 -7.715 -7.105 1 98.5 396 PHE B CA 1
ATOM 6723 C C . PHE B 1 396 ? 12.18 -7.559 -8.219 1 98.5 396 PHE B C 1
ATOM 6725 O O . PHE B 1 396 ? 12.078 -8.203 -9.266 1 98.5 396 PHE B O 1
ATOM 6732 N N . GLU B 1 397 ? 13.078 -6.602 -8.031 1 98.62 397 GLU B N 1
ATOM 6733 C CA . GLU B 1 397 ? 14.055 -6.355 -9.094 1 98.62 397 GLU B CA 1
ATOM 6734 C C . GLU B 1 397 ? 15.203 -7.359 -9.031 1 98.62 397 GLU B C 1
ATOM 6736 O O . GLU B 1 397 ? 15.594 -7.797 -7.945 1 98.62 397 GLU B O 1
ATOM 6741 N N . LEU B 1 398 ? 15.734 -7.703 -10.172 1 98.56 398 LEU B N 1
ATOM 6742 C CA . LEU B 1 398 ? 16.938 -8.523 -10.242 1 98.56 398 LEU B CA 1
ATOM 6743 C C . LEU B 1 398 ? 18.141 -7.785 -9.648 1 98.56 398 LEU B C 1
ATOM 6745 O O . LEU B 1 398 ? 18.297 -6.586 -9.883 1 98.56 398 LEU B O 1
ATOM 6749 N N . LEU B 1 399 ? 18.875 -8.445 -8.82 1 98.38 399 LEU B N 1
ATOM 6750 C CA . LEU B 1 399 ? 20.078 -7.891 -8.242 1 98.38 399 LEU B CA 1
ATOM 6751 C C . LEU B 1 399 ? 21.328 -8.484 -8.906 1 98.38 399 LEU B C 1
ATOM 6753 O O . LEU B 1 399 ? 21.312 -9.641 -9.336 1 98.38 399 LEU B O 1
ATOM 6757 N N . PRO B 1 400 ? 22.375 -7.715 -8.961 1 97.94 400 PRO B N 1
ATOM 6758 C CA . PRO B 1 400 ? 23.578 -8.188 -9.641 1 97.94 400 PRO B CA 1
ATOM 6759 C C . PRO B 1 400 ? 24.359 -9.195 -8.805 1 97.94 400 PRO B C 1
ATOM 6761 O O . PRO B 1 400 ? 24.469 -9.047 -7.582 1 97.94 400 PRO B O 1
ATOM 6764 N N . LYS B 1 401 ? 24.828 -10.227 -9.461 1 97.19 401 LYS B N 1
ATOM 6765 C CA . LYS B 1 401 ? 25.719 -11.195 -8.836 1 97.19 401 LYS B CA 1
ATOM 6766 C C . LYS B 1 401 ? 27.078 -10.57 -8.508 1 97.19 401 LYS B C 1
ATOM 6768 O O . LYS B 1 401 ? 27.688 -10.891 -7.484 1 97.19 401 LYS B O 1
ATOM 6773 N N . SER B 1 402 ? 27.547 -9.688 -9.352 1 95.06 402 SER B N 1
ATOM 6774 C CA . SER B 1 402 ? 28.812 -8.977 -9.211 1 95.06 402 SER B CA 1
ATOM 6775 C C . SER B 1 402 ? 28.703 -7.543 -9.711 1 95.06 402 SER B C 1
ATOM 6777 O O . SER B 1 402 ? 27.75 -7.199 -10.414 1 95.06 402 SER B O 1
ATOM 6779 N N . PRO B 1 403 ? 29.609 -6.734 -9.312 1 91.94 403 PRO B N 1
ATOM 6780 C CA . PRO B 1 403 ? 29.562 -5.332 -9.734 1 91.94 403 PRO B CA 1
ATOM 6781 C C . PRO B 1 403 ? 29.672 -5.164 -11.25 1 91.94 403 PRO B C 1
ATOM 6783 O O . PRO B 1 403 ? 29.391 -4.082 -11.773 1 91.94 403 PRO B O 1
ATOM 6786 N N . ASP B 1 404 ? 30.062 -6.215 -11.992 1 90.5 404 ASP B N 1
ATOM 6787 C CA . ASP B 1 404 ? 30.281 -6.141 -13.438 1 90.5 404 ASP B CA 1
ATOM 6788 C C . ASP B 1 404 ? 28.953 -6.32 -14.188 1 90.5 404 ASP B C 1
ATOM 6790 O O . ASP B 1 404 ? 28.922 -6.18 -15.414 1 90.5 404 ASP B O 1
ATOM 6794 N N . ALA B 1 405 ? 27.922 -6.566 -13.438 1 93.31 405 ALA B N 1
ATOM 6795 C CA . ALA B 1 405 ? 26.609 -6.727 -14.078 1 93.31 405 ALA B CA 1
ATOM 6796 C C . ALA B 1 405 ? 26.156 -5.426 -14.719 1 93.31 405 ALA B C 1
ATOM 6798 O O . ALA B 1 405 ? 26.562 -4.34 -14.312 1 93.31 405 ALA B O 1
ATOM 6799 N N . PRO B 1 406 ? 25.344 -5.586 -15.758 1 92.56 406 PRO B N 1
ATOM 6800 C CA . PRO B 1 406 ? 24.828 -4.375 -16.391 1 92.56 406 PRO B CA 1
ATOM 6801 C C . PRO B 1 406 ? 24.109 -3.453 -15.398 1 92.56 406 PRO B C 1
ATOM 6803 O O . PRO B 1 406 ? 23.391 -3.926 -14.523 1 92.56 406 PRO B O 1
ATOM 6806 N N . ALA B 1 407 ? 24.281 -2.15 -15.539 1 90.75 407 ALA B N 1
ATOM 6807 C CA . ALA B 1 407 ? 23.75 -1.149 -14.625 1 90.75 407 ALA B CA 1
ATOM 6808 C C . ALA B 1 407 ? 22.219 -1.195 -14.609 1 90.75 407 ALA B C 1
ATOM 6810 O O . ALA B 1 407 ? 21.594 -0.893 -13.586 1 90.75 407 ALA B O 1
ATOM 6811 N N . GLY B 1 408 ? 21.609 -1.699 -15.617 1 95.81 408 GLY B N 1
ATOM 6812 C CA . GLY B 1 408 ? 20.156 -1.663 -15.711 1 95.81 408 GLY B CA 1
ATOM 6813 C C . GLY B 1 408 ? 19.5 -2.982 -15.352 1 95.81 408 GLY B C 1
ATOM 6814 O O . GLY B 1 408 ? 18.297 -3.162 -15.555 1 95.81 408 GLY B O 1
ATOM 6815 N N . LEU B 1 409 ? 20.25 -3.922 -14.719 1 97.5 409 LEU B N 1
ATOM 6816 C CA . LEU B 1 409 ? 19.703 -5.219 -14.344 1 97.5 409 LEU B CA 1
ATOM 6817 C C . LEU B 1 409 ? 18.531 -5.051 -13.383 1 97.5 409 LEU B C 1
ATOM 6819 O O . LEU B 1 409 ? 17.531 -5.77 -13.484 1 97.5 409 LEU B O 1
ATOM 6823 N N . GLY B 1 410 ? 18.641 -4.039 -12.5 1 97.94 410 GLY B N 1
ATOM 6824 C CA . GLY B 1 410 ? 17.625 -3.781 -11.492 1 97.94 410 GLY B CA 1
ATOM 6825 C C . GLY B 1 410 ? 16.359 -3.186 -12.062 1 97.94 410 GLY B C 1
ATOM 6826 O O . GLY B 1 410 ? 15.383 -2.967 -11.336 1 97.94 410 GLY B O 1
ATOM 6827 N N . ARG B 1 411 ? 16.297 -2.916 -13.383 1 98.62 411 ARG B N 1
ATOM 6828 C CA . ARG B 1 411 ? 15.117 -2.398 -14.055 1 98.62 411 ARG B CA 1
ATOM 6829 C C . ARG B 1 411 ? 14.188 -3.533 -14.484 1 98.62 411 ARG B C 1
ATOM 6831 O O . ARG B 1 411 ? 13.078 -3.289 -14.961 1 98.62 411 ARG B O 1
ATOM 6838 N N . ILE B 1 412 ? 14.617 -4.758 -14.305 1 98.75 412 ILE B N 1
ATOM 6839 C CA . ILE B 1 412 ? 13.812 -5.945 -14.562 1 98.75 412 ILE B CA 1
ATOM 6840 C C . ILE B 1 412 ? 13.25 -6.488 -13.25 1 98.75 412 ILE B C 1
ATOM 6842 O O . ILE B 1 412 ? 14.008 -6.809 -12.336 1 98.75 412 ILE B O 1
ATOM 6846 N N . HIS B 1 413 ? 11.953 -6.574 -13.141 1 98.81 413 HIS B N 1
ATOM 6847 C CA . HIS B 1 413 ? 11.258 -7.008 -11.938 1 98.81 413 HIS B CA 1
ATOM 6848 C C . HIS B 1 413 ? 10.57 -8.352 -12.156 1 98.81 413 HIS B C 1
ATOM 6850 O O . HIS B 1 413 ? 9.711 -8.477 -13.031 1 98.81 413 HIS B O 1
ATOM 6856 N N . LEU B 1 414 ? 10.953 -9.32 -11.328 1 98.38 414 LEU B N 1
ATOM 6857 C CA . LEU B 1 414 ? 10.406 -10.664 -11.461 1 98.38 414 LEU B CA 1
ATOM 6858 C C . LEU B 1 414 ? 9.156 -10.828 -10.609 1 98.38 414 LEU B C 1
ATOM 6860 O O . LEU B 1 414 ? 9.242 -11.086 -9.414 1 98.38 414 LEU B O 1
ATOM 6864 N N . PHE B 1 415 ? 8.016 -10.75 -11.273 1 98.38 415 PHE B N 1
ATOM 6865 C CA . PHE B 1 415 ? 6.73 -10.891 -10.602 1 98.38 415 PHE B CA 1
ATOM 6866 C C . PHE B 1 415 ? 6.02 -12.164 -11.047 1 98.38 415 PHE B C 1
ATOM 6868 O O . PHE B 1 415 ? 4.918 -12.102 -11.594 1 98.38 415 PHE B O 1
ATOM 6875 N N . ASN B 1 416 ? 6.672 -13.25 -10.805 1 97.56 416 ASN B N 1
ATOM 6876 C CA . ASN B 1 416 ? 6.234 -14.609 -11.102 1 97.56 416 ASN B CA 1
ATOM 6877 C C . ASN B 1 416 ? 6.742 -15.609 -10.07 1 97.56 416 ASN B C 1
ATOM 6879 O O . ASN B 1 416 ? 7.211 -15.211 -9 1 97.56 416 ASN B O 1
ATOM 6883 N N . MET B 1 417 ? 6.625 -16.859 -10.32 1 96 417 MET B N 1
ATOM 6884 C CA . MET B 1 417 ? 6.898 -17.891 -9.328 1 96 417 MET B CA 1
ATOM 6885 C C . MET B 1 417 ? 8.359 -17.859 -8.898 1 96 417 MET B C 1
ATOM 6887 O O . MET B 1 417 ? 8.695 -18.328 -7.809 1 96 417 MET B O 1
ATOM 6891 N N . ALA B 1 418 ? 9.234 -17.281 -9.688 1 97.5 418 ALA B N 1
ATOM 6892 C CA . ALA B 1 418 ? 10.656 -17.25 -9.359 1 97.5 418 ALA B CA 1
ATOM 6893 C C . ALA B 1 418 ? 10.938 -16.281 -8.219 1 97.5 418 ALA B C 1
ATOM 6895 O O . ALA B 1 418 ? 12.031 -16.281 -7.641 1 97.5 418 ALA B O 1
ATOM 6896 N N . SER B 1 419 ? 9.969 -15.508 -7.875 1 97.88 419 SER B N 1
ATOM 6897 C CA . SER B 1 419 ? 10.156 -14.539 -6.801 1 97.88 419 SER B CA 1
ATOM 6898 C C . SER B 1 419 ? 9.781 -15.133 -5.449 1 97.88 419 SER B C 1
ATOM 6900 O O . SER B 1 419 ? 9.961 -14.492 -4.41 1 97.88 419 SER B O 1
ATOM 6902 N N . TRP B 1 420 ? 9.359 -16.328 -5.395 1 96.38 420 TRP B N 1
ATOM 6903 C CA . TRP B 1 420 ? 8.695 -16.953 -4.25 1 96.38 420 TRP B CA 1
ATOM 6904 C C . TRP B 1 420 ? 9.602 -16.938 -3.021 1 96.38 420 TRP B C 1
ATOM 6906 O O . TRP B 1 420 ? 9.172 -16.531 -1.938 1 96.38 420 TRP B O 1
ATOM 6916 N N . LEU B 1 421 ? 10.852 -17.312 -3.168 1 97.75 421 LEU B N 1
ATOM 6917 C CA . LEU B 1 421 ? 11.711 -17.422 -1.997 1 97.75 421 LEU B CA 1
ATOM 6918 C C . LEU B 1 421 ? 12.031 -16.047 -1.424 1 97.75 421 LEU B C 1
ATOM 6920 O O . LEU B 1 421 ? 12.164 -15.883 -0.208 1 97.75 421 LEU B O 1
ATOM 6924 N N . SER B 1 422 ? 12.086 -15.055 -2.27 1 98.06 422 SER B N 1
ATOM 6925 C CA . SER B 1 422 ? 12.422 -13.695 -1.838 1 98.06 422 SER B CA 1
ATOM 6926 C C . SER B 1 422 ? 11.188 -12.977 -1.292 1 98.06 422 SER B C 1
ATOM 6928 O O . SER B 1 422 ? 11.305 -12.117 -0.415 1 98.06 422 SER B O 1
ATOM 6930 N N . ALA B 1 423 ? 9.992 -13.32 -1.807 1 96.5 423 ALA B N 1
ATOM 6931 C CA . ALA B 1 423 ? 8.859 -12.438 -1.529 1 96.5 423 ALA B CA 1
ATOM 6932 C C . ALA B 1 423 ? 7.609 -13.242 -1.173 1 96.5 423 ALA B C 1
ATOM 6934 O O . ALA B 1 423 ? 6.516 -12.68 -1.068 1 96.5 423 ALA B O 1
ATOM 6935 N N . GLY B 1 424 ? 7.715 -14.5 -0.997 1 94.44 424 GLY B N 1
ATOM 6936 C CA . GLY B 1 424 ? 6.551 -15.312 -0.691 1 94.44 424 GLY B CA 1
ATOM 6937 C C . GLY B 1 424 ? 5.625 -15.508 -1.878 1 94.44 424 GLY B C 1
ATOM 6938 O O . GLY B 1 424 ? 6.082 -15.586 -3.021 1 94.44 424 GLY B O 1
ATOM 6939 N N . THR B 1 425 ? 4.359 -15.594 -1.611 1 92.75 425 THR B N 1
ATOM 6940 C CA . THR B 1 425 ? 3.408 -15.984 -2.648 1 92.75 425 THR B CA 1
ATOM 6941 C C . THR B 1 425 ? 2.818 -14.742 -3.324 1 92.75 425 THR B C 1
ATOM 6943 O O . THR B 1 425 ? 1.784 -14.828 -3.99 1 92.75 425 THR B O 1
ATOM 6946 N N . LEU B 1 426 ? 3.381 -13.555 -3.229 1 94.81 426 LEU B N 1
ATOM 6947 C CA . LEU B 1 426 ? 2.812 -12.297 -3.689 1 94.81 426 LEU B CA 1
ATOM 6948 C C . LEU B 1 426 ? 2.572 -12.328 -5.195 1 94.81 426 LEU B C 1
ATOM 6950 O O . LEU B 1 426 ? 1.713 -11.602 -5.707 1 94.81 426 LEU B O 1
ATOM 6954 N N . ALA B 1 427 ? 3.266 -13.211 -5.938 1 93.81 427 ALA B N 1
ATOM 6955 C CA . ALA B 1 427 ? 3.131 -13.273 -7.391 1 93.81 427 ALA B CA 1
ATOM 6956 C C . ALA B 1 427 ? 2.727 -14.68 -7.84 1 93.81 427 ALA B C 1
ATOM 6958 O O . ALA B 1 427 ? 3.02 -15.086 -8.969 1 93.81 427 ALA B O 1
ATOM 6959 N N . ALA B 1 428 ? 1.962 -15.43 -6.941 1 87.69 428 ALA B N 1
ATOM 6960 C CA . ALA B 1 428 ? 1.854 -16.859 -7.27 1 87.69 428 ALA B CA 1
ATOM 6961 C C . ALA B 1 428 ? 0.405 -17.328 -7.191 1 87.69 428 ALA B C 1
ATOM 6963 O O . ALA B 1 428 ? -0.014 -18.188 -7.965 1 87.69 428 ALA B O 1
ATOM 6964 N N . ASP B 1 429 ? -0.374 -16.672 -6.238 1 88.94 429 ASP B N 1
ATOM 6965 C CA . ASP B 1 429 ? -1.657 -17.297 -5.938 1 88.94 429 ASP B CA 1
ATOM 6966 C C . ASP B 1 429 ? -2.789 -16.281 -5.961 1 88.94 429 ASP B C 1
ATOM 6968 O O . ASP B 1 429 ? -2.555 -15.078 -5.777 1 88.94 429 ASP B O 1
ATOM 6972 N N . VAL B 1 430 ? -3.949 -16.781 -6.141 1 91.88 430 VAL B N 1
ATOM 6973 C CA . VAL B 1 430 ? -5.152 -15.961 -6.273 1 91.88 430 VAL B CA 1
ATOM 6974 C C . VAL B 1 430 ? -5.355 -15.141 -5.004 1 91.88 430 VAL B C 1
ATOM 6976 O O . VAL B 1 430 ? -5.691 -13.953 -5.07 1 91.88 430 VAL B O 1
ATOM 6979 N N . PRO B 1 431 ? -5.062 -15.688 -3.84 1 91.19 431 PRO B N 1
ATOM 6980 C CA . PRO B 1 431 ? -5.312 -14.922 -2.615 1 91.19 431 PRO B CA 1
ATOM 6981 C C . PRO B 1 431 ? -4.445 -13.672 -2.514 1 91.19 431 PRO B C 1
ATOM 6983 O O . PRO B 1 431 ? -4.738 -12.773 -1.72 1 91.19 431 PRO B O 1
ATOM 6986 N N . THR B 1 432 ? -3.391 -13.602 -3.273 1 94.25 432 THR B N 1
ATOM 6987 C CA . THR B 1 432 ? -2.463 -12.484 -3.111 1 94.25 432 THR B CA 1
ATOM 6988 C C . THR B 1 432 ? -2.705 -11.422 -4.18 1 94.25 432 THR B C 1
ATOM 6990 O O . THR B 1 432 ? -1.992 -10.414 -4.234 1 94.25 432 THR B O 1
ATOM 6993 N N . LEU B 1 433 ? -3.756 -11.57 -4.977 1 95.38 433 LEU B N 1
ATOM 6994 C CA . LEU B 1 433 ? -4.043 -10.648 -6.07 1 95.38 433 LEU B CA 1
ATOM 6995 C C . LEU B 1 433 ? -4.363 -9.258 -5.535 1 95.38 433 LEU B C 1
ATOM 6997 O O . LEU B 1 433 ? -4.152 -8.258 -6.227 1 95.38 433 LEU B O 1
ATOM 7001 N N . GLU B 1 434 ? -4.785 -9.227 -4.324 1 90.88 434 GLU B N 1
ATOM 7002 C CA . GLU B 1 434 ? -5.133 -7.938 -3.738 1 90.88 434 GLU B CA 1
ATOM 7003 C C . GLU B 1 434 ? -3.893 -7.219 -3.211 1 90.88 434 GLU B C 1
ATOM 7005 O O . GLU B 1 434 ? -3.871 -5.992 -3.121 1 90.88 434 GLU B O 1
ATOM 7010 N N . VAL B 1 435 ? -2.848 -7.934 -2.912 1 95.81 435 VAL B N 1
ATOM 7011 C CA . VAL B 1 435 ? -1.736 -7.359 -2.162 1 95.81 435 VAL B CA 1
ATOM 7012 C C . VAL B 1 435 ? -0.505 -7.254 -3.059 1 95.81 435 VAL B C 1
ATOM 7014 O O . VAL B 1 435 ? 0.16 -6.215 -3.09 1 95.81 435 VAL B O 1
ATOM 7017 N N . GLY B 1 436 ? -0.261 -8.281 -3.822 1 97.25 436 GLY B N 1
ATOM 7018 C CA . GLY B 1 436 ? 0.963 -8.383 -4.602 1 97.25 436 GLY B CA 1
ATOM 7019 C C . GLY B 1 436 ? 1.117 -7.266 -5.617 1 97.25 436 GLY B C 1
ATOM 7020 O O . GLY B 1 436 ? 2.082 -6.5 -5.566 1 97.25 436 GLY B O 1
ATOM 7021 N N . PRO B 1 437 ? 0.129 -7.094 -6.543 1 98.31 437 PRO B N 1
ATOM 7022 C CA . PRO B 1 437 ? 0.212 -6.047 -7.566 1 98.31 437 PRO B CA 1
ATOM 7023 C C . PRO B 1 437 ? 0.356 -4.648 -6.969 1 98.31 437 PRO B C 1
ATOM 7025 O O . PRO B 1 437 ? 1.128 -3.834 -7.48 1 98.31 437 PRO B O 1
ATOM 7028 N N . ASP B 1 438 ? -0.337 -4.426 -5.879 1 97.31 438 ASP B N 1
ATOM 7029 C CA . ASP B 1 438 ? -0.256 -3.125 -5.223 1 97.31 438 ASP B CA 1
ATOM 7030 C C . ASP B 1 438 ? 1.148 -2.869 -4.684 1 97.31 438 ASP B C 1
ATOM 7032 O O . ASP B 1 438 ? 1.673 -1.76 -4.801 1 97.31 438 ASP B O 1
ATOM 7036 N N . ARG B 1 439 ? 1.736 -3.859 -4.074 1 97.31 439 ARG B N 1
ATOM 7037 C CA . ARG B 1 439 ? 3.086 -3.766 -3.529 1 97.31 439 ARG B CA 1
ATOM 7038 C C . ARG B 1 439 ? 4.094 -3.412 -4.617 1 97.31 439 ARG B C 1
ATOM 7040 O O . ARG B 1 439 ? 4.918 -2.514 -4.441 1 97.31 439 ARG B O 1
ATOM 7047 N N . LEU B 1 440 ? 4.051 -4.117 -5.711 1 98.56 440 LEU B N 1
ATOM 7048 C CA . LEU B 1 440 ? 4.984 -3.861 -6.801 1 98.56 440 LEU B CA 1
ATOM 7049 C C . LEU B 1 440 ? 4.75 -2.48 -7.406 1 98.56 440 LEU B C 1
ATOM 7051 O O . LEU B 1 440 ? 5.703 -1.754 -7.691 1 98.56 440 LEU B O 1
ATOM 7055 N N . ALA B 1 441 ? 3.486 -2.105 -7.574 1 98.56 441 ALA B N 1
ATOM 7056 C CA . ALA B 1 441 ? 3.162 -0.81 -8.164 1 98.56 441 ALA B CA 1
ATOM 7057 C C . ALA B 1 441 ? 3.678 0.334 -7.297 1 98.56 441 ALA B C 1
ATOM 7059 O O . ALA B 1 441 ? 4.191 1.331 -7.809 1 98.56 441 ALA B O 1
ATOM 7060 N N . ALA B 1 442 ? 3.533 0.223 -6.012 1 98 442 ALA B N 1
ATOM 7061 C CA . ALA B 1 442 ? 4.055 1.239 -5.102 1 98 442 ALA B CA 1
ATOM 7062 C C . ALA B 1 442 ? 5.57 1.355 -5.215 1 98 442 ALA B C 1
ATOM 7064 O O . ALA B 1 442 ? 6.117 2.461 -5.219 1 98 442 ALA B O 1
ATOM 7065 N N . ALA B 1 443 ? 6.227 0.207 -5.297 1 98.19 443 ALA B N 1
ATOM 7066 C CA . ALA B 1 443 ? 7.68 0.209 -5.434 1 98.19 443 ALA B CA 1
ATOM 7067 C C . ALA B 1 443 ? 8.109 0.869 -6.742 1 98.19 443 ALA B C 1
ATOM 7069 O O . ALA B 1 443 ? 9.07 1.643 -6.77 1 98.19 443 ALA B O 1
ATOM 7070 N N . LEU B 1 444 ? 7.387 0.545 -7.785 1 98.75 444 LEU B N 1
ATOM 7071 C CA . LEU B 1 444 ? 7.699 1.134 -9.086 1 98.75 444 LEU B CA 1
ATOM 7072 C C . LEU B 1 444 ? 7.422 2.633 -9.078 1 98.75 444 LEU B C 1
ATOM 7074 O O . LEU B 1 444 ? 8.141 3.402 -9.727 1 98.75 444 LEU B O 1
ATOM 7078 N N . THR B 1 445 ? 6.402 3.066 -8.375 1 98.62 445 THR B N 1
ATOM 7079 C CA . THR B 1 445 ? 6.125 4.488 -8.211 1 98.62 445 THR B CA 1
ATOM 7080 C C . THR B 1 445 ? 7.312 5.199 -7.574 1 98.62 445 THR B C 1
ATOM 7082 O O . THR B 1 445 ? 7.754 6.242 -8.062 1 98.62 445 THR B O 1
ATOM 7085 N N . ALA B 1 446 ? 7.828 4.617 -6.555 1 98.12 446 ALA B N 1
ATOM 7086 C CA . ALA B 1 446 ? 8.977 5.184 -5.859 1 98.12 446 ALA B CA 1
ATOM 7087 C C . ALA B 1 446 ? 10.195 5.258 -6.777 1 98.12 446 ALA B C 1
ATOM 7089 O O . ALA B 1 446 ? 10.906 6.266 -6.797 1 98.12 446 ALA B O 1
ATOM 7090 N N . ARG B 1 447 ? 10.43 4.18 -7.582 1 98 447 ARG B N 1
ATOM 7091 C CA . ARG B 1 447 ? 11.578 4.148 -8.484 1 98 447 ARG B CA 1
ATOM 7092 C C . ARG B 1 447 ? 11.445 5.211 -9.57 1 98 447 ARG B C 1
ATOM 7094 O O . ARG B 1 447 ? 12.406 5.93 -9.859 1 98 447 ARG B O 1
ATOM 7101 N N . LEU B 1 448 ? 10.281 5.25 -10.133 1 98.31 448 LEU B N 1
ATOM 7102 C CA . LEU B 1 448 ? 10.055 6.219 -11.203 1 98.31 448 LEU B CA 1
ATOM 7103 C C . LEU B 1 448 ? 10.18 7.645 -10.68 1 98.31 448 LEU B C 1
ATOM 7105 O O . LEU B 1 448 ? 10.688 8.523 -11.383 1 98.31 448 LEU B O 1
ATOM 7109 N N . PHE B 1 449 ? 9.758 7.918 -9.453 1 98.19 449 PHE B N 1
ATOM 7110 C CA . PHE B 1 449 ? 9.875 9.242 -8.852 1 98.19 449 PHE B CA 1
ATOM 7111 C C . PHE B 1 449 ? 11.336 9.625 -8.664 1 98.19 449 PHE B C 1
ATOM 7113 O O . PHE B 1 449 ? 11.75 10.719 -9.062 1 98.19 449 PHE B O 1
ATOM 7120 N N . ALA B 1 450 ? 12.078 8.711 -8.141 1 97.62 450 ALA B N 1
ATOM 7121 C CA . ALA B 1 450 ? 13.492 8.977 -7.871 1 97.62 450 ALA B CA 1
ATOM 7122 C C . ALA B 1 450 ? 14.266 9.195 -9.172 1 97.62 450 ALA B C 1
ATOM 7124 O O . ALA B 1 450 ? 15.086 10.109 -9.266 1 97.62 450 ALA B O 1
ATOM 7125 N N . GLU B 1 451 ? 13.961 8.383 -10.156 1 96.25 451 GLU B N 1
ATOM 7126 C CA . GLU B 1 451 ? 14.664 8.453 -11.43 1 96.25 451 GLU B CA 1
ATOM 7127 C C . GLU B 1 451 ? 14.336 9.75 -12.172 1 96.25 451 GLU B C 1
ATOM 7129 O O . GLU B 1 451 ? 15.141 10.234 -12.969 1 96.25 451 GLU B O 1
ATOM 7134 N N . ASN B 1 452 ? 13.172 10.219 -11.898 1 96.81 452 ASN B N 1
ATOM 7135 C CA . ASN B 1 452 ? 12.719 11.414 -12.594 1 96.81 452 ASN B CA 1
ATOM 7136 C C . ASN B 1 452 ? 12.688 12.625 -11.664 1 96.81 452 ASN B C 1
ATOM 7138 O O . ASN B 1 452 ? 11.938 13.578 -11.898 1 96.81 452 ASN B O 1
ATOM 7142 N N . PHE B 1 453 ? 13.43 12.609 -10.633 1 97.62 453 PHE B N 1
ATOM 7143 C CA . PHE B 1 453 ? 13.336 13.648 -9.609 1 97.62 453 PHE B CA 1
ATOM 7144 C C . PHE B 1 453 ? 13.672 15.016 -10.203 1 97.62 453 PHE B C 1
ATOM 7146 O O . PHE B 1 453 ? 12.992 16 -9.93 1 97.62 453 PHE B O 1
ATOM 7153 N N . GLU B 1 454 ? 14.727 15.094 -11.055 1 97.44 454 GLU B N 1
ATOM 7154 C CA . GLU B 1 454 ? 15.18 16.391 -11.562 1 97.44 454 GLU B CA 1
ATOM 7155 C C . GLU B 1 454 ? 14.078 17.078 -12.367 1 97.44 454 GLU B C 1
ATOM 7157 O O . GLU B 1 454 ? 13.695 18.203 -12.055 1 97.44 454 GLU B O 1
ATOM 7162 N N . PRO B 1 455 ? 13.516 16.375 -13.359 1 96.69 455 PRO B N 1
ATOM 7163 C CA . PRO B 1 455 ? 12.445 17.062 -14.086 1 96.69 455 PRO B CA 1
ATOM 7164 C C . PRO B 1 455 ? 11.219 17.328 -13.211 1 96.69 455 PRO B C 1
ATOM 7166 O O . PRO B 1 455 ? 10.516 18.328 -13.406 1 96.69 455 PRO B O 1
ATOM 7169 N N . ILE B 1 456 ? 10.898 16.484 -12.281 1 96.69 456 ILE B N 1
ATOM 7170 C CA . ILE B 1 456 ? 9.773 16.688 -11.375 1 96.69 456 ILE B CA 1
ATOM 7171 C C . ILE B 1 456 ? 10.031 17.922 -10.5 1 96.69 456 ILE B C 1
ATOM 7173 O O . ILE B 1 456 ? 9.148 18.75 -10.32 1 96.69 456 ILE B O 1
ATOM 7177 N N . PHE B 1 457 ? 11.258 18.031 -9.961 1 96.88 457 PHE B N 1
ATOM 7178 C CA . PHE B 1 457 ? 11.648 19.188 -9.148 1 96.88 457 PHE B CA 1
ATOM 7179 C C . PHE B 1 457 ? 11.633 20.453 -9.977 1 96.88 457 PHE B C 1
ATOM 7181 O O . PHE B 1 457 ? 11.164 21.5 -9.508 1 96.88 457 PHE B O 1
ATOM 7188 N N . ASP B 1 458 ? 12.102 20.375 -11.234 1 96.31 458 ASP B N 1
ATOM 7189 C CA . ASP B 1 458 ? 12.078 21.531 -12.125 1 96.31 458 ASP B CA 1
ATOM 7190 C C . ASP B 1 458 ? 10.648 22.016 -12.359 1 96.31 458 ASP B C 1
ATOM 7192 O O . ASP B 1 458 ? 10.383 23.219 -12.383 1 96.31 458 ASP B O 1
ATOM 7196 N N . ARG B 1 459 ? 9.781 21.062 -12.539 1 93.12 459 ARG B N 1
ATOM 7197 C CA . ARG B 1 459 ? 8.375 21.406 -12.734 1 93.12 459 ARG B CA 1
ATOM 7198 C C . ARG B 1 459 ? 7.797 22.078 -11.5 1 93.12 459 ARG B C 1
ATOM 7200 O O . ARG B 1 459 ? 7 23.016 -11.609 1 93.12 459 ARG B O 1
ATOM 7207 N N . LEU B 1 460 ? 8.148 21.578 -10.328 1 93.81 460 LEU B N 1
ATOM 7208 C CA . LEU B 1 460 ? 7.703 22.172 -9.07 1 93.81 460 LEU B CA 1
ATOM 7209 C C . LEU B 1 460 ? 8.195 23.609 -8.945 1 93.81 460 LEU B C 1
ATOM 7211 O O . LEU B 1 460 ? 7.414 24.5 -8.609 1 93.81 460 LEU B O 1
ATOM 7215 N N . VAL B 1 461 ? 9.445 23.828 -9.242 1 93.38 461 VAL B N 1
ATOM 7216 C CA . VAL B 1 461 ? 10.047 25.156 -9.141 1 93.38 461 VAL B CA 1
ATOM 7217 C C . VAL B 1 461 ? 9.383 26.094 -10.141 1 93.38 461 VAL B C 1
ATOM 7219 O O . VAL B 1 461 ? 9.102 27.25 -9.812 1 93.38 461 VAL B O 1
ATOM 7222 N N . ALA B 1 462 ? 8.992 25.578 -11.328 1 91.75 462 ALA B N 1
ATOM 7223 C CA . ALA B 1 462 ? 8.445 26.406 -12.406 1 91.75 462 ALA B CA 1
ATOM 7224 C C . ALA B 1 462 ? 6.945 26.609 -12.219 1 91.75 462 ALA B C 1
ATOM 7226 O O . ALA B 1 462 ? 6.348 27.469 -12.883 1 91.75 462 ALA B O 1
ATOM 7227 N N . TRP B 1 463 ? 6.383 25.859 -11.359 1 87.88 463 TRP B N 1
ATOM 7228 C CA . TRP B 1 463 ? 4.934 25.891 -11.18 1 87.88 463 TRP B CA 1
ATOM 7229 C C . TRP B 1 463 ? 4.473 27.266 -10.68 1 87.88 463 TRP B C 1
ATOM 7231 O O . TRP B 1 463 ? 4.926 27.734 -9.633 1 87.88 463 TRP B O 1
ATOM 7241 N N . GLU B 1 464 ? 3.555 28 -11.477 1 80.44 464 GLU B N 1
ATOM 7242 C CA . GLU B 1 464 ? 3.07 29.328 -11.117 1 80.44 464 GLU B CA 1
ATOM 7243 C C . GLU B 1 464 ? 1.554 29.422 -11.258 1 80.44 464 GLU B C 1
ATOM 7245 O O . GLU B 1 464 ? 1.004 30.5 -11.43 1 80.44 464 GLU B O 1
ATOM 7250 N N . GLU B 1 465 ? 0.891 28.375 -11.32 1 68.12 465 GLU B N 1
ATOM 7251 C CA . GLU B 1 465 ? -0.523 28.328 -11.68 1 68.12 465 GLU B CA 1
ATOM 7252 C C . GLU B 1 465 ? -1.401 28.797 -10.523 1 68.12 465 GLU B C 1
ATOM 7254 O O . GLU B 1 465 ? -2.521 29.266 -10.734 1 68.12 465 GLU B O 1
ATOM 7259 N N . GLU B 1 466 ? -0.994 28.703 -9.312 1 66.06 466 GLU B N 1
ATOM 7260 C CA . GLU B 1 466 ? -1.966 29.031 -8.273 1 66.06 466 GLU B CA 1
ATOM 7261 C C . GLU B 1 466 ? -1.507 30.234 -7.449 1 66.06 466 GLU B C 1
ATOM 7263 O O . GLU B 1 466 ? -0.872 30.062 -6.406 1 66.06 466 GLU B O 1
ATOM 7268 N N . HIS B 1 467 ? -1.942 31.344 -8.07 1 75.38 467 HIS B N 1
ATOM 7269 C CA . HIS B 1 467 ? -1.772 32.562 -7.273 1 75.38 467 HIS B CA 1
ATOM 7270 C C . HIS B 1 467 ? -2.924 32.75 -6.289 1 75.38 467 HIS B C 1
ATOM 7272 O O . HIS B 1 467 ? -3.918 33.406 -6.605 1 75.38 467 HIS B O 1
ATOM 7278 N N . GLU B 1 468 ? -2.719 32.188 -5.133 1 79.31 468 GLU B N 1
ATOM 7279 C CA . GLU B 1 468 ? -3.742 32.062 -4.102 1 79.31 468 GLU B CA 1
ATOM 7280 C C . GLU B 1 468 ? -4.324 33.438 -3.756 1 79.31 468 GLU B C 1
ATOM 7282 O O . GLU B 1 468 ? -5.512 33.562 -3.443 1 79.31 468 GLU B O 1
ATOM 7287 N N . LEU B 1 469 ? -3.562 34.531 -3.949 1 83.5 469 LEU B N 1
ATOM 7288 C CA . LEU B 1 469 ? -3.982 35.844 -3.43 1 83.5 469 LEU B CA 1
ATOM 7289 C C . LEU B 1 469 ? -4.355 36.781 -4.566 1 83.5 469 LEU B C 1
ATOM 7291 O O . LEU B 1 469 ? -4.52 38 -4.352 1 83.5 469 LEU B O 1
ATOM 7295 N N . GLN B 1 470 ? -4.492 36.219 -5.77 1 81.12 470 GLN B N 1
ATOM 7296 C CA . GLN B 1 470 ? -4.762 37.031 -6.945 1 81.12 470 GLN B CA 1
ATOM 7297 C C . GLN B 1 470 ? -6.012 37.906 -6.746 1 81.12 470 GLN B C 1
ATOM 7299 O O . GLN B 1 470 ? -6.074 39.031 -7.219 1 81.12 470 GLN B O 1
ATOM 7304 N N . ASP B 1 471 ? -6.949 37.406 -5.961 1 81.06 471 ASP B N 1
ATOM 7305 C CA . ASP B 1 471 ? -8.227 38.125 -5.809 1 81.06 471 ASP B CA 1
ATOM 7306 C C . ASP B 1 471 ? -8.258 38.906 -4.512 1 81.06 471 ASP B C 1
ATOM 7308 O O . ASP B 1 471 ? -9.328 39.25 -4.008 1 81.06 471 ASP B O 1
ATOM 7312 N N . THR B 1 472 ? -7.105 39.188 -3.951 1 84.69 472 THR B N 1
ATOM 7313 C CA . THR B 1 472 ? -7.035 39.938 -2.707 1 84.69 472 THR B CA 1
ATOM 7314 C C . THR B 1 472 ? -6.18 41.188 -2.887 1 84.69 472 THR B C 1
ATOM 7316 O O . THR B 1 472 ? -5.512 41.344 -3.908 1 84.69 472 THR B O 1
ATOM 7319 N N . ALA B 1 473 ? -6.23 42.031 -1.923 1 81.12 473 ALA B N 1
ATOM 7320 C CA . ALA B 1 473 ? -5.465 43.281 -1.939 1 81.12 473 ALA B CA 1
ATOM 7321 C C . ALA B 1 473 ? -3.975 43 -1.751 1 81.12 473 ALA B C 1
ATOM 7323 O O . ALA B 1 473 ? -3.145 43.875 -1.971 1 81.12 473 ALA B O 1
ATOM 7324 N N . PHE B 1 474 ? -3.664 41.781 -1.515 1 84.62 474 PHE B N 1
ATOM 7325 C CA . PHE B 1 474 ? -2.275 41.469 -1.196 1 84.62 474 PHE B CA 1
ATOM 7326 C C . PHE B 1 474 ? -1.611 40.719 -2.348 1 84.62 474 PHE B C 1
ATOM 7328 O O . PHE B 1 474 ? -0.563 40.094 -2.168 1 84.62 474 PHE B O 1
ATOM 7335 N N . TYR B 1 475 ? -2.379 40.781 -3.486 1 79.44 475 TYR B N 1
ATOM 7336 C CA . TYR B 1 475 ? -1.72 40.219 -4.66 1 79.44 475 TYR B CA 1
ATOM 7337 C C . TYR B 1 475 ? -0.463 41.031 -5.012 1 79.44 475 TYR B C 1
ATOM 7339 O O . TYR B 1 475 ? -0.493 42.25 -5.074 1 79.44 475 TYR B O 1
ATOM 7347 N N . ALA B 1 476 ? 0.665 40.5 -4.785 1 68.94 476 ALA B N 1
ATOM 7348 C CA . ALA B 1 476 ? 1.914 41.125 -5.18 1 68.94 476 ALA B CA 1
ATOM 7349 C C . ALA B 1 476 ? 2.578 40.375 -6.332 1 68.94 476 ALA B C 1
ATOM 7351 O O . ALA B 1 476 ? 2.771 39.156 -6.262 1 68.94 476 ALA B O 1
ATOM 7352 N N . PRO B 1 477 ? 2.561 41.031 -7.566 1 57.56 477 PRO B N 1
ATOM 7353 C CA . PRO B 1 477 ? 3.184 40.375 -8.727 1 57.56 477 PRO B CA 1
ATOM 7354 C C . PRO B 1 477 ? 4.543 39.75 -8.398 1 57.56 477 PRO B C 1
ATOM 7356 O O . PRO B 1 477 ? 5.145 40.094 -7.375 1 57.56 477 PRO B O 1
ATOM 7359 N N . ASP B 1 478 ? 5.066 38.719 -9.141 1 53.44 478 ASP B N 1
ATOM 7360 C CA . ASP B 1 478 ? 6.18 37.781 -9.062 1 53.44 478 ASP B CA 1
ATOM 7361 C C . ASP B 1 478 ? 7.434 38.469 -8.523 1 53.44 478 ASP B C 1
ATOM 7363 O O . ASP B 1 478 ? 8.188 37.875 -7.746 1 53.44 478 ASP B O 1
ATOM 7367 N N . TYR B 1 479 ? 7.727 39.688 -9 1 43.66 479 TYR B N 1
ATOM 7368 C CA . TYR B 1 479 ? 9.039 40.25 -8.727 1 43.66 479 TYR B CA 1
ATOM 7369 C C . TYR B 1 479 ? 9.172 40.625 -7.25 1 43.66 479 TYR B C 1
ATOM 7371 O O . TYR B 1 479 ? 10.281 40.688 -6.715 1 43.66 479 TYR B O 1
ATOM 7379 N N . VAL B 1 480 ? 8.102 40.969 -6.648 1 46.16 480 VAL B N 1
ATOM 7380 C CA . VAL B 1 480 ? 8.188 41.375 -5.25 1 46.16 480 VAL B CA 1
ATOM 7381 C C . VAL B 1 480 ? 8.609 40.188 -4.391 1 46.16 480 VAL B C 1
ATOM 7383 O O . VAL B 1 480 ? 9.391 40.344 -3.445 1 46.16 480 VAL B O 1
ATOM 7386 N N . ASN B 1 481 ? 8.023 39.031 -4.586 1 45.47 481 ASN B N 1
ATOM 7387 C CA . ASN B 1 481 ? 8.383 37.875 -3.779 1 45.47 481 ASN B CA 1
ATOM 7388 C C . ASN B 1 481 ? 9.82 37.406 -4.055 1 45.47 481 ASN B C 1
ATOM 7390 O O . ASN B 1 481 ? 10.398 36.656 -3.271 1 45.47 481 ASN B O 1
ATOM 7394 N N . ARG B 1 482 ? 10.375 37.562 -5.223 1 45.97 482 ARG B N 1
ATOM 7395 C CA . ARG B 1 482 ? 11.758 37.219 -5.539 1 45.97 482 ARG B CA 1
ATOM 7396 C C . ARG B 1 482 ? 12.727 38.188 -4.867 1 45.97 482 ARG B C 1
ATOM 7398 O O . ARG B 1 482 ? 13.852 37.812 -4.523 1 45.97 482 ARG B O 1
ATOM 7405 N N . THR B 1 483 ? 12.438 39.531 -4.934 1 38.69 483 THR B N 1
ATOM 7406 C CA . THR B 1 483 ? 13.398 40.531 -4.488 1 38.69 483 THR B CA 1
ATOM 7407 C C . THR B 1 483 ? 13.258 40.781 -2.99 1 38.69 483 THR B C 1
ATOM 7409 O O . THR B 1 483 ? 14.125 41.406 -2.381 1 38.69 483 THR B O 1
ATOM 7412 N N . GLY B 1 484 ? 12.125 40.656 -2.402 1 37.84 484 GLY B N 1
ATOM 7413 C CA . GLY B 1 484 ? 12.031 41.062 -1.013 1 37.84 484 GLY B CA 1
ATOM 7414 C C . GLY B 1 484 ? 12.648 40.094 -0.047 1 37.84 484 GLY B C 1
ATOM 7415 O O . GLY B 1 484 ? 12.352 40.094 1.149 1 37.84 484 GLY B O 1
ATOM 7416 N N . ARG B 1 485 ? 13.391 39.062 -0.45 1 37.06 485 ARG B N 1
ATOM 7417 C CA . ARG B 1 485 ? 14.227 38.375 0.532 1 37.06 485 ARG B CA 1
ATOM 7418 C C . ARG B 1 485 ? 15.305 39.312 1.079 1 37.06 485 ARG B C 1
ATOM 7420 O O . ARG B 1 485 ? 15.914 40.062 0.327 1 37.06 485 ARG B O 1
#

Organism: NCBI:txid2306993

Foldseek 3Di:
DPPPPPVPPPPQQLQNVLLVVVVVLCVVVVWQDAAQFDDDPQAAQEEEEFLPQLSLLLQLLLRSPNRARYEYEYQAPPLVTDCLPFQDLDFFDPDFQPFQRSQLPPNSLGLLNNCCRNPNDVVSVVDGGHTSSSSSVSSSVSCVSSVGHYDYNWAWQAWDFAQQWIWTATPVGDIGIYRFYEYQRALPLQQWFDDAPAEDPPCPDQFEEESSDGDDLLVQAQWEEEEEDQAQSSLSVLLSNVVSHHQAYEYEELAQDFQDDAVLVVCDDPCNQVPLLVDPLQVLLVVVLVNVVSDGGHDPVSVCSNVVDPHYYYDYNKGWPHWDDDDQWIFTDIPPDDTDTTNHYYYHRGGAGANCNGSHHVNARVFFAFQLLPDDHPPVSDDPSNRRQTQADQLQFTDTSDPPGHNRSRSYHYLYPSCCSNRNCCRHDSNNSNPNSNSNSVVSVVVSCVSCVVVSVVCVVVDDPPPPCPVDPPDDPPVCVVPVD/DPPPPPVPPPPQQLQNVLLVVVVVLCVVVVWQDAAQFDDDPQAAQEEEEFLPQLSLLLQLLLRSPNRARYEYEYQAPPLVTDCLPFQDLDFFDPDFQPFQRSQLPPNSLGLLNNCCRNPNDVVSVVDGGHTSSSSSVSSSVSCVSSVGHYDYNWAWQAWDFAQQWIWTATPVGDIGIYRFYEYQRALPLQQWFDDAPAEDPPCPDQFEDESSDGDDLLVQAQWEEEEEDQAQSSLSVLLSNVVSHHQAYEYEELAQDFQDDACLVVCDDPCNQVPLLVDDLQVLLVVVLVNVVSDGGHDPVSVCSNVVDPHYYYDYNKGWPHWDDDDQWIFTDIPPDDTDTTNHYYYHRGGAGANCNGSHHVNASVFFAFSLLPDDHPPVSDDPSNRRQTQADQLQFTDTSDPPGHNRSRSYHYLYPSCCSNRNCCRHDSNNSNPNSNSNSVVSVVVSCVSCVVVSVVCVVVDDPPPPCPVDPPDDPPVCVVPVD

Radius of gyration: 32.49 Å; Cα contacts (8 Å, |Δi|>4): 2068; chains: 2; bounding box: 94×102×73 Å